Protein 4QEY (pdb70)

Structure (mmCIF, N/CA/C/O backbone):
data_4QEY
#
_entry.id   4QEY
#
_cell.length_a   90.590
_cell.length_b   101.340
_cell.length_c   91.420
_cell.angle_alpha   90.000
_cell.angle_beta   107.910
_cell.angle_gamma   90.000
#
_symmetry.space_group_name_H-M   'P 1 21 1'
#
loop_
_entity.id
_entity.type
_entity.pdbx_description
1 polymer 'Uncharacterized protein'
2 non-polymer DI(HYDROXYETHYL)ETHER
3 non-polymer 1,2-ETHANEDIOL
4 non-polymer 'TRIETHYLENE GLYCOL'
5 water water
#
loop_
_atom_site.group_PDB
_atom_site.id
_atom_site.type_symbol
_atom_site.label_atom_id
_atom_site.label_alt_id
_atom_site.label_comp_id
_atom_site.label_asym_id
_atom_site.label_entity_id
_atom_site.label_seq_id
_atom_site.pdbx_PDB_ins_code
_atom_site.Cartn_x
_atom_site.Cartn_y
_atom_site.Cartn_z
_atom_site.occupancy
_atom_site.B_iso_or_equiv
_atom_site.auth_seq_id
_atom_site.auth_comp_id
_atom_site.auth_asym_id
_atom_site.auth_atom_id
_atom_site.pdbx_PDB_model_num
ATOM 1 N N . ASN A 1 8 ? 20.457 45.676 90.247 1.00 105.44 31 ASN A N 1
ATOM 2 C CA . ASN A 1 8 ? 21.225 45.971 89.041 1.00 101.66 31 ASN A CA 1
ATOM 3 C C . ASN A 1 8 ? 20.326 45.983 87.821 1.00 100.39 31 ASN A C 1
ATOM 4 O O . ASN A 1 8 ? 19.413 45.159 87.694 1.00 99.72 31 ASN A O 1
ATOM 6 N N . THR A 1 9 ? 20.602 46.935 86.920 1.00 92.60 32 THR A N 1
ATOM 7 C CA . THR A 1 9 ? 19.903 47.181 85.651 1.00 86.88 32 THR A CA 1
ATOM 8 C C . THR A 1 9 ? 20.661 46.469 84.506 1.00 85.81 32 THR A C 1
ATOM 9 O O . THR A 1 9 ? 20.181 46.439 83.374 1.00 80.73 32 THR A O 1
ATOM 13 N N . THR A 1 10 ? 21.847 45.894 84.805 1.00 83.58 33 THR A N 1
ATOM 14 C CA . THR A 1 10 ? 22.681 45.207 83.814 1.00 81.00 33 THR A CA 1
ATOM 15 C C . THR A 1 10 ? 22.143 43.775 83.605 1.00 81.91 33 THR A C 1
ATOM 16 O O . THR A 1 10 ? 21.898 43.048 84.575 1.00 84.11 33 THR A O 1
ATOM 20 N N . GLY A 1 11 ? 21.967 43.415 82.331 1.00 72.79 34 GLY A N 1
ATOM 21 C CA . GLY A 1 11 ? 21.480 42.111 81.895 1.00 70.96 34 GLY A CA 1
ATOM 22 C C . GLY A 1 11 ? 21.157 42.071 80.415 1.00 69.04 34 GLY A C 1
ATOM 23 O O . GLY A 1 11 ? 21.601 42.936 79.650 1.00 65.68 34 GLY A O 1
ATOM 24 N N . VAL A 1 12 ? 20.369 41.063 79.998 1.00 63.88 35 VAL A N 1
ATOM 25 C CA . VAL A 1 12 ? 19.955 40.938 78.601 1.00 59.75 35 VAL A CA 1
ATOM 26 C C . VAL A 1 12 ? 18.740 41.843 78.398 1.00 60.82 35 VAL A C 1
ATOM 27 O O . VAL A 1 12 ? 17.627 41.513 78.827 1.00 61.25 35 VAL A O 1
ATOM 31 N N . HIS A 1 13 ? 18.978 43.008 77.789 1.00 54.80 36 HIS A N 1
ATOM 32 C CA . HIS A 1 13 ? 17.947 43.983 77.435 1.00 51.95 36 HIS A CA 1
ATOM 33 C C . HIS A 1 13 ? 17.334 43.552 76.116 1.00 52.53 36 HIS A C 1
ATOM 34 O O . HIS A 1 13 ? 18.073 43.294 75.165 1.00 51.45 36 HIS A O 1
ATOM 41 N N . LYS A 1 14 ? 15.996 43.391 76.089 1.00 46.68 37 LYS A N 1
ATOM 42 C CA . LYS A 1 14 ? 15.250 42.895 74.936 1.00 44.12 37 LYS A CA 1
ATOM 43 C C . LYS A 1 14 ? 13.954 43.662 74.761 1.00 47.11 37 LYS A C 1
ATOM 44 O O . LYS A 1 14 ? 13.292 43.980 75.740 1.00 48.34 37 LYS A O 1
ATOM 50 N N . ILE A 1 15 ? 13.599 43.973 73.511 1.00 41.86 38 ILE A N 1
ATOM 51 C CA . ILE A 1 15 ? 12.349 44.639 73.172 1.00 39.37 38 ILE A CA 1
ATOM 52 C C . ILE A 1 15 ? 11.697 43.827 72.047 1.00 45.17 38 ILE A C 1
ATOM 53 O O . ILE A 1 15 ? 12.329 43.547 71.025 1.00 45.60 38 ILE A O 1
ATOM 58 N N . VAL A 1 16 ? 10.439 43.418 72.270 1.00 41.68 39 VAL A N 1
ATOM 59 C CA . VAL A 1 16 ? 9.639 42.682 71.301 1.00 40.03 39 VAL A CA 1
ATOM 60 C C . VAL A 1 16 ? 8.516 43.607 70.815 1.00 43.57 39 VAL A C 1
ATOM 61 O O . VAL A 1 16 ? 7.799 44.214 71.624 1.00 43.67 39 VAL A O 1
ATOM 65 N N . VAL A 1 17 ? 8.399 43.738 69.486 1.00 39.11 40 VAL A N 1
ATOM 66 C CA . VAL A 1 17 ? 7.359 44.509 68.816 1.00 37.02 40 VAL A CA 1
ATOM 67 C C . VAL A 1 17 ? 6.449 43.497 68.118 1.00 40.94 40 VAL A C 1
ATOM 68 O O . VAL A 1 17 ? 6.931 42.598 67.423 1.00 38.44 40 VAL A O 1
ATOM 72 N N . GLU A 1 18 ? 5.138 43.601 68.372 1.00 39.75 41 GLU A N 1
ATOM 73 C CA . GLU A 1 18 ? 4.119 42.748 67.766 1.00 39.13 41 GLU A CA 1
ATOM 74 C C . GLU A 1 18 ? 3.051 43.602 67.103 1.00 42.66 41 GLU A C 1
ATOM 75 O O . GLU A 1 18 ? 2.677 44.650 67.639 1.00 41.61 41 GLU A O 1
ATOM 81 N N . GLN A 1 19 ? 2.557 43.153 65.938 1.00 38.53 42 GLN A N 1
ATOM 82 C CA . GLN A 1 19 ? 1.492 43.835 65.220 1.00 36.94 42 GLN A CA 1
ATOM 83 C C . GLN A 1 19 ? 0.404 42.849 64.824 1.00 43.43 42 GLN A C 1
ATOM 84 O O . GLN A 1 19 ? 0.689 41.689 64.527 1.00 46.54 42 GLN A O 1
ATOM 90 N N . SER A 1 20 ? -0.843 43.313 64.809 1.00 38.75 43 SER A N 1
ATOM 91 C CA . SER A 1 20 ? -2.004 42.523 64.390 1.00 38.80 43 SER A CA 1
ATOM 92 C C . SER A 1 20 ? -3.059 43.474 63.808 1.00 39.10 43 SER A C 1
ATOM 93 O O . SER A 1 20 ? -2.947 44.684 63.963 1.00 36.31 43 SER A O 1
ATOM 96 N N . GLY A 1 21 ? -4.038 42.916 63.115 1.00 36.55 44 GLY A N 1
ATOM 97 C CA . GLY A 1 21 ? -5.103 43.677 62.488 1.00 35.83 44 GLY A CA 1
ATOM 98 C C . GLY A 1 21 ? -4.913 43.773 60.999 1.00 39.65 44 GLY A C 1
ATOM 99 O O . GLY A 1 21 ? -4.449 42.820 60.360 1.00 38.48 44 GLY A O 1
ATOM 100 N N . ASN A 1 22 ? -5.247 44.947 60.448 1.00 37.58 45 ASN A N 1
ATOM 101 C CA . ASN A 1 22 ? -5.153 45.236 59.022 1.00 37.85 45 ASN A CA 1
ATOM 102 C C . ASN A 1 22 ? -3.741 45.644 58.688 1.00 41.31 45 ASN A C 1
ATOM 103 O O . ASN A 1 22 ? -3.523 46.764 58.241 1.00 41.02 45 ASN A O 1
ATOM 108 N N . THR A 1 23 ? -2.782 44.725 58.886 1.00 38.92 46 THR A N 1
ATOM 109 C CA . THR A 1 23 ? -1.339 44.972 58.744 1.00 38.36 46 THR A CA 1
ATOM 110 C C . THR A 1 23 ? -0.966 45.391 57.297 1.00 45.11 46 THR A C 1
ATOM 111 O O . THR A 1 23 ? 0.023 46.094 57.108 1.00 45.87 46 THR A O 1
ATOM 115 N N . ASP A 1 24 ? -1.768 45.024 56.308 1.00 43.45 47 ASP A N 1
ATOM 116 C CA . ASP A 1 24 ? -1.497 45.372 54.911 1.00 44.32 47 ASP A CA 1
ATOM 117 C C . ASP A 1 24 ? -1.816 46.852 54.599 1.00 48.64 47 ASP A C 1
ATOM 118 O O . ASP A 1 24 ? -1.328 47.384 53.591 1.00 49.69 47 ASP A O 1
ATOM 123 N N . ASP A 1 25 ? -2.611 47.512 55.468 1.00 42.92 48 ASP A N 1
ATOM 124 C CA . ASP A 1 25 ? -3.050 48.895 55.269 1.00 42.01 48 ASP A CA 1
ATOM 125 C C . ASP A 1 25 ? -2.197 49.924 56.047 1.00 41.52 48 ASP A C 1
ATOM 126 O O . ASP A 1 25 ? -2.540 51.100 56.094 1.00 41.46 48 ASP A O 1
ATOM 131 N N . PHE A 1 26 ? -1.069 49.495 56.587 1.00 36.03 49 PHE A N 1
ATOM 132 C CA . PHE A 1 26 ? -0.138 50.331 57.330 1.00 33.18 49 PHE A CA 1
ATOM 133 C C . PHE A 1 26 ? 1.279 49.996 56.938 1.00 38.41 49 PHE A C 1
ATOM 134 O O . PHE A 1 26 ? 1.513 48.952 56.330 1.00 38.85 49 PHE A O 1
ATOM 142 N N . ASP A 1 27 ? 2.213 50.899 57.269 1.00 35.48 50 ASP A N 1
ATOM 143 C CA . ASP A 1 27 ? 3.668 50.752 57.216 1.00 34.83 50 ASP A CA 1
ATOM 144 C C . ASP A 1 27 ? 4.195 50.901 58.639 1.00 37.04 50 ASP A C 1
ATOM 145 O O . ASP A 1 27 ? 3.953 51.927 59.252 1.00 39.85 50 ASP A O 1
ATOM 150 N N . LEU A 1 28 ? 4.821 49.863 59.190 1.00 31.65 51 LEU A N 1
ATOM 151 C CA . LEU A 1 28 ? 5.443 49.865 60.513 1.00 30.89 51 LEU A CA 1
ATOM 152 C C . LEU A 1 28 ? 6.947 49.923 60.320 1.00 37.48 51 LEU A C 1
ATOM 153 O O . LEU A 1 28 ? 7.524 49.034 59.669 1.00 36.09 51 LEU A O 1
ATOM 158 N N . ASN A 1 29 ? 7.569 50.999 60.836 1.00 34.99 52 ASN A N 1
ATOM 159 C CA . ASN A 1 29 ? 9.009 51.232 60.764 1.00 35.42 52 ASN A CA 1
ATOM 160 C C . ASN A 1 29 ? 9.527 51.283 62.167 1.00 40.08 52 ASN A C 1
ATOM 161 O O . ASN A 1 29 ? 8.989 52.036 62.981 1.00 40.25 52 ASN A O 1
ATOM 166 N N . ILE A 1 30 ? 10.493 50.420 62.501 1.00 36.53 53 ILE A N 1
ATOM 167 C CA . ILE A 1 30 ? 11.004 50.374 63.868 1.00 35.86 53 ILE A CA 1
ATOM 168 C C . ILE A 1 30 ? 12.547 50.430 63.835 1.00 40.50 53 ILE A C 1
ATOM 169 O O . ILE A 1 30 ? 13.189 49.974 62.892 1.00 39.95 53 ILE A O 1
ATOM 174 N N . ALA A 1 31 ? 13.111 51.099 64.844 1.00 37.04 54 ALA A N 1
ATOM 175 C CA . ALA A 1 31 ? 14.540 51.256 65.031 1.00 36.75 54 ALA A CA 1
ATOM 176 C C . ALA A 1 31 ? 14.902 50.912 66.461 1.00 40.09 54 ALA A C 1
ATOM 177 O O . ALA A 1 31 ? 14.232 51.357 67.389 1.00 39.68 54 ALA A O 1
ATOM 179 N N . PHE A 1 32 ? 15.929 50.078 66.630 1.00 37.60 55 PHE A N 1
ATOM 180 C CA . PHE A 1 32 ? 16.450 49.640 67.926 1.00 37.89 55 PHE A CA 1
ATOM 181 C C . PHE A 1 32 ? 17.881 50.090 68.104 1.00 45.82 55 PHE A C 1
ATOM 182 O O . PHE A 1 32 ? 18.696 50.038 67.164 1.00 46.32 55 PHE A O 1
ATOM 190 N N . GLY A 1 33 ? 18.164 50.538 69.314 1.00 44.04 56 GLY A N 1
ATOM 191 C CA . GLY A 1 33 ? 19.477 50.991 69.742 1.00 46.22 56 GLY A CA 1
ATOM 192 C C . GLY A 1 33 ? 19.703 50.545 71.165 1.00 53.26 56 GLY A C 1
ATOM 193 O O . GLY A 1 33 ? 18.752 50.498 71.950 1.00 52.50 56 GLY A O 1
ATOM 194 N N . ALA A 1 34 ? 20.947 50.188 71.502 1.00 52.73 57 ALA A N 1
ATOM 195 C CA . ALA A 1 34 ? 21.254 49.733 72.841 1.00 55.00 57 ALA A CA 1
ATOM 196 C C . ALA A 1 34 ? 22.662 50.141 73.283 1.00 60.86 57 ALA A C 1
ATOM 197 O O . ALA A 1 34 ? 23.513 50.536 72.470 1.00 60.60 57 ALA A O 1
ATOM 199 N N . ALA A 1 35 ? 22.887 50.033 74.596 1.00 58.61 58 ALA A N 1
ATOM 200 C CA . ALA A 1 35 ? 24.153 50.335 75.248 1.00 61.17 58 ALA A CA 1
ATOM 201 C C . ALA A 1 35 ? 24.566 49.211 76.186 1.00 68.08 58 ALA A C 1
ATOM 202 O O . ALA A 1 35 ? 23.710 48.608 76.840 1.00 66.18 58 ALA A O 1
ATOM 204 N N . ASN A 1 36 ? 25.881 48.922 76.238 1.00 69.10 59 ASN A N 1
ATOM 205 C CA . ASN A 1 36 ? 26.476 47.945 77.155 1.00 72.23 59 ASN A CA 1
ATOM 206 C C . ASN A 1 36 ? 27.286 48.690 78.189 1.00 81.04 59 ASN A C 1
ATOM 207 O O . ASN A 1 36 ? 27.504 49.899 78.053 1.00 80.93 59 ASN A O 1
ATOM 212 N N . THR A 1 37 ? 27.738 47.976 79.221 1.00 81.70 60 THR A N 1
ATOM 213 C CA . THR A 1 37 ? 28.585 48.553 80.262 1.00 85.54 60 THR A CA 1
ATOM 214 C C . THR A 1 37 ? 29.977 48.898 79.651 1.00 90.54 60 THR A C 1
ATOM 215 O O . THR A 1 37 ? 30.659 49.794 80.149 1.00 92.72 60 THR A O 1
ATOM 219 N N . GLY A 1 38 ? 30.341 48.217 78.559 1.00 84.57 61 GLY A N 1
ATOM 220 C CA . GLY A 1 38 ? 31.593 48.431 77.840 1.00 85.08 61 GLY A CA 1
ATOM 221 C C . GLY A 1 38 ? 31.570 49.533 76.792 1.00 87.38 61 GLY A C 1
ATOM 222 O O . GLY A 1 38 ? 32.618 50.113 76.491 1.00 89.10 61 GLY A O 1
ATOM 223 N N . GLY A 1 39 ? 30.388 49.808 76.229 1.00 80.22 62 GLY A N 1
ATOM 224 C CA . GLY A 1 39 ? 30.178 50.822 75.199 1.00 77.71 62 GLY A CA 1
ATOM 225 C C . GLY A 1 39 ? 28.958 50.549 74.338 1.00 77.58 62 GLY A C 1
ATOM 226 O O . GLY A 1 39 ? 27.856 50.363 74.866 1.00 77.31 62 GLY A O 1
ATOM 227 N N . VAL A 1 40 ? 29.146 50.521 72.997 1.00 69.85 63 VAL A N 1
ATOM 228 C CA . VAL A 1 40 ? 28.079 50.250 72.031 1.00 65.38 63 VAL A CA 1
ATOM 229 C C . VAL A 1 40 ? 27.807 48.744 72.048 1.00 64.99 63 VAL A C 1
ATOM 230 O O . VAL A 1 40 ? 28.743 47.946 71.972 1.00 65.67 63 VAL A O 1
ATOM 234 N N . ALA A 1 41 ? 26.533 48.360 72.169 1.00 56.60 64 ALA A N 1
ATOM 235 C CA . ALA A 1 41 ? 26.126 46.970 72.273 1.00 54.23 64 ALA A CA 1
ATOM 236 C C . ALA A 1 41 ? 25.878 46.304 70.922 1.00 55.71 64 ALA A C 1
ATOM 237 O O . ALA A 1 41 ? 25.261 46.882 70.024 1.00 52.77 64 ALA A O 1
ATOM 239 N N . LYS A 1 42 ? 26.311 45.045 70.814 1.00 52.29 65 LYS A N 1
ATOM 240 C CA . LYS A 1 42 ? 25.983 44.195 69.679 1.00 49.98 65 LYS A CA 1
ATOM 241 C C . LYS A 1 42 ? 24.507 43.845 69.742 1.00 51.54 65 LYS A C 1
ATOM 242 O O . LYS A 1 42 ? 23.981 43.695 70.845 1.00 52.02 65 LYS A O 1
ATOM 248 N N . LEU A 1 43 ? 23.821 43.722 68.605 1.00 45.64 66 LEU A N 1
ATOM 249 C CA . LEU A 1 43 ? 22.391 43.396 68.676 1.00 43.49 66 LEU A CA 1
ATOM 250 C C . LEU A 1 43 ? 22.135 42.020 68.080 1.00 45.29 66 LEU A C 1
ATOM 251 O O . LEU A 1 43 ? 22.768 41.630 67.103 1.00 44.38 66 LEU A O 1
ATOM 256 N N . TYR A 1 44 ? 21.205 41.291 68.679 1.00 42.19 67 TYR A N 1
ATOM 257 C CA . TYR A 1 44 ? 20.904 39.937 68.263 1.00 43.58 67 TYR A CA 1
ATOM 258 C C . TYR A 1 44 ? 19.429 39.701 68.133 1.00 50.34 67 TYR A C 1
ATOM 259 O O . TYR A 1 44 ? 18.638 40.294 68.862 1.00 48.99 67 TYR A O 1
ATOM 268 N N . ASN A 1 45 ? 19.050 38.788 67.236 1.00 51.46 68 ASN A N 1
ATOM 269 C CA . ASN A 1 45 ? 17.650 38.375 67.082 1.00 52.13 68 ASN A CA 1
ATOM 270 C C . ASN A 1 45 ? 17.366 37.247 68.095 1.00 61.91 68 ASN A C 1
ATOM 271 O O . ASN A 1 45 ? 18.261 36.893 68.866 1.00 62.83 68 ASN A O 1
ATOM 276 N N . GLU A 1 46 ? 16.145 36.675 68.082 1.00 61.19 69 GLU A N 1
ATOM 277 C CA . GLU A 1 46 ? 15.704 35.588 68.974 1.00 63.56 69 GLU A CA 1
ATOM 278 C C . GLU A 1 46 ? 16.621 34.341 68.875 1.00 69.55 69 GLU A C 1
ATOM 279 O O . GLU A 1 46 ? 16.845 33.696 69.898 1.00 72.75 69 GLU A O 1
ATOM 285 N N . ASN A 1 47 ? 17.183 34.041 67.677 1.00 64.65 70 ASN A N 1
ATOM 286 C CA . ASN A 1 47 ? 18.065 32.893 67.406 1.00 66.36 70 ASN A CA 1
ATOM 287 C C . ASN A 1 47 ? 19.546 33.191 67.741 1.00 69.13 70 ASN A C 1
ATOM 288 O O . ASN A 1 47 ? 20.428 32.380 67.426 1.00 69.67 70 ASN A O 1
ATOM 293 N N . GLY A 1 48 ? 19.800 34.349 68.359 1.00 64.13 71 GLY A N 1
ATOM 294 C CA . GLY A 1 48 ? 21.134 34.797 68.759 1.00 63.50 71 GLY A CA 1
ATOM 295 C C . GLY A 1 48 ? 22.057 35.215 67.629 1.00 63.56 71 GLY A C 1
ATOM 296 O O . GLY A 1 48 ? 23.276 35.265 67.814 1.00 64.89 71 GLY A O 1
ATOM 297 N N . GLU A 1 49 ? 21.492 35.512 66.454 1.00 56.26 72 GLU A N 1
ATOM 298 C CA . GLU A 1 49 ? 22.254 35.937 65.276 1.00 55.26 72 GLU A CA 1
ATOM 299 C C . GLU A 1 49 ? 22.526 37.431 65.372 1.00 53.96 72 GLU A C 1
ATOM 300 O O . GLU A 1 49 ? 21.606 38.192 65.675 1.00 52.02 72 GLU A O 1
ATOM 306 N N . TYR A 1 50 ? 23.790 37.843 65.154 1.00 48.09 73 TYR A N 1
ATOM 307 C CA . TYR A 1 50 ? 24.239 39.236 65.211 1.00 44.82 73 TYR A CA 1
ATOM 308 C C . TYR A 1 50 ? 23.596 40.035 64.079 1.00 47.54 73 TYR A C 1
ATOM 309 O O . TYR A 1 50 ? 23.666 39.628 62.922 1.00 48.55 73 TYR A O 1
ATOM 318 N N . LEU A 1 51 ? 22.961 41.167 64.436 1.00 42.16 74 LEU A N 1
ATOM 319 C CA . LEU A 1 51 ? 22.235 42.069 63.532 1.00 40.77 74 LEU A CA 1
ATOM 320 C C . LEU A 1 51 ? 23.015 43.336 63.170 1.00 46.07 74 LEU A C 1
ATOM 321 O O . LEU A 1 51 ? 22.650 44.031 62.212 1.00 47.69 74 LEU A O 1
ATOM 326 N N . GLY A 1 52 ? 24.027 43.646 63.968 1.00 41.32 75 GLY A N 1
ATOM 327 C CA . GLY A 1 52 ? 24.818 44.864 63.884 1.00 40.66 75 GLY A CA 1
ATOM 328 C C . GLY A 1 52 ? 24.653 45.635 65.182 1.00 44.92 75 GLY A C 1
ATOM 329 O O . GLY A 1 52 ? 24.097 45.109 66.144 1.00 42.77 75 GLY A O 1
ATOM 330 N N . ASP A 1 53 ? 25.106 46.889 65.221 1.00 44.74 76 ASP A N 1
ATOM 331 C CA . ASP A 1 53 ? 25.053 47.727 66.421 1.00 45.22 76 ASP A CA 1
ATOM 332 C C . ASP A 1 53 ? 23.839 48.671 66.414 1.00 50.85 76 ASP A C 1
ATOM 333 O O . ASP A 1 53 ? 23.609 49.410 67.371 1.00 52.21 76 ASP A O 1
ATOM 338 N N . SER A 1 54 ? 23.078 48.646 65.337 1.00 46.94 77 SER A N 1
ATOM 339 C CA . SER A 1 54 ? 21.815 49.360 65.160 1.00 45.56 77 SER A CA 1
ATOM 340 C C . SER A 1 54 ? 20.898 48.454 64.371 1.00 49.17 77 SER A C 1
ATOM 341 O O . SER A 1 54 ? 21.366 47.847 63.407 1.00 49.87 77 SER A O 1
ATOM 344 N N . TYR A 1 55 ? 19.630 48.322 64.763 1.00 44.43 78 TYR A N 1
ATOM 345 C CA . TYR A 1 55 ? 18.729 47.452 64.017 1.00 42.91 78 TYR A CA 1
ATOM 346 C C . TYR A 1 55 ? 17.518 48.267 63.566 1.00 46.99 78 TYR A C 1
ATOM 347 O O . TYR A 1 55 ? 16.714 48.724 64.370 1.00 45.54 78 TYR A O 1
ATOM 356 N N . LEU A 1 56 ? 17.464 48.517 62.270 1.00 47.08 79 LEU A N 1
ATOM 357 C CA . LEU A 1 56 ? 16.425 49.307 61.607 1.00 47.61 79 LEU A CA 1
ATOM 358 C C . LEU A 1 56 ? 15.636 48.425 60.636 1.00 55.66 79 LEU A C 1
ATOM 359 O O . LEU A 1 56 ? 16.225 47.822 59.737 1.00 59.42 79 LEU A O 1
ATOM 364 N N . VAL A 1 57 ? 14.321 48.286 60.859 1.00 50.09 80 VAL A N 1
ATOM 365 C CA . VAL A 1 57 ? 13.435 47.502 59.997 1.00 49.00 80 VAL A CA 1
ATOM 366 C C . VAL A 1 57 ? 12.366 48.435 59.399 1.00 51.52 80 VAL A C 1
ATOM 367 O O . VAL A 1 57 ? 11.511 48.946 60.127 1.00 51.49 80 VAL A O 1
ATOM 371 N N . ASN A 1 58 ? 12.422 48.665 58.090 1.00 47.41 81 ASN A N 1
ATOM 372 C CA . ASN A 1 58 ? 11.408 49.462 57.392 1.00 46.51 81 ASN A CA 1
ATOM 373 C C . ASN A 1 58 ? 10.333 48.547 56.869 1.00 49.36 81 ASN A C 1
ATOM 374 O O . ASN A 1 58 ? 10.655 47.458 56.383 1.00 50.58 81 ASN A O 1
ATOM 379 N N . LYS A 1 59 ? 9.055 48.967 56.981 1.00 44.03 82 LYS A N 1
ATOM 380 C CA . LYS A 1 59 ? 7.862 48.238 56.508 1.00 42.27 82 LYS A CA 1
ATOM 381 C C . LYS A 1 59 ? 7.920 46.762 56.981 1.00 45.51 82 LYS A C 1
ATOM 382 O O . LYS A 1 59 ? 8.011 45.839 56.166 1.00 45.58 82 LYS A O 1
ATOM 388 N N . VAL A 1 60 ? 7.885 46.571 58.317 1.00 42.09 83 VAL A N 1
ATOM 389 C CA . VAL A 1 60 ? 7.892 45.273 59.010 1.00 42.51 83 VAL A CA 1
ATOM 390 C C . VAL A 1 60 ? 6.745 44.402 58.467 1.00 48.26 83 VAL A C 1
ATOM 391 O O . VAL A 1 60 ? 5.593 44.814 58.531 1.00 47.51 83 VAL A O 1
ATOM 395 N N . THR A 1 61 ? 7.076 43.231 57.891 1.00 46.65 84 THR A N 1
ATOM 396 C CA . THR A 1 61 ? 6.103 42.291 57.317 1.00 48.42 84 THR A CA 1
ATOM 397 C C . THR A 1 61 ? 5.800 41.163 58.335 1.00 53.34 84 THR A C 1
ATOM 398 O O . THR A 1 61 ? 4.722 40.572 58.290 1.00 55.03 84 THR A O 1
ATOM 402 N N . GLU A 1 62 ? 6.740 40.888 59.247 1.00 48.45 85 GLU A N 1
ATOM 403 C CA . GLU A 1 62 ? 6.591 39.899 60.311 1.00 48.86 85 GLU A CA 1
ATOM 404 C C . GLU A 1 62 ? 5.620 40.413 61.387 1.00 51.22 85 GLU A C 1
ATOM 405 O O . GLU A 1 62 ? 5.536 41.626 61.613 1.00 49.59 85 GLU A O 1
ATOM 411 N N . ASN A 1 63 ? 4.879 39.502 62.041 1.00 48.12 86 ASN A N 1
ATOM 412 C CA . ASN A 1 63 ? 3.919 39.865 63.093 1.00 46.84 86 ASN A CA 1
ATOM 413 C C . ASN A 1 63 ? 4.628 40.096 64.424 1.00 47.94 86 ASN A C 1
ATOM 414 O O . ASN A 1 63 ? 4.039 40.672 65.343 1.00 46.14 86 ASN A O 1
ATOM 419 N N . LYS A 1 64 ? 5.890 39.658 64.517 1.00 44.82 87 LYS A N 1
ATOM 420 C CA . LYS A 1 64 ? 6.715 39.778 65.711 1.00 44.65 87 LYS A CA 1
ATOM 421 C C . LYS A 1 64 ? 8.168 40.061 65.303 1.00 49.29 87 LYS A C 1
ATOM 422 O O . LYS A 1 64 ? 8.714 39.392 64.427 1.00 50.54 87 LYS A O 1
ATOM 428 N N . ILE A 1 65 ? 8.767 41.085 65.912 1.00 45.16 88 ILE A N 1
ATOM 429 C CA . ILE A 1 65 ? 10.173 41.468 65.733 1.00 43.81 88 ILE A CA 1
ATOM 430 C C . ILE A 1 65 ? 10.773 41.560 67.110 1.00 46.21 88 ILE A C 1
ATOM 431 O O . ILE A 1 65 ? 10.199 42.186 67.996 1.00 45.75 88 ILE A O 1
ATOM 436 N N . SER A 1 66 ? 11.924 40.936 67.282 1.00 43.86 89 SER A N 1
ATOM 437 C CA . SER A 1 66 ? 12.656 40.924 68.535 1.00 44.41 89 SER A CA 1
ATOM 438 C C . SER A 1 66 ? 14.080 41.412 68.329 1.00 47.66 89 SER A C 1
ATOM 439 O O . SER A 1 66 ? 14.697 41.150 67.289 1.00 45.48 89 SER A O 1
ATOM 442 N N . CYS A 1 67 ? 14.594 42.121 69.333 1.00 46.29 90 CYS A N 1
ATOM 443 C CA . CYS A 1 67 ? 15.964 42.608 69.359 1.00 47.01 90 CYS A CA 1
ATOM 444 C C . CYS A 1 67 ? 16.480 42.544 70.804 1.00 49.21 90 CYS A C 1
ATOM 445 O O . CYS A 1 67 ? 15.757 42.917 71.722 1.00 48.18 90 CYS A O 1
ATOM 448 N N . GLN A 1 68 ? 17.700 42.019 71.009 1.00 46.18 91 GLN A N 1
ATOM 449 C CA . GLN A 1 68 ? 18.299 41.895 72.345 1.00 46.97 91 GLN A CA 1
ATOM 450 C C . GLN A 1 68 ? 19.811 42.147 72.332 1.00 50.97 91 GLN A C 1
ATOM 451 O O . GLN A 1 68 ? 20.450 42.040 71.288 1.00 50.42 91 GLN A O 1
ATOM 457 N N . THR A 1 69 ? 20.367 42.445 73.518 1.00 49.25 92 THR A N 1
ATOM 458 C CA . THR A 1 69 ? 21.795 42.622 73.770 1.00 50.80 92 THR A CA 1
ATOM 459 C C . THR A 1 69 ? 22.384 41.344 74.374 1.00 60.56 92 THR A C 1
ATOM 460 O O . THR A 1 69 ? 21.679 40.350 74.556 1.00 61.71 92 THR A O 1
ATOM 464 N N . GLY A 1 70 ? 23.652 41.421 74.759 1.00 60.10 93 GLY A N 1
ATOM 465 C CA . GLY A 1 70 ? 24.345 40.371 75.484 1.00 62.97 93 GLY A CA 1
ATOM 466 C C . GLY A 1 70 ? 24.049 40.554 76.954 1.00 69.54 93 GLY A C 1
ATOM 467 O O . GLY A 1 70 ? 23.251 41.431 77.314 1.00 69.21 93 GLY A O 1
ATOM 468 N N . LYS A 1 71 ? 24.697 39.749 77.817 1.00 68.60 94 LYS A N 1
ATOM 469 C CA . LYS A 1 71 ? 24.497 39.759 79.272 1.00 70.33 94 LYS A CA 1
ATOM 470 C C . LYS A 1 71 ? 24.942 41.088 79.928 1.00 74.97 94 LYS A C 1
ATOM 471 O O . LYS A 1 71 ? 24.527 41.353 81.056 1.00 76.90 94 LYS A O 1
ATOM 473 N N . GLU A 1 72 ? 25.776 41.905 79.247 1.00 70.01 95 GLU A N 1
ATOM 474 C CA . GLU A 1 72 ? 26.312 43.142 79.820 1.00 71.18 95 GLU A CA 1
ATOM 475 C C . GLU A 1 72 ? 25.574 44.398 79.311 1.00 74.06 95 GLU A C 1
ATOM 476 O O . GLU A 1 72 ? 26.082 45.513 79.472 1.00 75.11 95 GLU A O 1
ATOM 482 N N . GLY A 1 73 ? 24.361 44.207 78.790 1.00 68.24 96 GLY A N 1
ATOM 483 C CA . GLY A 1 73 ? 23.495 45.284 78.325 1.00 65.14 96 GLY A CA 1
ATOM 484 C C . GLY A 1 73 ? 23.053 46.171 79.469 1.00 69.57 96 GLY A C 1
ATOM 485 O O . GLY A 1 73 ? 22.761 45.669 80.555 1.00 70.17 96 GLY A O 1
ATOM 486 N N . SER A 1 74 ? 23.027 47.494 79.246 1.00 66.43 97 SER A N 1
ATOM 487 C CA . SER A 1 74 ? 22.646 48.469 80.271 1.00 68.37 97 SER A CA 1
ATOM 488 C C . SER A 1 74 ? 21.359 49.224 79.892 1.00 71.68 97 SER A C 1
ATOM 489 O O . SER A 1 74 ? 20.697 49.780 80.774 1.00 71.49 97 SER A O 1
ATOM 508 N N . THR A 1 77 ? 16.485 50.955 73.508 1.00 42.79 100 THR A N 1
ATOM 509 C CA . THR A 1 77 ? 15.412 51.849 73.080 1.00 41.79 100 THR A CA 1
ATOM 510 C C . THR A 1 77 ? 14.838 51.362 71.757 1.00 44.30 100 THR A C 1
ATOM 511 O O . THR A 1 77 ? 15.568 50.908 70.876 1.00 42.72 100 THR A O 1
ATOM 515 N N . CYS A 1 78 ? 13.522 51.459 71.633 1.00 41.57 101 CYS A N 1
ATOM 516 C CA . CYS A 1 78 ? 12.804 51.138 70.415 1.00 40.26 101 CYS A CA 1
ATOM 517 C C . CYS A 1 78 ? 11.968 52.331 70.026 1.00 43.41 101 CYS A C 1
ATOM 518 O O . CYS A 1 78 ? 11.123 52.782 70.799 1.00 43.99 101 CYS A O 1
ATOM 521 N N . ALA A 1 79 ? 12.234 52.858 68.844 1.00 38.89 102 ALA A N 1
ATOM 522 C CA . ALA A 1 79 ? 11.486 53.975 68.260 1.00 38.05 102 ALA A CA 1
ATOM 523 C C . ALA A 1 79 ? 10.785 53.498 67.034 1.00 40.56 102 ALA A C 1
ATOM 524 O O . ALA A 1 79 ? 11.399 52.820 66.210 1.00 41.31 102 ALA A O 1
ATOM 526 N N . GLY A 1 80 ? 9.505 53.801 66.927 1.00 35.10 103 GLY A N 1
ATOM 527 C CA . GLY A 1 80 ? 8.724 53.368 65.780 1.00 33.23 103 GLY A CA 1
ATOM 528 C C . GLY A 1 80 ? 7.809 54.417 65.177 1.00 35.32 103 GLY A C 1
ATOM 529 O O . GLY A 1 80 ? 7.488 55.433 65.803 1.00 33.48 103 GLY A O 1
ATOM 530 N N . SER A 1 81 ? 7.385 54.162 63.939 1.00 32.16 104 SER A N 1
ATOM 531 C CA . SER A 1 81 ? 6.422 54.985 63.236 1.00 31.92 104 SER A CA 1
ATOM 532 C C . SER A 1 81 ? 5.422 54.076 62.550 1.00 33.66 104 SER A C 1
ATOM 533 O O . SER A 1 81 ? 5.750 52.978 62.103 1.00 32.34 104 SER A O 1
ATOM 536 N N . VAL A 1 82 ? 4.177 54.520 62.551 1.00 32.30 105 VAL A N 1
ATOM 537 C CA . VAL A 1 82 ? 3.023 53.872 61.921 1.00 32.54 105 VAL A CA 1
ATOM 538 C C . VAL A 1 82 ? 2.430 54.880 60.925 1.00 37.40 105 VAL A C 1
ATOM 539 O O . VAL A 1 82 ? 2.085 55.994 61.317 1.00 36.18 105 VAL A O 1
ATOM 543 N N . ILE A 1 83 ? 2.411 54.520 59.639 1.00 35.48 106 ILE A N 1
ATOM 544 C CA . ILE A 1 83 ? 1.865 55.335 58.549 1.00 36.10 106 ILE A CA 1
ATOM 545 C C . ILE A 1 83 ? 0.862 54.467 57.817 1.00 40.26 106 ILE A C 1
ATOM 546 O O . ILE A 1 83 ? 1.181 53.319 57.528 1.00 39.77 106 ILE A O 1
ATOM 551 N N A SER A 1 84 ? -0.354 54.980 57.611 0.67 38.02 107 SER A N 1
ATOM 552 N N B SER A 1 84 ? -0.314 55.004 57.458 0.33 38.94 107 SER A N 1
ATOM 553 C CA A SER A 1 84 ? -1.455 54.333 56.903 0.67 39.03 107 SER A CA 1
ATOM 554 C CA B SER A 1 84 ? -1.331 54.231 56.749 0.33 40.26 107 SER A CA 1
ATOM 555 C C A SER A 1 84 ? -1.309 54.524 55.410 0.67 45.04 107 SER A C 1
ATOM 556 C C B SER A 1 84 ? -1.363 54.546 55.240 0.33 47.10 107 SER A C 1
ATOM 557 O O A SER A 1 84 ? -1.003 55.641 54.951 0.67 43.29 107 SER A O 1
ATOM 558 O O B SER A 1 84 ? -1.196 53.611 54.449 0.33 48.69 107 SER A O 1
ATOM 563 N N A THR A 1 85 ? -1.583 53.437 54.649 0.67 44.23 108 THR A N 1
ATOM 564 N N B THR A 1 85 ? -1.626 55.835 54.844 0.33 43.63 108 THR A N 1
ATOM 565 C CA A THR A 1 85 ? -1.460 53.391 53.184 0.67 45.37 108 THR A CA 1
ATOM 566 C CA B THR A 1 85 ? -1.779 56.368 53.467 0.33 45.04 108 THR A CA 1
ATOM 567 C C A THR A 1 85 ? -2.850 53.133 52.514 0.67 53.41 108 THR A C 1
ATOM 568 C C B THR A 1 85 ? -3.125 55.863 52.852 0.33 51.34 108 THR A C 1
ATOM 569 O O A THR A 1 85 ? -2.908 52.670 51.373 0.67 54.86 108 THR A O 1
ATOM 570 O O B THR A 1 85 ? -3.692 56.576 52.025 0.33 52.75 108 THR A O 1
ATOM 577 N N A SER A 1 86 ? -3.950 53.500 53.205 0.67 50.93 109 SER A N 1
ATOM 578 N N B SER A 1 86 ? -3.638 54.674 53.285 0.33 48.54 109 SER A N 1
ATOM 579 C CA A SER A 1 86 ? -5.321 53.303 52.743 0.67 52.14 109 SER A CA 1
ATOM 580 C CA B SER A 1 86 ? -4.900 54.011 52.878 0.33 50.05 109 SER A CA 1
ATOM 581 C C A SER A 1 86 ? -6.185 54.558 52.897 0.67 56.49 109 SER A C 1
ATOM 582 C C B SER A 1 86 ? -6.056 55.008 52.819 0.33 55.72 109 SER A C 1
ATOM 583 O O A SER A 1 86 ? -6.132 55.227 53.930 0.67 56.02 109 SER A O 1
ATOM 584 O O B SER A 1 86 ? -6.101 55.919 53.654 0.33 55.05 109 SER A O 1
ATOM 589 N N . GLU A 1 87 ? -6.987 54.856 51.848 1.00 54.14 110 GLU A N 1
ATOM 590 C CA . GLU A 1 87 ? -8.033 55.888 51.742 1.00 54.21 110 GLU A CA 1
ATOM 591 C C . GLU A 1 87 ? -9.353 55.436 52.413 1.00 58.78 110 GLU A C 1
ATOM 592 O O . GLU A 1 87 ? -10.324 56.193 52.414 1.00 61.23 110 GLU A O 1
ATOM 598 N N . GLN A 1 88 ? -9.380 54.226 52.988 1.00 53.70 111 GLN A N 1
ATOM 599 C CA . GLN A 1 88 ? -10.565 53.672 53.627 1.00 54.28 111 GLN A CA 1
ATOM 600 C C . GLN A 1 88 ? -10.463 53.861 55.136 1.00 57.84 111 GLN A C 1
ATOM 601 O O . GLN A 1 88 ? -9.428 53.545 55.746 1.00 56.15 111 GLN A O 1
ATOM 607 N N . ALA A 1 89 ? -11.531 54.441 55.732 1.00 54.36 112 ALA A N 1
ATOM 608 C CA . ALA A 1 89 ? -11.631 54.685 57.172 1.00 52.03 112 ALA A CA 1
ATOM 609 C C . ALA A 1 89 ? -12.012 53.403 57.917 1.00 54.38 112 ALA A C 1
ATOM 610 O O . ALA A 1 89 ? -12.717 52.549 57.364 1.00 55.37 112 ALA A O 1
ATOM 612 N N . GLY A 1 90 ? -11.526 53.275 59.149 1.00 48.68 113 GLY A N 1
ATOM 613 C CA . GLY A 1 90 ? -11.832 52.134 60.002 1.00 48.91 113 GLY A CA 1
ATOM 614 C C . GLY A 1 90 ? -10.867 50.966 59.968 1.00 51.91 113 GLY A C 1
ATOM 615 O O . GLY A 1 90 ? -11.147 49.943 60.597 1.00 53.29 113 GLY A O 1
ATOM 616 N N . LYS A 1 91 ? -9.742 51.085 59.228 1.00 45.55 114 LYS A N 1
ATOM 617 C CA . LYS A 1 91 ? -8.700 50.059 59.194 1.00 43.61 114 LYS A CA 1
ATOM 618 C C . LYS A 1 91 ? -7.919 50.158 60.501 1.00 46.44 114 LYS A C 1
ATOM 619 O O . LYS A 1 91 ? -7.537 51.255 60.897 1.00 47.38 114 LYS A O 1
ATOM 625 N N . LYS A 1 92 ? -7.753 49.041 61.211 1.00 42.59 115 LYS A N 1
ATOM 626 C CA . LYS A 1 92 ? -7.120 49.042 62.522 1.00 40.79 115 LYS A CA 1
ATOM 627 C C . LYS A 1 92 ? -5.809 48.280 62.555 1.00 40.73 115 LYS A C 1
ATOM 628 O O . LYS A 1 92 ? -5.668 47.218 61.942 1.00 39.07 115 LYS A O 1
ATOM 634 N N . LEU A 1 93 ? -4.860 48.825 63.330 1.00 36.28 116 LEU A N 1
ATOM 635 C CA . LEU A 1 93 ? -3.580 48.203 63.615 1.00 34.69 116 LEU A CA 1
ATOM 636 C C . LEU A 1 93 ? -3.377 48.203 65.101 1.00 41.14 116 LEU A C 1
ATOM 637 O O . LEU A 1 93 ? -3.507 49.241 65.742 1.00 39.80 116 LEU A O 1
ATOM 642 N N . LYS A 1 94 ? -3.063 47.033 65.646 1.00 40.57 117 LYS A N 1
ATOM 643 C CA . LYS A 1 94 ? -2.753 46.836 67.056 1.00 40.93 117 LYS A CA 1
ATOM 644 C C . LYS A 1 94 ? -1.266 46.628 67.182 1.00 44.16 117 LYS A C 1
ATOM 645 O O . LYS A 1 94 ? -0.702 45.786 66.475 1.00 43.69 117 LYS A O 1
ATOM 651 N N . ILE A 1 95 ? -0.620 47.415 68.046 1.00 41.25 118 ILE A N 1
ATOM 652 C CA . ILE A 1 95 ? 0.821 47.347 68.304 1.00 40.56 118 ILE A CA 1
ATOM 653 C C . ILE A 1 95 ? 1.073 47.094 69.771 1.00 43.21 118 ILE A C 1
ATOM 654 O O . ILE A 1 95 ? 0.476 47.761 70.615 1.00 43.07 118 ILE A O 1
ATOM 659 N N . SER A 1 96 ? 1.962 46.142 70.076 1.00 40.02 119 SER A N 1
ATOM 660 C CA . SER A 1 96 ? 2.417 45.930 71.443 1.00 41.39 119 SER A CA 1
ATOM 661 C C . SER A 1 96 ? 3.941 46.004 71.438 1.00 44.14 119 SER A C 1
ATOM 662 O O . SER A 1 96 ? 4.587 45.417 70.562 1.00 43.05 119 SER A O 1
ATOM 665 N N . VAL A 1 97 ? 4.501 46.807 72.348 1.00 39.47 120 VAL A N 1
ATOM 666 C CA . VAL A 1 97 ? 5.948 46.963 72.508 1.00 38.86 120 VAL A CA 1
ATOM 667 C C . VAL A 1 97 ? 6.266 46.529 73.938 1.00 46.15 120 VAL A C 1
ATOM 668 O O . VAL A 1 97 ? 5.838 47.201 74.878 1.00 47.27 120 VAL A O 1
ATOM 672 N N . ILE A 1 98 ? 6.938 45.377 74.108 1.00 42.93 121 ILE A N 1
ATOM 673 C CA . ILE A 1 98 ? 7.238 44.861 75.449 1.00 44.53 121 ILE A CA 1
ATOM 674 C C . ILE A 1 98 ? 8.762 44.820 75.646 1.00 48.97 121 ILE A C 1
ATOM 675 O O . ILE A 1 98 ? 9.492 44.222 74.848 1.00 47.20 121 ILE A O 1
ATOM 680 N N . ALA A 1 99 ? 9.215 45.466 76.731 1.00 46.86 122 ALA A N 1
ATOM 681 C CA . ALA A 1 99 ? 10.615 45.569 77.116 1.00 47.15 122 ALA A CA 1
ATOM 682 C C . ALA A 1 99 ? 10.928 44.620 78.269 1.00 54.58 122 ALA A C 1
ATOM 683 O O . ALA A 1 99 ? 10.153 44.510 79.230 1.00 56.27 122 ALA A O 1
ATOM 685 N N . TYR A 1 100 ? 12.065 43.922 78.159 1.00 51.08 123 TYR A N 1
ATOM 686 C CA . TYR A 1 100 ? 12.532 42.945 79.135 1.00 53.25 123 TYR A CA 1
ATOM 687 C C . TYR A 1 100 ? 13.985 43.184 79.543 1.00 60.28 123 TYR A C 1
ATOM 688 O O . TYR A 1 100 ? 14.771 43.727 78.766 1.00 57.98 123 TYR A O 1
ATOM 697 N N . ILE A 1 101 ? 14.341 42.749 80.760 1.00 60.84 124 ILE A N 1
ATOM 698 C CA . ILE A 1 101 ? 15.699 42.692 81.298 1.00 62.41 124 ILE A CA 1
ATOM 699 C C . ILE A 1 101 ? 15.790 41.308 81.911 1.00 70.36 124 ILE A C 1
ATOM 700 O O . ILE A 1 101 ? 15.093 41.029 82.898 1.00 71.22 124 ILE A O 1
ATOM 705 N N . ASP A 1 102 ? 16.567 40.415 81.266 1.00 68.37 125 ASP A N 1
ATOM 706 C CA . ASP A 1 102 ? 16.759 39.009 81.658 1.00 71.28 125 ASP A CA 1
ATOM 707 C C . ASP A 1 102 ? 15.389 38.285 81.720 1.00 78.55 125 ASP A C 1
ATOM 708 O O . ASP A 1 102 ? 15.064 37.624 82.708 1.00 80.46 125 ASP A O 1
ATOM 713 N N . ASN A 1 103 ? 14.584 38.453 80.643 1.00 75.83 126 ASN A N 1
ATOM 714 C CA . ASN A 1 103 ? 13.258 37.846 80.410 1.00 76.73 126 ASN A CA 1
ATOM 715 C C . ASN A 1 103 ? 12.215 38.239 81.519 1.00 81.09 126 ASN A C 1
ATOM 716 O O . ASN A 1 103 ? 11.177 37.581 81.664 1.00 81.87 126 ASN A O 1
ATOM 721 N N . LYS A 1 104 ? 12.467 39.356 82.226 1.00 74.85 127 LYS A N 1
ATOM 722 C CA . LYS A 1 104 ? 11.555 39.955 83.192 1.00 73.89 127 LYS A CA 1
ATOM 723 C C . LYS A 1 104 ? 11.036 41.251 82.578 1.00 72.13 127 LYS A C 1
ATOM 724 O O . LYS A 1 104 ? 11.838 42.135 82.258 1.00 68.92 127 LYS A O 1
ATOM 726 N N . GLU A 1 105 ? 9.713 41.335 82.340 1.00 66.18 128 GLU A N 1
ATOM 727 C CA . GLU A 1 105 ? 9.072 42.506 81.752 1.00 62.30 128 GLU A CA 1
ATOM 728 C C . GLU A 1 105 ? 9.262 43.734 82.654 1.00 67.07 128 GLU A C 1
ATOM 729 O O . GLU A 1 105 ? 8.907 43.711 83.832 1.00 70.17 128 GLU A O 1
ATOM 735 N N . VAL A 1 106 ? 9.825 44.802 82.079 1.00 61.41 129 VAL A N 1
ATOM 736 C CA . VAL A 1 106 ? 10.132 46.041 82.795 1.00 60.98 129 VAL A CA 1
ATOM 737 C C . VAL A 1 106 ? 9.298 47.201 82.226 1.00 61.46 129 VAL A C 1
ATOM 738 O O . VAL A 1 106 ? 9.092 48.196 82.920 1.00 63.53 129 VAL A O 1
ATOM 742 N N . ASN A 1 107 ? 8.817 47.078 80.985 1.00 52.50 130 ASN A N 1
ATOM 743 C CA . ASN A 1 107 ? 8.016 48.122 80.365 1.00 49.84 130 ASN A CA 1
ATOM 744 C C . ASN A 1 107 ? 7.119 47.541 79.267 1.00 48.75 130 ASN A C 1
ATOM 745 O O . ASN A 1 107 ? 7.406 46.465 78.727 1.00 46.22 130 ASN A O 1
ATOM 750 N N . ARG A 1 108 ? 6.014 48.247 78.969 1.00 43.67 131 ARG A N 1
ATOM 751 C CA . ARG A 1 108 ? 5.020 47.816 77.988 1.00 42.36 131 ARG A CA 1
ATOM 752 C C . ARG A 1 108 ? 4.241 48.993 77.443 1.00 47.22 131 ARG A C 1
ATOM 753 O O . ARG A 1 108 ? 3.821 49.869 78.196 1.00 47.53 131 ARG A O 1
ATOM 761 N N . LEU A 1 109 ? 4.022 48.986 76.130 1.00 44.45 132 LEU A N 1
ATOM 762 C CA . LEU A 1 109 ? 3.184 49.959 75.442 1.00 43.68 132 LEU A CA 1
ATOM 763 C C . LEU A 1 109 ? 2.220 49.216 74.533 1.00 46.62 132 LEU A C 1
ATOM 764 O O . LEU A 1 109 ? 2.639 48.400 73.717 1.00 43.92 132 LEU A O 1
ATOM 769 N N . GLU A 1 110 ? 0.933 49.480 74.715 1.00 46.74 133 GLU A N 1
ATOM 770 C CA . GLU A 1 110 ? -0.158 48.930 73.918 1.00 47.44 133 GLU A CA 1
ATOM 771 C C . GLU A 1 110 ? -0.834 50.066 73.168 1.00 50.96 133 GLU A C 1
ATOM 772 O O . GLU A 1 110 ? -1.325 51.010 73.795 1.00 51.91 133 GLU A O 1
ATOM 778 N N . LYS A 1 111 ? -0.816 50.009 71.836 1.00 46.21 134 LYS A N 1
ATOM 779 C CA . LYS A 1 111 ? -1.432 51.034 70.993 1.00 45.84 134 LYS A CA 1
ATOM 780 C C . LYS A 1 111 ? -2.344 50.418 69.942 1.00 50.16 134 LYS A C 1
ATOM 781 O O . LYS A 1 111 ? -2.079 49.319 69.453 1.00 50.20 134 LYS A O 1
ATOM 787 N N . GLU A 1 112 ? -3.416 51.142 69.599 1.00 47.11 135 GLU A N 1
ATOM 788 C CA . GLU A 1 112 ? -4.358 50.762 68.549 1.00 47.06 135 GLU A CA 1
ATOM 789 C C . GLU A 1 112 ? -4.578 51.978 67.651 1.00 49.98 135 GLU A C 1
ATOM 790 O O . GLU A 1 112 ? -4.930 53.047 68.147 1.00 49.76 135 GLU A O 1
ATOM 796 N N . TYR A 1 113 ? -4.309 51.824 66.345 1.00 45.32 136 TYR A N 1
ATOM 797 C CA . TYR A 1 113 ? -4.415 52.878 65.341 1.00 44.65 136 TYR A CA 1
ATOM 798 C C . TYR A 1 113 ? -5.591 52.604 64.428 1.00 50.86 136 TYR A C 1
ATOM 799 O O . TYR A 1 113 ? -5.759 51.480 63.980 1.00 51.50 136 TYR A O 1
ATOM 808 N N . ILE A 1 114 ? -6.421 53.617 64.171 1.00 49.40 137 ILE A N 1
ATOM 809 C CA . ILE A 1 114 ? -7.603 53.506 63.304 1.00 50.35 137 ILE A CA 1
ATOM 810 C C . ILE A 1 114 ? -7.561 54.629 62.259 1.00 52.73 137 ILE A C 1
ATOM 811 O O . ILE A 1 114 ? -7.414 55.807 62.615 1.00 52.30 137 ILE A O 1
ATOM 816 N N . THR A 1 115 ? -7.691 54.258 60.972 1.00 48.05 138 THR A N 1
ATOM 817 C CA . THR A 1 115 ? -7.675 55.206 59.852 1.00 47.46 138 THR A CA 1
ATOM 818 C C . THR A 1 115 ? -8.990 56.020 59.812 1.00 53.83 138 THR A C 1
ATOM 819 O O . THR A 1 115 ? -10.049 55.519 60.215 1.00 54.40 138 THR A O 1
ATOM 823 N N . LYS A 1 116 ? -8.901 57.271 59.313 1.00 50.33 139 LYS A N 1
ATOM 824 C CA . LYS A 1 116 ? -10.019 58.215 59.217 1.00 51.21 139 LYS A CA 1
ATOM 825 C C . LYS A 1 116 ? -10.328 58.607 57.751 1.00 56.89 139 LYS A C 1
ATOM 826 O O . LYS A 1 116 ? -11.288 59.348 57.494 1.00 59.74 139 LYS A O 1
ATOM 829 N N . GLY A 1 117 ? -9.526 58.108 56.818 1.00 51.46 140 GLY A N 1
ATOM 830 C CA . GLY A 1 117 ? -9.646 58.407 55.393 1.00 52.13 140 GLY A CA 1
ATOM 831 C C . GLY A 1 117 ? -8.422 59.136 54.868 1.00 55.35 140 GLY A C 1
ATOM 832 O O . GLY A 1 117 ? -8.038 58.998 53.702 1.00 54.68 140 GLY A O 1
ATOM 833 N N . SER A 1 118 ? -7.801 59.924 55.750 1.00 52.10 141 SER A N 1
ATOM 834 C CA . SER A 1 118 ? -6.596 60.700 55.482 1.00 51.91 141 SER A CA 1
ATOM 835 C C . SER A 1 118 ? -5.363 59.923 55.951 1.00 53.21 141 SER A C 1
ATOM 836 O O . SER A 1 118 ? -5.502 58.884 56.610 1.00 52.48 141 SER A O 1
ATOM 839 N N . THR A 1 119 ? -4.159 60.418 55.613 1.00 48.37 142 THR A N 1
ATOM 840 C CA . THR A 1 119 ? -2.912 59.763 55.983 1.00 45.89 142 THR A CA 1
ATOM 841 C C . THR A 1 119 ? -2.707 59.899 57.500 1.00 50.13 142 THR A C 1
ATOM 842 O O . THR A 1 119 ? -2.768 60.997 58.051 1.00 50.95 142 THR A O 1
ATOM 846 N N . LEU A 1 120 ? -2.509 58.743 58.157 1.00 46.43 143 LEU A N 1
ATOM 847 C CA . LEU A 1 120 ? -2.254 58.575 59.589 1.00 44.22 143 LEU A CA 1
ATOM 848 C C . LEU A 1 120 ? -0.751 58.493 59.784 1.00 45.27 143 LEU A C 1
ATOM 849 O O . LEU A 1 120 ? -0.092 57.681 59.141 1.00 44.04 143 LEU A O 1
ATOM 854 N N . VAL A 1 121 ? -0.207 59.402 60.601 1.00 41.16 144 VAL A N 1
ATOM 855 C CA . VAL A 1 121 ? 1.216 59.442 60.908 1.00 39.97 144 VAL A CA 1
ATOM 856 C C . VAL A 1 121 ? 1.315 59.454 62.414 1.00 44.07 144 VAL A C 1
ATOM 857 O O . VAL A 1 121 ? 1.018 60.466 63.053 1.00 45.87 144 VAL A O 1
ATOM 861 N N . GLU A 1 122 ? 1.691 58.305 62.975 1.00 38.78 145 GLU A N 1
ATOM 862 C CA . GLU A 1 122 ? 1.813 58.091 64.417 1.00 38.50 145 GLU A CA 1
ATOM 863 C C . GLU A 1 122 ? 3.221 57.618 64.787 1.00 40.69 145 GLU A C 1
ATOM 864 O O . GLU A 1 122 ? 3.914 57.037 63.957 1.00 40.25 145 GLU A O 1
ATOM 870 N N . ASN A 1 123 ? 3.658 57.916 66.019 1.00 37.00 146 ASN A N 1
ATOM 871 C CA . ASN A 1 123 ? 4.998 57.574 66.508 1.00 35.67 146 ASN A CA 1
ATOM 872 C C . ASN A 1 123 ? 4.951 57.011 67.903 1.00 39.06 146 ASN A C 1
ATOM 873 O O . ASN A 1 123 ? 4.010 57.295 68.661 1.00 39.64 146 ASN A O 1
ATOM 878 N N . PHE A 1 124 ? 5.975 56.216 68.254 1.00 34.56 147 PHE A N 1
ATOM 879 C CA . PHE A 1 124 ? 6.117 55.672 69.601 1.00 34.49 147 PHE A CA 1
ATOM 880 C C . PHE A 1 124 ? 7.583 55.496 69.920 1.00 38.46 147 PHE A C 1
ATOM 881 O O . PHE A 1 124 ? 8.413 55.393 69.013 1.00 37.59 147 PHE A O 1
ATOM 889 N N . SER A 1 125 ? 7.894 55.468 71.220 1.00 36.70 148 SER A N 1
ATOM 890 C CA . SER A 1 125 ? 9.244 55.281 71.757 1.00 36.47 148 SER A CA 1
ATOM 891 C C . SER A 1 125 ? 9.134 54.593 73.094 1.00 40.58 148 SER A C 1
ATOM 892 O O . SER A 1 125 ? 8.429 55.085 73.989 1.00 40.46 148 SER A O 1
ATOM 895 N N . VAL A 1 126 ? 9.765 53.414 73.214 1.00 37.75 149 VAL A N 1
ATOM 896 C CA . VAL A 1 126 ? 9.750 52.599 74.443 1.00 39.48 149 VAL A CA 1
ATOM 897 C C . VAL A 1 126 ? 11.176 52.159 74.765 1.00 44.11 149 VAL A C 1
ATOM 898 O O . VAL A 1 126 ? 11.917 51.747 73.874 1.00 44.61 149 VAL A O 1
ATOM 902 N N . SER A 1 127 ? 11.549 52.234 76.033 1.00 42.04 150 SER A N 1
ATOM 903 C CA . SER A 1 127 ? 12.874 51.853 76.494 1.00 42.47 150 SER A CA 1
ATOM 904 C C . SER A 1 127 ? 12.766 50.872 77.667 1.00 48.08 150 SER A C 1
ATOM 905 O O . SER A 1 127 ? 11.712 50.803 78.314 1.00 46.85 150 SER A O 1
ATOM 908 N N . THR A 1 128 ? 13.851 50.104 77.932 1.00 47.10 151 THR A N 1
ATOM 909 C CA . THR A 1 128 ? 13.916 49.155 79.054 1.00 49.00 151 THR A CA 1
ATOM 910 C C . THR A 1 128 ? 14.208 49.881 80.367 1.00 56.71 151 THR A C 1
ATOM 911 O O . THR A 1 128 ? 13.933 49.327 81.422 1.00 59.12 151 THR A O 1
ATOM 915 N N . THR A 1 129 ? 14.765 51.115 80.305 1.00 54.30 152 THR A N 1
ATOM 916 C CA . THR A 1 129 ? 15.183 51.900 81.479 1.00 56.99 152 THR A CA 1
ATOM 917 C C . THR A 1 129 ? 14.347 53.199 81.694 1.00 62.02 152 THR A C 1
ATOM 918 O O . THR A 1 129 ? 14.802 54.106 82.408 1.00 64.01 152 THR A O 1
ATOM 922 N N . SER A 1 130 ? 13.131 53.274 81.116 1.00 57.54 153 SER A N 1
ATOM 923 C CA . SER A 1 130 ? 12.222 54.415 81.297 1.00 57.95 153 SER A CA 1
ATOM 924 C C . SER A 1 130 ? 11.785 54.490 82.755 1.00 64.79 153 SER A C 1
ATOM 925 O O . SER A 1 130 ? 11.363 53.473 83.306 1.00 65.58 153 SER A O 1
ATOM 928 N N . VAL A 1 131 ? 11.911 55.663 83.386 1.00 62.73 154 VAL A N 1
ATOM 929 C CA . VAL A 1 131 ? 11.574 55.860 84.794 1.00 66.09 154 VAL A CA 1
ATOM 930 C C . VAL A 1 131 ? 10.073 56.182 84.907 1.00 70.47 154 VAL A C 1
ATOM 931 O O . VAL A 1 131 ? 9.555 57.006 84.149 1.00 68.09 154 VAL A O 1
ATOM 935 N N . GLU A 1 132 ? 9.387 55.511 85.858 1.00 69.86 155 GLU A N 1
ATOM 936 C CA . GLU A 1 132 ? 7.945 55.639 86.121 1.00 74.36 155 GLU A CA 1
ATOM 937 C C . GLU A 1 132 ? 7.569 57.046 86.627 1.00 73.92 155 GLU A C 1
ATOM 938 O O . GLU A 1 132 ? 8.264 57.602 87.519 1.00 67.39 155 GLU A O 1
ATOM 941 N N . THR B 1 9 ? 43.348 47.621 73.605 1.00 83.59 32 THR B N 1
ATOM 942 C CA . THR B 1 9 ? 42.421 47.873 72.495 1.00 78.56 32 THR B CA 1
ATOM 943 C C . THR B 1 9 ? 43.044 48.878 71.495 1.00 80.60 32 THR B C 1
ATOM 944 O O . THR B 1 9 ? 42.481 49.095 70.418 1.00 77.81 32 THR B O 1
ATOM 946 N N . THR B 1 10 ? 44.213 49.473 71.846 1.00 77.90 33 THR B N 1
ATOM 947 C CA . THR B 1 10 ? 44.914 50.452 71.005 1.00 75.21 33 THR B CA 1
ATOM 948 C C . THR B 1 10 ? 45.721 49.703 69.927 1.00 77.62 33 THR B C 1
ATOM 949 O O . THR B 1 10 ? 46.453 48.756 70.231 1.00 80.55 33 THR B O 1
ATOM 953 N N . GLY B 1 11 ? 45.561 50.146 68.681 1.00 69.59 34 GLY B N 1
ATOM 954 C CA . GLY B 1 11 ? 46.237 49.578 67.520 1.00 68.22 34 GLY B CA 1
ATOM 955 C C . GLY B 1 11 ? 45.676 50.103 66.218 1.00 67.16 34 GLY B C 1
ATOM 956 O O . GLY B 1 11 ? 44.981 51.120 66.207 1.00 64.29 34 GLY B O 1
ATOM 957 N N . VAL B 1 12 ? 45.976 49.413 65.103 1.00 62.67 35 VAL B N 1
ATOM 958 C CA . VAL B 1 12 ? 45.458 49.798 63.787 1.00 58.80 35 VAL B CA 1
ATOM 959 C C . VAL B 1 12 ? 44.053 49.214 63.662 1.00 60.31 35 VAL B C 1
ATOM 960 O O . VAL B 1 12 ? 43.889 47.999 63.456 1.00 60.47 35 VAL B O 1
ATOM 964 N N . HIS B 1 13 ? 43.045 50.082 63.835 1.00 53.49 36 HIS B N 1
ATOM 965 C CA . HIS B 1 13 ? 41.629 49.746 63.686 1.00 50.37 36 HIS B CA 1
ATOM 966 C C . HIS B 1 13 ? 41.290 49.823 62.218 1.00 52.77 36 HIS B C 1
ATOM 967 O O . HIS B 1 13 ? 41.613 50.820 61.572 1.00 52.28 36 HIS B O 1
ATOM 974 N N . LYS B 1 14 ? 40.721 48.738 61.669 1.00 48.63 37 LYS B N 1
ATOM 975 C CA . LYS B 1 14 ? 40.411 48.613 60.244 1.00 47.07 37 LYS B CA 1
ATOM 976 C C . LYS B 1 14 ? 39.075 47.920 60.038 1.00 50.93 37 LYS B C 1
ATOM 977 O O . LYS B 1 14 ? 38.759 46.968 60.746 1.00 52.31 37 LYS B O 1
ATOM 983 N N . ILE B 1 15 ? 38.290 48.399 59.075 1.00 45.83 38 ILE B N 1
ATOM 984 C CA . ILE B 1 15 ? 37.022 47.786 58.706 1.00 44.28 38 ILE B CA 1
ATOM 985 C C . ILE B 1 15 ? 37.041 47.608 57.185 1.00 49.15 38 ILE B C 1
ATOM 986 O O . ILE B 1 15 ? 37.329 48.547 56.437 1.00 49.34 38 ILE B O 1
ATOM 991 N N . VAL B 1 16 ? 36.773 46.381 56.745 1.00 46.37 39 VAL B N 1
ATOM 992 C CA . VAL B 1 16 ? 36.693 46.020 55.339 1.00 45.92 39 VAL B CA 1
ATOM 993 C C . VAL B 1 16 ? 35.225 45.668 55.020 1.00 48.96 39 VAL B C 1
ATOM 994 O O . VAL B 1 16 ? 34.592 44.881 55.732 1.00 49.71 39 VAL B O 1
ATOM 998 N N . VAL B 1 17 ? 34.688 46.289 53.968 1.00 43.06 40 VAL B N 1
ATOM 999 C CA . VAL B 1 17 ? 33.349 46.036 53.459 1.00 41.13 40 VAL B CA 1
ATOM 1000 C C . VAL B 1 17 ? 33.511 45.344 52.106 1.00 47.09 40 VAL B C 1
ATOM 1001 O O . VAL B 1 17 ? 34.256 45.827 51.248 1.00 47.79 40 VAL B O 1
ATOM 1005 N N . GLU B 1 18 ? 32.875 44.186 51.949 1.00 44.34 41 GLU B N 1
ATOM 1006 C CA . GLU B 1 18 ? 32.879 43.427 50.703 1.00 46.59 41 GLU B CA 1
ATOM 1007 C C . GLU B 1 18 ? 31.465 43.218 50.202 1.00 51.06 41 GLU B C 1
ATOM 1008 O O . GLU B 1 18 ? 30.560 42.980 50.996 1.00 49.36 41 GLU B O 1
ATOM 1014 N N . GLN B 1 19 ? 31.271 43.326 48.882 1.00 50.25 42 GLN B N 1
ATOM 1015 C CA . GLN B 1 19 ? 29.976 43.104 48.231 1.00 49.90 42 GLN B CA 1
ATOM 1016 C C . GLN B 1 19 ? 30.152 42.125 47.075 1.00 57.76 42 GLN B C 1
ATOM 1017 O O . GLN B 1 19 ? 31.153 42.194 46.355 1.00 60.28 42 GLN B O 1
ATOM 1023 N N . SER B 1 20 ? 29.196 41.201 46.915 1.00 55.17 43 SER B N 1
ATOM 1024 C CA . SER B 1 20 ? 29.211 40.236 45.814 1.00 58.59 43 SER B CA 1
ATOM 1025 C C . SER B 1 20 ? 27.778 39.949 45.403 1.00 62.45 43 SER B C 1
ATOM 1026 O O . SER B 1 20 ? 26.853 40.297 46.142 1.00 58.52 43 SER B O 1
ATOM 1029 N N . GLY B 1 21 ? 27.621 39.362 44.214 1.00 62.67 44 GLY B N 1
ATOM 1030 C CA . GLY B 1 21 ? 26.331 39.030 43.627 1.00 63.73 44 GLY B CA 1
ATOM 1031 C C . GLY B 1 21 ? 25.932 40.021 42.556 1.00 69.15 44 GLY B C 1
ATOM 1032 O O . GLY B 1 21 ? 26.771 40.447 41.752 1.00 69.53 44 GLY B O 1
ATOM 1033 N N . ASN B 1 22 ? 24.640 40.417 42.566 1.00 65.82 45 ASN B N 1
ATOM 1034 C CA . ASN B 1 22 ? 24.061 41.368 41.618 1.00 66.48 45 ASN B CA 1
ATOM 1035 C C . ASN B 1 22 ? 24.320 42.779 42.112 1.00 67.41 45 ASN B C 1
ATOM 1036 O O . ASN B 1 22 ? 23.380 43.515 42.400 1.00 65.85 45 ASN B O 1
ATOM 1041 N N . THR B 1 23 ? 25.607 43.159 42.189 1.00 63.94 46 THR B N 1
ATOM 1042 C CA . THR B 1 23 ? 26.089 44.452 42.701 1.00 61.03 46 THR B CA 1
ATOM 1043 C C . THR B 1 23 ? 25.575 45.646 41.871 1.00 67.37 46 THR B C 1
ATOM 1044 O O . THR B 1 23 ? 25.501 46.766 42.391 1.00 66.03 46 THR B O 1
ATOM 1048 N N . ASP B 1 24 ? 25.210 45.408 40.613 1.00 68.01 47 ASP B N 1
ATOM 1049 C CA . ASP B 1 24 ? 24.674 46.429 39.715 1.00 69.92 47 ASP B CA 1
ATOM 1050 C C . ASP B 1 24 ? 23.231 46.811 40.070 1.00 71.75 47 ASP B C 1
ATOM 1051 O O . ASP B 1 24 ? 22.791 47.900 39.697 1.00 72.57 47 ASP B O 1
ATOM 1056 N N . ASP B 1 25 ? 22.495 45.919 40.770 1.00 65.37 48 ASP B N 1
ATOM 1057 C CA . ASP B 1 25 ? 21.072 46.104 41.079 1.00 63.46 48 ASP B CA 1
ATOM 1058 C C . ASP B 1 25 ? 20.844 46.703 42.478 1.00 60.67 48 ASP B C 1
ATOM 1059 O O . ASP B 1 25 ? 19.700 46.806 42.938 1.00 59.24 48 ASP B O 1
ATOM 1064 N N . PHE B 1 26 ? 21.918 47.157 43.116 1.00 54.08 49 PHE B N 1
ATOM 1065 C CA . PHE B 1 26 ? 21.864 47.775 44.439 1.00 49.42 49 PHE B CA 1
ATOM 1066 C C . PHE B 1 26 ? 22.748 48.989 44.514 1.00 51.46 49 PHE B C 1
ATOM 1067 O O . PHE B 1 26 ? 23.702 49.110 43.746 1.00 53.55 49 PHE B O 1
ATOM 1075 N N . ASP B 1 27 ? 22.432 49.886 45.448 1.00 45.16 50 ASP B N 1
ATOM 1076 C CA . ASP B 1 27 ? 23.234 51.044 45.829 1.00 43.77 50 ASP B CA 1
ATOM 1077 C C . ASP B 1 27 ? 23.743 50.820 47.240 1.00 45.35 50 ASP B C 1
ATOM 1078 O O . ASP B 1 27 ? 22.936 50.669 48.155 1.00 43.77 50 ASP B O 1
ATOM 1083 N N . LEU B 1 28 ? 25.063 50.693 47.398 1.00 42.89 51 LEU B N 1
ATOM 1084 C CA . LEU B 1 28 ? 25.729 50.511 48.685 1.00 41.26 51 LEU B CA 1
ATOM 1085 C C . LEU B 1 28 ? 26.390 51.823 49.071 1.00 47.21 51 LEU B C 1
ATOM 1086 O O . LEU B 1 28 ? 27.238 52.336 48.332 1.00 49.45 51 LEU B O 1
ATOM 1091 N N . ASN B 1 29 ? 25.959 52.389 50.195 1.00 42.46 52 ASN B N 1
ATOM 1092 C CA . ASN B 1 29 ? 26.479 53.652 50.731 1.00 42.23 52 ASN B CA 1
ATOM 1093 C C . ASN B 1 29 ? 27.091 53.356 52.074 1.00 44.29 52 ASN B C 1
ATOM 1094 O O . ASN B 1 29 ? 26.431 52.740 52.909 1.00 43.78 52 ASN B O 1
ATOM 1099 N N . ILE B 1 30 ? 28.371 53.668 52.254 1.00 41.07 53 ILE B N 1
ATOM 1100 C CA . ILE B 1 30 ? 29.044 53.338 53.516 1.00 40.80 53 ILE B CA 1
ATOM 1101 C C . ILE B 1 30 ? 29.776 54.582 54.039 1.00 45.73 53 ILE B C 1
ATOM 1102 O O . ILE B 1 30 ? 30.238 55.425 53.265 1.00 46.44 53 ILE B O 1
ATOM 1107 N N . ALA B 1 31 ? 29.807 54.710 55.369 1.00 40.76 54 ALA B N 1
ATOM 1108 C CA . ALA B 1 31 ? 30.452 55.808 56.070 1.00 40.84 54 ALA B CA 1
ATOM 1109 C C . ALA B 1 31 ? 31.314 55.265 57.185 1.00 43.53 54 ALA B C 1
ATOM 1110 O O . ALA B 1 31 ? 30.870 54.402 57.929 1.00 41.94 54 ALA B O 1
ATOM 1112 N N . PHE B 1 32 ? 32.558 55.749 57.278 1.00 41.44 55 PHE B N 1
ATOM 1113 C CA . PHE B 1 32 ? 33.542 55.353 58.287 1.00 41.17 55 PHE B CA 1
ATOM 1114 C C . PHE B 1 32 ? 33.954 56.538 59.136 1.00 48.25 55 PHE B C 1
ATOM 1115 O O . PHE B 1 32 ? 34.087 57.658 58.638 1.00 48.99 55 PHE B O 1
ATOM 1123 N N . GLY B 1 33 ? 34.171 56.261 60.410 1.00 45.35 56 GLY B N 1
ATOM 1124 C CA . GLY B 1 33 ? 34.599 57.221 61.414 1.00 45.74 56 GLY B CA 1
ATOM 1125 C C . GLY B 1 33 ? 35.405 56.506 62.472 1.00 49.55 56 GLY B C 1
ATOM 1126 O O . GLY B 1 33 ? 35.119 55.349 62.796 1.00 48.49 56 GLY B O 1
ATOM 1127 N N . ALA B 1 34 ? 36.429 57.175 63.005 1.00 48.00 57 ALA B N 1
ATOM 1128 C CA . ALA B 1 34 ? 37.292 56.551 63.989 1.00 49.41 57 ALA B CA 1
ATOM 1129 C C . ALA B 1 34 ? 37.789 57.529 65.033 1.00 55.89 57 ALA B C 1
ATOM 1130 O O . ALA B 1 34 ? 37.661 58.741 64.876 1.00 56.73 57 ALA B O 1
ATOM 1132 N N . ALA B 1 35 ? 38.389 56.976 66.095 1.00 54.89 58 ALA B N 1
ATOM 1133 C CA . ALA B 1 35 ? 38.993 57.701 67.202 1.00 57.83 58 ALA B CA 1
ATOM 1134 C C . ALA B 1 35 ? 40.400 57.175 67.513 1.00 65.13 58 ALA B C 1
ATOM 1135 O O . ALA B 1 35 ? 40.635 55.966 67.494 1.00 63.57 58 ALA B O 1
ATOM 1137 N N . ASN B 1 36 ? 41.336 58.088 67.754 1.00 65.95 59 ASN B N 1
ATOM 1138 C CA . ASN B 1 36 ? 42.696 57.797 68.207 1.00 68.93 59 ASN B CA 1
ATOM 1139 C C . ASN B 1 36 ? 42.736 58.043 69.709 1.00 78.01 59 ASN B C 1
ATOM 1140 O O . ASN B 1 36 ? 41.738 58.504 70.277 1.00 78.37 59 ASN B O 1
ATOM 1145 N N . THR B 1 37 ? 43.866 57.757 70.360 1.00 77.76 60 THR B N 1
ATOM 1146 C CA . THR B 1 37 ? 43.987 58.004 71.797 1.00 81.49 60 THR B CA 1
ATOM 1147 C C . THR B 1 37 ? 44.056 59.534 72.027 1.00 87.79 60 THR B C 1
ATOM 1148 O O . THR B 1 37 ? 43.594 60.002 73.070 1.00 90.37 60 THR B O 1
ATOM 1152 N N . GLY B 1 38 ? 44.534 60.278 71.018 1.00 83.07 61 GLY B N 1
ATOM 1153 C CA . GLY B 1 38 ? 44.650 61.733 71.043 1.00 84.80 61 GLY B CA 1
ATOM 1154 C C . GLY B 1 38 ? 43.397 62.527 70.692 1.00 87.80 61 GLY B C 1
ATOM 1155 O O . GLY B 1 38 ? 43.244 63.666 71.152 1.00 90.23 61 GLY B O 1
ATOM 1156 N N . GLY B 1 39 ? 42.515 61.953 69.864 1.00 79.94 62 GLY B N 1
ATOM 1157 C CA . GLY B 1 39 ? 41.284 62.616 69.434 1.00 77.75 62 GLY B CA 1
ATOM 1158 C C . GLY B 1 39 ? 40.712 62.050 68.151 1.00 75.98 62 GLY B C 1
ATOM 1159 O O . GLY B 1 39 ? 40.591 60.833 68.044 1.00 72.90 62 GLY B O 1
ATOM 1160 N N . VAL B 1 40 ? 40.355 62.926 67.171 1.00 71.06 63 VAL B N 1
ATOM 1161 C CA . VAL B 1 40 ? 39.801 62.540 65.858 1.00 66.96 63 VAL B CA 1
ATOM 1162 C C . VAL B 1 40 ? 40.900 61.877 65.044 1.00 68.28 63 VAL B C 1
ATOM 1163 O O . VAL B 1 40 ? 41.978 62.445 64.880 1.00 70.83 63 VAL B O 1
ATOM 1167 N N . ALA B 1 41 ? 40.623 60.676 64.535 1.00 60.70 64 ALA B N 1
ATOM 1168 C CA . ALA B 1 41 ? 41.594 59.883 63.793 1.00 58.73 64 ALA B CA 1
ATOM 1169 C C . ALA B 1 41 ? 41.630 60.206 62.302 1.00 60.03 64 ALA B C 1
ATOM 1170 O O . ALA B 1 41 ? 40.591 60.326 61.649 1.00 58.12 64 ALA B O 1
ATOM 1172 N N . LYS B 1 42 ? 42.850 60.306 61.762 1.00 57.02 65 LYS B N 1
ATOM 1173 C CA . LYS B 1 42 ? 43.075 60.387 60.331 1.00 56.01 65 LYS B CA 1
ATOM 1174 C C . LYS B 1 42 ? 42.739 59.025 59.747 1.00 58.33 65 LYS B C 1
ATOM 1175 O O . LYS B 1 42 ? 43.095 57.993 60.353 1.00 59.76 65 LYS B O 1
ATOM 1181 N N . LEU B 1 43 ? 42.043 58.996 58.613 1.00 51.87 66 LEU B N 1
ATOM 1182 C CA . LEU B 1 43 ? 41.680 57.721 57.997 1.00 49.37 66 LEU B CA 1
ATOM 1183 C C . LEU B 1 43 ? 42.547 57.462 56.755 1.00 53.69 66 LEU B C 1
ATOM 1184 O O . LEU B 1 43 ? 42.899 58.391 56.030 1.00 53.84 66 LEU B O 1
ATOM 1189 N N . TYR B 1 44 ? 42.898 56.188 56.533 1.00 50.42 67 TYR B N 1
ATOM 1190 C CA . TYR B 1 44 ? 43.763 55.751 55.442 1.00 51.47 67 TYR B CA 1
ATOM 1191 C C . TYR B 1 44 ? 43.199 54.553 54.712 1.00 57.93 67 TYR B C 1
ATOM 1192 O O . TYR B 1 44 ? 42.486 53.744 55.311 1.00 56.58 67 TYR B O 1
ATOM 1201 N N . ASN B 1 45 ? 43.555 54.409 53.427 1.00 57.64 68 ASN B N 1
ATOM 1202 C CA . ASN B 1 45 ? 43.155 53.255 52.628 1.00 57.81 68 ASN B CA 1
ATOM 1203 C C . ASN B 1 45 ? 44.190 52.136 52.857 1.00 66.73 68 ASN B C 1
ATOM 1204 O O . ASN B 1 45 ? 45.058 52.270 53.736 1.00 66.81 68 ASN B O 1
ATOM 1209 N N A GLU B 1 46 ? 44.100 51.035 52.082 0.50 65.80 69 GLU B N 1
ATOM 1210 N N B GLU B 1 46 ? 44.090 51.060 52.047 0.50 65.49 69 GLU B N 1
ATOM 1211 C CA A GLU B 1 46 ? 44.994 49.873 52.171 0.50 68.27 69 GLU B CA 1
ATOM 1212 C CA B GLU B 1 46 ? 44.937 49.865 52.016 0.50 67.85 69 GLU B CA 1
ATOM 1213 C C A GLU B 1 46 ? 46.455 50.243 51.790 0.50 75.95 69 GLU B C 1
ATOM 1214 C C B GLU B 1 46 ? 46.414 50.224 51.758 0.50 75.67 69 GLU B C 1
ATOM 1215 O O A GLU B 1 46 ? 47.381 49.619 52.316 0.50 77.86 69 GLU B O 1
ATOM 1216 O O B GLU B 1 46 ? 47.307 49.575 52.310 0.50 77.48 69 GLU B O 1
ATOM 1227 N N . ASN B 1 47 ? 46.657 51.271 50.929 1.00 73.31 70 ASN B N 1
ATOM 1228 C CA . ASN B 1 47 ? 47.990 51.749 50.492 1.00 76.19 70 ASN B CA 1
ATOM 1229 C C . ASN B 1 47 ? 48.569 52.865 51.405 1.00 77.76 70 ASN B C 1
ATOM 1230 O O . ASN B 1 47 ? 49.589 53.470 51.063 1.00 80.12 70 ASN B O 1
ATOM 1235 N N . GLY B 1 48 ? 47.915 53.123 52.537 1.00 70.31 71 GLY B N 1
ATOM 1236 C CA . GLY B 1 48 ? 48.327 54.134 53.515 1.00 69.00 71 GLY B CA 1
ATOM 1237 C C . GLY B 1 48 ? 48.123 55.583 53.108 1.00 70.25 71 GLY B C 1
ATOM 1238 O O . GLY B 1 48 ? 48.722 56.489 53.700 1.00 70.29 71 GLY B O 1
ATOM 1239 N N . GLU B 1 49 ? 47.272 55.812 52.095 1.00 64.24 72 GLU B N 1
ATOM 1240 C CA . GLU B 1 49 ? 46.935 57.135 51.576 1.00 63.05 72 GLU B CA 1
ATOM 1241 C C . GLU B 1 49 ? 45.834 57.742 52.438 1.00 61.22 72 GLU B C 1
ATOM 1242 O O . GLU B 1 49 ? 44.838 57.068 52.729 1.00 57.26 72 GLU B O 1
ATOM 1248 N N . TYR B 1 50 ? 46.024 59.011 52.849 1.00 56.40 73 TYR B N 1
ATOM 1249 C CA . TYR B 1 50 ? 45.094 59.762 53.692 1.00 52.67 73 TYR B CA 1
ATOM 1250 C C . TYR B 1 50 ? 43.798 60.036 52.925 1.00 57.07 73 TYR B C 1
ATOM 1251 O O . TYR B 1 50 ? 43.832 60.542 51.802 1.00 60.15 73 TYR B O 1
ATOM 1260 N N . LEU B 1 51 ? 42.659 59.686 53.542 1.00 50.94 74 LEU B N 1
ATOM 1261 C CA . LEU B 1 51 ? 41.311 59.827 52.979 1.00 50.15 74 LEU B CA 1
ATOM 1262 C C . LEU B 1 51 ? 40.526 61.021 53.542 1.00 54.87 74 LEU B C 1
ATOM 1263 O O . LEU B 1 51 ? 39.502 61.412 52.975 1.00 55.69 74 LEU B O 1
ATOM 1268 N N . GLY B 1 52 ? 40.987 61.550 54.669 1.00 50.91 75 GLY B N 1
ATOM 1269 C CA . GLY B 1 52 ? 40.319 62.611 55.417 1.00 50.24 75 GLY B CA 1
ATOM 1270 C C . GLY B 1 52 ? 39.989 62.096 56.807 1.00 52.75 75 GLY B C 1
ATOM 1271 O O . GLY B 1 52 ? 40.439 61.009 57.172 1.00 52.04 75 GLY B O 1
ATOM 1272 N N . ASP B 1 53 ? 39.180 62.837 57.585 1.00 50.66 76 ASP B N 1
ATOM 1273 C CA . ASP B 1 53 ? 38.816 62.468 58.965 1.00 49.68 76 ASP B CA 1
ATOM 1274 C C . ASP B 1 53 ? 37.478 61.732 59.034 1.00 54.57 76 ASP B C 1
ATOM 1275 O O . ASP B 1 53 ? 37.087 61.234 60.096 1.00 55.00 76 ASP B O 1
ATOM 1280 N N . SER B 1 54 ? 36.793 61.663 57.896 1.00 50.91 77 SER B N 1
ATOM 1281 C CA . SER B 1 54 ? 35.556 60.934 57.683 1.00 48.96 77 SER B CA 1
ATOM 1282 C C . SER B 1 54 ? 35.624 60.351 56.295 1.00 54.67 77 SER B C 1
ATOM 1283 O O . SER B 1 54 ? 36.069 61.047 55.378 1.00 56.89 77 SER B O 1
ATOM 1286 N N . TYR B 1 55 ? 35.254 59.086 56.123 1.00 49.84 78 TYR B N 1
ATOM 1287 C CA . TYR B 1 55 ? 35.323 58.486 54.796 1.00 49.24 78 TYR B CA 1
ATOM 1288 C C . TYR B 1 55 ? 33.932 58.009 54.418 1.00 54.18 78 TYR B C 1
ATOM 1289 O O . TYR B 1 55 ? 33.401 57.068 55.006 1.00 52.35 78 TYR B O 1
ATOM 1298 N N . LEU B 1 56 ? 33.312 58.740 53.490 1.00 52.60 79 LEU B N 1
ATOM 1299 C CA . LEU B 1 56 ? 31.963 58.501 52.998 1.00 52.17 79 LEU B CA 1
ATOM 1300 C C . LEU B 1 56 ? 32.007 58.129 51.526 1.00 60.57 79 LEU B C 1
ATOM 1301 O O . LEU B 1 56 ? 32.506 58.915 50.717 1.00 64.33 79 LEU B O 1
ATOM 1306 N N . VAL B 1 57 ? 31.536 56.912 51.187 1.00 55.66 80 VAL B N 1
ATOM 1307 C CA . VAL B 1 57 ? 31.493 56.409 49.812 1.00 56.22 80 VAL B CA 1
ATOM 1308 C C . VAL B 1 57 ? 30.029 56.167 49.421 1.00 57.19 80 VAL B C 1
ATOM 1309 O O . VAL B 1 57 ? 29.373 55.300 49.984 1.00 56.73 80 VAL B O 1
ATOM 1313 N N . ASN B 1 58 ? 29.524 56.937 48.477 1.00 53.76 81 ASN B N 1
ATOM 1314 C CA . ASN B 1 58 ? 28.177 56.790 47.921 1.00 53.32 81 ASN B CA 1
ATOM 1315 C C . ASN B 1 58 ? 28.250 55.846 46.709 1.00 56.24 81 ASN B C 1
ATOM 1316 O O . ASN B 1 58 ? 29.181 55.980 45.901 1.00 58.41 81 ASN B O 1
ATOM 1321 N N . LYS B 1 59 ? 27.299 54.897 46.586 1.00 48.81 82 LYS B N 1
ATOM 1322 C CA . LYS B 1 59 ? 27.165 53.947 45.471 1.00 49.18 82 LYS B CA 1
ATOM 1323 C C . LYS B 1 59 ? 28.525 53.256 45.163 1.00 53.00 82 LYS B C 1
ATOM 1324 O O . LYS B 1 59 ? 29.134 53.485 44.113 1.00 54.91 82 LYS B O 1
ATOM 1330 N N . VAL B 1 60 ? 28.966 52.382 46.090 1.00 46.67 83 VAL B N 1
ATOM 1331 C CA . VAL B 1 60 ? 30.224 51.633 46.027 1.00 46.47 83 VAL B CA 1
ATOM 1332 C C . VAL B 1 60 ? 30.208 50.721 44.811 1.00 53.86 83 VAL B C 1
ATOM 1333 O O . VAL B 1 60 ? 29.317 49.875 44.686 1.00 54.00 83 VAL B O 1
ATOM 1337 N N . THR B 1 61 ? 31.182 50.920 43.901 1.00 53.20 84 THR B N 1
ATOM 1338 C CA . THR B 1 61 ? 31.300 50.153 42.658 1.00 56.09 84 THR B CA 1
ATOM 1339 C C . THR B 1 61 ? 32.351 49.031 42.832 1.00 58.91 84 THR B C 1
ATOM 1340 O O . THR B 1 61 ? 32.249 47.997 42.168 1.00 59.99 84 THR B O 1
ATOM 1344 N N . GLU B 1 62 ? 33.322 49.227 43.746 1.00 53.71 85 GLU B N 1
ATOM 1345 C CA . GLU B 1 62 ? 34.369 48.254 44.065 1.00 54.63 85 GLU B CA 1
ATOM 1346 C C . GLU B 1 62 ? 33.788 47.102 44.875 1.00 57.34 85 GLU B C 1
ATOM 1347 O O . GLU B 1 62 ? 32.828 47.303 45.624 1.00 54.53 85 GLU B O 1
ATOM 1353 N N . ASN B 1 63 ? 34.356 45.894 44.721 1.00 56.72 86 ASN B N 1
ATOM 1354 C CA . ASN B 1 63 ? 33.896 44.702 45.437 1.00 56.89 86 ASN B CA 1
ATOM 1355 C C . ASN B 1 63 ? 34.411 44.684 46.884 1.00 60.46 86 ASN B C 1
ATOM 1356 O O . ASN B 1 63 ? 33.884 43.942 47.712 1.00 58.48 86 ASN B O 1
ATOM 1361 N N . LYS B 1 64 ? 35.428 45.511 47.178 1.00 58.28 87 LYS B N 1
ATOM 1362 C CA . LYS B 1 64 ? 36.057 45.620 48.485 1.00 57.15 87 LYS B CA 1
ATOM 1363 C C . LYS B 1 64 ? 36.442 47.086 48.748 1.00 61.23 87 LYS B C 1
ATOM 1364 O O . LYS B 1 64 ? 37.024 47.746 47.883 1.00 62.66 87 LYS B O 1
ATOM 1370 N N . ILE B 1 65 ? 36.053 47.596 49.920 1.00 55.85 88 ILE B N 1
ATOM 1371 C CA . ILE B 1 65 ? 36.377 48.934 50.421 1.00 54.47 88 ILE B CA 1
ATOM 1372 C C . ILE B 1 65 ? 36.985 48.761 51.795 1.00 57.92 88 ILE B C 1
ATOM 1373 O O . ILE B 1 65 ? 36.422 48.056 52.637 1.00 56.65 88 ILE B O 1
ATOM 1378 N N . SER B 1 66 ? 38.139 49.394 52.011 1.00 55.24 89 SER B N 1
ATOM 1379 C CA . SER B 1 66 ? 38.871 49.321 53.270 1.00 54.68 89 SER B CA 1
ATOM 1380 C C . SER B 1 66 ? 39.140 50.703 53.845 1.00 57.12 89 SER B C 1
ATOM 1381 O O . SER B 1 66 ? 39.404 51.649 53.101 1.00 57.86 89 SER B O 1
ATOM 1384 N N . CYS B 1 67 ? 39.097 50.806 55.178 1.00 51.57 90 CYS B N 1
ATOM 1385 C CA . CYS B 1 67 ? 39.405 52.039 55.903 1.00 50.80 90 CYS B CA 1
ATOM 1386 C C . CYS B 1 67 ? 40.123 51.677 57.208 1.00 53.97 90 CYS B C 1
ATOM 1387 O O . CYS B 1 67 ? 39.721 50.729 57.873 1.00 51.66 90 CYS B O 1
ATOM 1390 N N . GLN B 1 68 ? 41.226 52.378 57.531 1.00 53.65 91 GLN B N 1
ATOM 1391 C CA . GLN B 1 68 ? 42.020 52.100 58.732 1.00 55.23 91 GLN B CA 1
ATOM 1392 C C . GLN B 1 68 ? 42.586 53.387 59.375 1.00 60.67 91 GLN B C 1
ATOM 1393 O O . GLN B 1 68 ? 42.691 54.426 58.722 1.00 59.19 91 GLN B O 1
ATOM 1399 N N . THR B 1 69 ? 42.989 53.272 60.651 1.00 60.54 92 THR B N 1
ATOM 1400 C CA . THR B 1 69 ? 43.638 54.327 61.436 1.00 62.80 92 THR B CA 1
ATOM 1401 C C . THR B 1 69 ? 45.132 54.091 61.491 1.00 70.31 92 THR B C 1
ATOM 1402 O O . THR B 1 69 ? 45.625 53.135 60.890 1.00 70.68 92 THR B O 1
ATOM 1406 N N . GLY B 1 70 ? 45.823 54.926 62.269 1.00 69.59 93 GLY B N 1
ATOM 1407 C CA . GLY B 1 70 ? 47.237 54.774 62.577 1.00 72.31 93 GLY B CA 1
ATOM 1408 C C . GLY B 1 70 ? 47.381 53.784 63.720 1.00 77.11 93 GLY B C 1
ATOM 1409 O O . GLY B 1 70 ? 46.380 53.226 64.178 1.00 76.73 93 GLY B O 1
ATOM 1410 N N . LYS B 1 71 ? 48.610 53.578 64.212 1.00 75.04 94 LYS B N 1
ATOM 1411 C CA . LYS B 1 71 ? 48.928 52.656 65.313 1.00 76.10 94 LYS B CA 1
ATOM 1412 C C . LYS B 1 71 ? 48.277 53.037 66.663 1.00 80.14 94 LYS B C 1
ATOM 1413 O O . LYS B 1 71 ? 48.198 52.180 67.547 1.00 81.85 94 LYS B O 1
ATOM 1419 N N A GLU B 1 72 ? 47.841 54.300 66.829 0.50 75.45 95 GLU B N 1
ATOM 1420 N N B GLU B 1 72 ? 47.847 54.305 66.825 0.50 75.49 95 GLU B N 1
ATOM 1421 C CA A GLU B 1 72 ? 47.278 54.795 68.086 0.50 75.73 95 GLU B CA 1
AT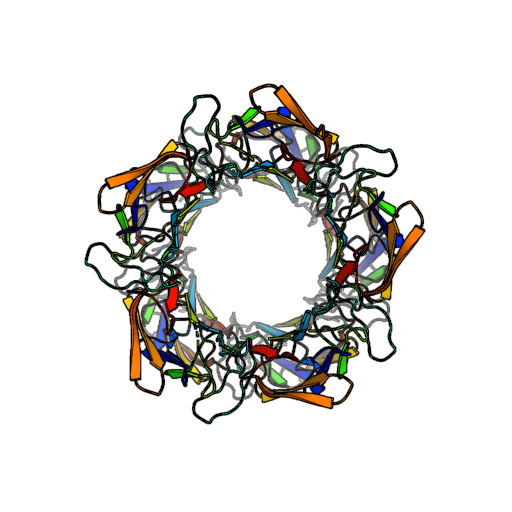OM 1422 C CA B GLU B 1 72 ? 47.278 54.820 68.073 0.50 75.76 95 GLU B CA 1
ATOM 1423 C C A GLU B 1 72 ? 45.728 54.851 68.051 0.50 75.67 95 GLU B C 1
ATOM 1424 C C B GLU B 1 72 ? 45.727 54.855 68.048 0.50 75.68 95 GLU B C 1
ATOM 1425 O O A GLU B 1 72 ? 45.121 55.475 68.930 0.50 75.80 95 GLU B O 1
ATOM 1426 O O B GLU B 1 72 ? 45.118 55.473 68.930 0.50 75.82 95 GLU B O 1
ATOM 1437 N N . GLY B 1 73 ? 45.118 54.145 67.092 1.00 68.83 96 GLY B N 1
ATOM 1438 C CA . GLY B 1 73 ? 43.664 54.042 66.951 1.00 65.13 96 GLY B CA 1
ATOM 1439 C C . GLY B 1 73 ? 43.036 53.341 68.139 1.00 69.47 96 GLY B C 1
ATOM 1440 O O . GLY B 1 73 ? 43.607 52.375 68.649 1.00 71.41 96 GLY B O 1
ATOM 1441 N N . SER B 1 74 ? 41.889 53.846 68.619 1.00 65.37 97 SER B N 1
ATOM 1442 C CA . SER B 1 74 ? 41.198 53.280 69.781 1.00 67.27 97 SER B CA 1
ATOM 1443 C C . SER B 1 74 ? 39.815 52.694 69.404 1.00 70.93 97 SER B C 1
ATOM 1444 O O . SER B 1 74 ? 39.280 51.867 70.150 1.00 72.40 97 SER B O 1
ATOM 1463 N N . THR B 1 77 ? 34.072 52.862 63.477 1.00 42.43 100 THR B N 1
ATOM 1464 C CA . THR B 1 77 ? 32.671 52.535 63.189 1.00 41.38 100 THR B CA 1
ATOM 1465 C C . THR B 1 77 ? 32.412 52.632 61.684 1.00 45.14 100 THR B C 1
ATOM 1466 O O . THR B 1 77 ? 32.903 53.547 61.008 1.00 42.87 100 THR B O 1
ATOM 1470 N N . CYS B 1 78 ? 31.634 51.674 61.175 1.00 42.98 101 CYS B N 1
ATOM 1471 C CA . CYS B 1 78 ? 31.198 51.634 59.792 1.00 42.56 101 CYS B CA 1
ATOM 1472 C C . CYS B 1 78 ? 29.691 51.542 59.758 1.00 48.25 101 CYS B C 1
ATOM 1473 O O . CYS B 1 78 ? 29.117 50.589 60.286 1.00 50.56 101 CYS B O 1
ATOM 1476 N N . ALA B 1 79 ? 29.054 52.537 59.158 1.00 44.12 102 ALA B N 1
ATOM 1477 C CA . ALA B 1 79 ? 27.600 52.591 58.957 1.00 42.68 102 ALA B CA 1
ATOM 1478 C C . ALA B 1 79 ? 27.308 52.489 57.495 1.00 44.02 102 ALA B C 1
ATOM 1479 O O . ALA B 1 79 ? 27.962 53.160 56.705 1.00 43.69 102 ALA B O 1
ATOM 1481 N N . GLY B 1 80 ? 26.368 51.635 57.129 1.00 39.41 103 GLY B N 1
ATOM 1482 C CA . GLY B 1 80 ? 26.006 51.460 55.732 1.00 37.93 103 GLY B CA 1
ATOM 1483 C C . GLY B 1 80 ? 24.525 51.390 55.438 1.00 38.95 103 GLY B C 1
ATOM 1484 O O . GLY B 1 80 ? 23.709 51.114 56.325 1.00 36.95 103 GLY B O 1
ATOM 1485 N N . SER B 1 81 ? 24.177 51.646 54.173 1.00 36.05 104 SER B N 1
ATOM 1486 C CA . SER B 1 81 ? 22.811 51.509 53.676 1.00 36.94 104 SER B CA 1
ATOM 1487 C C . SER B 1 81 ? 22.842 50.788 52.339 1.00 41.14 104 SER B C 1
ATOM 1488 O O . SER B 1 81 ? 23.786 50.931 51.563 1.00 41.61 104 SER B O 1
ATOM 1491 N N . VAL B 1 82 ? 21.836 49.956 52.122 1.00 38.30 105 VAL B N 1
ATOM 1492 C CA . VAL B 1 82 ? 21.632 49.145 50.924 1.00 39.09 105 VAL B CA 1
ATOM 1493 C C . VAL B 1 82 ? 20.242 49.480 50.399 1.00 45.21 105 VAL B C 1
ATOM 1494 O O . VAL B 1 82 ? 19.263 49.320 51.126 1.00 44.26 105 VAL B O 1
ATOM 1498 N N . ILE B 1 83 ? 20.161 49.994 49.170 1.00 44.20 106 ILE B N 1
ATOM 1499 C CA . ILE B 1 83 ? 18.905 50.334 48.495 1.00 45.23 106 ILE B CA 1
ATOM 1500 C C . ILE B 1 83 ? 18.926 49.605 47.157 1.00 51.30 106 ILE B C 1
ATOM 1501 O O . ILE B 1 83 ? 19.947 49.650 46.470 1.00 51.75 106 ILE B O 1
ATOM 1506 N N A SER B 1 84 ? 17.859 48.863 46.845 0.67 49.43 107 SER B N 1
ATOM 1507 N N B SER B 1 84 ? 17.799 48.998 46.744 0.33 49.38 107 SER B N 1
ATOM 1508 C CA A SER B 1 84 ? 17.749 48.145 45.577 0.67 51.82 107 SER B CA 1
ATOM 1509 C CA B SER B 1 84 ? 17.738 48.273 45.474 0.33 51.68 107 SER B CA 1
ATOM 1510 C C A SER B 1 84 ? 17.277 49.103 44.492 0.67 56.61 107 SER B C 1
ATOM 1511 C C B SER B 1 84 ? 17.165 49.142 44.323 0.33 56.87 107 SER B C 1
ATOM 1512 O O A SER B 1 84 ? 16.441 49.968 44.765 0.67 54.48 107 SER B O 1
ATOM 1513 O O B SER B 1 84 ? 17.869 49.334 43.329 0.33 59.03 107 SER B O 1
ATOM 1518 N N A THR B 1 85 ? 17.819 48.942 43.266 0.67 55.76 108 THR B N 1
ATOM 1519 N N B THR B 1 85 ? 15.883 49.603 44.427 0.33 51.91 108 THR B N 1
ATOM 1520 C CA A THR B 1 85 ? 17.528 49.786 42.101 0.67 57.38 108 THR B CA 1
ATOM 1521 C CA B THR B 1 85 ? 15.116 50.388 43.425 0.33 53.26 108 THR B CA 1
ATOM 1522 C C A THR B 1 85 ? 16.922 48.925 40.961 0.67 64.29 108 THR B C 1
ATOM 1523 C C B THR B 1 85 ? 14.808 49.474 42.194 0.33 59.48 108 THR B C 1
ATOM 1524 O O A THR B 1 85 ? 16.999 49.302 39.786 0.67 66.75 108 THR B O 1
ATOM 1525 O O B THR B 1 85 ? 13.864 49.768 41.458 0.33 60.99 108 THR B O 1
ATOM 1532 N N A SER B 1 86 ? 16.269 47.803 41.330 0.67 60.02 109 SER B N 1
ATOM 1533 N N B SER B 1 86 ? 15.557 48.355 42.012 0.33 56.64 109 SER B N 1
ATOM 1534 C CA A SER B 1 86 ? 15.662 46.856 40.399 0.67 62.59 109 SER B CA 1
ATOM 1535 C CA B SER B 1 86 ? 15.353 47.355 40.949 0.33 59.82 109 SER B CA 1
ATOM 1536 C C A SER B 1 86 ? 14.268 46.417 40.857 0.67 66.25 109 SER B C 1
ATOM 1537 C C B SER B 1 86 ? 13.944 46.790 41.051 0.33 65.25 109 SER B C 1
ATOM 1538 O O A SER B 1 86 ? 14.082 46.029 42.011 0.67 63.85 109 SER B O 1
ATOM 1539 O O B SER B 1 86 ? 13.425 46.676 42.166 0.33 63.03 109 SER B O 1
ATOM 1544 N N . GLU B 1 87 ? 13.307 46.469 39.915 1.00 65.34 110 GLU B N 1
ATOM 1545 C CA . GLU B 1 87 ? 11.908 46.037 39.993 1.00 66.07 110 GLU B CA 1
ATOM 1546 C C . GLU B 1 87 ? 11.770 44.524 39.755 1.00 71.50 110 GLU B C 1
ATOM 1547 O O . GLU B 1 87 ? 10.650 44.005 39.760 1.00 72.82 110 GLU B O 1
ATOM 1553 N N . GLN B 1 88 ? 12.903 43.817 39.592 1.00 68.30 111 GLN B N 1
ATOM 1554 C CA . GLN B 1 88 ? 12.929 42.371 39.407 1.00 70.46 111 GLN B CA 1
ATOM 1555 C C . GLN B 1 88 ? 13.273 41.700 40.748 1.00 70.78 111 GLN B C 1
ATOM 1556 O O . GLN B 1 88 ? 14.224 42.105 41.430 1.00 67.26 111 GLN B O 1
ATOM 1562 N N . ALA B 1 89 ? 12.467 40.695 41.126 1.00 68.43 112 ALA B N 1
ATOM 1563 C CA . ALA B 1 89 ? 12.626 39.929 42.361 1.00 66.65 112 ALA B CA 1
ATOM 1564 C C . ALA B 1 89 ? 13.705 38.862 42.213 1.00 73.37 112 ALA B C 1
ATOM 1565 O O . ALA B 1 89 ? 13.869 38.302 41.124 1.00 77.15 112 ALA B O 1
ATOM 1567 N N . GLY B 1 90 ? 14.414 38.587 43.306 1.00 67.48 113 GLY B N 1
ATOM 1568 C CA . GLY B 1 90 ? 15.457 37.570 43.334 1.00 69.00 113 GLY B CA 1
ATOM 1569 C C . GLY B 1 90 ? 16.880 38.036 43.089 1.00 72.28 113 GLY B C 1
ATOM 1570 O O . GLY B 1 90 ? 17.790 37.199 43.084 1.00 75.13 113 GLY B O 1
ATOM 1571 N N . LYS B 1 91 ? 17.095 39.356 42.844 1.00 64.65 114 LYS B N 1
ATOM 1572 C CA . LYS B 1 91 ? 18.441 39.915 42.665 1.00 62.38 114 LYS B CA 1
ATOM 1573 C C . LYS B 1 91 ? 19.118 39.931 44.044 1.00 62.81 114 LYS B C 1
ATOM 1574 O O . LYS B 1 91 ? 18.577 40.509 44.985 1.00 60.44 114 LYS B O 1
ATOM 1576 N N . LYS B 1 92 ? 20.232 39.206 44.195 1.00 59.57 115 LYS B N 1
ATOM 1577 C CA . LYS B 1 92 ? 20.903 39.064 45.488 1.00 56.43 115 LYS B CA 1
ATOM 1578 C C . LYS B 1 92 ? 22.140 39.963 45.638 1.00 57.57 115 LYS B C 1
ATOM 1579 O O . LYS B 1 92 ? 22.885 40.176 44.675 1.00 59.30 115 LYS B O 1
ATOM 1585 N N . LEU B 1 93 ? 22.370 40.444 46.874 1.00 49.57 116 LEU B N 1
ATOM 1586 C CA . LEU B 1 93 ? 23.560 41.182 47.291 1.00 47.45 116 LEU B CA 1
ATOM 1587 C C . LEU B 1 93 ? 24.075 40.582 48.578 1.00 52.02 116 LEU B C 1
ATOM 1588 O O . LEU B 1 93 ? 23.337 40.497 49.558 1.00 49.89 116 LEU B O 1
ATOM 1593 N N . LYS B 1 94 ? 25.322 40.139 48.567 1.00 52.02 117 LYS B N 1
ATOM 1594 C CA . LYS B 1 94 ? 25.971 39.558 49.736 1.00 52.10 117 LYS B CA 1
ATOM 1595 C C . LYS B 1 94 ? 26.930 40.609 50.289 1.00 54.56 117 LYS B C 1
ATOM 1596 O O . LYS B 1 94 ? 27.765 41.136 49.546 1.00 54.91 117 LYS B O 1
ATOM 1602 N N . ILE B 1 95 ? 26.761 40.964 51.578 1.00 49.18 118 ILE B N 1
ATOM 1603 C CA . ILE B 1 95 ? 27.610 41.940 52.267 1.00 46.46 118 ILE B CA 1
ATOM 1604 C C . ILE B 1 95 ? 28.356 41.264 53.412 1.00 50.94 118 ILE B C 1
ATOM 1605 O O . ILE B 1 95 ? 27.739 40.603 54.248 1.00 50.93 118 ILE B O 1
ATOM 1610 N N . SER B 1 96 ? 29.685 41.476 53.454 1.00 48.20 119 SER B N 1
ATOM 1611 C CA . SER B 1 96 ? 30.589 41.079 54.526 1.00 48.78 119 SER B CA 1
ATOM 1612 C C . SER B 1 96 ? 31.255 42.348 55.134 1.00 51.01 119 SER B C 1
ATOM 1613 O O . SER B 1 96 ? 31.897 43.128 54.412 1.00 50.55 119 SER B O 1
ATOM 1616 N N . VAL B 1 97 ? 31.025 42.608 56.434 1.00 44.90 120 VAL B N 1
ATOM 1617 C CA . VAL B 1 97 ? 31.663 43.740 57.128 1.00 41.67 120 VAL B CA 1
ATOM 1618 C C . VAL B 1 97 ? 32.575 43.124 58.168 1.00 48.19 120 VAL B C 1
ATOM 1619 O O . VAL B 1 97 ? 32.081 42.498 59.103 1.00 49.63 120 VAL B O 1
ATOM 1623 N N . ILE B 1 98 ? 33.895 43.204 57.971 1.00 44.70 121 ILE B N 1
ATOM 1624 C CA . ILE B 1 98 ? 34.845 42.591 58.901 1.00 44.96 121 ILE B CA 1
ATOM 1625 C C . ILE B 1 98 ? 35.676 43.690 59.539 1.00 47.81 121 ILE B C 1
ATOM 1626 O O . ILE B 1 98 ? 36.216 44.544 58.836 1.00 45.92 121 ILE B O 1
ATOM 1631 N N . ALA B 1 99 ? 35.751 43.661 60.875 1.00 45.99 122 ALA B N 1
ATOM 1632 C CA . ALA B 1 99 ? 36.487 44.603 61.697 1.00 46.41 122 ALA B CA 1
ATOM 1633 C C . ALA B 1 99 ? 37.749 43.954 62.256 1.00 53.37 122 ALA B C 1
ATOM 1634 O O . ALA B 1 99 ? 37.721 42.804 62.707 1.00 54.57 122 ALA B O 1
ATOM 1636 N N . TYR B 1 100 ? 38.865 44.694 62.207 1.00 50.65 123 TYR B N 1
ATOM 1637 C CA . TYR B 1 100 ? 40.181 44.248 62.662 1.00 52.09 123 TYR B CA 1
ATOM 1638 C C . TYR B 1 100 ? 40.846 45.248 63.594 1.00 57.45 123 TYR B C 1
ATOM 1639 O O . TYR B 1 100 ? 40.582 46.445 63.509 1.00 55.58 123 TYR B O 1
ATOM 1648 N N . ILE B 1 101 ? 41.736 44.754 64.456 1.00 57.80 124 ILE B N 1
ATOM 1649 C CA . ILE B 1 101 ? 42.630 45.526 65.321 1.00 59.15 124 ILE B CA 1
ATOM 1650 C C . ILE B 1 101 ? 43.978 44.858 65.138 1.00 68.45 124 ILE B C 1
ATOM 1651 O O . ILE B 1 101 ? 44.140 43.698 65.545 1.00 70.65 124 ILE B O 1
ATOM 1656 N N . ASP B 1 102 ? 44.909 45.545 64.436 1.00 66.55 125 ASP B N 1
ATOM 1657 C CA . ASP B 1 102 ? 46.259 45.062 64.094 1.00 69.46 125 ASP B CA 1
ATOM 1658 C C . ASP B 1 102 ? 46.143 43.740 63.298 1.00 76.39 125 ASP B C 1
ATOM 1659 O O . ASP B 1 102 ? 46.813 42.753 63.609 1.00 80.25 125 ASP B O 1
ATOM 1664 N N . ASN B 1 103 ? 45.257 43.751 62.276 1.00 71.04 126 ASN B N 1
ATOM 1665 C CA . ASN B 1 103 ? 44.908 42.682 61.325 1.00 71.71 126 ASN B CA 1
ATOM 1666 C C . ASN B 1 103 ? 44.398 41.382 62.028 1.00 78.02 126 ASN B C 1
ATOM 1667 O O . ASN B 1 103 ? 44.355 40.321 61.396 1.00 80.37 126 ASN B O 1
ATOM 1672 N N . LYS B 1 104 ? 43.947 41.489 63.290 1.00 73.35 127 LYS B N 1
ATOM 1673 C CA . LYS B 1 104 ? 43.280 40.433 64.066 1.00 74.06 127 LYS B CA 1
ATOM 1674 C C . LYS B 1 104 ? 41.776 40.736 64.030 1.00 69.76 127 LYS B C 1
ATOM 1675 O O . LYS B 1 104 ? 41.367 41.804 64.498 1.00 64.83 127 LYS B O 1
ATOM 1681 N N . GLU B 1 105 ? 40.970 39.835 63.444 1.00 64.33 128 GLU B N 1
ATOM 1682 C CA . GLU B 1 105 ? 39.524 40.003 63.341 1.00 60.52 128 GLU B CA 1
ATOM 1683 C C . GLU B 1 105 ? 38.884 40.047 64.737 1.00 62.58 128 GLU B C 1
ATOM 1684 O O . GLU B 1 105 ? 39.050 39.119 65.533 1.00 63.30 128 GLU B O 1
ATOM 1690 N N . VAL B 1 106 ? 38.134 41.136 65.005 1.00 56.21 129 VAL B N 1
ATOM 1691 C CA . VAL B 1 106 ? 37.500 41.374 66.303 1.00 55.96 129 VAL B CA 1
ATOM 1692 C C . VAL B 1 106 ? 35.971 41.377 66.164 1.00 56.69 129 VAL B C 1
ATOM 1693 O O . VAL B 1 106 ? 35.269 41.159 67.156 1.00 58.24 129 VAL B O 1
ATOM 1697 N N . ASN B 1 107 ? 35.458 41.612 64.947 1.00 48.58 130 ASN B N 1
ATOM 1698 C CA . ASN B 1 107 ? 34.025 41.631 64.700 1.00 45.63 130 ASN B CA 1
ATOM 1699 C C . ASN B 1 107 ? 33.730 41.306 63.232 1.00 45.92 130 ASN B C 1
ATOM 1700 O O . ASN B 1 107 ? 34.586 41.478 62.362 1.00 42.94 130 ASN B O 1
ATOM 1705 N N . ARG B 1 108 ? 32.509 40.826 62.969 1.00 43.35 131 ARG B N 1
ATOM 1706 C CA . ARG B 1 108 ? 32.058 40.435 61.639 1.00 42.97 131 ARG B CA 1
ATOM 1707 C C . ARG B 1 108 ? 30.539 40.493 61.533 1.00 47.84 131 ARG B C 1
ATOM 1708 O O . ARG B 1 108 ? 29.830 40.037 62.434 1.00 49.82 131 ARG B O 1
ATOM 1716 N N . LEU B 1 109 ? 30.051 41.012 60.406 1.00 42.38 132 LEU B N 1
ATOM 1717 C CA . LEU B 1 109 ? 28.643 41.018 60.049 1.00 40.63 132 LEU B CA 1
ATOM 1718 C C . LEU B 1 109 ? 28.494 40.462 58.636 1.00 47.05 132 LEU B C 1
ATOM 1719 O O . LEU B 1 109 ? 29.140 40.946 57.698 1.00 45.96 132 LEU B O 1
ATOM 1724 N N . GLU B 1 110 ? 27.662 39.422 58.510 1.00 47.24 133 GLU B N 1
ATOM 1725 C CA . GLU B 1 110 ? 27.325 38.776 57.249 1.00 49.14 133 GLU B CA 1
ATOM 1726 C C . GLU B 1 110 ? 25.853 39.018 56.946 1.00 53.53 133 GLU B C 1
ATOM 1727 O O . GLU B 1 110 ? 24.989 38.648 57.740 1.00 54.53 133 GLU B O 1
ATOM 1733 N N . LYS B 1 111 ? 25.575 39.681 55.826 1.00 49.74 134 LYS B N 1
ATOM 1734 C CA . LYS B 1 111 ? 24.217 39.990 55.384 1.00 49.07 134 LYS B CA 1
ATOM 1735 C C . LYS B 1 111 ? 24.023 39.568 53.931 1.00 54.59 134 LYS B C 1
ATOM 1736 O O . LYS B 1 111 ? 24.951 39.640 53.127 1.00 53.94 134 LYS B O 1
ATOM 1742 N N . GLU B 1 112 ? 22.821 39.102 53.607 1.00 53.60 135 GLU B N 1
ATOM 1743 C CA . GLU B 1 112 ? 22.425 38.703 52.258 1.00 55.19 135 GLU B CA 1
ATOM 1744 C C . GLU B 1 112 ? 21.090 39.360 51.974 1.00 57.13 135 GLU B C 1
ATOM 1745 O O . GLU B 1 112 ? 20.128 39.094 52.687 1.00 58.72 135 GLU B O 1
ATOM 1751 N N . TYR B 1 113 ? 21.047 40.275 51.005 1.00 50.95 136 TYR B N 1
ATOM 1752 C CA . TYR B 1 113 ? 19.828 41.007 50.636 1.00 49.22 136 TYR B CA 1
ATOM 1753 C C . TYR B 1 113 ? 19.256 40.458 49.345 1.00 55.81 136 TYR B C 1
ATOM 1754 O O . TYR B 1 113 ? 19.997 40.271 48.380 1.00 55.91 136 TYR B O 1
ATOM 1763 N N . ILE B 1 114 ? 17.949 40.164 49.337 1.00 55.10 137 ILE B N 1
ATOM 1764 C CA . ILE B 1 114 ? 17.245 39.620 48.167 1.00 58.31 137 ILE B CA 1
ATOM 1765 C C . ILE B 1 114 ? 16.042 40.534 47.864 1.00 61.68 137 ILE B C 1
ATOM 1766 O O . ILE B 1 114 ? 15.247 40.835 48.760 1.00 60.25 137 ILE B O 1
ATOM 1771 N N . THR B 1 115 ? 15.942 40.994 46.609 1.00 58.52 138 THR B N 1
ATOM 1772 C CA . THR B 1 115 ? 14.867 41.868 46.148 1.00 58.65 138 THR B CA 1
ATOM 1773 C C . THR B 1 115 ? 13.561 41.073 46.047 1.00 66.01 138 THR B C 1
ATOM 1774 O O . THR B 1 115 ? 13.587 39.871 45.747 1.00 69.29 138 THR B O 1
ATOM 1778 N N . LYS B 1 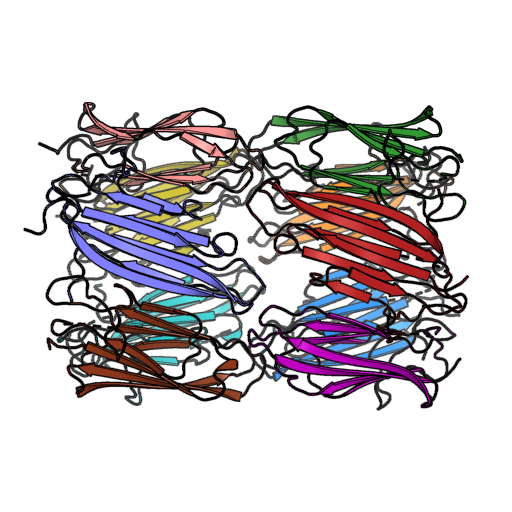116 ? 12.425 41.748 46.297 1.00 60.34 139 LYS B N 1
ATOM 1779 C CA . LYS B 1 116 ? 11.102 41.137 46.301 1.00 61.41 139 LYS B CA 1
ATOM 1780 C C . LYS B 1 116 ? 10.189 41.754 45.225 1.00 67.39 139 LYS B C 1
ATOM 1781 O O . LYS B 1 116 ? 9.050 41.298 45.063 1.00 69.92 139 LYS B O 1
ATOM 1783 N N . GLY B 1 117 ? 10.702 42.748 44.492 1.00 62.32 140 GLY B N 1
ATOM 1784 C CA . GLY B 1 117 ? 9.968 43.468 43.454 1.00 63.30 140 GLY B CA 1
ATOM 1785 C C . GLY B 1 117 ? 9.768 44.923 43.824 1.00 63.87 140 GLY B C 1
ATOM 1786 O O . GLY B 1 117 ? 9.678 45.791 42.953 1.00 63.12 140 GLY B O 1
ATOM 1787 N N . SER B 1 118 ? 9.701 45.188 45.140 1.00 58.81 141 SER B N 1
ATOM 1788 C CA . SER B 1 118 ? 9.541 46.517 45.726 1.00 56.80 141 SER B CA 1
ATOM 1789 C C . SER B 1 118 ? 10.902 47.075 46.128 1.00 56.75 141 SER B C 1
ATOM 1790 O O . SER B 1 118 ? 11.893 46.342 46.102 1.00 56.74 141 SER B O 1
ATOM 1793 N N . THR B 1 119 ? 10.961 48.368 46.490 1.00 50.42 142 THR B N 1
ATOM 1794 C CA . THR B 1 119 ? 12.205 49.009 46.906 1.00 47.11 142 THR B CA 1
ATOM 1795 C C . THR B 1 119 ? 12.649 48.444 48.262 1.00 51.68 142 THR B C 1
ATOM 1796 O O . THR B 1 119 ? 11.886 48.457 49.229 1.00 52.74 142 THR B O 1
ATOM 1800 N N . LEU B 1 120 ? 13.888 47.943 48.307 1.00 47.69 143 LEU B N 1
ATOM 1801 C CA . LEU B 1 120 ? 14.562 47.395 49.477 1.00 45.79 143 LEU B CA 1
ATOM 1802 C C . LEU B 1 120 ? 15.407 48.501 50.087 1.00 48.15 143 LEU B C 1
ATOM 1803 O O . LEU B 1 120 ? 16.206 49.118 49.387 1.00 48.52 143 LEU B O 1
ATOM 1808 N N . VAL B 1 121 ? 15.163 48.807 51.361 1.00 42.80 144 VAL B N 1
ATOM 1809 C CA . VAL B 1 121 ? 15.886 49.822 52.116 1.00 40.79 144 VAL B CA 1
ATOM 1810 C C . VAL B 1 121 ? 16.350 49.142 53.388 1.00 45.66 144 VAL B C 1
ATOM 1811 O O . VAL B 1 121 ? 15.539 48.861 54.272 1.00 47.24 144 VAL B O 1
ATOM 1815 N N . GLU B 1 122 ? 17.650 48.844 53.449 1.00 39.33 145 GLU B N 1
ATOM 1816 C CA . GLU B 1 122 ? 18.282 48.150 54.551 1.00 38.38 145 GLU B CA 1
ATOM 1817 C C . GLU B 1 122 ? 19.462 48.954 55.098 1.00 40.79 145 GLU B C 1
ATOM 1818 O O . GLU B 1 122 ? 20.047 49.751 54.369 1.00 40.29 145 GLU B O 1
ATOM 1824 N N . ASN B 1 123 ? 19.792 48.757 56.384 1.00 37.54 146 ASN B N 1
ATOM 1825 C CA . ASN B 1 123 ? 20.878 49.464 57.073 1.00 37.66 146 ASN B CA 1
ATOM 1826 C C . ASN B 1 123 ? 21.704 48.535 57.935 1.00 43.51 146 ASN B C 1
ATOM 1827 O O . ASN B 1 123 ? 21.212 47.495 58.381 1.00 44.73 146 ASN B O 1
ATOM 1832 N N . PHE B 1 124 ? 22.960 48.920 58.190 1.00 39.50 147 PHE B N 1
ATOM 1833 C CA . PHE B 1 124 ? 23.847 48.185 59.075 1.00 39.37 147 PHE B CA 1
ATOM 1834 C C . PHE B 1 124 ? 24.821 49.148 59.744 1.00 43.50 147 PHE B C 1
ATOM 1835 O O . PHE B 1 124 ? 25.078 50.237 59.235 1.00 42.18 147 PHE B O 1
ATOM 1843 N N . SER B 1 125 ? 25.369 48.721 60.887 1.00 41.44 148 SER B N 1
ATOM 1844 C CA . SER B 1 125 ? 26.363 49.454 61.664 1.00 40.27 148 SER B CA 1
ATOM 1845 C C . SER B 1 125 ? 27.241 48.433 62.381 1.00 45.49 148 SER B C 1
ATOM 1846 O O . SER B 1 125 ? 26.722 47.560 63.082 1.00 46.63 148 SER B O 1
ATOM 1849 N N . VAL B 1 126 ? 28.561 48.483 62.123 1.00 41.31 149 VAL B N 1
ATOM 1850 C CA . VAL B 1 126 ? 29.562 47.573 62.706 1.00 42.18 149 VAL B CA 1
ATOM 1851 C C . VAL B 1 126 ? 30.732 48.402 63.236 1.00 45.06 149 VAL B C 1
ATOM 1852 O O . VAL B 1 126 ? 31.179 49.327 62.576 1.00 42.72 149 VAL B O 1
ATOM 1856 N N . SER B 1 127 ? 31.245 48.036 64.399 1.00 44.90 150 SER B N 1
ATOM 1857 C CA . SER B 1 127 ? 32.365 48.714 65.030 1.00 46.14 150 SER B CA 1
ATOM 1858 C C . SER B 1 127 ? 33.438 47.698 65.456 1.00 52.01 150 SER B C 1
ATOM 1859 O O . SER B 1 127 ? 33.147 46.500 65.558 1.00 53.58 150 SER B O 1
ATOM 1862 N N . THR B 1 128 ? 34.686 48.171 65.679 1.00 48.22 151 THR B N 1
ATOM 1863 C CA . THR B 1 128 ? 35.805 47.320 66.128 1.00 49.02 151 THR B CA 1
ATOM 1864 C C . THR B 1 128 ? 35.735 47.069 67.640 1.00 53.33 151 THR B C 1
ATOM 1865 O O . THR B 1 128 ? 36.330 46.114 68.111 1.00 56.16 151 THR B O 1
ATOM 1869 N N . THR B 1 129 ? 35.012 47.914 68.389 1.00 49.21 152 THR B N 1
ATOM 1870 C CA . THR B 1 129 ? 34.889 47.861 69.850 1.00 52.07 152 THR B CA 1
ATOM 1871 C C . THR B 1 129 ? 33.441 47.518 70.344 1.00 58.19 152 THR B C 1
ATOM 1872 O O . THR B 1 129 ? 33.103 47.806 71.497 1.00 61.38 152 THR B O 1
ATOM 1876 N N . SER B 1 130 ? 32.603 46.901 69.487 1.00 53.63 153 SER B N 1
ATOM 1877 C CA . SER B 1 130 ? 31.243 46.474 69.854 1.00 53.71 153 SER B CA 1
ATOM 1878 C C . SER B 1 130 ? 31.318 45.405 70.925 1.00 62.25 153 SER B C 1
ATOM 1879 O O . SER B 1 130 ? 32.106 44.457 70.782 1.00 62.53 153 SER B O 1
ATOM 1882 N N . VAL B 1 131 ? 30.548 45.576 72.013 1.00 61.46 154 VAL B N 1
ATOM 1883 C CA . VAL B 1 131 ? 30.569 44.645 73.138 1.00 65.60 154 VAL B CA 1
ATOM 1884 C C . VAL B 1 131 ? 29.543 43.537 72.861 1.00 70.71 154 VAL B C 1
ATOM 1885 O O . VAL B 1 131 ? 28.412 43.822 72.470 1.00 69.10 154 VAL B O 1
ATOM 1889 N N . GLU B 1 132 ? 29.967 42.274 73.038 1.00 70.66 155 GLU B N 1
ATOM 1890 C CA . GLU B 1 132 ? 29.189 41.055 72.800 1.00 76.96 155 GLU B CA 1
ATOM 1891 C C . GLU B 1 132 ? 27.988 40.966 73.743 1.00 67.67 155 GLU B C 1
ATOM 1892 O O . GLU B 1 132 ? 28.132 41.197 74.972 1.00 71.62 155 GLU B O 1
ATOM 1899 N N . THR C 1 9 ? 48.818 73.778 70.796 1.00 78.36 32 THR C N 1
ATOM 1900 C CA . THR C 1 9 ? 47.823 73.592 69.732 1.00 73.98 32 THR C CA 1
ATOM 1901 C C . THR C 1 9 ? 46.966 74.875 69.600 1.00 73.97 32 THR C C 1
ATOM 1902 O O . THR C 1 9 ? 46.258 75.025 68.610 1.00 69.99 32 THR C O 1
ATOM 1906 N N . THR C 1 10 ? 47.052 75.806 70.577 1.00 71.97 33 THR C N 1
ATOM 1907 C CA . THR C 1 10 ? 46.303 77.069 70.551 1.00 69.15 33 THR C CA 1
ATOM 1908 C C . THR C 1 10 ? 47.042 78.068 69.633 1.00 71.10 33 THR C C 1
ATOM 1909 O O . THR C 1 10 ? 48.256 78.267 69.763 1.00 73.81 33 THR C O 1
ATOM 1913 N N . GLY C 1 11 ? 46.286 78.674 68.723 1.00 62.83 34 GLY C N 1
ATOM 1914 C CA . GLY C 1 11 ? 46.782 79.644 67.756 1.00 60.59 34 GLY C CA 1
ATOM 1915 C C . GLY C 1 11 ? 45.750 79.987 66.705 1.00 60.35 34 GLY C C 1
ATOM 1916 O O . GLY C 1 11 ? 44.554 79.723 66.888 1.00 59.09 34 GLY C O 1
ATOM 1917 N N . VAL C 1 12 ? 46.205 80.575 65.586 1.00 54.54 35 VAL C N 1
ATOM 1918 C CA . VAL C 1 12 ? 45.311 80.908 64.475 1.00 50.33 35 VAL C CA 1
ATOM 1919 C C . VAL C 1 12 ? 45.138 79.640 63.622 1.00 52.95 35 VAL C C 1
ATOM 1920 O O . VAL C 1 12 ? 46.045 79.243 62.868 1.00 53.68 35 VAL C O 1
ATOM 1924 N N . HIS C 1 13 ? 43.987 78.987 63.794 1.00 47.54 36 HIS C N 1
ATOM 1925 C CA . HIS C 1 13 ? 43.585 77.806 63.027 1.00 45.86 36 HIS C CA 1
ATOM 1926 C C . HIS C 1 13 ? 42.978 78.284 61.721 1.00 44.87 36 HIS C C 1
ATOM 1927 O O . HIS C 1 13 ? 42.102 79.145 61.743 1.00 42.66 36 HIS C O 1
ATOM 1934 N N . LYS C 1 14 ? 43.500 77.784 60.589 1.00 40.60 37 LYS C N 1
ATOM 1935 C CA . LYS C 1 14 ? 43.111 78.202 59.241 1.00 38.78 37 LYS C CA 1
ATOM 1936 C C . LYS C 1 14 ? 43.051 77.019 58.301 1.00 42.82 37 LYS C C 1
ATOM 1937 O O . LYS C 1 14 ? 43.908 76.146 58.366 1.00 44.68 37 LYS C O 1
ATOM 1943 N N . ILE C 1 15 ? 42.032 76.985 57.438 1.00 37.84 38 ILE C N 1
ATOM 1944 C CA . ILE C 1 15 ? 41.887 75.959 56.416 1.00 37.36 38 ILE C CA 1
ATOM 1945 C C . ILE C 1 15 ? 41.651 76.684 55.084 1.00 46.11 38 ILE C C 1
ATOM 1946 O O . ILE C 1 15 ? 40.768 77.536 54.982 1.00 45.94 38 ILE C O 1
ATOM 1951 N N . VAL C 1 16 ? 42.480 76.357 54.080 1.00 45.14 39 VAL C N 1
ATOM 1952 C CA . VAL C 1 16 ? 42.378 76.885 52.723 1.00 44.47 39 VAL C CA 1
ATOM 1953 C C . VAL C 1 16 ? 41.929 75.748 51.785 1.00 48.72 39 VAL C C 1
ATOM 1954 O O . VAL C 1 16 ? 42.511 74.658 51.789 1.00 50.09 39 VAL C O 1
ATOM 1958 N N . VAL C 1 17 ? 40.869 76.010 51.016 1.00 43.08 40 VAL C N 1
ATOM 1959 C CA . VAL C 1 17 ? 40.306 75.099 50.024 1.00 42.01 40 VAL C CA 1
ATOM 1960 C C . VAL C 1 17 ? 40.573 75.717 48.660 1.00 48.56 40 VAL C C 1
ATOM 1961 O O . VAL C 1 17 ? 40.267 76.892 48.437 1.00 47.88 40 VAL C O 1
ATOM 1965 N N . GLU C 1 18 ? 41.209 74.948 47.776 1.00 48.69 41 GLU C N 1
ATOM 1966 C CA . GLU C 1 18 ? 41.508 75.382 46.409 1.00 50.67 41 GLU C CA 1
ATOM 1967 C C . GLU C 1 18 ? 40.923 74.418 45.401 1.00 54.24 41 GLU C C 1
ATOM 1968 O O . GLU C 1 18 ? 40.974 73.203 45.611 1.00 53.94 41 GLU C O 1
ATOM 1974 N N . GLN C 1 19 ? 40.382 74.955 44.303 1.00 50.37 42 GLN C N 1
ATOM 1975 C CA . GLN C 1 19 ? 39.834 74.136 43.226 1.00 49.93 42 GLN C CA 1
ATOM 1976 C C . GLN C 1 19 ? 40.381 74.593 41.870 1.00 57.00 42 GLN C C 1
ATOM 1977 O O . GLN C 1 19 ? 40.613 75.784 41.658 1.00 57.37 42 GLN C O 1
ATOM 1983 N N . SER C 1 20 ? 40.568 73.638 40.956 1.00 55.09 43 SER C N 1
ATOM 1984 C CA . SER C 1 20 ? 41.024 73.901 39.594 1.00 57.83 43 SER C CA 1
ATOM 1985 C C . SER C 1 20 ? 40.454 72.826 38.667 1.00 61.33 43 SER C C 1
ATOM 1986 O O . SER C 1 20 ? 39.945 71.807 39.140 1.00 58.64 43 SER C O 1
ATOM 1989 N N . GLY C 1 21 ? 40.504 73.097 37.369 1.00 60.36 44 GLY C N 1
ATOM 1990 C CA . GLY C 1 21 ? 39.982 72.217 36.334 1.00 61.87 44 GLY C CA 1
ATOM 1991 C C . GLY C 1 21 ? 38.679 72.728 35.767 1.00 65.96 44 GLY C C 1
ATOM 1992 O O . GLY C 1 21 ? 38.499 73.935 35.590 1.00 65.24 44 GLY C O 1
ATOM 1993 N N . ASN C 1 22 ? 37.749 71.805 35.509 1.00 63.43 45 ASN C N 1
ATOM 1994 C CA . ASN C 1 22 ? 36.419 72.094 34.977 1.00 62.83 45 ASN C CA 1
ATOM 1995 C C . ASN C 1 22 ? 35.492 72.489 36.122 1.00 62.13 45 ASN C C 1
ATOM 1996 O O . ASN C 1 22 ? 34.489 71.829 36.366 1.00 60.45 45 ASN C O 1
ATOM 2001 N N . THR C 1 23 ? 35.828 73.586 36.812 1.00 57.21 46 THR C N 1
ATOM 2002 C CA . THR C 1 23 ? 35.117 74.120 37.978 1.00 53.58 46 THR C CA 1
ATOM 2003 C C . THR C 1 23 ? 33.647 74.483 37.669 1.00 58.15 46 THR C C 1
ATOM 2004 O O . THR C 1 23 ? 32.826 74.507 38.585 1.00 55.12 46 THR C O 1
ATOM 2008 N N . ASP C 1 24 ? 33.320 74.740 36.398 1.00 59.42 47 ASP C N 1
ATOM 2009 C CA . ASP C 1 24 ? 31.965 75.076 35.946 1.00 60.64 47 ASP C CA 1
ATOM 2010 C C . ASP C 1 24 ? 31.008 73.864 35.983 1.00 62.63 47 ASP C C 1
ATOM 2011 O O . ASP C 1 24 ? 29.815 74.027 36.275 1.00 61.58 47 ASP C O 1
ATOM 2016 N N . ASP C 1 25 ? 31.532 72.667 35.648 1.00 57.49 48 ASP C N 1
ATOM 2017 C CA . ASP C 1 25 ? 30.795 71.409 35.534 1.00 56.31 48 ASP C CA 1
ATOM 2018 C C . ASP C 1 25 ? 30.702 70.650 36.890 1.00 55.69 48 ASP C C 1
ATOM 2019 O O . ASP C 1 25 ? 30.425 69.455 36.907 1.00 55.82 48 ASP C O 1
ATOM 2024 N N . PHE C 1 26 ? 30.908 71.351 38.010 1.00 48.93 49 PHE C N 1
ATOM 2025 C CA . PHE C 1 26 ? 30.849 70.817 39.373 1.00 44.68 49 PHE C CA 1
ATOM 2026 C C . PHE C 1 26 ? 30.264 71.807 40.326 1.00 48.42 49 PHE C C 1
ATOM 2027 O O . PHE C 1 26 ? 30.346 73.020 40.097 1.00 48.51 49 PHE C O 1
ATOM 2035 N N . ASP C 1 27 ? 29.719 71.288 41.427 1.00 44.52 50 ASP C N 1
ATOM 2036 C CA . ASP C 1 27 ? 29.249 72.078 42.552 1.00 43.04 50 ASP C CA 1
ATOM 2037 C C . ASP C 1 27 ? 30.085 71.705 43.761 1.00 44.54 50 ASP C C 1
ATOM 2038 O O . ASP C 1 27 ? 30.091 70.547 44.161 1.00 43.13 50 ASP C O 1
ATOM 2043 N N . LEU C 1 28 ? 30.852 72.675 44.290 1.00 41.63 51 LEU C N 1
ATOM 2044 C CA . LEU C 1 28 ? 31.672 72.523 45.489 1.00 40.24 51 LEU C CA 1
ATOM 2045 C C . LEU C 1 28 ? 30.982 73.237 46.635 1.00 44.61 51 LEU C C 1
ATOM 2046 O O . LEU C 1 28 ? 30.744 74.445 46.557 1.00 45.43 51 LEU C O 1
ATOM 2051 N N . ASN C 1 29 ? 30.607 72.476 47.662 1.00 40.32 52 ASN C N 1
ATOM 2052 C CA . ASN C 1 29 ? 29.931 72.981 48.853 1.00 39.76 52 ASN C CA 1
ATOM 2053 C C . ASN C 1 29 ? 30.839 72.720 50.032 1.00 44.20 52 ASN C C 1
ATOM 2054 O O . ASN C 1 29 ? 31.290 71.589 50.217 1.00 44.87 52 ASN C O 1
ATOM 2059 N N . ILE C 1 30 ? 31.207 73.765 50.763 1.00 40.68 53 ILE C N 1
ATOM 2060 C CA . ILE C 1 30 ? 32.124 73.588 51.883 1.00 40.70 53 ILE C CA 1
ATOM 2061 C C . ILE C 1 30 ? 31.522 74.263 53.119 1.00 43.73 53 ILE C C 1
ATOM 2062 O O . ILE C 1 30 ? 30.780 75.246 53.026 1.00 44.21 53 ILE C O 1
ATOM 2067 N N . ALA C 1 31 ? 31.784 73.656 54.263 1.00 39.67 54 ALA C N 1
ATOM 2068 C CA . ALA C 1 31 ? 31.335 74.135 55.559 1.00 39.19 54 ALA C CA 1
ATOM 2069 C C . ALA C 1 31 ? 32.504 74.130 56.529 1.00 41.99 54 ALA C C 1
ATOM 2070 O O . ALA C 1 31 ? 33.240 73.147 56.603 1.00 41.84 54 ALA C O 1
ATOM 2072 N N . PHE C 1 32 ? 32.690 75.241 57.239 1.00 38.84 55 PHE C N 1
ATOM 2073 C CA . PHE C 1 32 ? 33.740 75.417 58.238 1.00 38.56 55 PHE C CA 1
ATOM 2074 C C . PHE C 1 32 ? 33.142 75.651 59.611 1.00 45.57 55 PHE C C 1
ATOM 2075 O O . PHE C 1 32 ? 32.137 76.360 59.765 1.00 46.85 55 PHE C O 1
ATOM 2083 N N . GLY C 1 33 ? 33.791 75.063 60.597 1.00 43.67 56 GLY C N 1
ATOM 2084 C CA . GLY C 1 33 ? 33.429 75.167 62.005 1.00 45.40 56 GLY C CA 1
ATOM 2085 C C . GLY C 1 33 ? 34.681 75.164 62.845 1.00 49.92 56 GLY C C 1
ATOM 2086 O O . GLY C 1 33 ? 35.652 74.491 62.493 1.00 49.28 56 GLY C O 1
ATOM 2087 N N . ALA C 1 34 ? 34.694 75.951 63.930 1.00 48.29 57 ALA C N 1
ATOM 2088 C CA . ALA C 1 34 ? 35.872 76.034 64.774 1.00 49.86 57 ALA C CA 1
ATOM 2089 C C . ALA C 1 34 ? 35.528 76.191 66.263 1.00 57.72 57 ALA C C 1
ATOM 2090 O O . ALA C 1 34 ? 34.402 76.558 66.644 1.00 57.70 57 ALA C O 1
ATOM 2092 N N . ALA C 1 35 ? 36.539 75.873 67.094 1.00 57.23 58 ALA C N 1
ATOM 2093 C CA . ALA C 1 35 ? 36.500 75.953 68.546 1.00 60.64 58 ALA C CA 1
ATOM 2094 C C . ALA C 1 35 ? 37.596 76.857 69.050 1.00 67.47 58 ALA C C 1
ATOM 2095 O O . ALA C 1 35 ? 38.705 76.886 68.510 1.00 65.29 58 ALA C O 1
ATOM 2097 N N . ASN C 1 36 ? 37.268 77.600 70.097 1.00 69.02 59 ASN C N 1
ATOM 2098 C CA . ASN C 1 36 ? 38.152 78.541 70.763 1.00 71.48 59 ASN C CA 1
ATOM 2099 C C . ASN C 1 36 ? 38.353 78.082 72.188 1.00 81.20 59 ASN C C 1
ATOM 2100 O O . ASN C 1 36 ? 37.561 77.260 72.675 1.00 82.51 59 ASN C O 1
ATOM 2105 N N . THR C 1 37 ? 39.398 78.594 72.869 1.00 80.95 60 THR C N 1
ATOM 2106 C CA . THR C 1 37 ? 39.652 78.214 74.266 1.00 85.33 60 THR C CA 1
ATOM 2107 C C . THR C 1 37 ? 38.507 78.757 75.172 1.00 91.30 60 THR C C 1
ATOM 2108 O O . THR C 1 37 ? 38.185 78.131 76.186 1.00 94.25 60 THR C O 1
ATOM 2112 N N . GLY C 1 38 ? 37.876 79.859 74.745 1.00 85.90 61 GLY C N 1
ATOM 2113 C CA . GLY C 1 38 ? 36.762 80.501 75.439 1.00 87.52 61 GLY C CA 1
ATOM 2114 C C . GLY C 1 38 ? 35.377 79.945 75.143 1.00 89.96 61 GLY C C 1
ATOM 2115 O O . GLY C 1 38 ? 34.479 80.055 75.982 1.00 92.83 61 GLY C O 1
ATOM 2116 N N . GLY C 1 39 ? 35.196 79.371 73.953 1.00 81.86 62 GLY C N 1
ATOM 2117 C CA . GLY C 1 39 ? 33.921 78.808 73.517 1.00 80.24 62 GLY C CA 1
ATOM 2118 C C . GLY C 1 39 ? 33.804 78.698 72.013 1.00 77.75 62 GLY C C 1
ATOM 2119 O O . GLY C 1 39 ? 34.705 78.152 71.365 1.00 75.68 62 GLY C O 1
ATOM 2120 N N . VAL C 1 40 ? 32.683 79.206 71.438 1.00 71.59 63 VAL C N 1
ATOM 2121 C CA . VAL C 1 40 ? 32.458 79.172 69.976 1.00 66.95 63 VAL C CA 1
ATOM 2122 C C . VAL C 1 40 ? 33.334 80.252 69.346 1.00 62.99 63 VAL C C 1
ATOM 2123 O O . VAL C 1 40 ? 33.286 81.407 69.774 1.00 62.99 63 VAL C O 1
ATOM 2127 N N . ALA C 1 41 ? 34.143 79.868 68.370 1.00 53.64 64 ALA C N 1
ATOM 2128 C CA . ALA C 1 41 ? 35.080 80.760 67.717 1.00 51.00 64 ALA C CA 1
ATOM 2129 C C . ALA C 1 41 ? 34.435 81.585 66.604 1.00 51.59 64 ALA C C 1
ATOM 2130 O O . ALA C 1 41 ? 33.645 81.073 65.809 1.00 49.61 64 ALA C O 1
ATOM 2132 N N . LYS C 1 42 ? 34.820 82.868 66.541 1.00 47.50 65 LYS C N 1
ATOM 2133 C CA . LYS C 1 42 ? 34.454 83.772 65.459 1.00 45.35 65 LYS C CA 1
ATOM 2134 C C . LYS C 1 42 ? 35.244 83.372 64.208 1.00 46.45 65 LYS C C 1
ATOM 2135 O O . LYS C 1 42 ? 36.415 83.015 64.332 1.00 46.26 65 LYS C O 1
ATOM 2141 N N . LEU C 1 43 ? 34.623 83.400 63.025 1.00 40.24 66 LEU C N 1
ATOM 2142 C CA . LEU C 1 43 ? 35.326 82.981 61.811 1.00 37.74 66 LEU C CA 1
ATOM 2143 C C . LEU C 1 43 ? 35.623 84.199 60.927 1.00 41.14 66 LEU C C 1
ATOM 2144 O O . LEU C 1 43 ? 34.766 85.075 60.775 1.00 41.21 66 LEU C O 1
ATOM 2149 N N . TYR C 1 44 ? 36.855 84.250 60.362 1.00 36.18 67 TYR C N 1
ATOM 2150 C CA . TYR C 1 44 ? 37.327 85.366 59.547 1.00 36.11 67 TYR C CA 1
ATOM 2151 C C . TYR C 1 44 ? 37.893 84.926 58.217 1.00 42.01 67 TYR C C 1
ATOM 2152 O O . TYR C 1 44 ? 38.382 83.806 58.109 1.00 39.88 67 TYR C O 1
ATOM 2161 N N . ASN C 1 45 ? 37.919 85.845 57.225 1.00 42.69 68 ASN C N 1
ATOM 2162 C CA . ASN C 1 45 ? 38.563 85.613 55.927 1.00 42.77 68 ASN C CA 1
ATOM 2163 C C . ASN C 1 45 ? 40.017 86.037 56.036 1.00 51.72 68 ASN C C 1
ATOM 2164 O O . ASN C 1 45 ? 40.462 86.369 57.139 1.00 53.77 68 ASN C O 1
ATOM 2169 N N . GLU C 1 46 ? 40.758 86.078 54.919 1.00 51.08 69 GLU C N 1
ATOM 2170 C CA . GLU C 1 46 ? 42.166 86.465 54.989 1.00 53.15 69 GLU C CA 1
ATOM 2171 C C . GLU C 1 46 ? 42.340 87.956 55.350 1.00 58.24 69 GLU C C 1
ATOM 2172 O O . GLU C 1 46 ? 43.370 88.283 55.961 1.00 59.59 69 GLU C O 1
ATOM 2178 N N . ASN C 1 47 ? 41.336 88.836 55.083 1.00 54.70 70 ASN C N 1
ATOM 2179 C CA . ASN C 1 47 ? 41.468 90.259 55.439 1.00 56.97 70 ASN C CA 1
ATOM 2180 C C . ASN C 1 47 ? 40.792 90.567 56.804 1.00 59.36 70 ASN C C 1
ATOM 2181 O O . ASN C 1 47 ? 40.414 91.712 57.054 1.00 61.81 70 ASN C O 1
ATOM 2186 N N . GLY C 1 48 ? 40.714 89.568 57.690 1.00 52.26 71 GLY C N 1
ATOM 2187 C CA . GLY C 1 48 ? 40.170 89.713 59.043 1.00 50.65 71 GLY C CA 1
ATOM 2188 C C . GLY C 1 48 ? 38.729 90.178 59.148 1.00 51.79 71 GLY C C 1
ATOM 2189 O O . GLY C 1 48 ? 38.337 90.763 60.161 1.00 51.99 71 GLY C O 1
ATOM 2190 N N . GLU C 1 49 ? 37.936 89.934 58.096 1.00 46.23 72 GLU C N 1
ATOM 2191 C CA . GLU C 1 49 ? 36.513 90.266 58.077 1.00 46.05 72 GLU C CA 1
ATOM 2192 C C . GLU C 1 49 ? 35.727 89.105 58.670 1.00 47.32 72 GLU C C 1
ATOM 2193 O O . GLU C 1 49 ? 35.923 87.954 58.266 1.00 44.16 72 GLU C O 1
ATOM 2199 N N . TYR C 1 50 ? 34.878 89.413 59.665 1.00 43.78 73 TYR C N 1
ATOM 2200 C CA . TYR C 1 50 ? 34.049 88.456 60.390 1.00 41.72 73 TYR C CA 1
ATOM 2201 C C . TYR C 1 50 ? 33.001 87.844 59.457 1.00 44.44 73 TYR C C 1
ATOM 2202 O O . TYR C 1 50 ? 32.265 88.555 58.765 1.00 44.74 73 TYR C O 1
ATOM 2211 N N . LEU C 1 51 ? 32.953 86.506 59.446 1.00 40.05 74 LEU C N 1
ATOM 2212 C CA . LEU C 1 51 ? 32.069 85.705 58.595 1.00 39.06 74 LEU C CA 1
ATOM 2213 C C . LEU C 1 51 ? 30.849 85.131 59.325 1.00 43.88 74 LEU C C 1
ATOM 2214 O O . LEU C 1 51 ? 29.891 84.693 58.679 1.00 44.02 74 LEU C O 1
ATOM 2219 N N . GLY C 1 52 ? 30.914 85.125 60.648 1.00 41.36 75 GLY C N 1
ATOM 2220 C CA . GLY C 1 52 ? 29.915 84.527 61.524 1.00 41.60 75 GLY C CA 1
ATOM 2221 C C . GLY C 1 52 ? 30.574 83.408 62.309 1.00 43.87 75 GLY C C 1
ATOM 2222 O O . GLY C 1 52 ? 31.802 83.266 62.261 1.00 41.55 75 GLY C O 1
ATOM 2223 N N . ASP C 1 53 ? 29.783 82.593 63.016 1.00 42.75 76 ASP C N 1
ATOM 2224 C CA . ASP C 1 53 ? 30.309 81.503 63.857 1.00 43.73 76 ASP C CA 1
ATOM 2225 C C . ASP C 1 53 ? 30.323 80.152 63.125 1.00 49.31 76 ASP C C 1
ATOM 2226 O O . ASP C 1 53 ? 30.874 79.177 63.633 1.00 51.62 76 ASP C O 1
ATOM 2231 N N . SER C 1 54 ? 29.743 80.114 61.940 1.00 45.25 77 SER C N 1
ATOM 2232 C CA . SER C 1 54 ? 29.741 78.992 61.010 1.00 44.90 77 SER C CA 1
ATOM 2233 C C . SER C 1 54 ? 29.906 79.567 59.619 1.00 49.67 77 SER C C 1
ATOM 2234 O O . SER C 1 54 ? 29.268 80.583 59.322 1.00 50.48 77 SER C O 1
ATOM 2237 N N . TYR C 1 55 ? 30.770 78.988 58.790 1.00 45.58 78 TYR C N 1
ATOM 2238 C CA . TYR C 1 55 ? 30.953 79.528 57.451 1.00 44.74 78 TYR C CA 1
ATOM 2239 C C . TYR C 1 55 ? 30.622 78.445 56.444 1.00 50.41 78 TYR C C 1
ATOM 2240 O O . TYR C 1 55 ? 31.329 77.454 56.331 1.00 50.15 78 TYR C O 1
ATOM 2249 N N . LEU C 1 56 ? 29.480 78.613 55.784 1.00 49.85 79 LEU C N 1
ATOM 2250 C CA . LEU C 1 56 ? 28.930 77.692 54.794 1.00 50.33 79 LEU C CA 1
ATOM 2251 C C . LEU C 1 56 ? 28.885 78.367 53.427 1.00 57.86 79 LEU C C 1
ATOM 2252 O O . LEU C 1 56 ? 28.250 79.412 53.279 1.00 60.45 79 LEU C O 1
ATOM 2257 N N . VAL C 1 57 ? 29.612 77.806 52.448 1.00 53.03 80 VAL C N 1
ATOM 2258 C CA . VAL C 1 57 ? 29.656 78.332 51.082 1.00 52.32 80 VAL C CA 1
ATOM 2259 C C . VAL C 1 57 ? 29.094 77.272 50.140 1.00 54.47 80 VAL C C 1
ATOM 2260 O O . VAL C 1 57 ? 29.713 76.214 49.963 1.00 53.94 80 VAL C O 1
ATOM 2264 N N . ASN C 1 58 ? 27.920 77.532 49.556 1.00 50.02 81 ASN C N 1
ATOM 2265 C CA . ASN C 1 58 ? 27.337 76.623 48.568 1.00 48.83 81 ASN C CA 1
ATOM 2266 C C . ASN C 1 58 ? 27.781 77.066 47.193 1.00 50.76 81 ASN C C 1
ATOM 2267 O O . ASN C 1 58 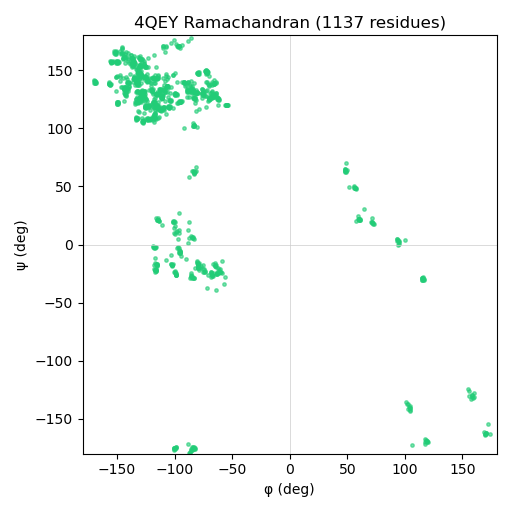? 27.836 78.272 46.934 1.00 51.03 81 ASN C O 1
ATOM 2272 N N . LYS C 1 59 ? 28.116 76.097 46.318 1.00 45.66 82 LYS C N 1
ATOM 2273 C CA . LYS C 1 59 ? 28.536 76.306 44.928 1.00 45.53 82 LYS C CA 1
ATOM 2274 C C . LYS C 1 59 ? 29.636 77.380 44.858 1.00 51.98 82 LYS C C 1
ATOM 2275 O O . LYS C 1 59 ? 29.435 78.452 44.268 1.00 54.55 82 LYS C O 1
ATOM 2281 N N . VAL C 1 60 ? 30.789 77.087 45.495 1.00 46.48 83 VAL C N 1
ATOM 2282 C CA . VAL C 1 60 ? 31.993 77.927 45.530 1.00 46.13 83 VAL C CA 1
ATOM 2283 C C . VAL C 1 60 ? 32.416 78.265 44.095 1.00 52.79 83 VAL C C 1
ATOM 2284 O O . VAL C 1 60 ? 32.656 77.354 43.303 1.00 51.84 83 VAL C O 1
ATOM 2288 N N . THR C 1 61 ? 32.461 79.568 43.757 1.00 53.12 84 THR C N 1
ATOM 2289 C CA . THR C 1 61 ? 32.836 80.037 42.417 1.00 56.10 84 THR C CA 1
ATOM 2290 C C . THR C 1 61 ? 34.302 80.491 42.421 1.00 60.21 84 THR C C 1
ATOM 2291 O O . THR C 1 61 ? 34.944 80.447 41.373 1.00 62.65 84 THR C O 1
ATOM 2295 N N . GLU C 1 62 ? 34.830 80.887 43.594 1.00 54.52 85 GLU C N 1
ATOM 2296 C CA . GLU C 1 62 ? 36.217 81.312 43.786 1.00 54.35 85 GLU C CA 1
ATOM 2297 C C . GLU C 1 62 ? 37.152 80.094 43.707 1.00 57.41 85 GLU C C 1
ATOM 2298 O O . GLU C 1 62 ? 36.751 78.988 44.057 1.00 56.05 85 GLU C O 1
ATOM 2300 N N . ASN C 1 63 ? 38.378 80.291 43.227 1.00 55.62 86 ASN C N 1
ATOM 2301 C CA . ASN C 1 63 ? 39.369 79.219 43.092 1.00 55.44 86 ASN C CA 1
ATOM 2302 C C . ASN C 1 63 ? 40.051 78.926 44.424 1.00 55.85 86 ASN C C 1
ATOM 2303 O O . ASN C 1 63 ? 40.677 77.873 44.566 1.00 56.24 86 ASN C O 1
ATOM 2308 N N . LYS C 1 64 ? 39.919 79.847 45.388 1.00 49.16 87 LYS C N 1
ATOM 2309 C CA . LYS C 1 64 ? 40.505 79.732 46.710 1.00 48.40 87 LYS C CA 1
ATOM 2310 C C . LYS C 1 64 ? 39.533 80.306 47.749 1.00 53.49 87 LYS C C 1
ATOM 2311 O O . LYS C 1 64 ? 38.996 81.401 47.572 1.00 54.70 87 LYS C O 1
ATOM 2317 N N . ILE C 1 65 ? 39.257 79.520 48.793 1.00 49.04 88 ILE C N 1
ATOM 2318 C CA . ILE C 1 65 ? 38.412 79.899 49.918 1.00 47.88 88 ILE C CA 1
ATOM 2319 C C . ILE C 1 65 ? 39.233 79.659 51.165 1.00 51.85 88 ILE C C 1
ATOM 2320 O O . ILE C 1 65 ? 39.830 78.601 51.320 1.00 51.61 88 ILE C O 1
ATOM 2325 N N . SER C 1 66 ? 39.263 80.647 52.040 1.00 48.71 89 SER C N 1
ATOM 2326 C CA . SER C 1 66 ? 39.987 80.609 53.294 1.00 48.16 89 SER C CA 1
ATOM 2327 C C . SER C 1 66 ? 39.067 80.939 54.456 1.00 50.83 89 SER C C 1
ATOM 2328 O O . SER C 1 66 ? 38.182 81.791 54.340 1.00 52.12 89 SER C O 1
ATOM 2331 N N . CYS C 1 67 ? 39.298 80.274 55.580 1.00 44.56 90 CYS C N 1
ATOM 2332 C CA . CYS C 1 67 ? 38.583 80.504 56.828 1.00 42.67 90 CYS C CA 1
ATOM 2333 C C . CYS C 1 67 ? 39.563 80.339 57.989 1.00 47.12 90 CYS C C 1
ATOM 2334 O O . CYS C 1 67 ? 40.375 79.416 57.965 1.00 47.57 90 CYS C O 1
ATOM 2337 N N . GLN C 1 68 ? 39.549 81.275 58.958 1.00 43.34 91 GLN C N 1
ATOM 2338 C CA . GLN C 1 68 ? 40.469 81.253 60.099 1.00 43.48 91 GLN C CA 1
ATOM 2339 C C . GLN C 1 68 ? 39.808 81.775 61.379 1.00 48.36 91 GLN C C 1
ATOM 2340 O O . GLN C 1 68 ? 38.808 82.495 61.321 1.00 48.17 91 GLN C O 1
ATOM 2346 N N . THR C 1 69 ? 40.400 81.422 62.531 1.00 45.73 92 THR C N 1
ATOM 2347 C CA . THR C 1 69 ? 40.004 81.878 63.866 1.00 46.47 92 THR C CA 1
ATOM 2348 C C . THR C 1 69 ? 40.912 83.012 64.321 1.00 52.57 92 THR C C 1
ATOM 2349 O O . THR C 1 69 ? 41.802 83.424 63.578 1.00 51.21 92 THR C O 1
ATOM 2353 N N . GLY C 1 70 ? 40.722 83.455 65.562 1.00 51.86 93 GLY C N 1
ATOM 2354 C CA . GLY C 1 70 ? 41.583 84.423 66.222 1.00 53.54 93 GLY C CA 1
ATOM 2355 C C . GLY C 1 70 ? 42.760 83.679 66.814 1.00 60.45 93 GLY C C 1
ATOM 2356 O O . GLY C 1 70 ? 42.889 82.471 66.598 1.00 60.65 93 GLY C O 1
ATOM 2357 N N . LYS C 1 71 ? 43.631 84.384 67.562 1.00 59.76 94 LYS C N 1
ATOM 2358 C CA . LYS C 1 71 ? 44.825 83.825 68.220 1.00 61.30 94 LYS C CA 1
ATOM 2359 C C . LYS C 1 71 ? 44.505 82.724 69.241 1.00 66.43 94 LYS C C 1
ATOM 2360 O O . LYS C 1 71 ? 45.407 81.966 69.594 1.00 68.17 94 LYS C O 1
ATOM 2366 N N . GLU C 1 72 ? 43.251 82.674 69.767 1.00 62.48 95 GLU C N 1
ATOM 2367 C CA . GLU C 1 72 ? 42.863 81.727 70.817 1.00 63.95 95 GLU C CA 1
ATOM 2368 C C . GLU C 1 72 ? 42.093 80.502 70.265 1.00 66.62 95 GLU C C 1
ATOM 2369 O O . GLU C 1 72 ? 41.454 79.774 71.040 1.00 67.05 95 GLU C O 1
ATOM 2375 N N . GLY C 1 73 ? 42.238 80.243 68.965 1.00 61.36 96 GLY C N 1
ATOM 2376 C CA . GLY C 1 73 ? 41.638 79.095 68.304 1.00 59.86 96 GLY C CA 1
ATOM 2377 C C . GLY C 1 73 ? 42.257 77.803 68.785 1.00 68.02 96 GLY C C 1
ATOM 2378 O O . GLY C 1 73 ? 43.470 77.748 69.003 1.00 69.21 96 GLY C O 1
ATOM 2379 N N . SER C 1 74 ? 41.427 76.764 68.988 1.00 66.41 97 SER C N 1
ATOM 2380 C CA . SER C 1 74 ? 41.883 75.463 69.485 1.00 68.63 97 SER C CA 1
ATOM 2381 C C . SER C 1 74 ? 41.672 74.340 68.442 1.00 71.77 97 SER C C 1
ATOM 2382 O O . SER C 1 74 ? 42.327 73.294 68.525 1.00 73.80 97 SER C O 1
ATOM 2401 N N . THR C 1 77 ? 37.489 72.618 61.552 1.00 43.05 100 THR C N 1
ATOM 2402 C CA . THR C 1 77 ? 37.082 71.508 60.692 1.00 43.31 100 THR C CA 1
ATOM 2403 C C . THR C 1 77 ? 36.494 72.062 59.395 1.00 45.29 100 THR C C 1
ATOM 2404 O O . THR C 1 77 ? 35.780 73.064 59.403 1.00 41.89 100 THR C O 1
ATOM 2408 N N . CYS C 1 78 ? 36.822 71.402 58.292 1.00 43.55 101 CYS C N 1
ATOM 2409 C CA . CYS C 1 78 ? 36.285 71.719 56.993 1.00 44.04 101 CYS C CA 1
ATOM 2410 C C . CYS C 1 78 ? 35.669 70.466 56.402 1.00 47.75 101 CYS C C 1
ATOM 2411 O O . CYS C 1 78 ? 36.358 69.456 56.219 1.00 47.95 101 CYS C O 1
ATOM 2414 N N . ALA C 1 79 ? 34.362 70.523 56.155 1.00 42.27 102 ALA C N 1
ATOM 2415 C CA . ALA C 1 79 ? 33.616 69.452 55.520 1.00 41.88 102 ALA C CA 1
ATOM 2416 C C . ALA C 1 79 ? 33.161 69.926 54.172 1.00 44.06 102 ALA C C 1
ATOM 2417 O O . ALA C 1 79 ? 32.675 71.055 54.051 1.00 43.78 102 ALA C O 1
ATOM 2419 N N . GLY C 1 80 ? 33.336 69.095 53.164 1.00 39.23 103 GLY C N 1
ATOM 2420 C CA . GLY C 1 80 ? 32.927 69.469 51.822 1.00 38.00 103 GLY C CA 1
ATOM 2421 C C . GLY C 1 80 ? 32.244 68.385 51.037 1.00 42.51 103 GLY C C 1
ATOM 2422 O O . GLY C 1 80 ? 32.351 67.200 51.363 1.00 43.19 103 GLY C O 1
ATOM 2423 N N . SER C 1 81 ? 31.511 68.802 50.006 1.00 39.42 104 SER C N 1
ATOM 2424 C CA . SER C 1 81 ? 30.865 67.896 49.071 1.00 40.01 104 SER C CA 1
ATOM 2425 C C . SER C 1 81 ? 31.124 68.396 47.649 1.00 44.20 104 SER C C 1
ATOM 2426 O O . SER C 1 81 ? 31.226 69.598 47.401 1.00 44.40 104 SER C O 1
ATOM 2429 N N . VAL C 1 82 ? 31.325 67.448 46.747 1.00 41.50 105 VAL C N 1
ATOM 2430 C CA . VAL C 1 82 ? 31.573 67.653 45.325 1.00 41.73 105 VAL C CA 1
ATOM 2431 C C . VAL C 1 82 ? 30.485 66.891 44.582 1.00 47.18 105 VAL C C 1
ATOM 2432 O O . VAL C 1 82 ? 30.342 65.679 44.784 1.00 47.83 105 VAL C O 1
ATOM 2436 N N . ILE C 1 83 ? 29.665 67.614 43.804 1.00 43.71 106 ILE C N 1
ATOM 2437 C CA . ILE C 1 83 ? 28.537 67.062 43.046 1.00 44.42 106 ILE C CA 1
ATOM 2438 C C . ILE C 1 83 ? 28.697 67.549 41.610 1.00 51.53 106 ILE C C 1
ATOM 2439 O O . ILE C 1 83 ? 28.933 68.738 41.393 1.00 52.43 106 ILE C O 1
ATOM 2444 N N A SER C 1 84 ? 28.678 66.617 40.658 0.67 51.31 107 SER C N 1
ATOM 2445 N N B SER C 1 84 ? 28.556 66.650 40.622 0.33 49.56 107 SER C N 1
ATOM 2446 C CA A SER C 1 84 ? 28.858 66.927 39.244 0.67 54.11 107 SER C CA 1
ATOM 2447 C CA B SER C 1 84 ? 28.754 67.000 39.214 0.33 51.33 107 SER C CA 1
ATOM 2448 C C A SER C 1 84 ? 27.532 67.244 38.606 0.67 61.51 107 SER C C 1
ATOM 2449 C C B SER C 1 84 ? 27.441 67.345 38.486 0.33 56.43 107 SER C C 1
ATOM 2450 O O A SER C 1 84 ? 26.540 66.525 38.811 0.67 61.13 107 SER C O 1
ATOM 2451 O O B SER C 1 84 ? 27.368 68.434 37.907 0.33 57.42 107 SER C O 1
ATOM 2456 N N A THR C 1 85 ? 27.539 68.316 37.801 0.67 60.26 108 THR C N 1
ATOM 2457 N N B THR C 1 85 ? 26.446 66.399 38.444 0.33 52.26 108 THR C N 1
ATOM 2458 C CA A THR C 1 85 ? 26.384 68.862 37.092 0.67 61.61 108 THR C CA 1
ATOM 2459 C CA B THR C 1 85 ? 25.134 66.492 37.756 0.33 53.04 108 THR C CA 1
ATOM 2460 C C A THR C 1 85 ? 26.611 68.690 35.561 0.67 69.54 108 THR C C 1
ATOM 2461 C C B THR C 1 85 ? 25.352 66.478 36.210 0.33 59.02 108 THR C C 1
ATOM 2462 O O A THR C 1 85 ? 26.262 69.576 34.768 0.67 71.13 108 THR C O 1
ATOM 2463 O O B THR C 1 85 ? 24.436 66.118 35.476 0.33 59.73 108 THR C O 1
ATOM 2470 N N A SER C 1 86 ? 27.177 67.522 35.158 0.67 66.27 109 SER C N 1
ATOM 2471 N N B SER C 1 86 ? 26.575 66.825 35.743 0.33 57.23 109 SER C N 1
ATOM 2472 C CA A SER C 1 86 ? 27.497 67.237 33.763 0.67 68.76 109 SER C CA 1
ATOM 2473 C CA B SER C 1 86 ? 27.025 66.868 34.343 0.33 60.57 109 SER C CA 1
ATOM 2474 C C A SER C 1 86 ? 27.274 65.767 33.392 0.67 71.47 109 SER C C 1
ATOM 2475 C C B SER C 1 86 ? 26.782 65.529 33.646 0.33 67.80 109 SER C C 1
ATOM 2476 O O A SER C 1 86 ? 27.835 64.874 34.021 0.67 70.97 109 SER C O 1
ATOM 2477 O O B SER C 1 86 ? 26.864 64.486 34.302 0.33 67.09 109 SER C O 1
ATOM 2482 N N . GLU C 1 87 ? 26.477 65.543 32.333 1.00 67.71 110 GLU C N 1
ATOM 2483 C CA . GLU C 1 87 ? 26.195 64.265 31.667 1.00 68.75 110 GLU C CA 1
ATOM 2484 C C . GLU C 1 87 ? 27.365 63.849 30.751 1.00 73.01 110 GLU C C 1
ATOM 2485 O O . GLU C 1 87 ? 27.303 62.789 30.129 1.00 74.66 110 GLU C O 1
ATOM 2491 N N . GLN C 1 88 ? 28.432 64.668 30.690 1.00 68.93 111 GLN C N 1
ATOM 2492 C CA . GLN C 1 88 ? 29.618 64.391 29.889 1.00 71.02 111 GLN C CA 1
ATOM 2493 C C . GLN C 1 88 ? 30.709 63.785 30.771 1.00 70.84 111 GLN C C 1
ATOM 2494 O O . GLN C 1 88 ? 31.011 64.322 31.839 1.00 67.39 111 GLN C O 1
ATOM 2500 N N . ALA C 1 89 ? 31.275 62.644 30.327 1.00 68.01 112 ALA C N 1
ATOM 2501 C CA . ALA C 1 89 ? 32.346 61.935 31.031 1.00 66.29 112 ALA C CA 1
ATOM 2502 C C . ALA C 1 89 ? 33.704 62.589 30.773 1.00 70.45 112 ALA C C 1
ATOM 2503 O O . ALA C 1 89 ? 33.922 63.142 29.698 1.00 72.37 112 ALA C O 1
ATOM 2505 N N . GLY C 1 90 ? 34.591 62.535 31.762 1.00 65.77 113 GLY C N 1
ATOM 2506 C CA . GLY C 1 90 ? 35.938 63.085 31.644 1.00 67.50 113 GLY C CA 1
ATOM 2507 C C . GLY C 1 90 ? 36.173 64.491 32.162 1.00 70.96 113 GLY C C 1
ATOM 2508 O O . GLY C 1 90 ? 37.299 64.989 32.056 1.00 72.70 113 GLY C O 1
ATOM 2509 N N . LYS C 1 91 ? 35.129 65.159 32.715 1.00 63.73 114 LYS C N 1
ATOM 2510 C CA . LYS C 1 91 ? 35.327 66.486 33.291 1.00 61.28 114 LYS C CA 1
ATOM 2511 C C . LYS C 1 91 ? 36.010 66.289 34.658 1.00 63.10 114 LYS C C 1
ATOM 2512 O O . LYS C 1 91 ? 35.679 65.348 35.382 1.00 60.41 114 LYS C O 1
ATOM 2515 N N . LYS C 1 92 ? 37.060 67.078 34.931 1.00 60.87 115 LYS C N 1
ATOM 2516 C CA . LYS C 1 92 ? 37.874 66.917 36.139 1.00 58.56 115 LYS C CA 1
ATOM 2517 C C . LYS C 1 92 ? 37.820 68.126 37.077 1.00 59.33 115 LYS C C 1
ATOM 2518 O O . LYS C 1 92 ? 37.776 69.279 36.635 1.00 60.54 115 LYS C O 1
ATOM 2524 N N . LEU C 1 93 ? 37.892 67.840 38.377 1.00 51.54 116 LEU C N 1
ATOM 2525 C CA . LEU C 1 93 ? 37.979 68.817 39.455 1.00 48.71 116 LEU C CA 1
ATOM 2526 C C . LEU C 1 93 ? 39.116 68.423 40.383 1.00 55.52 116 LEU C C 1
ATOM 2527 O O . LEU C 1 93 ? 39.134 67.300 40.891 1.00 54.82 116 LEU C O 1
ATOM 2532 N N . LYS C 1 94 ? 40.082 69.328 40.569 1.00 54.71 117 LYS C N 1
ATOM 2533 C CA . LYS C 1 94 ? 41.236 69.128 41.459 1.00 54.78 117 LYS C CA 1
ATOM 2534 C C . LYS C 1 94 ? 40.988 69.945 42.707 1.00 54.92 117 LYS C C 1
ATOM 2535 O O . LYS C 1 94 ? 40.723 71.145 42.612 1.00 52.76 117 LYS C O 1
ATOM 2541 N N . ILE C 1 95 ? 41.020 69.283 43.870 1.00 50.83 118 ILE C N 1
ATOM 2542 C CA . ILE C 1 95 ? 40.767 69.896 45.174 1.00 48.52 118 ILE C CA 1
ATOM 2543 C C . ILE C 1 95 ? 42.006 69.739 46.068 1.00 54.13 118 ILE C C 1
ATOM 2544 O O . ILE C 1 95 ? 42.554 68.637 46.191 1.00 54.61 118 ILE C O 1
ATOM 2549 N N . SER C 1 96 ? 42.412 70.864 46.696 1.00 50.46 119 SER C N 1
ATOM 2550 C CA . SER C 1 96 ? 43.482 70.995 47.687 1.00 51.27 119 SER C CA 1
ATOM 2551 C C . SER C 1 96 ? 42.888 71.513 48.993 1.00 50.91 119 SER C C 1
ATOM 2552 O O . SER C 1 96 ? 42.287 72.585 48.964 1.00 49.28 119 SER C O 1
ATOM 2555 N N . VAL C 1 97 ? 42.980 70.760 50.106 1.00 45.99 120 VAL C N 1
ATOM 2556 C CA . VAL C 1 97 ? 42.478 71.227 51.416 1.00 44.03 120 VAL C CA 1
ATOM 2557 C C . VAL C 1 97 ? 43.681 71.268 52.339 1.00 49.83 120 VAL C C 1
ATOM 2558 O O . VAL C 1 97 ? 44.207 70.204 52.673 1.00 52.51 120 VAL C O 1
ATOM 2562 N N . ILE C 1 98 ? 44.178 72.470 52.674 1.00 44.83 121 ILE C N 1
ATOM 2563 C CA . ILE C 1 98 ? 45.372 72.595 53.516 1.00 46.34 121 ILE C CA 1
ATOM 2564 C C . ILE C 1 98 ? 44.977 73.272 54.828 1.00 50.15 121 ILE C C 1
ATOM 2565 O O . ILE C 1 98 ? 44.314 74.310 54.814 1.00 48.39 121 ILE C O 1
ATOM 2570 N N . ALA C 1 99 ? 45.384 72.658 55.957 1.00 49.01 122 ALA C N 1
ATOM 2571 C CA . ALA C 1 99 ? 45.127 73.120 57.320 1.00 49.05 122 ALA C CA 1
ATOM 2572 C C . ALA C 1 99 ? 46.393 73.687 57.945 1.00 55.17 122 ALA C C 1
ATOM 2573 O O . ALA C 1 99 ? 47.472 73.104 57.807 1.00 59.13 122 ALA C O 1
ATOM 2575 N N . TYR C 1 100 ? 46.260 74.840 58.619 1.00 49.54 123 TYR C N 1
ATOM 2576 C CA . TYR C 1 100 ? 47.364 75.558 59.266 1.00 50.76 123 TYR C CA 1
ATOM 2577 C C . TYR C 1 100 ? 47.056 75.926 60.712 1.00 55.81 123 TYR C C 1
ATOM 2578 O O . TYR C 1 100 ? 45.901 76.119 61.074 1.00 53.53 123 TYR C O 1
ATOM 2587 N N . ILE C 1 101 ? 48.106 76.053 61.528 1.00 56.62 124 ILE C N 1
ATOM 2588 C CA . ILE C 1 101 ? 48.072 76.579 62.896 1.00 57.29 124 ILE C CA 1
ATOM 2589 C C . ILE C 1 101 ? 49.215 77.580 62.929 1.00 65.25 124 ILE C C 1
ATOM 2590 O O . ILE C 1 101 ? 50.373 77.170 62.796 1.00 68.14 124 ILE C O 1
ATOM 2595 N N . ASP C 1 102 ? 48.880 78.889 62.986 1.00 61.79 125 ASP C N 1
ATOM 2596 C CA . ASP C 1 102 ? 49.824 80.015 62.971 1.00 64.52 125 ASP C CA 1
ATOM 2597 C C . ASP C 1 102 ? 50.728 79.941 61.707 1.00 72.64 125 ASP C C 1
ATOM 2598 O O . ASP C 1 102 ? 51.956 80.026 61.803 1.00 75.84 125 ASP C O 1
ATOM 2603 N N . ASN C 1 103 ? 50.089 79.753 60.527 1.00 68.73 126 ASN C N 1
ATOM 2604 C CA . ASN C 1 103 ? 50.675 79.701 59.172 1.00 69.71 126 ASN C CA 1
ATOM 2605 C C . ASN C 1 103 ? 51.705 78.542 59.010 1.00 75.35 126 ASN C C 1
ATOM 2606 O O . ASN C 1 103 ? 52.507 78.551 58.067 1.00 76.75 126 ASN C O 1
ATOM 2611 N N . LYS C 1 104 ? 51.609 77.519 59.879 1.00 71.37 127 LYS C N 1
ATOM 2612 C CA . LYS C 1 104 ? 52.407 76.295 59.817 1.00 73.00 127 LYS C CA 1
ATOM 2613 C C . LYS C 1 104 ? 51.467 75.165 59.427 1.00 71.85 127 LYS C C 1
ATOM 2614 O O . LYS C 1 104 ? 50.497 74.919 60.146 1.00 70.70 127 LYS C O 1
ATOM 2616 N N . GLU C 1 105 ? 51.699 74.535 58.255 1.00 65.86 128 GLU C N 1
ATOM 2617 C CA . GLU C 1 105 ? 50.857 73.451 57.742 1.00 62.80 128 GLU C CA 1
ATOM 2618 C C . GLU C 1 105 ? 50.883 72.254 58.694 1.00 66.48 128 GLU C C 1
ATOM 2619 O O . GLU C 1 105 ? 51.960 71.743 59.030 1.00 68.89 128 GLU C O 1
ATOM 2625 N N . VAL C 1 106 ? 49.685 71.820 59.120 1.00 59.24 129 VAL C N 1
ATOM 2626 C CA . VAL C 1 106 ? 49.521 70.720 60.072 1.00 59.44 129 VAL C CA 1
ATOM 2627 C C . VAL C 1 106 ? 48.772 69.547 59.407 1.00 61.53 129 VAL C C 1
ATOM 2628 O O . VAL C 1 106 ? 48.885 68.420 59.876 1.00 65.81 129 VAL C O 1
ATOM 2632 N N . ASN C 1 107 ? 48.023 69.804 58.333 1.00 52.24 130 ASN C N 1
ATOM 2633 C CA . ASN C 1 107 ? 47.283 68.760 57.630 1.00 50.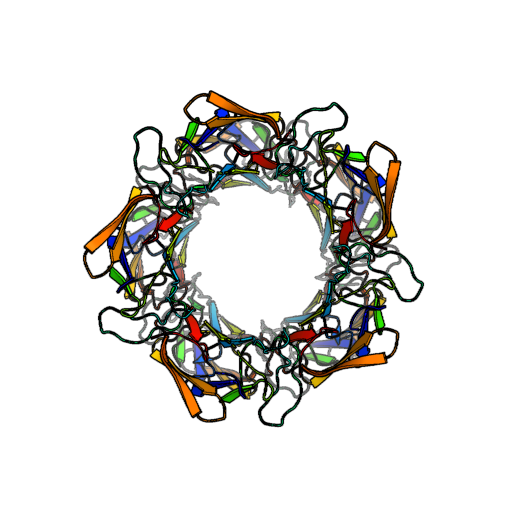34 130 ASN C CA 1
ATOM 2634 C C . ASN C 1 107 ? 47.037 69.152 56.165 1.00 51.21 130 ASN C C 1
ATOM 2635 O O . ASN C 1 107 ? 47.063 70.340 55.827 1.00 48.41 130 ASN C O 1
ATOM 2640 N N . ARG C 1 108 ? 46.806 68.143 55.299 1.00 48.64 131 ARG C N 1
ATOM 2641 C CA . ARG C 1 108 ? 46.603 68.330 53.863 1.00 48.46 131 ARG C CA 1
ATOM 2642 C C . ARG C 1 108 ? 45.843 67.163 53.252 1.00 53.16 131 ARG C C 1
ATOM 2643 O O . ARG C 1 108 ? 46.108 66.009 53.571 1.00 54.45 131 ARG C O 1
ATOM 2651 N N . LEU C 1 109 ? 44.917 67.478 52.343 1.00 48.57 132 LEU C N 1
ATOM 2652 C CA . LEU C 1 109 ? 44.182 66.505 51.551 1.00 48.00 132 LEU C CA 1
ATOM 2653 C C . LEU C 1 109 ? 44.181 66.945 50.089 1.00 51.61 132 LEU C C 1
ATOM 2654 O O . LEU C 1 109 ? 43.800 68.073 49.775 1.00 48.23 132 LEU C O 1
ATOM 2659 N N . GLU C 1 110 ? 44.629 66.054 49.212 1.00 53.08 133 GLU C N 1
ATOM 2660 C CA . GLU C 1 110 ? 44.672 66.259 47.765 1.00 54.97 133 GLU C CA 1
ATOM 2661 C C . GLU C 1 110 ? 43.719 65.272 47.088 1.00 62.29 133 GLU C C 1
ATOM 2662 O O . GLU C 1 110 ? 43.877 64.063 47.251 1.00 64.84 133 GLU C O 1
ATOM 2668 N N . LYS C 1 111 ? 42.713 65.779 46.364 1.00 57.91 134 LYS C N 1
ATOM 2669 C CA . LYS C 1 111 ? 41.734 64.942 45.661 1.00 57.31 134 LYS C CA 1
ATOM 2670 C C . LYS C 1 111 ? 41.533 65.397 44.208 1.00 61.40 134 LYS C C 1
ATOM 2671 O O . LYS C 1 111 ? 41.645 66.585 43.901 1.00 59.49 134 LYS C O 1
ATOM 2677 N N . GLU C 1 112 ? 41.227 64.441 43.322 1.00 60.92 135 GLU C N 1
ATOM 2678 C CA . GLU C 1 112 ? 40.914 64.687 41.907 1.00 61.99 135 GLU C CA 1
ATOM 2679 C C . GLU C 1 112 ? 39.664 63.889 41.551 1.00 62.10 135 GLU C C 1
ATOM 2680 O O . GLU C 1 112 ? 39.633 62.681 41.758 1.00 62.20 135 GLU C O 1
ATOM 2686 N N . TYR C 1 113 ? 38.623 64.578 41.073 1.00 56.03 136 TYR C N 1
ATOM 2687 C CA . TYR C 1 113 ? 37.323 63.991 40.739 1.00 54.42 136 TYR C CA 1
ATOM 2688 C C . TYR C 1 113 ? 37.119 63.999 39.239 1.00 59.55 136 TYR C C 1
ATOM 2689 O O . TYR C 1 113 ? 37.399 65.006 38.599 1.00 59.62 136 TYR C O 1
ATOM 2698 N N . ILE C 1 114 ? 36.674 62.868 38.666 1.00 57.81 137 ILE C N 1
ATOM 2699 C CA . ILE C 1 114 ? 36.461 62.734 37.209 1.00 59.96 137 ILE C CA 1
ATOM 2700 C C . ILE C 1 114 ? 35.048 62.171 36.970 1.00 62.42 137 ILE C C 1
ATOM 2701 O O . ILE C 1 114 ? 34.690 61.142 37.553 1.00 61.18 137 ILE C O 1
ATOM 2706 N N . THR C 1 115 ? 34.249 62.854 36.124 1.00 58.29 138 THR C N 1
ATOM 2707 C CA . THR C 1 115 ? 32.881 62.443 35.790 1.00 57.31 138 THR C CA 1
ATOM 2708 C C . THR C 1 115 ? 32.899 61.189 34.888 1.00 65.84 138 THR C C 1
ATOM 2709 O O . THR C 1 115 ? 33.827 61.002 34.082 1.00 67.96 138 THR C O 1
ATOM 2713 N N . LYS C 1 116 ? 31.863 60.335 35.031 1.00 62.35 139 LYS C N 1
ATOM 2714 C CA . LYS C 1 116 ? 31.734 59.072 34.297 1.00 64.56 139 LYS C CA 1
ATOM 2715 C C . LYS C 1 116 ? 30.473 59.047 33.414 1.00 70.81 139 LYS C C 1
ATOM 2716 O O . LYS C 1 116 ? 30.244 58.065 32.704 1.00 74.15 139 LYS C O 1
ATOM 2718 N N . GLY C 1 117 ? 29.683 60.117 33.452 1.00 65.83 140 GLY C N 1
ATOM 2719 C CA . GLY C 1 117 ? 28.437 60.230 32.693 1.00 66.54 140 GLY C CA 1
ATOM 2720 C C . GLY C 1 117 ? 27.236 60.321 33.615 1.00 67.31 140 GLY C C 1
ATOM 2721 O O . GLY C 1 117 ? 26.230 60.960 33.286 1.00 67.29 140 GLY C O 1
ATOM 2722 N N . SER C 1 118 ? 27.355 59.687 34.796 1.00 60.82 141 SER C N 1
ATOM 2723 C CA . SER C 1 118 ? 26.350 59.680 35.860 1.00 57.79 141 SER C CA 1
ATOM 2724 C C . SER C 1 118 ? 26.683 60.755 36.903 1.00 58.36 141 SER C C 1
ATOM 2725 O O . SER C 1 118 ? 27.764 61.345 36.867 1.00 56.88 141 SER C O 1
ATOM 2728 N N . THR C 1 119 ? 25.760 61.004 37.832 1.00 53.82 142 THR C N 1
ATOM 2729 C CA . THR C 1 119 ? 25.928 61.979 38.895 1.00 50.59 142 THR C CA 1
ATOM 2730 C C . THR C 1 119 ? 27.032 61.501 39.854 1.00 55.08 142 THR C C 1
ATOM 2731 O O . THR C 1 119 ? 26.984 60.376 40.363 1.00 56.47 142 THR C O 1
ATOM 2735 N N . LEU C 1 120 ? 28.024 62.375 40.084 1.00 50.49 143 LEU C N 1
ATOM 2736 C CA . LEU C 1 120 ? 29.151 62.160 40.994 1.00 48.58 143 LEU C CA 1
ATOM 2737 C C . LEU C 1 120 ? 28.826 62.842 42.307 1.00 49.01 143 LEU C C 1
ATOM 2738 O O . LEU C 1 120 ? 28.492 64.025 42.317 1.00 47.76 143 LEU C O 1
ATOM 2743 N N . VAL C 1 121 ? 28.822 62.071 43.400 1.00 45.26 144 VAL C N 1
ATOM 2744 C CA . VAL C 1 121 ? 28.564 62.586 44.737 1.00 43.59 144 VAL C CA 1
ATOM 2745 C C . VAL C 1 121 ? 29.719 62.123 45.599 1.00 49.12 144 VAL C C 1
ATOM 2746 O O . VAL C 1 121 ? 29.821 60.930 45.903 1.00 51.70 144 VAL C O 1
ATOM 2750 N N . GLU C 1 122 ? 30.616 63.060 45.930 1.00 42.55 145 GLU C N 1
ATOM 2751 C CA . GLU C 1 122 ? 31.815 62.813 46.719 1.00 42.61 145 GLU C CA 1
ATOM 2752 C C . GLU C 1 122 ? 31.873 63.734 47.932 1.00 46.94 145 GLU C C 1
ATOM 2753 O O . GLU C 1 122 ? 31.304 64.825 47.911 1.00 46.24 145 GLU C O 1
ATOM 2759 N N . ASN C 1 123 ? 32.545 63.287 49.000 1.00 43.88 146 ASN C N 1
ATOM 2760 C CA . ASN C 1 123 ? 32.658 64.039 50.252 1.00 41.79 146 ASN C CA 1
ATOM 2761 C C . ASN C 1 123 ? 34.072 64.028 50.788 1.00 44.83 146 ASN C C 1
ATOM 2762 O O . ASN C 1 123 ? 34.861 63.142 50.448 1.00 45.95 146 ASN C O 1
ATOM 2767 N N . PHE C 1 124 ? 34.397 65.027 51.630 1.00 39.09 147 PHE C N 1
ATOM 2768 C CA . PHE C 1 124 ? 35.679 65.106 52.311 1.00 38.54 147 PHE C CA 1
ATOM 2769 C C . PHE C 1 124 ? 35.504 65.828 53.633 1.00 41.07 147 PHE C C 1
ATOM 2770 O O . PHE C 1 124 ? 34.572 66.608 53.799 1.00 39.35 147 PHE C O 1
ATOM 2778 N N . SER C 1 125 ? 36.411 65.563 54.567 1.00 39.74 148 SER C N 1
ATOM 2779 C CA . SER C 1 125 ? 36.453 66.189 55.894 1.00 39.93 148 SER C CA 1
ATOM 2780 C C . SER C 1 125 ? 37.899 66.259 56.353 1.00 45.93 148 SER C C 1
ATOM 2781 O O . SER C 1 125 ? 38.586 65.239 56.387 1.00 47.08 148 SER C O 1
ATOM 2784 N N . VAL C 1 126 ? 38.382 67.479 56.626 1.00 42.67 149 VAL C N 1
ATOM 2785 C CA . VAL C 1 126 ? 39.768 67.767 57.025 1.00 43.64 149 VAL C CA 1
ATOM 2786 C C . VAL C 1 126 ? 39.747 68.709 58.239 1.00 47.33 149 VAL C C 1
ATOM 2787 O O . VAL C 1 126 ? 38.987 69.685 58.260 1.00 45.69 149 VAL C O 1
ATOM 2791 N N . SER C 1 127 ? 40.625 68.441 59.214 1.00 44.78 150 SER C N 1
ATOM 2792 C CA . SER C 1 127 ? 40.705 69.239 60.427 1.00 44.68 150 SER C CA 1
ATOM 2793 C C . SER C 1 127 ? 42.163 69.670 60.709 1.00 49.41 150 SER C C 1
ATOM 2794 O O . SER C 1 127 ? 43.110 69.111 60.151 1.00 49.77 150 SER C O 1
ATOM 2797 N N . THR C 1 128 ? 42.335 70.681 61.564 1.00 46.51 151 THR C N 1
ATOM 2798 C CA . THR C 1 128 ? 43.666 71.135 61.969 1.00 47.98 151 THR C CA 1
ATOM 2799 C C . THR C 1 128 ? 44.224 70.255 63.092 1.00 56.59 151 THR C C 1
ATOM 2800 O O . THR C 1 128 ? 45.439 70.254 63.298 1.00 59.38 151 THR C O 1
ATOM 2804 N N . THR C 1 129 ? 43.348 69.518 63.824 1.00 53.79 152 THR C N 1
ATOM 2805 C CA . THR C 1 129 ? 43.726 68.720 65.000 1.00 56.92 152 THR C CA 1
ATOM 2806 C C . THR C 1 129 ? 43.550 67.181 64.809 1.00 63.11 152 THR C C 1
ATOM 2807 O O . THR C 1 129 ? 43.458 66.444 65.810 1.00 65.09 152 THR C O 1
ATOM 2811 N N . SER C 1 130 ? 43.547 66.698 63.550 1.00 58.18 153 SER C N 1
ATOM 2812 C CA . SER C 1 130 ? 43.448 65.258 63.292 1.00 59.29 153 SER C CA 1
ATOM 2813 C C . SER C 1 130 ? 44.705 64.569 63.769 1.00 68.89 153 SER C C 1
ATOM 2814 O O . SER C 1 130 ? 45.795 65.062 63.490 1.00 69.37 153 SER C O 1
ATOM 2817 N N . VAL C 1 131 ? 44.565 63.477 64.525 1.00 70.04 154 VAL C N 1
ATOM 2818 C CA . VAL C 1 131 ? 45.682 62.713 65.084 1.00 75.43 154 VAL C CA 1
ATOM 2819 C C . VAL C 1 131 ? 46.079 61.650 64.055 1.00 81.72 154 VAL C C 1
ATOM 2820 O O . VAL C 1 131 ? 45.192 61.084 63.417 1.00 80.84 154 VAL C O 1
ATOM 2824 N N . GLU C 1 132 ? 47.397 61.413 63.861 1.00 81.35 155 GLU C N 1
ATOM 2825 C CA . GLU C 1 132 ? 47.935 60.441 62.889 1.00 87.28 155 GLU C CA 1
ATOM 2826 C C . GLU C 1 132 ? 47.542 58.990 63.247 1.00 95.35 155 GLU C C 1
ATOM 2827 O O . GLU C 1 132 ? 47.686 58.586 64.427 1.00 100.24 155 GLU C O 1
ATOM 2830 N N . THR D 1 10 ? 26.494 87.800 82.098 1.00 76.74 33 THR D N 1
ATOM 2831 C CA . THR D 1 10 ? 25.110 87.620 82.541 1.00 74.19 33 THR D CA 1
ATOM 2832 C C . THR D 1 10 ? 24.379 88.965 82.498 1.00 74.53 33 THR D C 1
ATOM 2833 O O . THR D 1 10 ? 24.766 89.928 83.165 1.00 76.56 33 THR D O 1
ATOM 2837 N N . GLY D 1 11 ? 23.310 88.979 81.715 1.00 65.85 34 GLY D N 1
ATOM 2838 C CA . GLY D 1 11 ? 22.446 90.131 81.522 1.00 63.74 34 GLY D CA 1
ATOM 2839 C C . GLY D 1 11 ? 21.416 89.864 80.455 1.00 61.50 34 GLY D C 1
ATOM 2840 O O . GLY D 1 11 ? 21.173 88.713 80.093 1.00 58.32 34 GLY D O 1
ATOM 2841 N N . VAL D 1 12 ? 20.811 90.935 79.939 1.00 57.16 35 VAL D N 1
ATOM 2842 C CA . VAL D 1 12 ? 19.830 90.832 78.872 1.00 53.29 35 VAL D CA 1
ATOM 2843 C C . VAL D 1 12 ? 20.588 90.688 77.571 1.00 54.41 35 VAL D C 1
ATOM 2844 O O . VAL D 1 12 ? 21.148 91.673 77.054 1.00 53.93 35 VAL D O 1
ATOM 2848 N N . HIS D 1 13 ? 20.650 89.421 77.090 1.00 49.42 36 HIS D N 1
ATOM 2849 C CA . HIS D 1 13 ? 21.221 89.005 75.801 1.00 46.22 36 HIS D CA 1
ATOM 2850 C C . HIS D 1 13 ? 20.174 89.260 74.753 1.00 46.92 36 HIS D C 1
ATOM 2851 O O . HIS D 1 13 ? 19.028 88.868 74.940 1.00 44.78 36 HIS D O 1
ATOM 2858 N N . LYS D 1 14 ? 20.529 90.030 73.722 1.00 45.48 37 LYS D N 1
ATOM 2859 C CA . LYS D 1 14 ? 19.610 90.454 72.658 1.00 44.45 37 LYS D CA 1
ATOM 2860 C C . LYS D 1 14 ? 20.295 90.407 71.296 1.00 49.36 37 LYS D C 1
ATOM 2861 O O . LYS D 1 14 ? 21.460 90.786 71.178 1.00 51.79 37 LYS D O 1
ATOM 2867 N N . ILE D 1 15 ? 19.577 89.940 70.277 1.00 42.85 38 ILE D N 1
ATOM 2868 C CA . ILE D 1 15 ? 20.070 89.930 68.908 1.00 41.61 38 ILE D CA 1
ATOM 2869 C C . ILE D 1 15 ? 18.986 90.575 68.036 1.00 47.05 38 ILE D C 1
ATOM 2870 O O . ILE D 1 15 ? 17.817 90.172 68.082 1.00 47.30 38 ILE D O 1
ATOM 2875 N N . VAL D 1 16 ? 19.383 91.598 67.271 1.00 44.08 39 VAL D N 1
ATOM 2876 C CA . VAL D 1 16 ? 18.515 92.303 66.332 1.00 43.54 39 VAL D CA 1
ATOM 2877 C C . VAL D 1 16 ? 18.968 91.955 64.897 1.00 46.71 39 VAL D C 1
ATOM 2878 O O . VAL D 1 16 ? 20.154 92.022 64.570 1.00 46.94 39 VAL D O 1
ATOM 2882 N N . VAL D 1 17 ? 18.016 91.542 64.068 1.00 43.51 40 VAL D N 1
ATOM 2883 C CA . VAL D 1 17 ? 18.232 91.221 62.656 1.00 42.76 40 VAL D CA 1
ATOM 2884 C C . VAL D 1 17 ? 17.501 92.302 61.858 1.00 50.93 40 VAL D C 1
ATOM 2885 O O . VAL D 1 17 ? 16.337 92.589 62.135 1.00 51.15 40 VAL D O 1
ATOM 2889 N N . GLU D 1 18 ? 18.209 92.952 60.932 1.00 50.24 41 GLU D N 1
ATOM 2890 C CA . GLU D 1 18 ? 17.645 93.968 60.046 1.00 52.33 41 GLU D CA 1
ATOM 2891 C C . GLU D 1 18 ? 17.892 93.608 58.589 1.00 54.08 41 GLU D C 1
ATOM 2892 O O . GLU D 1 18 ? 18.967 93.115 58.253 1.00 52.34 41 GLU D O 1
ATOM 2898 N N . GLN D 1 19 ? 16.900 93.863 57.727 1.00 51.44 42 GLN D N 1
ATOM 2899 C CA . GLN D 1 19 ? 17.005 93.595 56.290 1.00 50.64 42 GLN D CA 1
ATOM 2900 C C . GLN D 1 19 ? 16.545 94.798 55.491 1.00 57.78 42 GLN D C 1
ATOM 2901 O O . GLN D 1 19 ? 15.640 95.522 55.915 1.00 60.35 42 GLN D O 1
ATOM 2907 N N . SER D 1 20 ? 17.178 95.019 54.340 1.00 55.31 43 SER D N 1
ATOM 2908 C CA . SER D 1 20 ? 16.828 96.105 53.427 1.00 59.11 43 SER D CA 1
ATOM 2909 C C . SER D 1 20 ? 17.183 95.686 52.003 1.00 63.40 43 SER D C 1
ATOM 2910 O O . SER D 1 20 ? 17.889 94.688 51.810 1.00 60.51 43 SER D O 1
ATOM 2913 N N . GLY D 1 21 ? 16.645 96.420 51.032 1.00 63.37 44 GLY D N 1
ATOM 2914 C CA . GLY D 1 21 ? 16.848 96.170 49.610 1.00 64.63 44 GLY D CA 1
ATOM 2915 C C . GLY D 1 21 ? 15.635 95.533 48.974 1.00 69.77 44 GLY D C 1
ATOM 2916 O O . GLY D 1 21 ? 14.499 95.871 49.321 1.00 71.01 44 GLY D O 1
ATOM 2917 N N . ASN D 1 22 ? 15.867 94.609 48.029 1.00 66.03 45 ASN D N 1
ATOM 2918 C CA . ASN D 1 22 ? 14.800 93.879 47.345 1.00 66.17 45 ASN D CA 1
ATOM 2919 C C . ASN D 1 22 ? 14.339 92.717 48.232 1.00 66.44 45 ASN D C 1
ATOM 2920 O O . ASN D 1 22 ? 14.556 91.552 47.882 1.00 64.84 45 ASN D O 1
ATOM 2925 N N . THR D 1 23 ? 13.725 93.045 49.396 1.00 61.72 46 THR D N 1
ATOM 2926 C CA . THR D 1 23 ? 13.258 92.098 50.431 1.00 58.82 46 THR D CA 1
ATOM 2927 C C . THR D 1 23 ? 12.141 91.160 49.914 1.00 66.22 46 THR D C 1
ATOM 2928 O O . THR D 1 23 ? 11.961 90.072 50.466 1.00 64.33 46 THR D O 1
ATOM 2932 N N . ASP D 1 24 ? 11.409 91.570 48.868 1.00 67.04 47 ASP D N 1
ATOM 2933 C CA . ASP D 1 24 ? 10.345 90.771 48.259 1.00 68.42 47 ASP D CA 1
ATOM 2934 C C . ASP D 1 24 ? 10.909 89.617 47.422 1.00 70.07 47 ASP D C 1
ATOM 2935 O O . ASP D 1 24 ? 10.204 88.633 47.173 1.00 70.30 47 ASP D O 1
ATOM 2940 N N . ASP D 1 25 ? 12.168 89.759 46.958 1.00 63.95 48 ASP D N 1
ATOM 2941 C CA . ASP D 1 25 ? 12.830 88.800 46.073 1.00 62.00 48 ASP D CA 1
ATOM 2942 C C . ASP D 1 25 ? 13.722 87.786 46.863 1.00 58.20 48 ASP D C 1
ATOM 2943 O O . ASP D 1 25 ? 14.469 87.033 46.247 1.00 56.50 48 ASP D O 1
ATOM 2948 N N . PHE D 1 26 ? 13.587 87.726 48.197 1.00 51.21 49 PHE D N 1
ATOM 2949 C CA . PHE D 1 26 ? 14.316 86.798 49.057 1.00 47.65 49 PHE D CA 1
ATOM 2950 C C . PHE D 1 26 ? 13.446 86.254 50.140 1.00 50.56 49 PHE D C 1
ATOM 2951 O O . PHE D 1 26 ? 12.452 86.876 50.482 1.00 53.10 49 PHE D O 1
ATOM 2959 N N . ASP D 1 27 ? 13.829 85.096 50.694 1.00 45.46 50 ASP D N 1
ATOM 2960 C CA . ASP D 1 27 ? 13.244 84.473 51.879 1.00 44.48 50 ASP D CA 1
ATOM 2961 C C . ASP D 1 27 ? 14.273 84.482 52.980 1.00 45.71 50 ASP D C 1
ATOM 2962 O O . ASP D 1 27 ? 15.351 83.925 52.800 1.00 46.34 50 ASP D O 1
ATOM 2967 N N . LEU D 1 28 ? 13.989 85.179 54.076 1.00 40.91 51 LEU D N 1
ATOM 2968 C CA . LEU D 1 28 ? 14.852 85.248 55.252 1.00 38.56 51 LEU D CA 1
ATOM 2969 C C . LEU D 1 28 ? 14.227 84.402 56.346 1.00 43.42 51 LEU D C 1
ATOM 2970 O O . LEU D 1 28 ? 13.087 84.649 56.747 1.00 44.75 51 LEU D O 1
ATOM 2975 N N . ASN D 1 29 ? 14.954 83.372 56.786 1.00 38.60 52 ASN D N 1
ATOM 2976 C CA . ASN D 1 29 ? 14.529 82.449 57.841 1.00 37.84 52 ASN D CA 1
ATOM 2977 C C . ASN D 1 29 ? 15.512 82.576 58.972 1.00 40.79 52 ASN D C 1
ATOM 2978 O O . ASN D 1 29 ? 16.724 82.502 58.745 1.00 38.56 52 ASN D O 1
ATOM 2983 N N . ILE D 1 30 ? 15.024 82.912 60.162 1.00 39.61 53 ILE D N 1
ATOM 2984 C CA . ILE D 1 30 ? 15.938 83.126 61.290 1.00 39.70 53 ILE D CA 1
ATOM 2985 C C . ILE D 1 30 ? 15.424 82.314 62.480 1.00 44.17 53 ILE D C 1
ATOM 2986 O O . ILE D 1 30 ? 14.220 82.108 62.651 1.00 44.00 53 ILE D O 1
ATOM 2991 N N . ALA D 1 31 ? 16.373 81.775 63.238 1.00 40.89 54 ALA D N 1
ATOM 2992 C CA . ALA D 1 31 ? 16.099 80.989 64.428 1.00 40.68 54 ALA D CA 1
ATOM 2993 C C . ALA D 1 31 ? 16.946 81.518 65.581 1.00 43.53 54 ALA D C 1
ATOM 2994 O O . ALA D 1 31 ? 18.136 81.744 65.410 1.00 43.73 54 ALA D O 1
ATOM 2996 N N . PHE D 1 32 ? 16.312 81.762 66.726 1.00 39.60 55 PHE D N 1
ATOM 2997 C CA . PHE D 1 32 ? 16.952 82.236 67.949 1.00 39.78 55 PHE D CA 1
ATOM 2998 C C . PHE D 1 32 ? 16.832 81.208 69.055 1.00 47.55 55 PHE D C 1
ATOM 2999 O O . PHE D 1 32 ? 15.804 80.519 69.192 1.00 46.98 55 PHE D O 1
ATOM 3007 N N . GLY D 1 33 ? 17.899 81.117 69.831 1.00 46.50 56 GLY D N 1
ATOM 3008 C CA . GLY D 1 33 ? 18.021 80.221 70.968 1.00 47.97 56 GLY D CA 1
ATOM 3009 C C . GLY D 1 33 ? 18.878 80.886 72.014 1.00 51.46 56 GLY D C 1
ATOM 3010 O O . GLY D 1 33 ? 19.812 81.612 71.667 1.00 50.24 56 GLY D O 1
ATOM 3011 N N . ALA D 1 34 ? 18.561 80.666 73.293 1.00 50.13 57 ALA D N 1
ATOM 3012 C CA . ALA D 1 34 ? 19.316 81.284 74.374 1.00 51.41 57 ALA D CA 1
ATOM 3013 C C . ALA D 1 34 ? 19.383 80.401 75.589 1.00 58.57 57 ALA D C 1
ATOM 3014 O O . ALA D 1 34 ? 18.625 79.433 75.719 1.00 58.86 57 ALA D O 1
ATOM 3016 N N . ALA D 1 35 ? 20.293 80.771 76.501 1.00 57.63 58 ALA D N 1
ATOM 3017 C CA . ALA D 1 35 ? 20.533 80.104 77.772 1.00 60.59 58 ALA D CA 1
ATOM 3018 C C . ALA D 1 35 ? 20.577 81.112 78.918 1.00 66.84 58 ALA D C 1
ATOM 3019 O O . ALA D 1 35 ? 21.112 82.214 78.755 1.00 64.58 58 ALA D O 1
ATOM 3021 N N . ASN D 1 36 ? 19.986 80.734 80.070 1.00 67.82 59 ASN D N 1
ATOM 3022 C CA . ASN D 1 36 ? 20.013 81.496 81.328 1.00 70.44 59 ASN D CA 1
ATOM 3023 C C . ASN D 1 36 ? 20.918 80.768 82.312 1.00 78.65 59 ASN D C 1
ATOM 3024 O O . ASN D 1 36 ? 21.254 79.601 82.090 1.00 79.30 59 ASN D O 1
ATOM 3029 N N . THR D 1 37 ? 21.307 81.444 83.396 1.00 78.36 60 THR D N 1
ATOM 3030 C CA . THR D 1 37 ? 22.156 80.871 84.439 1.00 82.83 60 THR D CA 1
ATOM 3031 C C . THR D 1 37 ? 21.422 79.681 85.107 1.00 89.14 60 THR D C 1
ATOM 3032 O O . THR D 1 37 ? 22.081 78.758 85.581 1.00 92.97 60 THR D O 1
ATOM 3036 N N . GLY D 1 38 ? 20.086 79.688 85.066 1.00 83.49 61 GLY D N 1
ATOM 3037 C CA . GLY D 1 38 ? 19.241 78.626 85.609 1.00 85.34 61 GLY D CA 1
ATOM 3038 C C . GLY D 1 38 ? 18.964 77.452 84.677 1.00 88.16 61 GLY D C 1
ATOM 3039 O O . GLY D 1 38 ? 18.709 76.337 85.148 1.00 90.91 61 GLY D O 1
ATOM 3040 N N . GLY D 1 39 ? 18.987 77.704 83.363 1.00 80.09 62 GLY D N 1
ATOM 3041 C CA . GLY D 1 39 ? 18.736 76.690 82.344 1.00 78.15 62 GLY D CA 1
ATOM 3042 C C . GLY D 1 39 ? 18.305 77.262 81.010 1.00 76.04 62 GLY D C 1
ATOM 3043 O O . GLY D 1 39 ? 18.974 78.156 80.484 1.00 74.25 62 GLY D O 1
ATOM 3044 N N . VAL D 1 40 ? 17.184 76.741 80.444 1.00 69.02 63 VAL D N 1
ATOM 3045 C CA . VAL D 1 40 ? 16.629 77.192 79.154 1.00 63.76 63 VAL D CA 1
ATOM 3046 C C . VAL D 1 40 ? 15.983 78.557 79.365 1.00 61.30 63 VAL D C 1
ATOM 3047 O O . VAL D 1 40 ? 15.178 78.724 80.276 1.00 63.04 63 VAL D O 1
ATOM 3051 N N . ALA D 1 41 ? 16.353 79.526 78.533 1.00 51.79 64 ALA D N 1
ATOM 3052 C CA . ALA D 1 41 ? 15.917 80.911 78.656 1.00 48.75 64 ALA D CA 1
ATOM 3053 C C . ALA D 1 41 ? 14.604 81.189 77.961 1.00 49.88 64 ALA D C 1
ATOM 3054 O O . ALA D 1 41 ? 14.409 80.790 76.815 1.00 47.59 64 ALA D O 1
ATOM 3056 N N . LYS D 1 42 ? 13.728 81.951 78.637 1.00 47.43 65 LYS D N 1
ATOM 3057 C CA . LYS D 1 42 ? 12.496 82.464 78.047 1.00 45.44 65 LYS D CA 1
ATOM 3058 C C . LYS D 1 42 ? 12.866 83.550 77.061 1.00 46.50 65 LYS D C 1
ATOM 3059 O O . LYS D 1 42 ? 13.800 84.297 77.328 1.00 46.81 65 LYS D O 1
ATOM 3065 N N . LEU D 1 43 ? 12.206 83.622 75.909 1.00 42.16 66 LEU D N 1
ATOM 3066 C CA . LEU D 1 43 ? 12.557 84.639 74.905 1.00 39.72 66 LEU D CA 1
ATOM 3067 C C . LEU D 1 43 ? 11.452 85.669 74.805 1.00 44.30 66 LEU D C 1
ATOM 3068 O O . LEU D 1 43 ? 10.278 85.324 74.918 1.00 46.65 66 LEU D O 1
ATOM 3073 N N . TYR D 1 44 ? 11.833 86.928 74.609 1.00 39.83 67 TYR D N 1
ATOM 3074 C CA . TYR D 1 44 ? 10.927 88.075 74.557 1.00 41.26 67 TYR D CA 1
ATOM 3075 C C . TYR D 1 44 ? 11.202 88.981 73.386 1.00 47.48 67 TYR D C 1
ATOM 3076 O O . TYR D 1 44 ? 12.361 89.145 73.015 1.00 45.52 67 TYR D O 1
ATOM 3085 N N . ASN D 1 45 ? 10.158 89.662 72.878 1.00 48.51 68 ASN D N 1
ATOM 3086 C CA . ASN D 1 45 ? 10.296 90.675 71.822 1.00 49.46 68 ASN D CA 1
ATOM 3087 C C . ASN D 1 45 ? 10.640 92.024 72.482 1.00 59.35 68 ASN D C 1
ATOM 3088 O O . ASN D 1 45 ? 10.786 92.051 73.710 1.00 61.05 68 ASN D O 1
ATOM 3093 N N . GLU D 1 46 ? 10.752 93.137 71.692 1.00 58.97 69 GLU D N 1
ATOM 3094 C CA A GLU D 1 46 ? 11.096 94.454 72.249 0.50 61.03 69 GLU D CA 1
ATOM 3095 C CA B GLU D 1 46 ? 11.060 94.491 72.189 0.50 61.35 69 GLU D CA 1
ATOM 3096 C C . GLU D 1 46 ? 10.039 94.951 73.234 1.00 68.47 69 GLU D C 1
ATOM 3097 O O . GLU D 1 46 ? 10.384 95.692 74.168 1.00 70.09 69 GLU D O 1
ATOM 3108 N N . ASN D 1 47 ? 8.764 94.530 73.053 1.00 65.77 70 ASN D N 1
ATOM 3109 C CA . ASN D 1 47 ? 7.640 94.911 73.915 1.00 67.84 70 ASN D CA 1
ATOM 3110 C C . ASN D 1 47 ? 7.562 94.030 75.192 1.00 69.07 70 ASN D C 1
ATOM 3111 O O . ASN D 1 47 ? 6.613 94.166 75.971 1.00 70.20 70 ASN D O 1
ATOM 3116 N N . GLY D 1 48 ? 8.547 93.148 75.383 1.00 62.01 71 GLY D N 1
ATOM 3117 C CA . GLY D 1 48 ? 8.639 92.266 76.543 1.00 61.14 71 GLY D CA 1
ATOM 3118 C C . GLY D 1 48 ? 7.652 91.119 76.570 1.00 63.54 71 GLY D C 1
ATOM 3119 O O . GLY D 1 48 ? 7.440 90.519 77.625 1.00 64.70 71 GLY D O 1
ATOM 3120 N N . GLU D 1 49 ? 7.050 90.800 75.414 1.00 57.86 72 GLU D N 1
ATOM 3121 C CA . GLU D 1 49 ? 6.091 89.711 75.253 1.00 56.98 72 GLU D CA 1
ATOM 3122 C C . GLU D 1 49 ? 6.831 88.391 75.101 1.00 55.79 72 GLU D C 1
ATOM 3123 O O . GLU D 1 49 ? 7.790 88.317 74.331 1.00 51.19 72 GLU D O 1
ATOM 3129 N N . TYR D 1 50 ? 6.400 87.360 75.846 1.00 52.68 73 TYR D N 1
ATOM 3130 C CA . TYR D 1 50 ? 6.992 86.014 75.809 1.00 49.48 73 TYR D CA 1
ATOM 3131 C C . TYR D 1 50 ? 6.708 85.353 74.453 1.00 50.96 73 TYR D C 1
ATOM 3132 O O . TYR D 1 50 ? 5.557 85.303 74.002 1.00 53.08 73 TYR D O 1
ATOM 3141 N N . LEU D 1 51 ? 7.766 84.869 73.805 1.00 43.91 74 LEU D N 1
ATOM 3142 C CA . LEU D 1 51 ? 7.725 84.252 72.475 1.00 42.38 74 LEU D CA 1
ATOM 3143 C C . LEU D 1 51 ? 7.802 82.725 72.507 1.00 45.31 74 LEU D C 1
ATOM 3144 O O . LEU D 1 51 ? 7.541 82.073 71.492 1.00 45.73 74 LEU D O 1
ATOM 3149 N N . GLY D 1 52 ? 8.246 82.195 73.637 1.00 41.81 75 GLY D N 1
ATOM 3150 C CA . GLY D 1 52 ? 8.515 80.785 73.855 1.00 42.20 75 GLY D CA 1
ATOM 3151 C C . GLY D 1 52 ? 9.988 80.616 74.178 1.00 44.77 75 GLY D C 1
ATOM 3152 O O . GLY D 1 52 ? 10.694 81.610 74.398 1.00 40.83 75 GLY D O 1
ATOM 3153 N N . ASP D 1 53 ? 10.471 79.365 74.190 1.00 44.44 76 ASP D N 1
ATOM 3154 C CA . ASP D 1 53 ? 11.862 79.055 74.536 1.00 45.29 76 ASP D CA 1
ATOM 3155 C C . ASP D 1 53 ? 12.758 78.929 73.295 1.00 48.82 76 ASP D C 1
ATOM 3156 O O . ASP D 1 53 ? 13.974 78.781 73.419 1.00 48.13 76 ASP D O 1
ATOM 3161 N N . SER D 1 54 ? 12.149 79.002 72.120 1.00 46.37 77 SER D N 1
ATOM 3162 C CA . SER D 1 54 ? 12.803 79.003 70.814 1.00 45.87 77 SER D CA 1
ATOM 3163 C C . SER D 1 54 ? 12.027 79.943 69.936 1.00 51.20 77 SER D C 1
ATOM 3164 O O . SER D 1 54 ? 10.795 79.907 69.980 1.00 53.15 77 SER D O 1
ATOM 3167 N N . TYR D 1 55 ? 12.701 80.799 69.171 1.00 46.16 78 TYR D N 1
ATOM 3168 C CA . TYR D 1 55 ? 11.975 81.737 68.324 1.00 45.38 78 TYR D CA 1
ATOM 3169 C C . TYR D 1 55 ? 12.425 81.538 66.885 1.00 50.16 78 TYR D C 1
ATOM 3170 O O . TYR D 1 55 ? 13.561 81.823 66.520 1.00 48.06 78 TYR D O 1
ATOM 3179 N N . LEU D 1 56 ? 11.536 80.950 66.098 1.00 49.97 79 LEU D N 1
ATOM 3180 C CA . LEU D 1 56 ? 11.749 80.596 64.705 1.00 50.36 79 LEU D CA 1
ATOM 3181 C C . LEU D 1 56 ? 10.813 81.396 63.828 1.00 60.63 79 LEU D C 1
ATOM 3182 O O . LEU D 1 56 ? 9.597 81.315 63.990 1.00 64.61 79 LEU D O 1
ATOM 3187 N N . VAL D 1 57 ? 11.390 82.216 62.936 1.00 57.17 80 VAL D N 1
ATOM 3188 C CA . VAL D 1 57 ? 10.664 83.076 62.006 1.00 57.40 80 VAL D CA 1
ATOM 3189 C C . VAL D 1 57 ? 10.957 82.643 60.560 1.00 59.33 80 VAL D C 1
ATOM 3190 O O . VAL D 1 57 ? 12.056 82.880 60.055 1.00 58.50 80 VAL D O 1
ATOM 3194 N N . ASN D 1 58 ? 9.977 82.032 59.889 1.00 55.26 81 ASN D N 1
ATOM 3195 C CA . ASN D 1 58 ? 10.127 81.696 58.477 1.00 53.77 81 ASN D CA 1
ATOM 3196 C C . ASN D 1 58 ? 9.629 82.846 57.638 1.00 53.88 81 ASN D C 1
ATOM 3197 O O . ASN D 1 58 ? 8.600 83.431 57.969 1.00 55.69 81 ASN D O 1
ATOM 3202 N N . LYS D 1 59 ? 10.360 83.183 56.570 1.00 47.46 82 LYS D N 1
ATOM 3203 C CA . LYS D 1 59 ? 10.035 84.229 55.588 1.00 47.67 82 LYS D CA 1
ATOM 3204 C C . LYS D 1 59 ? 9.670 85.549 56.315 1.00 54.03 82 LYS D C 1
ATOM 3205 O O . LYS D 1 59 ? 8.526 86.020 56.250 1.00 56.11 82 LYS D O 1
ATOM 3211 N N . VAL D 1 60 ? 10.664 86.117 57.028 1.00 49.23 83 VAL D N 1
ATOM 3212 C CA . VAL D 1 60 ? 10.584 87.386 57.769 1.00 49.59 83 VAL D CA 1
ATOM 3213 C C . VAL D 1 60 ? 10.132 88.498 56.822 1.00 56.26 83 VAL D C 1
ATOM 3214 O O . VAL D 1 60 ? 10.794 88.740 55.810 1.00 56.54 83 VAL D O 1
ATOM 3218 N N . THR D 1 61 ? 8.992 89.148 57.130 1.00 54.75 84 THR D N 1
ATOM 3219 C CA . THR D 1 61 ? 8.425 90.225 56.306 1.00 56.48 84 THR D CA 1
ATOM 3220 C C . THR D 1 61 ? 8.798 91.591 56.907 1.00 60.17 84 THR D C 1
ATOM 3221 O O . THR D 1 61 ? 8.879 92.573 56.167 1.00 63.76 84 THR D O 1
ATOM 3225 N N . GLU D 1 62 ? 9.035 91.646 58.230 1.00 53.32 85 GLU D N 1
ATOM 3226 C CA . GLU D 1 62 ? 9.433 92.853 58.954 1.00 53.54 85 GLU D CA 1
ATOM 3227 C C . GLU D 1 62 ? 10.881 93.221 58.610 1.00 56.27 85 GLU D C 1
ATOM 3228 O O . GLU D 1 62 ? 11.688 92.337 58.308 1.00 53.86 85 GLU D O 1
ATOM 3230 N N . ASN D 1 63 ? 11.200 94.521 58.618 1.00 55.47 86 ASN D N 1
ATOM 3231 C CA . ASN D 1 63 ? 12.546 95.012 58.305 1.00 55.97 86 ASN D CA 1
ATOM 3232 C C . ASN D 1 63 ? 13.482 94.861 59.505 1.00 60.71 86 ASN D C 1
ATOM 3233 O O . ASN D 1 63 ? 14.698 94.930 59.340 1.00 60.61 86 ASN D O 1
ATOM 3238 N N . LYS D 1 64 ? 12.914 94.653 60.701 1.00 57.56 87 LYS D N 1
ATOM 3239 C CA . LYS D 1 64 ? 13.646 94.502 61.946 1.00 56.73 87 LYS D CA 1
ATOM 3240 C C . LYS D 1 64 ? 12.961 93.444 62.816 1.00 60.74 87 LYS D C 1
ATOM 3241 O O . LYS D 1 64 ? 11.744 93.490 63.006 1.00 62.74 87 LYS D O 1
ATOM 3247 N N . ILE D 1 65 ? 13.738 92.460 63.278 1.00 55.31 88 ILE D N 1
ATOM 3248 C CA . ILE D 1 65 ? 13.303 91.386 64.177 1.00 54.01 88 ILE D CA 1
ATOM 3249 C C . ILE D 1 65 ? 14.241 91.400 65.357 1.00 56.99 88 ILE D C 1
ATOM 3250 O O . ILE D 1 65 ? 15.459 91.444 65.183 1.00 55.88 88 ILE D O 1
ATOM 3255 N N . SER D 1 66 ? 13.675 91.353 66.551 1.00 53.83 89 SER D N 1
ATOM 3256 C CA . SER D 1 66 ? 14.449 91.363 67.769 1.00 53.44 89 SER D CA 1
ATOM 3257 C C . SER D 1 66 ? 14.029 90.223 68.680 1.00 56.29 89 SER D C 1
ATOM 3258 O O . SER D 1 66 ? 12.855 89.835 68.707 1.00 56.76 89 SER D O 1
ATOM 3261 N N . CYS D 1 67 ? 15.000 89.675 69.411 1.00 51.45 90 CYS D N 1
ATOM 3262 C CA . CYS D 1 67 ? 14.794 88.608 70.384 1.00 50.68 90 CYS D CA 1
ATOM 3263 C C . CYS D 1 67 ? 15.743 88.836 71.575 1.00 52.76 90 CYS D C 1
ATOM 3264 O O . CYS D 1 67 ? 16.907 89.174 71.370 1.00 51.88 90 CYS D O 1
ATOM 3267 N N . GLN D 1 68 ? 15.226 88.731 72.809 1.00 49.59 91 GLN D N 1
ATOM 3268 C CA . GLN D 1 68 ? 16.013 88.964 74.021 1.00 50.47 91 GLN D CA 1
ATOM 3269 C C . GLN D 1 68 ? 15.616 88.021 75.162 1.00 54.50 91 GLN D C 1
ATOM 3270 O O . GLN D 1 68 ? 14.510 87.479 75.166 1.00 54.51 91 GLN D O 1
ATOM 3276 N N . THR D 1 69 ? 16.512 87.889 76.155 1.00 51.28 92 THR D N 1
ATOM 3277 C CA . THR D 1 69 ? 16.312 87.113 77.379 1.00 52.23 92 THR D CA 1
ATOM 3278 C C . THR D 1 69 ? 15.943 88.042 78.526 1.00 58.82 92 THR D C 1
ATOM 3279 O O . THR D 1 69 ? 15.809 89.253 78.332 1.00 59.50 92 THR D O 1
ATOM 3283 N N . GLY D 1 70 ? 15.843 87.466 79.719 1.00 57.14 93 GLY D N 1
ATOM 3284 C CA . GLY D 1 70 ? 15.654 88.176 80.974 1.00 59.04 93 GLY D CA 1
ATOM 3285 C C . GLY D 1 70 ? 17.017 88.609 81.474 1.00 64.54 93 GLY D C 1
ATOM 3286 O O . GLY D 1 70 ? 18.017 88.391 80.785 1.00 63.75 93 GLY D O 1
ATOM 3287 N N . LYS D 1 71 ? 17.079 89.226 82.667 1.00 63.67 94 LYS D N 1
ATOM 3288 C CA . LYS D 1 71 ? 18.311 89.743 83.280 1.00 65.31 94 LYS D CA 1
ATOM 3289 C C . LYS D 1 71 ? 19.336 88.619 83.632 1.00 72.64 94 LYS D C 1
ATOM 3290 O O . LYS D 1 71 ? 20.507 88.932 83.845 1.00 73.98 94 LYS D O 1
ATOM 3296 N N . GLU D 1 72 ? 18.914 87.342 83.671 1.00 70.23 95 GLU D N 1
ATOM 3297 C CA . GLU D 1 72 ? 19.788 86.217 84.017 1.00 72.12 95 GLU D CA 1
ATOM 3298 C C . GLU D 1 72 ? 20.310 85.450 82.782 1.00 74.42 95 GLU D C 1
ATOM 3299 O O . GLU D 1 72 ? 20.838 84.337 82.932 1.00 75.65 95 GLU D O 1
ATOM 3305 N N . GLY D 1 73 ? 20.197 86.055 81.594 1.00 67.43 96 GLY D N 1
ATOM 3306 C CA . GLY D 1 73 ? 20.666 85.464 80.344 1.00 64.56 96 GLY D CA 1
ATOM 3307 C C . GLY D 1 73 ? 22.172 85.320 80.323 1.00 70.06 96 GLY D C 1
ATOM 3308 O O . GLY D 1 73 ? 22.875 86.211 80.796 1.00 71.45 96 GLY D O 1
ATOM 3309 N N . SER D 1 74 ? 22.675 84.186 79.814 1.00 66.77 97 SER D N 1
ATOM 3310 C CA . SER D 1 74 ? 24.112 83.897 79.764 1.00 68.70 97 SER D CA 1
ATOM 3311 C C . SER D 1 74 ? 24.637 83.789 78.313 1.00 71.80 97 SER D C 1
ATOM 3312 O O . SER D 1 74 ? 25.849 83.917 78.093 1.00 72.67 97 SER D O 1
ATOM 3331 N N . THR D 1 77 ? 22.061 82.825 70.552 1.00 45.96 100 THR D N 1
ATOM 3332 C CA . THR D 1 77 ? 22.524 82.489 69.204 1.00 45.39 100 THR D CA 1
ATOM 3333 C C . THR D 1 77 ? 21.424 82.773 68.200 1.00 47.60 100 THR D C 1
ATOM 3334 O O . THR D 1 77 ? 20.251 82.499 68.458 1.00 46.09 100 THR D O 1
ATOM 3338 N N . CYS D 1 78 ? 21.818 83.329 67.057 1.00 44.40 101 CYS D N 1
ATOM 3339 C CA . CYS D 1 78 ? 20.924 83.583 65.941 1.00 43.12 101 CYS D CA 1
ATOM 3340 C C . CYS D 1 78 ? 21.483 82.913 64.706 1.00 45.23 101 CYS D C 1
ATOM 3341 O O . CYS D 1 78 ? 22.593 83.237 64.275 1.00 46.86 101 CYS D O 1
ATOM 3344 N N . ALA D 1 79 ? 20.733 81.964 64.159 1.00 38.41 102 ALA D N 1
ATOM 3345 C CA . ALA D 1 79 ? 21.074 81.270 62.922 1.00 37.09 102 ALA D CA 1
ATOM 3346 C C . ALA D 1 79 ? 20.096 81.657 61.868 1.00 41.10 102 ALA D C 1
ATOM 3347 O O . ALA D 1 79 ? 18.889 81.667 62.133 1.00 41.98 102 ALA D O 1
ATOM 3349 N N . GLY D 1 80 ? 20.595 81.992 60.687 1.00 36.82 103 GLY D N 1
ATOM 3350 C CA . GLY D 1 80 ? 19.726 82.397 59.593 1.00 35.76 103 GLY D CA 1
ATOM 3351 C C . GLY D 1 80 ? 20.049 81.807 58.248 1.00 39.84 103 GLY D C 1
ATOM 3352 O O . GLY D 1 80 ? 21.160 81.331 58.019 1.00 41.49 103 GLY D O 1
ATOM 3353 N N . SER D 1 81 ? 19.063 81.825 57.357 1.00 36.12 104 SER D N 1
ATOM 3354 C CA . SER D 1 81 ? 19.227 81.388 55.978 1.00 36.91 104 SER D CA 1
ATOM 3355 C C . SER D 1 81 ? 18.557 82.399 55.072 1.00 41.12 104 SER D C 1
ATOM 3356 O O . SER D 1 81 ? 17.543 82.996 55.420 1.00 40.08 104 SER D O 1
ATOM 3359 N N . VAL D 1 82 ? 19.178 82.628 53.931 1.00 40.66 105 VAL D N 1
ATOM 3360 C CA . VAL D 1 82 ? 18.740 83.539 52.879 1.00 41.12 105 VAL D CA 1
ATOM 3361 C C . VAL D 1 82 ? 18.635 82.713 51.602 1.00 46.17 105 VAL D C 1
ATOM 3362 O O . VAL D 1 82 ? 19.613 82.087 51.208 1.00 46.42 105 VAL D O 1
ATOM 3366 N N . ILE D 1 83 ? 17.434 82.640 51.024 1.00 44.31 106 ILE D N 1
ATOM 3367 C CA . ILE D 1 83 ? 17.149 81.921 49.783 1.00 46.08 106 ILE D CA 1
ATOM 3368 C C . ILE D 1 83 ? 16.492 82.921 48.827 1.00 53.20 106 ILE D C 1
ATOM 3369 O O . ILE D 1 83 ? 15.619 83.676 49.253 1.00 53.21 106 ILE D O 1
ATOM 3374 N N A SER D 1 84 ? 17.001 83.001 47.595 0.67 52.61 107 SER D N 1
ATOM 3375 N N B SER D 1 84 ? 16.837 82.888 47.529 0.33 51.59 107 SER D N 1
ATOM 3376 C CA A SER D 1 84 ? 16.464 83.879 46.558 0.67 55.40 107 SER D CA 1
ATOM 3377 C CA B SER D 1 84 ? 16.237 83.811 46.562 0.33 53.73 107 SER D CA 1
ATOM 3378 C C A SER D 1 84 ? 15.324 83.189 45.844 0.67 62.19 107 SER D C 1
ATOM 3379 C C B SER D 1 84 ? 15.123 83.145 45.714 0.33 59.52 107 SER D C 1
ATOM 3380 O O A SER D 1 84 ? 15.424 82.001 45.498 0.67 61.23 107 SER D O 1
ATOM 3381 O O B SER D 1 84 ? 13.979 83.606 45.782 0.33 61.31 107 SER D O 1
ATOM 3386 N N A THR D 1 85 ? 14.249 83.946 45.609 0.67 61.48 108 THR D N 1
ATOM 3387 N N B THR D 1 85 ? 15.465 82.110 44.884 0.33 55.24 108 THR D N 1
ATOM 3388 C CA A THR D 1 85 ? 13.018 83.482 44.974 0.67 62.79 108 THR D CA 1
ATOM 3389 C CA B THR D 1 85 ? 14.598 81.385 43.923 0.33 56.38 108 THR D CA 1
ATOM 3390 C C A THR D 1 85 ? 12.853 84.159 43.587 0.67 70.97 108 THR D C 1
ATOM 3391 C C B THR D 1 85 ? 14.259 82.342 42.730 0.33 62.73 108 THR D C 1
ATOM 3392 O O A THR D 1 85 ? 11.740 84.202 43.055 0.67 74.01 108 THR D O 1
ATOM 3393 O O B THR D 1 85 ? 13.868 81.854 41.672 0.33 64.53 108 THR D O 1
ATOM 3400 N N A SER D 1 86 ? 13.970 84.624 42.976 0.67 67.01 109 SER D N 1
ATOM 3401 N N B SER D 1 86 ? 14.474 83.674 42.880 0.33 59.95 109 SER D N 1
ATOM 3402 C CA A SER D 1 86 ? 13.925 85.319 41.689 0.67 69.30 109 SER D CA 1
ATOM 3403 C CA B SER D 1 86 ? 14.235 84.712 41.861 0.33 63.15 109 SER D CA 1
ATOM 3404 C C A SER D 1 86 ? 14.975 84.815 40.697 0.67 71.99 109 SER D C 1
ATOM 3405 C C B SER D 1 86 ? 15.083 84.453 40.618 0.33 69.34 109 SER D C 1
ATOM 3406 O O A SER D 1 86 ? 16.103 84.485 41.077 0.67 70.57 109 SER D O 1
ATOM 3407 O O B SER D 1 86 ? 16.204 83.953 40.752 0.33 68.02 109 SER D O 1
ATOM 3412 N N . GLU D 1 87 ? 14.558 84.779 39.414 1.00 68.87 110 GLU D N 1
ATOM 3413 C CA . GLU D 1 87 ? 15.297 84.468 38.190 1.00 69.59 110 GLU D CA 1
ATOM 3414 C C . GLU D 1 87 ? 16.044 85.683 37.656 1.00 75.62 110 GLU D C 1
ATOM 3415 O O . GLU D 1 87 ? 16.911 85.537 36.787 1.00 76.33 110 GLU D O 1
ATOM 3421 N N . GLN D 1 88 ? 15.721 86.877 38.171 1.00 72.62 111 GLN D N 1
ATOM 3422 C CA . GLN D 1 88 ? 16.393 88.097 37.763 1.00 74.17 111 GLN D CA 1
ATOM 3423 C C . GLN D 1 88 ? 17.660 88.279 38.570 1.00 74.14 111 GLN D C 1
ATOM 3424 O O . GLN D 1 88 ? 17.653 88.172 39.796 1.00 70.05 111 GLN D O 1
ATOM 3430 N N . ALA D 1 89 ? 18.756 88.543 37.854 1.00 73.12 112 ALA D N 1
ATOM 3431 C CA . ALA D 1 89 ? 20.092 88.756 38.403 1.00 71.72 112 ALA D CA 1
ATOM 3432 C C . ALA D 1 89 ? 20.285 90.210 38.821 1.00 77.29 112 ALA D C 1
ATOM 3433 O O . ALA D 1 89 ? 19.828 91.125 38.134 1.00 80.95 112 ALA D O 1
ATOM 3435 N N . GLY D 1 90 ? 20.959 90.406 39.944 1.00 71.51 113 GLY D N 1
ATOM 3436 C CA . GLY D 1 90 ? 21.239 91.740 40.455 1.00 72.72 113 GLY D CA 1
ATOM 3437 C C . GLY D 1 90 ? 20.338 92.236 41.563 1.00 74.52 113 GLY D C 1
ATOM 3438 O O . GLY D 1 90 ? 20.471 93.395 41.964 1.00 76.57 113 GLY D O 1
ATOM 3439 N N . LYS D 1 91 ? 19.402 91.388 42.056 1.00 66.78 114 LYS D N 1
ATOM 3440 C CA . LYS D 1 91 ? 18.537 91.743 43.183 1.00 64.22 114 LYS D CA 1
ATOM 3441 C C . LYS D 1 91 ? 19.382 91.635 44.452 1.00 64.35 114 LYS D C 1
ATOM 3442 O O . LYS D 1 91 ? 20.119 90.657 44.604 1.00 62.21 114 LYS D O 1
ATOM 3446 N N . LYS D 1 92 ? 19.362 92.672 45.309 1.00 60.23 115 LYS D N 1
ATOM 3447 C CA . LYS D 1 92 ? 20.217 92.680 46.495 1.00 56.96 115 LYS D CA 1
ATOM 3448 C C . LYS D 1 92 ? 19.439 92.724 47.801 1.00 56.78 115 LYS D C 1
ATOM 3449 O O . LYS D 1 92 ? 18.408 93.390 47.925 1.00 56.23 115 LYS D O 1
ATOM 3451 N N . LEU D 1 93 ? 19.980 91.999 48.793 1.00 51.19 116 LEU D N 1
ATOM 3452 C CA . LEU D 1 93 ? 19.501 91.968 50.169 1.00 48.40 116 LEU D CA 1
ATOM 3453 C C . LEU D 1 93 ? 20.647 92.327 51.088 1.00 53.81 116 LEU D C 1
ATOM 3454 O O . LEU D 1 93 ? 21.708 91.703 51.028 1.00 53.17 116 LEU D O 1
ATOM 3459 N N . LYS D 1 94 ? 20.432 93.344 51.929 1.00 52.24 117 LYS D N 1
ATOM 3460 C CA . LYS D 1 94 ? 21.376 93.790 52.948 1.00 51.33 117 LYS D CA 1
ATOM 3461 C C . LYS D 1 94 ? 20.888 93.277 54.297 1.00 51.38 117 LYS D C 1
ATOM 3462 O O . LYS D 1 94 ? 19.746 93.529 54.669 1.00 50.66 117 LYS D O 1
ATOM 3464 N N . ILE D 1 95 ? 21.737 92.527 55.002 1.00 46.18 118 ILE D N 1
ATOM 3465 C CA . ILE D 1 95 ? 21.441 91.954 56.315 1.00 44.46 118 ILE D CA 1
ATOM 3466 C C . ILE D 1 95 ? 22.420 92.497 57.362 1.00 50.03 118 ILE D C 1
ATOM 3467 O O . ILE D 1 95 ? 23.633 92.489 57.141 1.00 50.92 118 ILE D O 1
ATOM 3472 N N . SER D 1 96 ? 21.899 92.918 58.514 1.00 47.71 119 SER D N 1
ATOM 3473 C CA . SER D 1 96 ? 22.738 93.282 59.652 1.00 49.59 119 SER D CA 1
ATOM 3474 C C . SER D 1 96 ? 22.240 92.501 60.868 1.00 51.89 119 SER D C 1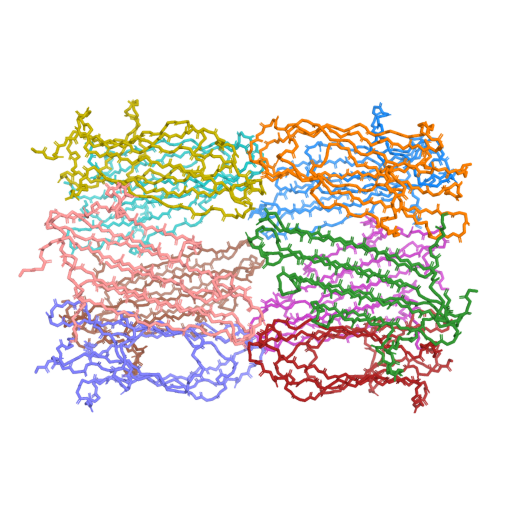
ATOM 3475 O O . SER D 1 96 ? 21.043 92.457 61.133 1.00 50.99 119 SER D O 1
ATOM 3478 N N . VAL D 1 97 ? 23.150 91.806 61.535 1.00 48.53 120 VAL D N 1
ATOM 3479 C CA . VAL D 1 97 ? 22.854 91.014 62.736 1.00 46.18 120 VAL D CA 1
ATOM 3480 C C . VAL D 1 97 ? 23.673 91.626 63.851 1.00 50.67 120 VAL D C 1
ATOM 3481 O O . VAL D 1 97 ? 24.900 91.560 63.794 1.00 52.22 120 VAL D O 1
ATOM 3485 N N . ILE D 1 98 ? 23.020 92.307 64.803 1.00 47.02 121 ILE D N 1
ATOM 3486 C CA . ILE D 1 98 ? 23.746 92.968 65.891 1.00 48.45 121 ILE D CA 1
ATOM 3487 C C . ILE D 1 98 ? 23.358 92.288 67.202 1.00 51.05 121 ILE D C 1
ATOM 3488 O O . ILE D 1 98 ? 22.176 92.109 67.471 1.00 49.73 121 ILE D O 1
ATOM 3493 N N . ALA D 1 99 ? 24.375 91.894 67.993 1.00 48.92 122 ALA D N 1
ATOM 3494 C CA . ALA D 1 99 ? 24.250 91.230 69.285 1.00 49.18 122 ALA D CA 1
ATOM 3495 C C . ALA D 1 99 ? 24.586 92.200 70.419 1.00 56.60 122 ALA D C 1
ATOM 3496 O O . ALA D 1 99 ? 25.560 92.952 70.336 1.00 59.06 122 ALA D O 1
ATOM 3498 N N . TYR D 1 100 ? 23.769 92.177 71.477 1.00 53.21 123 TYR D N 1
ATOM 3499 C CA . TYR D 1 100 ? 23.897 93.049 72.648 1.00 54.67 123 TYR D CA 1
ATOM 3500 C C . TYR D 1 100 ? 23.840 92.273 73.951 1.00 59.34 123 TYR D C 1
ATOM 3501 O O . TYR D 1 100 ? 23.227 91.204 74.023 1.00 57.57 123 TYR D O 1
ATOM 3510 N N . ILE D 1 101 ? 24.453 92.838 74.995 1.00 58.32 124 ILE D N 1
ATOM 3511 C CA . ILE D 1 101 ? 24.385 92.377 76.384 1.00 58.43 124 ILE D CA 1
ATOM 3512 C C . ILE D 1 101 ? 24.122 93.649 77.167 1.00 65.95 124 ILE D C 1
ATOM 3513 O O . ILE D 1 101 ? 24.994 94.530 77.214 1.00 68.74 124 ILE D O 1
ATOM 3518 N N . ASP D 1 102 ? 22.875 93.796 77.668 1.00 62.32 125 ASP D N 1
ATOM 3519 C CA . ASP D 1 102 ? 22.376 94.967 78.415 1.00 64.58 125 ASP D CA 1
ATOM 3520 C C . ASP D 1 102 ? 22.563 96.264 77.576 1.00 70.53 125 ASP D C 1
ATOM 3521 O O . ASP D 1 102 ? 23.110 97.255 78.052 1.00 72.80 125 ASP D O 1
ATOM 3526 N N . ASN D 1 103 ? 22.099 96.218 76.310 1.00 66.68 126 ASN D N 1
ATOM 3527 C CA . ASN D 1 103 ? 22.088 97.295 75.306 1.00 67.44 126 ASN D CA 1
ATOM 3528 C C . ASN D 1 103 ? 23.528 97.809 74.955 1.00 71.53 126 ASN D C 1
ATOM 3529 O O . ASN D 1 103 ? 23.688 98.900 74.385 1.00 72.02 126 ASN D O 1
ATOM 3534 N N . LYS D 1 104 ? 24.544 96.973 75.214 1.00 66.95 127 LYS D N 1
ATOM 3535 C CA . LYS D 1 104 ? 25.929 97.230 74.832 1.00 67.87 127 LYS D CA 1
ATOM 3536 C C . LYS D 1 104 ? 26.283 96.231 73.729 1.00 67.18 127 LYS D C 1
ATOM 3537 O O . LYS D 1 104 ? 26.200 95.021 73.954 1.00 64.88 127 LYS D O 1
ATOM 3539 N N . GLU D 1 105 ? 26.604 96.733 72.521 1.00 62.07 128 GLU D N 1
ATOM 3540 C CA . GLU D 1 105 ? 26.938 95.899 71.367 1.00 58.88 128 GLU D CA 1
ATOM 3541 C C . GLU D 1 105 ? 28.203 95.080 71.642 1.00 63.05 128 GLU D C 1
ATOM 3542 O O . GLU D 1 105 ? 29.251 95.635 71.985 1.00 65.32 128 GLU D O 1
ATOM 3548 N N . VAL D 1 106 ? 28.086 93.754 71.479 1.00 56.98 129 VAL D N 1
ATOM 3549 C CA . VAL D 1 106 ? 29.172 92.810 71.752 1.00 56.82 129 VAL D CA 1
ATOM 3550 C C . VAL D 1 106 ? 29.586 92.093 70.455 1.00 57.59 129 VAL D C 1
ATOM 3551 O O . VAL D 1 106 ? 30.703 91.594 70.365 1.00 58.86 129 VAL D O 1
ATOM 3555 N N . ASN D 1 107 ? 28.698 92.041 69.458 1.00 50.77 130 ASN D N 1
ATOM 3556 C CA . ASN D 1 107 ? 28.999 91.387 68.188 1.00 48.75 130 ASN D CA 1
ATOM 3557 C C . ASN D 1 107 ? 28.139 91.973 67.060 1.00 49.58 130 ASN D C 1
ATOM 3558 O O . ASN D 1 107 ? 27.086 92.555 67.319 1.00 48.96 130 ASN D O 1
ATOM 3563 N N . ARG D 1 108 ? 28.606 91.831 65.812 1.00 45.09 131 ARG D N 1
ATOM 3564 C CA . ARG D 1 108 ? 27.958 92.373 64.619 1.00 43.24 131 ARG D CA 1
ATOM 3565 C C . ARG D 1 108 ? 28.374 91.614 63.382 1.00 46.97 131 ARG D C 1
ATOM 3566 O O . ARG D 1 108 ? 29.549 91.312 63.208 1.00 48.62 131 ARG D O 1
ATOM 3574 N N . LEU D 1 109 ? 27.411 91.345 62.509 1.00 42.76 132 LEU D N 1
ATOM 3575 C CA . LEU D 1 109 ? 27.634 90.739 61.211 1.00 42.41 132 LEU D CA 1
ATOM 3576 C C . LEU D 1 109 ? 26.874 91.545 60.161 1.00 47.06 132 LEU D C 1
ATOM 3577 O O . LEU D 1 109 ? 25.679 91.789 60.307 1.00 44.01 132 LEU D O 1
ATOM 3582 N N . GLU D 1 110 ? 27.587 91.969 59.126 1.00 47.82 133 GLU D N 1
ATOM 3583 C CA . GLU D 1 110 ? 27.055 92.700 57.989 1.00 49.89 133 GLU D CA 1
ATOM 3584 C C . GLU D 1 110 ? 27.237 91.846 56.737 1.00 55.15 133 GLU D C 1
ATOM 3585 O O . GLU D 1 110 ? 28.370 91.476 56.412 1.00 56.30 133 GLU D O 1
ATOM 3591 N N . LYS D 1 111 ? 26.145 91.476 56.064 1.00 50.75 134 LYS D N 1
ATOM 3592 C CA . LYS D 1 111 ? 26.241 90.681 54.832 1.00 50.27 134 LYS D CA 1
ATOM 3593 C C . LYS D 1 111 ? 25.402 91.290 53.731 1.00 55.83 134 LYS D C 1
ATOM 3594 O O . LYS D 1 111 ? 24.373 91.898 54.010 1.00 55.90 134 LYS D O 1
ATOM 3600 N N . GLU D 1 112 ? 25.832 91.120 52.482 1.00 54.55 135 GLU D N 1
ATOM 3601 C CA . GLU D 1 112 ? 25.095 91.564 51.288 1.00 55.84 135 GLU D CA 1
ATOM 3602 C C . GLU D 1 112 ? 24.931 90.368 50.342 1.00 58.16 135 GLU D C 1
ATOM 3603 O O . GLU D 1 112 ? 25.889 89.615 50.141 1.00 58.33 135 GLU D O 1
ATOM 3605 N N . TYR D 1 113 ? 23.712 90.143 49.832 1.00 52.67 136 TYR D N 1
ATOM 3606 C CA . TYR D 1 113 ? 23.429 89.005 48.943 1.00 50.88 136 TYR D CA 1
ATOM 3607 C C . TYR D 1 113 ? 22.943 89.513 47.622 1.00 56.07 136 TYR D C 1
ATOM 3608 O O . TYR D 1 113 ? 22.090 90.397 47.610 1.00 56.80 136 TYR D O 1
ATOM 3617 N N . ILE D 1 114 ? 23.517 89.009 46.510 1.00 54.17 137 ILE D N 1
ATOM 3618 C CA . ILE D 1 114 ? 23.139 89.449 45.160 1.00 57.43 137 ILE D CA 1
ATOM 3619 C C . ILE D 1 114 ? 22.789 88.216 44.325 1.00 60.78 137 ILE D C 1
ATOM 3620 O O . ILE D 1 114 ? 23.581 87.275 44.265 1.00 61.27 137 ILE D O 1
ATOM 3625 N N . THR D 1 115 ? 21.610 88.229 43.680 1.00 56.34 138 THR D N 1
ATOM 3626 C CA . THR D 1 115 ? 21.148 87.130 42.828 1.00 55.73 138 THR D CA 1
ATOM 3627 C C . THR D 1 115 ? 21.951 87.103 41.517 1.00 63.23 138 THR D C 1
ATOM 3628 O O . THR D 1 115 ? 22.361 88.157 41.018 1.00 64.54 138 THR D O 1
ATOM 3632 N N . LYS D 1 116 ? 22.187 85.897 40.972 1.00 60.26 139 LYS D N 1
ATOM 3633 C CA . LYS D 1 116 ? 22.944 85.691 39.735 1.00 61.96 139 LYS D CA 1
ATOM 3634 C C . LYS D 1 116 ? 22.043 85.079 38.626 1.00 68.03 139 LYS D C 1
ATOM 3635 O O . LYS D 1 116 ? 22.498 84.902 37.485 1.00 71.35 139 LYS D O 1
ATOM 3637 N N . GLY D 1 117 ? 20.781 84.810 38.975 1.00 61.99 140 GLY D N 1
ATOM 3638 C CA . GLY D 1 117 ? 19.781 84.221 38.094 1.00 63.19 140 GLY D CA 1
ATOM 3639 C C . GLY D 1 117 ? 19.357 82.845 38.565 1.00 65.56 140 GLY D C 1
ATOM 3640 O O . GLY D 1 117 ? 18.224 82.408 38.330 1.00 65.21 140 GLY D O 1
ATOM 3641 N N . SER D 1 118 ? 20.285 82.149 39.217 1.00 61.37 141 SER D N 1
ATOM 3642 C CA . SER D 1 118 ? 20.075 80.819 39.791 1.00 59.97 141 SER D CA 1
ATOM 3643 C C . SER D 1 118 ? 19.660 80.956 41.254 1.00 60.44 141 SER D C 1
ATOM 3644 O O . SER D 1 118 ? 19.718 82.067 41.801 1.00 59.41 141 SER D O 1
ATOM 3647 N N . THR D 1 119 ? 19.254 79.837 41.889 1.00 55.27 142 THR D N 1
ATOM 3648 C CA . THR D 1 119 ? 18.825 79.840 43.286 1.00 52.78 142 THR D CA 1
ATOM 3649 C C . THR D 1 119 ? 20.043 80.073 44.201 1.00 55.69 142 THR D C 1
ATOM 3650 O O . THR D 1 119 ? 21.037 79.351 44.123 1.00 56.44 142 THR D O 1
ATOM 3654 N N . LEU D 1 120 ? 19.942 81.118 45.036 1.00 51.07 143 LEU D N 1
ATOM 3655 C CA . LEU D 1 120 ? 20.919 81.540 46.039 1.00 49.71 143 LEU D CA 1
ATOM 3656 C C . LEU D 1 120 ? 20.519 80.920 47.384 1.00 53.15 143 LEU D C 1
ATOM 3657 O O . LEU D 1 120 ? 19.382 81.077 47.823 1.00 52.48 143 LEU D O 1
ATOM 3662 N N . VAL D 1 121 ? 21.428 80.154 47.986 1.00 48.38 144 VAL D N 1
ATOM 3663 C CA . VAL D 1 121 ? 21.221 79.529 49.287 1.00 45.83 144 VAL D CA 1
ATOM 3664 C C . VAL D 1 121 ? 22.422 79.916 50.142 1.00 50.40 144 VAL D C 1
ATOM 3665 O O . VAL D 1 121 ? 23.537 79.441 49.904 1.00 53.01 144 VAL D O 1
ATOM 3669 N N . GLU D 1 122 ? 22.198 80.828 51.081 1.00 43.98 145 GLU D N 1
ATOM 3670 C CA . GLU D 1 122 ? 23.215 81.383 51.965 1.00 43.10 145 GLU D CA 1
ATOM 3671 C C . GLU D 1 122 ? 22.821 81.207 53.427 1.00 47.15 145 GLU D C 1
ATOM 3672 O O . GLU D 1 122 ? 21.634 81.110 53.733 1.00 47.26 145 GLU D O 1
ATOM 3678 N N . ASN D 1 123 ? 23.817 81.141 54.324 1.00 43.02 146 ASN D N 1
ATOM 3679 C CA . ASN D 1 123 ? 23.598 80.930 55.754 1.00 41.87 146 ASN D CA 1
ATOM 3680 C C . ASN D 1 123 ? 24.456 81.844 56.598 1.00 44.54 146 ASN D C 1
ATOM 3681 O O . ASN D 1 123 ? 25.502 82.300 56.135 1.00 46.52 146 ASN D O 1
ATOM 3686 N N . PHE D 1 124 ? 24.024 82.095 57.845 1.00 37.56 147 PHE D N 1
ATOM 3687 C CA . PHE D 1 124 ? 24.791 82.872 58.816 1.00 36.99 147 PHE D CA 1
ATOM 3688 C C . PHE D 1 124 ? 24.472 82.399 60.224 1.00 38.55 147 PHE D C 1
ATOM 3689 O O . PHE D 1 124 ? 23.430 81.812 60.453 1.00 38.20 147 PHE D O 1
ATOM 3697 N N . SER D 1 125 ? 25.381 82.666 61.164 1.00 35.46 148 SER D N 1
ATOM 3698 C CA . SER D 1 125 ? 25.265 82.333 62.575 1.00 34.76 148 SER D CA 1
ATOM 3699 C C . SER D 1 125 ? 26.029 83.363 63.378 1.00 40.91 148 SER D C 1
ATOM 3700 O O . SER D 1 125 ? 27.209 83.599 63.110 1.00 42.69 148 SER D O 1
ATOM 3703 N N . VAL D 1 126 ? 25.340 84.035 64.315 1.00 37.21 149 VAL D N 1
ATOM 3704 C CA . VAL D 1 126 ? 25.905 85.085 65.175 1.00 38.53 149 VAL D CA 1
ATOM 3705 C C . VAL D 1 126 ? 25.458 84.833 66.606 1.00 42.87 149 VAL D C 1
ATOM 3706 O O . VAL D 1 126 ? 24.288 84.518 66.846 1.00 41.47 149 VAL D O 1
ATOM 3710 N N . SER D 1 127 ? 26.384 84.984 67.555 1.00 41.39 150 SER D N 1
ATOM 3711 C CA . SER D 1 127 ? 26.109 84.774 68.969 1.00 41.47 150 SER D CA 1
ATOM 3712 C C . SER D 1 127 ? 26.597 85.977 69.787 1.00 48.49 150 SER D C 1
ATOM 3713 O O . SER D 1 127 ? 27.430 86.753 69.305 1.00 49.49 150 SER D O 1
ATOM 3716 N N . THR D 1 128 ? 26.056 86.153 71.012 1.00 47.05 151 THR D N 1
ATOM 3717 C CA . THR D 1 128 ? 26.449 87.238 71.925 1.00 49.46 151 THR D CA 1
ATOM 3718 C C . THR D 1 128 ? 27.754 86.906 72.642 1.00 58.17 151 THR D C 1
ATOM 3719 O O . THR D 1 128 ? 28.399 87.821 73.157 1.00 62.15 151 THR D O 1
ATOM 3723 N N . THR D 1 129 ? 28.137 85.605 72.689 1.00 54.24 152 THR D N 1
ATOM 3724 C CA . THR D 1 129 ? 29.320 85.108 73.402 1.00 56.85 152 THR D CA 1
ATOM 3725 C C . THR D 1 129 ? 30.410 84.516 72.451 1.00 59.92 152 THR D C 1
ATOM 3726 O O . THR D 1 129 ? 31.268 83.751 72.918 1.00 62.79 152 THR D O 1
ATOM 3730 N N . SER D 1 130 ? 30.397 84.884 71.154 1.00 51.84 153 SER D N 1
ATOM 3731 C CA . SER D 1 130 ? 31.419 84.438 70.189 1.00 52.17 153 SER D CA 1
ATOM 3732 C C . SER D 1 130 ? 32.778 85.011 70.577 1.00 58.03 153 SER D C 1
ATOM 3733 O O . SER D 1 130 ? 32.873 86.222 70.788 1.00 57.09 153 SER D O 1
ATOM 3736 N N . VAL D 1 131 ? 33.807 84.156 70.698 1.00 57.47 154 VAL D N 1
ATOM 3737 C CA . VAL D 1 131 ? 35.141 84.569 71.137 1.00 61.90 154 VAL D CA 1
ATOM 3738 C C . VAL D 1 131 ? 35.936 85.034 69.908 1.00 69.29 154 VAL D C 1
ATOM 3739 O O . VAL D 1 131 ? 35.929 84.358 68.872 1.00 68.91 154 VAL D O 1
ATOM 3743 N N . GLU D 1 132 ? 36.605 86.208 70.036 1.00 67.71 155 GLU D N 1
ATOM 3744 C CA . GLU D 1 132 ? 37.396 86.859 68.989 1.00 70.36 155 GLU D CA 1
ATOM 3745 C C . GLU D 1 132 ? 38.625 86.019 68.605 1.00 70.00 155 GLU D C 1
ATOM 3746 O O . GLU D 1 132 ? 39.362 85.536 69.502 1.00 64.59 155 GLU D O 1
ATOM 3749 N N . THR E 1 9 ? 11.714 71.559 92.541 1.00 80.37 32 THR E N 1
ATOM 3750 C CA . THR E 1 9 ? 11.223 71.541 91.165 1.00 75.31 32 THR E CA 1
ATOM 3751 C C . THR E 1 9 ? 10.753 70.117 90.782 1.00 76.56 32 THR E C 1
ATOM 3752 O O . THR E 1 9 ? 10.183 69.935 89.708 1.00 72.38 32 THR E O 1
ATOM 3754 N N . THR E 1 10 ? 10.963 69.115 91.677 1.00 75.03 33 THR E N 1
ATOM 3755 C CA . THR E 1 10 ? 10.559 67.719 91.433 1.00 72.51 33 THR E CA 1
ATOM 3756 C C . THR E 1 10 ? 9.063 67.569 91.773 1.00 74.54 33 THR E C 1
ATOM 3757 O O . THR E 1 10 ? 8.616 68.001 92.838 1.00 77.67 33 THR E O 1
ATOM 3761 N N . GLY E 1 11 ? 8.323 66.965 90.849 1.00 66.20 34 GLY E N 1
ATOM 3762 C CA . GLY E 1 11 ? 6.892 66.719 90.968 1.00 65.08 34 GLY E CA 1
ATOM 3763 C C . GLY E 1 11 ? 6.277 66.245 89.666 1.00 65.54 34 GLY E C 1
ATOM 3764 O O . GLY E 1 11 ? 6.988 65.801 88.753 1.00 62.46 34 GLY E O 1
ATOM 3765 N N . VAL E 1 12 ? 4.938 66.335 89.569 1.00 61.20 35 VAL E N 1
ATOM 3766 C CA . VAL E 1 12 ? 4.232 65.939 88.347 1.00 57.02 35 VAL E CA 1
ATOM 3767 C C . VAL E 1 12 ? 4.289 67.125 87.383 1.00 56.05 35 VAL E C 1
ATOM 3768 O O . VAL E 1 12 ? 3.574 68.124 87.567 1.00 55.55 35 VAL E O 1
ATOM 3772 N N . HIS E 1 13 ? 5.182 67.022 86.394 1.00 48.87 36 HIS E N 1
ATOM 3773 C CA . HIS E 1 13 ? 5.351 68.006 85.328 1.00 46.34 36 HIS E CA 1
ATOM 3774 C C . HIS E 1 13 ? 4.310 67.703 84.244 1.00 48.02 36 HIS E C 1
ATOM 3775 O O . HIS E 1 13 ? 4.167 66.559 83.827 1.00 47.52 36 HIS E O 1
ATOM 3782 N N . LYS E 1 14 ? 3.518 68.707 83.870 1.00 43.74 37 LYS E N 1
ATOM 3783 C CA . LYS E 1 14 ? 2.406 68.562 82.928 1.00 42.61 37 LYS E CA 1
ATOM 3784 C C . LYS E 1 14 ? 2.310 69.767 82.021 1.00 45.24 37 LYS E C 1
ATOM 3785 O O . LYS E 1 14 ? 2.501 70.891 82.479 1.00 46.84 37 LYS E O 1
ATOM 3791 N N . ILE E 1 15 ? 2.026 69.536 80.738 1.00 39.33 38 ILE E N 1
ATOM 3792 C CA . ILE E 1 15 ? 1.824 70.596 79.760 1.00 37.97 38 ILE E CA 1
ATOM 3793 C C . ILE E 1 15 ? 0.502 70.307 79.036 1.00 42.99 38 ILE E C 1
ATOM 3794 O O . ILE E 1 15 ? 0.290 69.199 78.534 1.00 42.83 38 ILE E O 1
ATOM 3799 N N . VAL E 1 16 ? -0.402 71.307 79.039 1.00 39.01 39 VAL E N 1
ATOM 3800 C CA . VAL E 1 16 ? -1.679 71.248 78.350 1.00 38.33 39 VAL E CA 1
ATOM 3801 C C . VAL E 1 16 ? -1.632 72.222 77.140 1.00 42.84 39 VAL E C 1
ATOM 3802 O O . VAL E 1 16 ? -1.251 73.393 77.273 1.00 41.98 39 VAL E O 1
ATOM 3806 N N . VAL E 1 17 ? -1.981 71.698 75.954 1.00 37.99 40 VAL E N 1
ATOM 3807 C CA . VAL E 1 17 ? -2.075 72.452 74.715 1.00 35.20 40 VAL E CA 1
ATOM 3808 C C . VAL E 1 17 ? -3.545 72.518 74.355 1.00 41.59 40 VAL E C 1
ATOM 3809 O O . VAL E 1 17 ? -4.221 71.496 74.342 1.00 42.00 40 VAL E O 1
ATOM 3813 N N . GLU E 1 18 ? -4.055 73.732 74.133 1.00 40.47 41 GLU E N 1
ATOM 3814 C CA . GLU E 1 18 ? -5.439 73.981 73.743 1.00 39.89 41 GLU E CA 1
ATOM 3815 C C . GLU E 1 18 ? -5.487 74.776 72.457 1.00 41.35 41 GLU E C 1
ATOM 3816 O O . GLU E 1 18 ? -4.680 75.683 72.275 1.00 39.38 41 GLU E O 1
ATOM 3822 N N . GLN E 1 19 ? -6.455 74.464 71.587 1.00 38.28 42 GLN E N 1
ATOM 3823 C CA . GLN E 1 19 ? -6.657 75.193 70.337 1.00 36.91 42 GLN E CA 1
ATOM 3824 C C . GLN E 1 19 ? -8.125 75.556 70.167 1.00 42.95 42 GLN E C 1
ATOM 3825 O O . GLN E 1 19 ? -9.009 74.820 70.616 1.00 45.84 42 GLN E O 1
ATOM 3831 N N . SER E 1 20 ? -8.376 76.703 69.529 1.00 38.34 43 SER E N 1
ATOM 3832 C CA . SER E 1 20 ? -9.723 77.183 69.223 1.00 39.56 43 SER E CA 1
ATOM 3833 C C . SER E 1 20 ? -9.664 78.069 67.985 1.00 43.02 43 SER E C 1
ATOM 3834 O O . SER E 1 20 ? -8.574 78.460 67.562 1.00 39.66 43 SER E O 1
ATOM 3837 N N . GLY E 1 21 ? -10.836 78.348 67.414 1.00 42.16 44 GLY E N 1
ATOM 3838 C CA . GLY E 1 21 ? -10.998 79.153 66.210 1.00 41.73 44 GLY E CA 1
ATOM 3839 C C . GLY E 1 21 ? -11.239 78.291 64.992 1.00 46.13 44 GLY E C 1
ATOM 3840 O O . GLY E 1 21 ? -11.986 77.310 65.054 1.00 47.62 44 GLY E O 1
ATOM 3841 N N . ASN E 1 22 ? -10.577 78.641 63.884 1.00 41.73 45 ASN E N 1
ATOM 3842 C CA . ASN E 1 22 ? -10.668 77.949 62.601 1.00 40.95 45 ASN E CA 1
ATOM 3843 C C . ASN E 1 22 ? -9.711 76.783 62.604 1.00 43.63 45 ASN E C 1
ATOM 3844 O O . ASN E 1 22 ? -8.769 76.751 61.815 1.00 43.39 45 ASN E O 1
ATOM 3849 N N . THR E 1 23 ? -9.948 75.818 63.508 1.00 39.78 46 THR E N 1
ATOM 3850 C CA . THR E 1 23 ? -9.091 74.642 63.725 1.00 37.07 46 THR E CA 1
ATOM 3851 C C . THR E 1 23 ? -9.021 73.742 62.486 1.00 39.22 46 THR E C 1
ATOM 3852 O O . THR E 1 23 ? -8.037 73.024 62.321 1.00 39.17 46 THR E O 1
ATOM 3856 N N . ASP E 1 24 ? -10.041 73.802 61.625 1.00 36.55 47 ASP E N 1
ATOM 3857 C CA A ASP E 1 24 ? -10.120 72.995 60.412 0.50 36.73 47 ASP E CA 1
ATOM 3858 C CA B ASP E 1 24 ? -10.138 73.009 60.406 0.50 37.44 47 ASP E CA 1
ATOM 3859 C C . ASP E 1 24 ? -9.197 73.560 59.303 1.00 40.92 47 ASP E C 1
ATOM 3860 O O . ASP E 1 24 ? -8.886 72.839 58.353 1.00 41.14 47 ASP E O 1
ATOM 3869 N N . ASP E 1 25 ? -8.730 74.826 59.431 1.00 37.03 48 ASP E N 1
ATOM 3870 C CA . ASP E 1 25 ? -7.879 75.469 58.423 1.00 36.77 48 ASP E CA 1
ATOM 3871 C C . ASP E 1 25 ? -6.392 75.459 58.794 1.00 38.65 48 ASP E C 1
ATOM 3872 O O . ASP E 1 25 ? -5.581 76.086 58.110 1.00 39.43 48 ASP E O 1
ATOM 3877 N N . PHE E 1 26 ? -6.031 74.725 59.838 1.00 34.39 49 PHE E N 1
ATOM 3878 C CA . PHE E 1 26 ? -4.653 74.589 60.294 1.00 31.63 49 PHE E CA 1
ATOM 3879 C C . PHE E 1 26 ? -4.321 73.176 60.637 1.00 36.69 49 PHE E C 1
ATOM 3880 O O . PHE E 1 26 ? -5.217 72.398 60.953 1.00 36.93 49 PHE E O 1
ATOM 3888 N N . ASP E 1 27 ? -3.007 72.860 60.618 1.00 34.82 50 ASP E N 1
ATOM 3889 C CA . ASP E 1 27 ? -2.408 71.619 61.107 1.00 34.59 50 ASP E CA 1
ATOM 3890 C C . ASP E 1 27 ? -1.564 71.939 62.330 1.00 38.58 50 ASP E C 1
ATOM 3891 O O . ASP E 1 27 ? -0.625 72.728 62.236 1.00 39.60 50 ASP E O 1
ATOM 3896 N N . LEU E 1 28 ? -1.956 71.403 63.493 1.00 34.36 51 LEU E N 1
ATOM 3897 C CA . LEU E 1 28 ? -1.229 71.553 64.752 1.00 32.33 51 LEU E CA 1
ATOM 3898 C C . LEU E 1 28 ? -0.486 70.242 65.037 1.00 34.80 51 LEU E C 1
ATOM 3899 O O . LEU E 1 28 ? -1.105 69.186 65.124 1.00 32.34 51 LEU E O 1
ATOM 3904 N N . ASN E 1 29 ? 0.848 70.314 65.106 1.00 32.73 52 ASN E N 1
ATOM 3905 C CA . ASN E 1 29 ? 1.726 69.172 65.375 1.00 32.15 52 ASN E CA 1
ATOM 3906 C C . ASN E 1 29 ? 2.457 69.456 66.661 1.00 35.41 52 ASN E C 1
ATOM 3907 O O . ASN E 1 29 ? 3.052 70.516 66.791 1.00 37.05 52 ASN E O 1
ATOM 3912 N N . ILE E 1 30 ? 2.317 68.595 67.656 1.00 30.92 53 ILE E N 1
ATOM 3913 C CA . ILE E 1 30 ? 2.953 68.855 68.945 1.00 31.13 53 ILE E CA 1
ATOM 3914 C C . ILE E 1 30 ? 3.754 67.614 69.370 1.00 37.18 53 ILE E C 1
ATOM 3915 O O . ILE E 1 30 ? 3.395 66.474 69.053 1.00 37.43 53 ILE E O 1
ATOM 3920 N N . ALA E 1 31 ? 4.890 67.866 70.026 1.00 33.44 54 ALA E N 1
ATOM 3921 C CA . ALA E 1 31 ? 5.802 66.846 70.526 1.00 32.65 54 ALA E CA 1
ATOM 3922 C C . ALA E 1 31 ? 6.155 67.150 71.978 1.00 35.95 54 ALA E C 1
ATOM 3923 O O . ALA E 1 31 ? 6.441 68.296 72.320 1.00 36.63 54 ALA E O 1
ATOM 3925 N N . PHE E 1 32 ? 6.076 66.146 72.830 1.00 32.55 55 PHE E N 1
ATOM 3926 C CA . PHE E 1 32 ? 6.378 66.247 74.257 1.00 33.75 55 PHE E CA 1
ATOM 3927 C C . PHE E 1 32 ? 7.504 65.326 74.635 1.00 41.47 55 PHE E C 1
ATOM 3928 O O . PHE E 1 32 ? 7.590 64.189 74.144 1.00 42.30 55 PHE E O 1
ATOM 3936 N N . GLY E 1 33 ? 8.328 65.813 75.551 1.00 38.46 56 GLY E N 1
ATOM 3937 C CA . GLY E 1 33 ? 9.475 65.100 76.079 1.00 39.16 56 GLY E CA 1
ATOM 3938 C C . GLY E 1 33 ? 9.722 65.544 77.493 1.00 45.11 56 GLY E C 1
ATOM 3939 O O . GLY E 1 33 ? 9.492 66.711 77.825 1.00 45.50 56 GLY E O 1
ATOM 3940 N N . ALA E 1 34 ? 10.171 64.612 78.343 1.00 43.54 57 ALA E N 1
ATOM 3941 C CA . ALA E 1 34 ? 10.388 64.927 79.742 1.00 44.70 57 ALA E CA 1
ATOM 3942 C C . ALA E 1 34 ? 11.560 64.172 80.320 1.00 53.65 57 ALA E C 1
ATOM 3943 O O . ALA E 1 34 ? 12.104 63.249 79.699 1.00 54.30 57 ALA E O 1
ATOM 3945 N N . ALA E 1 35 ? 11.935 64.578 81.539 1.00 53.01 58 ALA E N 1
ATOM 3946 C CA . ALA E 1 35 ? 13.011 64.002 82.328 1.00 55.46 58 ALA E CA 1
ATOM 3947 C C . ALA E 1 35 ? 12.571 63.760 83.756 1.00 61.10 58 ALA E C 1
ATOM 3948 O O . ALA E 1 35 ? 11.834 64.569 84.336 1.00 59.51 58 ALA E O 1
ATOM 3950 N N . ASN E 1 36 ? 13.007 62.623 84.310 1.00 61.01 59 ASN E N 1
ATOM 3951 C CA . ASN E 1 36 ? 12.791 62.264 85.710 1.00 63.60 59 ASN E CA 1
ATOM 3952 C C . ASN E 1 36 ? 14.109 62.386 86.426 1.00 72.65 59 ASN E C 1
ATOM 3953 O O . ASN E 1 36 ? 15.154 62.577 85.786 1.00 72.32 59 ASN E O 1
ATOM 3958 N N . THR E 1 37 ? 14.069 62.280 87.758 1.00 73.92 60 THR E N 1
ATOM 3959 C CA . THR E 1 37 ? 15.277 62.343 88.578 1.00 77.47 60 THR E CA 1
ATOM 3960 C C . THR E 1 37 ? 16.138 61.088 88.281 1.00 83.11 60 THR E C 1
ATOM 3961 O O . THR E 1 37 ? 17.365 61.172 88.362 1.00 85.76 60 THR E O 1
ATOM 3965 N N . GLY E 1 38 ? 15.494 59.994 87.855 1.00 77.53 61 GLY E N 1
ATOM 3966 C CA . GLY E 1 38 ? 16.152 58.738 87.502 1.00 78.61 61 GLY E CA 1
ATOM 3967 C C . GLY E 1 38 ? 16.692 58.631 86.082 1.00 81.49 61 GLY E C 1
ATOM 3968 O O . GLY E 1 38 ? 17.646 57.879 85.842 1.00 83.23 61 GLY E O 1
ATOM 3969 N N . GLY E 1 39 ? 16.066 59.347 85.138 1.00 74.58 62 GLY E N 1
ATOM 3970 C CA . GLY E 1 39 ? 16.465 59.338 83.732 1.00 72.83 62 GLY E CA 1
ATOM 3971 C C . GLY E 1 39 ? 15.370 59.799 82.797 1.00 73.61 62 GLY E C 1
ATOM 3972 O O . GLY E 1 39 ? 14.768 60.849 83.036 1.00 71.60 62 GLY E O 1
ATOM 3973 N N . VAL E 1 40 ? 15.106 59.015 81.715 1.00 69.15 63 VAL E N 1
ATOM 3974 C CA . VAL E 1 40 ? 14.054 59.310 80.718 1.00 65.11 63 VAL E CA 1
ATOM 3975 C C . VAL E 1 40 ? 12.704 59.031 81.366 1.00 65.62 63 VAL E C 1
ATOM 3976 O O . VAL E 1 40 ? 12.486 57.939 81.900 1.00 66.97 63 VAL E O 1
ATOM 3980 N N . ALA E 1 41 ? 11.802 60.016 81.300 1.00 57.51 64 ALA E N 1
ATOM 3981 C CA . ALA E 1 41 ? 10.496 59.942 81.940 1.00 54.67 64 ALA E CA 1
ATOM 3982 C C . ALA E 1 41 ? 9.453 59.237 81.090 1.00 54.86 64 ALA E C 1
ATOM 3983 O O . ALA E 1 41 ? 9.320 59.507 79.889 1.00 53.96 64 ALA E O 1
ATOM 3985 N N . LYS E 1 42 ? 8.689 58.342 81.741 1.00 50.10 65 LYS E N 1
ATOM 3986 C CA . LYS E 1 42 ? 7.523 57.711 81.139 1.00 47.92 65 LYS E CA 1
ATOM 3987 C C . LYS E 1 42 ? 6.443 58.795 81.041 1.00 49.86 65 LYS E C 1
ATOM 3988 O O . LYS E 1 42 ? 6.272 59.573 81.993 1.00 50.21 65 LYS E O 1
ATOM 3994 N N . LEU E 1 43 ? 5.789 58.924 79.876 1.00 43.69 66 LEU E N 1
ATOM 3995 C CA . LEU E 1 43 ? 4.771 59.965 79.686 1.00 41.16 66 LEU E CA 1
ATOM 3996 C C . LEU E 1 43 ? 3.362 59.365 79.805 1.00 44.62 66 LEU E C 1
ATOM 3997 O O . LEU E 1 43 ? 3.150 58.202 79.450 1.00 44.89 66 LEU E O 1
ATOM 4002 N N . TYR E 1 44 ? 2.423 60.152 80.346 1.00 41.22 67 TYR E N 1
ATOM 4003 C CA . TYR E 1 44 ? 1.048 59.723 80.609 1.00 42.94 67 TYR E CA 1
ATOM 4004 C C . TYR E 1 44 ? 0.015 60.773 80.204 1.00 49.37 67 TYR E C 1
ATOM 4005 O O . TYR E 1 44 ? 0.308 61.964 80.250 1.00 47.95 67 TYR E O 1
ATOM 4014 N N . ASN E 1 45 ? -1.219 60.338 79.877 1.00 49.96 68 ASN E N 1
ATOM 4015 C CA . ASN E 1 45 ? -2.348 61.240 79.608 1.00 50.53 68 ASN E CA 1
ATOM 4016 C C . ASN E 1 45 ? -3.028 61.577 80.965 1.00 58.54 68 ASN E C 1
ATOM 4017 O O . ASN E 1 45 ? -2.550 61.102 81.997 1.00 59.33 68 ASN E O 1
ATOM 4022 N N . GLU E 1 46 ? -4.121 62.367 80.985 1.00 57.21 69 GLU E N 1
ATOM 4023 C CA . GLU E 1 46 ? -4.794 62.752 82.240 1.00 59.84 69 GLU E CA 1
ATOM 4024 C C . GLU E 1 46 ? -5.391 61.515 82.961 1.00 67.52 69 GLU E C 1
ATOM 4025 O O . GLU E 1 46 ? -5.500 61.527 84.198 1.00 69.77 69 GLU E O 1
ATOM 4031 N N . ASN E 1 47 ? -5.703 60.431 82.206 1.00 63.68 70 ASN E N 1
ATOM 4032 C CA . ASN E 1 47 ? -6.251 59.181 82.755 1.00 65.51 70 ASN E CA 1
ATOM 4033 C C . ASN E 1 47 ? -5.139 58.237 83.264 1.00 67.19 70 ASN E C 1
ATOM 4034 O O . ASN E 1 47 ? -5.426 57.101 83.654 1.00 68.92 70 ASN E O 1
ATOM 4039 N N . GLY E 1 48 ? -3.897 58.719 83.261 1.00 60.56 71 GLY E N 1
ATOM 4040 C CA . GLY E 1 48 ? -2.730 57.984 83.735 1.00 60.37 71 GLY E CA 1
ATOM 4041 C C . GLY E 1 48 ? -2.278 56.838 82.851 1.00 62.97 71 GLY E C 1
ATOM 4042 O O . GLY E 1 48 ? -1.549 55.954 83.314 1.00 64.19 71 GLY E O 1
ATOM 4043 N N . GLU E 1 49 ? -2.703 56.845 81.579 1.00 56.39 72 GLU E N 1
ATOM 4044 C CA . GLU E 1 49 ? -2.352 55.823 80.592 1.00 55.61 72 GLU E CA 1
ATOM 4045 C C . GLU E 1 49 ? -0.993 56.146 80.004 1.00 53.44 72 GLU E C 1
ATOM 4046 O O . GLU E 1 49 ? -0.763 57.290 79.616 1.00 50.60 72 GLU E O 1
ATOM 4052 N N . TYR E 1 50 ? -0.089 55.151 79.958 1.00 48.58 73 TYR E N 1
ATOM 4053 C CA . TYR E 1 50 ? 1.268 55.286 79.425 1.00 46.06 73 TYR E CA 1
ATOM 4054 C C . TYR E 1 50 ? 1.210 55.522 77.905 1.00 49.53 73 TYR E C 1
ATOM 4055 O O . TYR E 1 50 ? 0.553 54.775 77.184 1.00 50.21 73 TYR E O 1
ATOM 4064 N N . LEU E 1 51 ? 1.884 56.589 77.445 1.00 44.17 74 LEU E N 1
ATOM 4065 C CA . LEU E 1 51 ? 1.922 57.025 76.049 1.00 42.34 74 LEU E CA 1
ATOM 4066 C C . LEU E 1 51 ? 3.213 56.641 75.317 1.00 47.84 74 LEU E C 1
ATOM 4067 O O . LEU E 1 51 ? 3.261 56.715 74.087 1.00 50.38 74 LEU E O 1
ATOM 4072 N N . GLY E 1 52 ? 4.245 56.305 76.075 1.00 43.16 75 GLY E N 1
ATOM 4073 C CA . GLY E 1 52 ? 5.596 56.024 75.605 1.00 42.61 75 GLY E CA 1
ATOM 4074 C C . GLY E 1 52 ? 6.552 57.028 76.232 1.00 44.75 75 GLY E C 1
ATOM 4075 O O . GLY E 1 52 ? 6.152 57.782 77.124 1.00 41.73 75 GLY E O 1
ATOM 4076 N N . ASP E 1 53 ? 7.815 57.069 75.771 1.00 43.31 76 ASP E N 1
ATOM 4077 C CA . ASP E 1 53 ? 8.844 57.967 76.323 1.00 43.42 76 ASP E CA 1
ATOM 4078 C C . ASP E 1 53 ? 8.968 59.270 75.528 1.00 47.16 76 ASP E C 1
ATOM 4079 O O . ASP E 1 53 ? 9.691 60.182 75.943 1.00 47.86 76 ASP E O 1
ATOM 4084 N N . SER E 1 54 ? 8.239 59.357 74.420 1.00 43.10 77 SER E N 1
ATOM 4085 C CA . SER E 1 54 ? 8.085 60.542 73.584 1.00 42.16 77 SER E CA 1
ATOM 4086 C C . SER E 1 54 ? 6.656 60.564 73.101 1.00 46.11 77 SER E C 1
ATOM 4087 O O . SER E 1 54 ? 6.145 59.515 72.710 1.00 47.78 77 SER E O 1
ATOM 4090 N N . TYR E 1 55 ? 5.983 61.714 73.186 1.00 40.38 78 TYR E N 1
ATOM 4091 C CA . TYR E 1 55 ? 4.586 61.787 72.764 1.00 37.66 78 TYR E CA 1
ATOM 4092 C C . TYR E 1 55 ? 4.467 62.799 71.644 1.00 39.02 78 TYR E C 1
ATOM 4093 O O . TYR E 1 55 ? 4.656 63.990 71.850 1.00 36.67 78 TYR E O 1
ATOM 4102 N N . LEU E 1 56 ? 4.224 62.288 70.440 1.00 37.37 79 LEU E N 1
ATOM 4103 C CA . LEU E 1 56 ? 4.126 63.048 69.200 1.00 36.93 79 LEU E CA 1
ATOM 4104 C C . LEU E 1 56 ? 2.727 62.909 68.619 1.00 46.16 79 LEU E C 1
ATOM 4105 O O . LEU E 1 56 ? 2.282 61.792 68.355 1.00 49.66 79 LEU E O 1
ATOM 4110 N N . VAL E 1 57 ? 2.002 64.044 68.487 1.00 40.88 80 VAL E N 1
ATOM 4111 C CA . VAL E 1 57 ? 0.658 64.088 67.917 1.00 39.57 80 VAL E CA 1
ATOM 4112 C C . VAL E 1 57 ? 0.691 64.946 66.657 1.00 42.12 80 VAL E C 1
ATOM 4113 O O . VAL E 1 57 ? 0.907 66.152 66.747 1.00 41.76 80 VAL E O 1
ATOM 4117 N N . ASN E 1 58 ? 0.503 64.334 65.490 1.00 39.24 81 ASN E N 1
ATOM 4118 C CA . ASN E 1 58 ? 0.421 65.057 64.216 1.00 38.68 81 ASN E CA 1
ATOM 4119 C C . ASN E 1 58 ? -1.018 65.389 63.924 1.00 40.81 81 ASN E C 1
ATOM 4120 O O . ASN E 1 58 ? -1.888 64.551 64.164 1.00 40.84 81 ASN E O 1
ATOM 4125 N N . LYS E 1 59 ? -1.276 66.612 63.420 1.00 36.77 82 LYS E N 1
ATOM 4126 C CA . LYS E 1 59 ? -2.610 67.124 63.044 1.00 36.17 82 LYS E CA 1
ATOM 4127 C C . LYS E 1 59 ? -3.629 66.859 64.171 1.00 41.87 82 LYS E C 1
ATOM 4128 O O . LYS E 1 59 ? -4.577 66.084 63.991 1.00 44.08 82 LYS E O 1
ATOM 4134 N N . VAL E 1 60 ? -3.387 67.478 65.342 1.00 36.60 83 VAL E N 1
ATOM 4135 C CA . VAL E 1 60 ? -4.216 67.418 66.552 1.00 36.35 83 VAL E CA 1
ATOM 4136 C C . VAL E 1 60 ? -5.654 67.818 66.193 1.00 44.40 83 VAL E C 1
ATOM 4137 O O . VAL E 1 60 ? -5.858 68.919 65.680 1.00 45.55 83 VAL E O 1
ATOM 4141 N N . THR E 1 61 ? -6.626 66.911 66.406 1.00 42.43 84 THR E N 1
ATOM 4142 C CA . THR E 1 61 ? -8.043 67.153 66.086 1.00 43.89 84 THR E CA 1
ATOM 4143 C C . THR E 1 61 ? -8.809 67.567 67.362 1.00 48.58 84 THR E C 1
ATOM 4144 O O . THR E 1 61 ? -9.822 68.274 67.269 1.00 50.57 84 THR E O 1
ATOM 4148 N N . GLU E 1 62 ? -8.294 67.135 68.534 1.00 43.57 85 GLU E N 1
ATOM 4149 C CA A GLU E 1 62 ? -8.823 67.421 69.865 0.50 43.77 85 GLU E CA 1
ATOM 4150 C CA B GLU E 1 62 ? -8.853 67.438 69.858 0.50 43.97 85 GLU E CA 1
ATOM 4151 C C . GLU E 1 62 ? -8.590 68.905 70.207 1.00 46.34 85 GLU E C 1
ATOM 4152 O O . GLU E 1 62 ? -7.598 69.480 69.761 1.00 45.29 85 GLU E O 1
ATOM 4163 N N . ASN E 1 63 ? -9.485 69.526 70.978 1.00 44.96 86 ASN E N 1
ATOM 4164 C CA . ASN E 1 63 ? -9.334 70.938 71.369 1.00 45.14 86 ASN E CA 1
ATOM 4165 C C . ASN E 1 63 ? -8.355 71.089 72.528 1.00 47.02 86 ASN E C 1
ATOM 4166 O O . ASN E 1 63 ? -7.862 72.188 72.765 1.00 45.82 86 ASN E O 1
ATOM 4171 N N . LYS E 1 64 ? -8.070 69.982 73.233 1.00 43.00 87 LYS E N 1
ATOM 4172 C CA . LYS E 1 64 ? -7.164 69.932 74.367 1.00 42.04 87 LYS E CA 1
ATOM 4173 C C . LYS E 1 64 ? -6.336 68.635 74.314 1.00 45.04 87 LYS E C 1
ATOM 4174 O O . LYS E 1 64 ? -6.877 67.554 74.070 1.00 44.90 87 LYS E O 1
ATOM 4180 N N . ILE E 1 65 ? -5.014 68.767 74.492 1.00 40.64 88 ILE E N 1
ATOM 4181 C CA . ILE E 1 65 ? -4.055 67.669 74.568 1.00 39.91 88 ILE E CA 1
ATOM 4182 C C . ILE E 1 65 ? -3.245 67.888 75.811 1.00 44.74 88 ILE E C 1
ATOM 4183 O O . ILE E 1 65 ? -2.756 68.996 76.048 1.00 45.55 88 ILE E O 1
ATOM 4188 N N . SER E 1 66 ? -3.096 66.834 76.595 1.00 41.72 89 SER E N 1
ATOM 4189 C CA . SER E 1 66 ? -2.351 66.858 77.840 1.00 42.64 89 SER E CA 1
ATOM 4190 C C . SER E 1 66 ? -1.289 65.759 77.877 1.00 45.69 89 SER E C 1
ATOM 4191 O O . SER E 1 66 ? -1.509 64.650 77.377 1.00 45.15 89 SER E O 1
ATOM 4194 N N . CYS E 1 67 ? -0.147 66.075 78.493 1.00 41.68 90 CYS E N 1
ATOM 4195 C CA . CYS E 1 67 ? 0.941 65.130 78.710 1.00 41.90 90 CYS E CA 1
ATOM 4196 C C . CYS E 1 67 ? 1.580 65.411 80.074 1.00 45.37 90 CYS E C 1
ATOM 4197 O O . CYS E 1 67 ? 1.741 66.570 80.430 1.00 45.06 90 CYS E O 1
ATOM 4200 N N . GLN E 1 68 ? 1.852 64.360 80.868 1.00 43.05 91 GLN E N 1
ATOM 4201 C CA . GLN E 1 68 ? 2.426 64.499 82.213 1.00 44.48 91 GLN E CA 1
ATOM 4202 C C . GLN E 1 68 ? 3.394 63.354 82.556 1.00 48.58 91 GLN E C 1
ATOM 4203 O O . GLN E 1 68 ? 3.335 62.279 81.962 1.00 47.11 91 GLN E O 1
ATOM 4209 N N . THR E 1 69 ? 4.249 63.595 83.554 1.00 48.09 92 THR E N 1
ATOM 4210 C CA . THR E 1 69 ? 5.192 62.629 84.123 1.00 50.42 92 THR E CA 1
ATOM 4211 C C . THR E 1 69 ? 4.630 62.024 85.407 1.00 58.00 92 THR E C 1
ATOM 4212 O O . THR E 1 69 ? 3.510 62.345 85.808 1.00 58.70 92 THR E O 1
ATOM 4216 N N . GLY E 1 70 ? 5.444 61.212 86.071 1.00 57.27 93 GLY E N 1
ATOM 4217 C CA . GLY E 1 70 ? 5.143 60.663 87.389 1.00 59.66 93 GLY E CA 1
ATOM 4218 C C . GLY E 1 70 ? 5.527 61.698 88.430 1.00 65.11 93 GLY E C 1
ATOM 4219 O O . GLY E 1 70 ? 5.929 62.812 88.071 1.00 64.06 93 GLY E O 1
ATOM 4220 N N . LYS E 1 71 ? 5.442 61.337 89.721 1.00 65.03 94 LYS E N 1
ATOM 4221 C CA . LYS E 1 71 ? 5.771 62.217 90.853 1.00 66.71 94 LYS E CA 1
ATOM 4222 C C . LYS E 1 71 ? 7.274 62.624 90.890 1.00 70.76 94 LYS E C 1
ATOM 4223 O O . LYS E 1 71 ? 7.601 63.605 91.564 1.00 71.72 94 LYS E O 1
ATOM 4225 N N . GLU E 1 72 ? 8.169 61.890 90.175 1.00 66.14 95 GLU E N 1
ATOM 4226 C CA . GLU E 1 72 ? 9.613 62.138 90.194 1.00 66.82 95 GLU E CA 1
ATOM 4227 C C . GLU E 1 72 ? 10.102 62.901 88.952 1.00 68.88 95 GLU E C 1
ATOM 4228 O O . GLU E 1 72 ? 11.312 62.939 88.697 1.00 69.15 95 GLU E O 1
ATOM 4234 N N . GLY E 1 73 ? 9.176 63.568 88.257 1.00 63.27 96 GLY E N 1
ATOM 4235 C CA . GLY E 1 73 ? 9.465 64.400 87.097 1.00 59.59 96 GLY E CA 1
ATOM 4236 C C . GLY E 1 73 ? 10.284 65.612 87.474 1.00 64.29 96 GLY E C 1
ATOM 4237 O O . GLY E 1 73 ? 10.041 66.220 88.516 1.00 66.07 96 GLY E O 1
ATOM 4238 N N . SER E 1 74 ? 11.286 65.952 86.647 1.00 60.07 97 SER E N 1
ATOM 4239 C CA . SER E 1 74 ? 12.173 67.086 86.905 1.00 60.80 97 SER E CA 1
ATOM 4240 C C . SER E 1 74 ? 12.016 68.183 85.829 1.00 62.72 97 SER E C 1
ATOM 4241 O O . SER E 1 74 ? 12.351 69.342 86.090 1.00 61.99 97 SER E O 1
ATOM 4260 N N . THR E 1 77 ? 9.161 69.453 78.214 1.00 40.07 100 THR E N 1
ATOM 4261 C CA . THR E 1 77 ? 9.216 70.377 77.089 1.00 38.53 100 THR E CA 1
ATOM 4262 C C . THR E 1 77 ? 8.127 70.004 76.073 1.00 40.49 100 THR E C 1
ATOM 4263 O O . THR E 1 77 ? 7.895 68.830 75.785 1.00 38.03 100 THR E O 1
ATOM 4267 N N . CYS E 1 78 ? 7.479 71.028 75.537 1.00 38.07 101 CYS E N 1
ATOM 4268 C CA . CYS E 1 78 ? 6.495 70.882 74.493 1.00 37.43 101 CYS E CA 1
ATOM 4269 C C . CYS E 1 78 ? 6.917 71.726 73.320 1.00 41.22 101 CYS E C 1
ATOM 4270 O O . CYS E 1 78 ? 7.072 72.944 73.460 1.00 43.49 101 CYS E O 1
ATOM 4273 N N . ALA E 1 79 ? 7.138 71.075 72.181 1.00 34.53 102 ALA E N 1
ATOM 4274 C CA . ALA E 1 79 ? 7.475 71.733 70.921 1.00 33.10 102 ALA E CA 1
ATOM 4275 C C . ALA E 1 79 ? 6.334 71.554 69.959 1.00 34.28 102 ALA E C 1
ATOM 4276 O O . ALA E 1 79 ? 5.802 70.457 69.845 1.00 32.68 102 ALA E O 1
ATOM 4278 N N . GLY E 1 80 ? 5.938 72.623 69.298 1.00 30.31 103 GLY E N 1
ATOM 4279 C CA . GLY E 1 80 ? 4.845 72.544 68.344 1.00 29.20 103 GLY E CA 1
ATOM 4280 C C . GLY E 1 80 ? 5.069 73.294 67.051 1.00 31.85 103 GLY E C 1
ATOM 4281 O O . GLY E 1 80 ? 5.932 74.167 66.965 1.00 32.86 103 GLY E O 1
ATOM 4282 N N . SER E 1 81 ? 4.310 72.922 66.029 1.00 27.58 104 SER E N 1
ATOM 4283 C CA . SER E 1 81 ? 4.304 73.602 64.743 1.00 27.80 104 SER E CA 1
ATOM 4284 C C . SER E 1 81 ? 2.865 73.795 64.315 1.00 31.24 104 SER E C 1
ATOM 4285 O O . SER E 1 81 ? 1.987 72.984 64.629 1.00 29.20 104 SER E O 1
ATOM 4288 N N . VAL E 1 82 ? 2.624 74.936 63.690 1.00 30.40 105 VAL E N 1
ATOM 4289 C CA . VAL E 1 82 ? 1.340 75.372 63.160 1.00 30.69 105 VAL E CA 1
ATOM 4290 C C . VAL E 1 82 ? 1.553 75.659 61.680 1.00 34.68 105 VAL E C 1
ATOM 4291 O O . VAL E 1 82 ? 2.411 76.471 61.327 1.00 34.11 105 VAL E O 1
ATOM 4295 N N . ILE E 1 83 ? 0.840 74.924 60.831 1.00 32.23 106 ILE E N 1
ATOM 4296 C CA . ILE E 1 83 ? 0.879 75.076 59.370 1.00 33.82 106 ILE E CA 1
ATOM 4297 C C . ILE E 1 83 ? -0.544 75.316 58.890 1.00 39.26 106 ILE E C 1
ATOM 4298 O O . ILE E 1 83 ? -1.434 74.567 59.292 1.00 39.59 106 ILE E O 1
ATOM 4303 N N A SER E 1 84 ? -0.762 76.369 58.101 0.67 37.50 107 SER E N 1
ATOM 4304 N N B SER E 1 84 ? -0.776 76.287 57.997 0.33 37.05 107 SER E N 1
ATOM 4305 C CA A SER E 1 84 ? -2.082 76.670 57.545 0.67 39.25 107 SER E CA 1
ATOM 4306 C CA B SER E 1 84 ? -2.137 76.504 57.504 0.33 38.22 107 SER E CA 1
ATOM 4307 C C A SER E 1 84 ? -2.293 75.891 56.264 0.67 44.56 107 SER E C 1
ATOM 4308 C C B SER E 1 84 ? -2.360 75.804 56.145 0.33 43.46 107 SER E C 1
ATOM 4309 O O A SER E 1 84 ? -1.391 75.807 55.416 0.67 43.63 107 SER E O 1
ATOM 4310 O O B SER E 1 84 ? -3.158 74.864 56.099 0.33 44.20 107 SER E O 1
ATOM 4315 N N A THR E 1 85 ? -3.513 75.359 56.120 0.67 42.01 108 THR E N 1
ATOM 4316 N N B THR E 1 85 ? -1.686 76.274 55.049 0.33 39.63 108 THR E N 1
ATOM 4317 C CA A THR E 1 85 ? -3.949 74.554 54.984 0.67 42.48 108 THR E CA 1
ATOM 4318 C CA B THR E 1 85 ? -1.804 75.822 53.642 0.33 40.58 108 THR E CA 1
ATOM 4319 C C A THR E 1 85 ? -5.037 75.336 54.176 0.67 49.36 108 THR E C 1
ATOM 4320 C C B THR E 1 85 ? -3.133 76.403 53.068 0.33 46.01 108 THR E C 1
ATOM 4321 O O A THR E 1 85 ? -5.702 74.738 53.328 0.67 51.60 108 THR E O 1
ATOM 4322 O O B THR E 1 85 ? -3.267 76.483 51.848 0.33 47.03 108 THR E O 1
ATOM 4329 N N A SER E 1 86 ? -5.170 76.676 54.398 0.67 45.34 109 SER E N 1
ATOM 4330 N N B SER E 1 86 ? -4.064 76.867 53.949 0.33 43.26 109 SER E N 1
ATOM 4331 C CA A SER E 1 86 ? -6.153 77.525 53.720 0.67 46.77 109 SER E CA 1
ATOM 4332 C CA B SER E 1 86 ? -5.355 77.498 53.618 0.33 44.83 109 SER E CA 1
ATOM 4333 C C A SER E 1 86 ? -5.525 78.715 52.972 0.67 51.93 109 SER E C 1
ATOM 4334 C C B SER E 1 86 ? -5.119 78.708 52.731 0.33 51.35 109 SER E C 1
ATOM 4335 O O A SER E 1 86 ? -4.719 79.444 53.539 0.67 51.55 109 SER E O 1
ATOM 4336 O O B SER E 1 86 ? -4.154 79.437 52.958 0.33 51.23 109 SER E O 1
ATOM 4341 N N . GLU E 1 87 ? -5.952 78.912 51.703 1.00 49.66 110 GLU E N 1
ATOM 4342 C CA . GLU E 1 87 ? -5.646 80.005 50.772 1.00 50.52 110 GLU E CA 1
ATOM 4343 C C . GLU E 1 87 ? -6.489 81.266 51.076 1.00 53.91 110 GLU E C 1
ATOM 4344 O O . GLU E 1 87 ? -6.384 82.270 50.358 1.00 54.98 110 GLU E O 1
ATOM 4350 N N . GLN E 1 88 ? -7.321 81.211 52.128 1.00 47.96 111 GLN E N 1
ATOM 4351 C CA . GLN E 1 88 ? -8.159 82.334 52.530 1.00 47.72 111 GLN E CA 1
ATOM 4352 C C . GLN E 1 88 ? -7.503 83.062 53.687 1.00 49.26 111 GLN E C 1
ATOM 4353 O O . GLN E 1 88 ? -7.062 82.427 54.644 1.00 47.31 111 GLN E O 1
ATOM 4359 N N . ALA E 1 89 ? -7.393 84.395 53.572 1.00 46.42 112 ALA E N 1
ATOM 4360 C CA . ALA E 1 89 ? -6.801 85.267 54.585 1.00 45.25 112 ALA E CA 1
ATOM 4361 C C . ALA E 1 89 ? -7.783 85.539 55.710 1.00 49.68 112 ALA E C 1
ATOM 4362 O O . ALA E 1 89 ? -8.995 85.605 55.474 1.00 51.29 112 ALA E O 1
ATOM 4364 N N . GLY E 1 90 ? -7.254 85.680 56.919 1.00 44.74 113 GLY E N 1
ATOM 4365 C CA . GLY E 1 90 ? -8.054 85.996 58.095 1.00 45.28 113 GLY E CA 1
ATOM 4366 C C . GLY E 1 90 ? -8.522 84.840 58.947 1.00 47.77 113 GLY E C 1
ATOM 4367 O O . GLY E 1 90 ? -9.268 85.068 59.911 1.00 48.36 113 GLY E O 1
ATOM 4368 N N . LYS E 1 91 ? -8.106 83.596 58.598 1.00 41.91 114 LYS E N 1
ATOM 4369 C CA . LYS E 1 91 ? -8.438 82.399 59.377 1.00 39.98 114 LYS E CA 1
ATOM 4370 C C . LYS E 1 91 ? -7.546 82.391 60.602 1.00 43.24 114 LYS E C 1
ATOM 4371 O O . LYS E 1 91 ? -6.353 82.667 60.480 1.00 41.12 114 LYS E O 1
ATOM 4377 N N . LYS E 1 92 ? -8.120 82.137 61.789 1.00 41.73 115 LYS E N 1
ATOM 4378 C CA . LYS E 1 92 ? -7.385 82.219 63.051 1.00 40.57 115 LYS E CA 1
ATOM 4379 C C . LYS E 1 92 ? -7.343 80.919 63.851 1.00 42.39 115 LYS E C 1
ATOM 4380 O O . LYS E 1 92 ? -8.343 80.216 64.015 1.00 40.99 115 LYS E O 1
ATOM 4386 N N . LEU E 1 93 ? -6.163 80.666 64.416 1.00 37.81 116 LEU E N 1
ATOM 4387 C CA . LEU E 1 93 ? -5.913 79.585 65.348 1.00 35.84 116 LEU E CA 1
ATOM 4388 C C . LEU E 1 93 ? -5.414 80.192 66.634 1.00 40.08 116 LEU E C 1
ATOM 4389 O O . LEU E 1 93 ? -4.364 80.836 66.618 1.00 39.69 116 LEU E O 1
ATOM 4394 N N . LYS E 1 94 ? -6.186 80.038 67.729 1.00 37.49 117 LYS E N 1
ATOM 4395 C CA . LYS E 1 94 ? -5.812 80.480 69.068 1.00 38.05 117 LYS E CA 1
ATOM 4396 C C . LYS E 1 94 ? -5.196 79.278 69.781 1.00 43.08 117 LYS E C 1
ATOM 4397 O O . LYS E 1 94 ? -5.811 78.213 69.845 1.00 42.54 117 LYS E O 1
ATOM 4403 N N . ILE E 1 95 ? -3.957 79.431 70.255 1.00 40.71 118 ILE E N 1
ATOM 4404 C CA . ILE E 1 95 ? -3.215 78.387 70.947 1.00 39.30 118 ILE E CA 1
ATOM 4405 C C . ILE E 1 95 ? -2.875 78.863 72.347 1.00 43.45 118 ILE E C 1
ATOM 4406 O O . ILE E 1 95 ? -2.391 79.978 72.520 1.00 45.91 118 ILE E O 1
ATOM 4411 N N . SER E 1 96 ? -3.116 78.024 73.336 1.00 37.90 119 SER E N 1
ATOM 4412 C CA . SER E 1 96 ? -2.646 78.284 74.685 1.00 39.07 119 SER E CA 1
ATOM 4413 C C . SER E 1 96 ? -1.853 77.035 75.130 1.00 41.76 119 SER E C 1
ATOM 4414 O O . SER E 1 96 ? -2.301 75.905 74.921 1.00 40.57 119 SER E O 1
ATOM 4417 N N . VAL E 1 97 ? -0.620 77.250 75.603 1.00 37.88 120 VAL E N 1
ATOM 4418 C CA . VAL E 1 97 ? 0.282 76.201 76.094 1.00 36.28 120 VAL E CA 1
ATOM 4419 C C . VAL E 1 97 ? 0.521 76.507 77.565 1.00 44.09 120 VAL E C 1
ATOM 4420 O O . VAL E 1 97 ? 1.142 77.526 77.875 1.00 46.81 120 VAL E O 1
ATOM 4424 N N . ILE E 1 98 ? -0.041 75.703 78.468 1.00 40.77 121 ILE E N 1
ATOM 4425 C CA . ILE E 1 98 ? 0.098 75.967 79.906 1.00 43.02 121 ILE E CA 1
ATOM 4426 C C . ILE E 1 98 ? 0.892 74.814 80.535 1.00 46.12 121 ILE E C 1
ATOM 4427 O O . ILE E 1 98 ? 0.568 73.645 80.324 1.00 44.12 121 ILE E O 1
ATOM 4432 N N . ALA E 1 99 ? 1.941 75.167 81.295 1.00 44.33 122 ALA E N 1
ATOM 4433 C CA . ALA E 1 99 ? 2.845 74.254 81.983 1.00 44.40 122 ALA E CA 1
ATOM 4434 C C . ALA E 1 99 ? 2.575 74.265 83.484 1.00 50.41 122 ALA E C 1
ATOM 4435 O O . ALA E 1 99 ? 2.379 75.333 84.076 1.00 51.81 122 ALA E O 1
ATOM 4437 N N . TYR E 1 100 ? 2.551 73.066 84.089 1.00 47.56 123 TYR E N 1
ATOM 4438 C CA . TYR E 1 100 ? 2.267 72.859 85.517 1.00 50.38 123 TYR E CA 1
ATOM 4439 C C . TYR E 1 100 ? 3.304 71.970 86.191 1.00 55.62 123 TYR E C 1
ATOM 4440 O O . TYR E 1 100 ? 3.925 71.131 85.539 1.00 55.01 123 TYR E O 1
ATOM 4449 N N . ILE E 1 101 ? 3.464 72.141 87.507 1.00 53.89 124 ILE E N 1
ATOM 4450 C CA . ILE E 1 101 ? 4.259 71.293 88.398 1.00 53.83 124 ILE E CA 1
ATOM 4451 C C . ILE E 1 101 ? 3.352 71.066 89.581 1.00 59.26 124 ILE E C 1
ATOM 4452 O O . ILE E 1 101 ? 3.042 72.022 90.291 1.00 60.91 124 ILE E O 1
ATOM 4457 N N . ASP E 1 102 ? 2.838 69.829 89.726 1.00 56.39 125 ASP E N 1
ATOM 4458 C CA . ASP E 1 102 ? 1.893 69.410 90.776 1.00 59.48 125 ASP E CA 1
ATOM 4459 C C . ASP E 1 102 ? 0.636 70.320 90.756 1.00 67.13 125 ASP E C 1
ATOM 4460 O O . ASP E 1 102 ? 0.229 70.864 91.786 1.00 69.95 125 ASP E O 1
ATOM 4465 N N . ASN E 1 103 ? 0.052 70.500 89.549 1.00 63.75 126 ASN E N 1
ATOM 4466 C CA . ASN E 1 103 ? -1.179 71.258 89.247 1.00 64.10 126 ASN E CA 1
ATOM 4467 C C . ASN E 1 103 ? -1.069 72.773 89.637 1.00 68.29 126 ASN E C 1
ATOM 4468 O O . ASN E 1 103 ? -2.088 73.466 89.749 1.00 68.39 126 ASN E O 1
ATOM 4473 N N . LYS E 1 104 ? 0.171 73.281 89.749 1.00 63.75 127 LYS E N 1
ATOM 4474 C CA . LYS E 1 104 ? 0.477 74.688 89.972 1.00 64.20 127 LYS E CA 1
ATOM 4475 C C . LYS E 1 104 ? 1.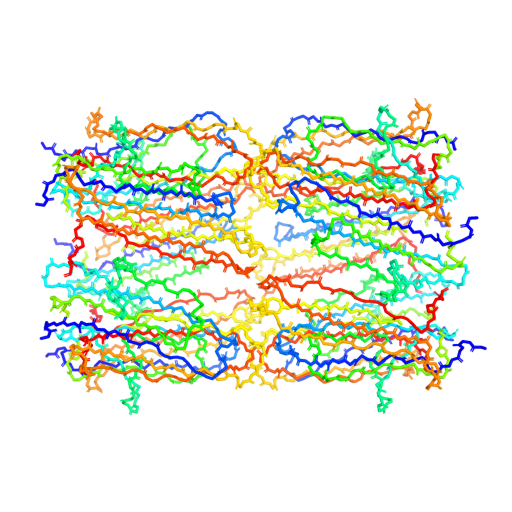106 75.217 88.678 1.00 64.66 127 LYS E C 1
ATOM 4476 O O . LYS E 1 104 ? 2.135 74.689 88.238 1.00 61.90 127 LYS E O 1
ATOM 4478 N N . GLU E 1 105 ? 0.455 76.206 88.033 1.00 59.83 128 GLU E N 1
ATOM 4479 C CA . GLU E 1 105 ? 0.929 76.800 86.783 1.00 55.51 128 GLU E CA 1
ATOM 4480 C C . GLU E 1 105 ? 2.279 77.478 86.994 1.00 59.57 128 GLU E C 1
ATOM 4481 O O . GLU E 1 105 ? 2.415 78.346 87.858 1.00 61.90 128 GLU E O 1
ATOM 4487 N N . VAL E 1 106 ? 3.268 77.086 86.179 1.00 53.71 129 VAL E N 1
ATOM 4488 C CA . VAL E 1 106 ? 4.638 77.602 86.269 1.00 53.11 129 VAL E CA 1
ATOM 4489 C C . VAL E 1 106 ? 5.000 78.365 84.990 1.00 56.09 129 VAL E C 1
ATOM 4490 O O . VAL E 1 106 ? 5.885 79.215 85.033 1.00 59.12 129 VAL E O 1
ATOM 4494 N N . ASN E 1 107 ? 4.317 78.083 83.866 1.00 48.60 130 ASN E N 1
ATOM 4495 C CA . ASN E 1 107 ? 4.588 78.770 82.610 1.00 45.89 130 ASN E CA 1
ATOM 4496 C C . ASN E 1 107 ? 3.346 78.765 81.712 1.00 46.73 130 ASN E C 1
ATOM 4497 O O . ASN E 1 107 ? 2.464 77.918 81.874 1.00 42.63 130 ASN E O 1
ATOM 4502 N N . ARG E 1 108 ? 3.280 79.732 80.774 1.00 45.34 131 ARG E N 1
ATOM 4503 C CA . ARG E 1 108 ? 2.153 79.907 79.859 1.00 44.58 131 ARG E CA 1
ATOM 4504 C C . ARG E 1 108 ? 2.569 80.629 78.596 1.00 49.01 131 ARG E C 1
ATOM 4505 O O . ARG E 1 108 ? 3.282 81.639 78.662 1.00 51.07 131 ARG E O 1
ATOM 4513 N N . LEU E 1 109 ? 2.074 80.146 77.456 1.00 43.35 132 LEU E N 1
ATOM 4514 C CA . LEU E 1 109 ? 2.257 80.796 76.170 1.00 42.17 132 LEU E CA 1
ATOM 4515 C C . LEU E 1 109 ? 0.909 80.914 75.493 1.00 47.01 132 LEU E C 1
ATOM 4516 O O . LEU E 1 109 ? 0.208 79.908 75.342 1.00 44.32 132 LEU E O 1
ATOM 4521 N N . GLU E 1 110 ? 0.541 82.155 75.124 1.00 46.50 133 GLU E N 1
ATOM 4522 C CA . GLU E 1 110 ? -0.687 82.477 74.408 1.00 47.18 133 GLU E CA 1
ATOM 4523 C C . GLU E 1 110 ? -0.334 82.992 73.024 1.00 50.69 133 GLU E C 1
ATOM 4524 O O . GLU E 1 110 ? 0.371 83.999 72.909 1.00 53.25 133 GLU E O 1
ATOM 4530 N N . LYS E 1 111 ? -0.766 82.281 71.978 1.00 43.27 134 LYS E N 1
ATOM 4531 C CA . LYS E 1 111 ? -0.489 82.659 70.590 1.00 41.23 134 LYS E CA 1
ATOM 4532 C C . LYS E 1 111 ? -1.760 82.665 69.772 1.00 44.96 134 LYS E C 1
ATOM 4533 O O . LYS E 1 111 ? -2.687 81.899 70.043 1.00 43.62 134 LYS E O 1
ATOM 4539 N N . GLU E 1 112 ? -1.802 83.540 68.778 1.00 44.03 135 GLU E N 1
ATOM 4540 C CA . GLU E 1 112 ? -2.905 83.641 67.829 1.00 45.65 135 GLU E CA 1
ATOM 4541 C C . GLU E 1 112 ? -2.297 83.749 66.448 1.00 49.73 135 GLU E C 1
ATOM 4542 O O . GLU E 1 112 ? -1.478 84.642 66.214 1.00 51.58 135 GLU E O 1
ATOM 4548 N N . TYR E 1 113 ? -2.634 82.803 65.560 1.00 43.52 136 TYR E N 1
ATOM 4549 C CA . TYR E 1 113 ? -2.116 82.732 64.198 1.00 41.88 136 TYR E CA 1
ATOM 4550 C C . TYR E 1 113 ? -3.180 83.144 63.219 1.00 46.91 136 TYR E C 1
ATOM 4551 O O . TYR E 1 113 ? -4.313 82.676 63.328 1.00 47.65 136 TYR E O 1
ATOM 4560 N N . ILE E 1 114 ? -2.838 84.049 62.285 1.00 43.94 137 ILE E N 1
ATOM 4561 C CA . ILE E 1 114 ? -3.793 84.562 61.301 1.00 44.68 137 ILE E CA 1
ATOM 4562 C C . ILE E 1 114 ? -3.195 84.370 59.905 1.00 46.41 137 ILE E C 1
ATOM 4563 O O . ILE E 1 114 ? -2.066 84.805 59.653 1.00 47.02 137 ILE E O 1
ATOM 4568 N N . THR E 1 115 ? -3.960 83.725 59.008 1.00 40.94 138 THR E N 1
ATOM 4569 C CA . THR E 1 115 ? -3.552 83.473 57.624 1.00 40.10 138 THR E CA 1
ATOM 4570 C C . THR E 1 115 ? -3.563 84.796 56.813 1.00 46.65 138 THR E C 1
ATOM 4571 O O . THR E 1 115 ? -4.371 85.697 57.089 1.00 47.62 138 THR E O 1
ATOM 4575 N N . LYS E 1 116 ? -2.665 84.891 55.813 1.00 42.40 139 LYS E N 1
ATOM 4576 C CA . LYS E 1 116 ? -2.494 86.068 54.957 1.00 43.99 139 LYS E CA 1
ATOM 4577 C C . LYS E 1 116 ? -2.801 85.763 53.475 1.00 50.04 139 LYS E C 1
ATOM 4578 O O . LYS E 1 116 ? -2.745 86.679 52.641 1.00 52.94 139 LYS E O 1
ATOM 4582 N N . GLY E 1 117 ? -3.104 84.501 53.166 1.00 44.08 140 GLY E N 1
ATOM 4583 C CA . GLY E 1 117 ? -3.359 84.020 51.810 1.00 44.90 140 GLY E CA 1
ATOM 4584 C C . GLY E 1 117 ? -2.305 83.019 51.364 1.00 49.45 140 GLY E C 1
ATOM 4585 O O . GLY E 1 117 ? -2.574 82.127 50.556 1.00 50.99 140 GLY E O 1
ATOM 4586 N N . SER E 1 118 ? -1.092 83.160 51.915 1.00 44.64 141 SER E N 1
ATOM 4587 C CA . SER E 1 118 ? 0.055 82.287 51.679 1.00 43.48 141 SER E CA 1
ATOM 4588 C C . SER E 1 118 ? 0.168 81.255 52.802 1.00 46.38 141 SER E C 1
ATOM 4589 O O . SER E 1 118 ? -0.546 81.348 53.802 1.00 46.40 141 SER E O 1
ATOM 4592 N N . THR E 1 119 ? 1.046 80.258 52.639 1.00 41.45 142 THR E N 1
ATOM 4593 C CA . THR E 1 119 ? 1.241 79.220 53.640 1.00 38.35 142 THR E CA 1
ATOM 4594 C C . THR E 1 119 ? 1.939 79.826 54.872 1.00 40.74 142 THR E C 1
ATOM 4595 O O . THR E 1 119 ? 2.985 80.459 54.758 1.00 40.83 142 THR E O 1
ATOM 4599 N N . LEU E 1 120 ? 1.320 79.626 56.036 1.00 36.50 143 LEU E N 1
ATOM 4600 C CA . LEU E 1 120 ? 1.790 80.015 57.356 1.00 35.40 143 LEU E CA 1
ATOM 4601 C C . LEU E 1 120 ? 2.529 78.829 57.988 1.00 39.47 143 LEU E C 1
ATOM 4602 O O . LEU E 1 120 ? 1.992 77.726 58.056 1.00 38.68 143 LEU E O 1
ATOM 4607 N N . VAL E 1 121 ? 3.781 79.050 58.369 1.00 37.29 144 VAL E N 1
ATOM 4608 C CA . VAL E 1 121 ? 4.629 78.068 59.019 1.00 37.13 144 VAL E CA 1
ATOM 4609 C C . VAL E 1 121 ? 5.164 78.722 60.267 1.00 40.54 144 VAL E C 1
ATOM 4610 O O . VAL E 1 121 ? 6.012 79.620 60.185 1.00 41.10 144 VAL E O 1
ATOM 4614 N N . GLU E 1 122 ? 4.630 78.301 61.415 1.00 35.38 145 GLU E N 1
ATOM 4615 C CA . GLU E 1 122 ? 4.968 78.854 62.718 1.00 35.82 145 GLU E CA 1
ATOM 4616 C C . GLU E 1 122 ? 5.390 77.760 63.670 1.00 37.46 145 GLU E C 1
ATOM 4617 O O . GLU E 1 122 ? 4.992 76.617 63.489 1.00 37.38 145 GLU E O 1
ATOM 4623 N N . ASN E 1 123 ? 6.196 78.110 64.686 1.00 33.80 146 ASN E N 1
ATOM 4624 C CA . ASN E 1 123 ? 6.718 77.173 65.684 1.00 33.13 146 ASN E CA 1
ATOM 4625 C C . ASN E 1 123 ? 6.643 77.743 67.081 1.00 37.65 146 ASN E C 1
ATOM 4626 O O . ASN E 1 123 ? 6.636 78.965 67.253 1.00 38.57 146 ASN E O 1
ATOM 4631 N N . PHE E 1 124 ? 6.602 76.858 68.086 1.00 32.16 147 PHE E N 1
ATOM 4632 C CA . PHE E 1 124 ? 6.623 77.256 69.481 1.00 32.77 147 PHE E CA 1
ATOM 4633 C C . PHE E 1 124 ? 7.295 76.177 70.295 1.00 37.62 147 PHE E C 1
ATOM 4634 O O . PHE E 1 124 ? 7.334 75.017 69.894 1.00 37.53 147 PHE E O 1
ATOM 4642 N N . SER E 1 125 ? 7.829 76.573 71.447 1.00 35.72 148 SER E N 1
ATOM 4643 C CA . SER E 1 125 ? 8.493 75.696 72.398 1.00 35.71 148 SER E CA 1
ATOM 4644 C C . SER E 1 125 ? 8.281 76.272 73.795 1.00 41.11 148 SER E C 1
ATOM 4645 O O . SER E 1 125 ? 8.595 77.450 74.030 1.00 40.89 148 SER E O 1
ATOM 4648 N N . VAL E 1 126 ? 7.660 75.471 74.689 1.00 36.47 149 VAL E N 1
ATOM 4649 C CA . VAL E 1 126 ? 7.355 75.843 76.073 1.00 37.47 149 VAL E CA 1
ATOM 4650 C C . VAL E 1 126 ? 7.815 74.712 76.995 1.00 43.85 149 VAL E C 1
ATOM 4651 O O . VAL E 1 126 ? 7.593 73.535 76.695 1.00 43.87 149 VAL E O 1
ATOM 4655 N N . SER E 1 127 ? 8.413 75.071 78.126 1.00 41.68 150 SER E N 1
ATOM 4656 C CA . SER E 1 127 ? 8.905 74.116 79.098 1.00 41.99 150 SER E CA 1
ATOM 4657 C C . SER E 1 127 ? 8.394 74.477 80.508 1.00 48.47 150 SER E C 1
ATOM 4658 O O . SER E 1 127 ? 7.990 75.623 80.738 1.00 49.93 150 SER E O 1
ATOM 4661 N N . THR E 1 128 ? 8.399 73.498 81.443 1.00 44.49 151 THR E N 1
ATOM 4662 C CA . THR E 1 128 ? 7.988 73.703 82.839 1.00 46.41 151 THR E CA 1
ATOM 4663 C C . THR E 1 128 ? 9.103 74.370 83.656 1.00 54.05 151 THR E C 1
ATOM 4664 O O . THR E 1 128 ? 8.819 74.918 84.718 1.00 57.37 151 THR E O 1
ATOM 4668 N N . THR E 1 129 ? 10.359 74.319 83.172 1.00 50.17 152 THR E N 1
ATOM 4669 C CA . THR E 1 129 ? 11.546 74.834 83.867 1.00 52.38 152 THR E CA 1
ATOM 4670 C C . THR E 1 129 ? 12.233 76.020 83.116 1.00 57.34 152 THR E C 1
ATOM 4671 O O . THR E 1 129 ? 13.425 76.288 83.335 1.00 58.76 152 THR E O 1
ATOM 4675 N N . SER E 1 130 ? 11.487 76.735 82.259 1.00 53.05 153 SER E N 1
ATOM 4676 C CA . SER E 1 130 ? 12.025 77.886 81.517 1.00 53.18 153 SER E CA 1
ATOM 4677 C C . SER E 1 130 ? 12.318 79.014 82.478 1.00 61.06 153 SER E C 1
ATOM 4678 O O . SER E 1 130 ? 11.472 79.330 83.312 1.00 61.68 153 SER E O 1
ATOM 4681 N N . VAL E 1 131 ? 13.524 79.591 82.398 1.00 60.37 154 VAL E N 1
ATOM 4682 C CA . VAL E 1 131 ? 13.954 80.666 83.292 1.00 63.82 154 VAL E CA 1
ATOM 4683 C C . VAL E 1 131 ? 13.545 82.014 82.668 1.00 67.36 154 VAL E C 1
ATOM 4684 O O . VAL E 1 131 ? 13.785 82.252 81.479 1.00 64.18 154 VAL E O 1
ATOM 4688 N N . GLU E 1 132 ? 12.916 82.886 83.487 1.00 66.78 155 GLU E N 1
ATOM 4689 C CA . GLU E 1 132 ? 12.415 84.203 83.080 1.00 68.85 155 GLU E CA 1
ATOM 4690 C C . GLU E 1 132 ? 13.564 85.165 82.747 1.00 74.75 155 GLU E C 1
ATOM 4691 O O . GLU E 1 132 ? 14.565 85.226 83.499 1.00 77.42 155 GLU E O 1
ATOM 4694 N N . THR F 1 9 ? -27.869 48.712 14.593 1.00 83.87 32 THR F N 1
ATOM 4695 C CA . THR F 1 9 ? -26.860 49.042 15.607 1.00 79.45 32 THR F CA 1
ATOM 4696 C C . THR F 1 9 ? -27.416 50.137 16.559 1.00 79.64 32 THR F C 1
ATOM 4697 O O . THR F 1 9 ? -26.836 50.365 17.623 1.00 75.97 32 THR F O 1
ATOM 4701 N N . THR F 1 10 ? -28.543 50.794 16.186 1.00 76.88 33 THR F N 1
ATOM 4702 C CA . THR F 1 10 ? -29.155 51.859 16.989 1.00 74.75 33 THR F CA 1
ATOM 4703 C C . THR F 1 10 ? -30.000 51.227 18.118 1.00 76.12 33 THR F C 1
ATOM 4704 O O . THR F 1 10 ? -30.808 50.328 17.875 1.00 78.51 33 THR F O 1
ATOM 4708 N N . GLY F 1 11 ? -29.784 51.714 19.338 1.00 67.48 34 GLY F N 1
ATOM 4709 C CA . GLY F 1 11 ? -30.477 51.255 20.535 1.00 65.67 34 GLY F CA 1
ATOM 4710 C C . GLY F 1 11 ? -29.840 51.799 21.793 1.00 63.40 34 GLY F C 1
ATOM 4711 O O . GLY F 1 11 ? -29.080 52.772 21.736 1.00 61.57 34 GLY F O 1
ATOM 4712 N N . VAL F 1 12 ? -30.134 51.162 22.943 1.00 56.58 35 VAL F N 1
ATOM 4713 C CA . VAL F 1 12 ? -29.556 51.573 24.223 1.00 52.19 35 VAL F CA 1
ATOM 4714 C C . VAL F 1 12 ? -28.181 50.921 24.346 1.00 52.60 35 VAL F C 1
ATOM 4715 O O . VAL F 1 12 ? -28.070 49.703 24.587 1.00 51.45 35 VAL F O 1
ATOM 4719 N N . HIS F 1 13 ? -27.136 51.750 24.134 1.00 46.73 36 HIS F N 1
ATOM 4720 C CA . HIS F 1 13 ? -25.736 51.330 24.262 1.00 43.44 36 HIS F CA 1
ATOM 4721 C C . HIS F 1 13 ? -25.353 51.439 25.713 1.00 46.33 36 HIS F C 1
ATOM 4722 O O . HIS F 1 13 ? -25.585 52.480 26.315 1.00 46.30 36 HIS F O 1
ATOM 4729 N N . LYS F 1 14 ? -24.839 50.349 26.290 1.00 42.73 37 LYS F N 1
ATOM 4730 C CA . LYS F 1 14 ? -24.485 50.254 27.705 1.00 41.90 37 LYS F CA 1
ATOM 4731 C C . LYS F 1 14 ? -23.179 49.501 27.876 1.00 46.26 37 LYS F C 1
ATOM 4732 O O . LYS F 1 14 ? -22.954 48.491 27.209 1.00 47.43 37 LYS F O 1
ATOM 4738 N N . ILE F 1 15 ? -22.305 50.012 28.751 1.00 41.72 38 ILE F N 1
ATOM 4739 C CA . ILE F 1 15 ? -21.052 49.346 29.087 1.00 40.21 38 ILE F CA 1
ATOM 4740 C C . ILE F 1 15 ? -21.008 49.192 30.625 1.00 45.18 38 ILE F C 1
ATOM 4741 O O . ILE F 1 15 ? -21.169 50.168 31.369 1.00 45.83 38 ILE F O 1
ATOM 4746 N N . VAL F 1 16 ? -20.844 47.943 31.077 1.00 40.80 39 VAL F N 1
ATOM 4747 C CA . VAL F 1 16 ? -20.710 47.595 32.490 1.00 40.51 39 VAL F CA 1
ATOM 4748 C C . VAL F 1 16 ? -19.245 47.241 32.754 1.00 45.65 39 VAL F C 1
ATOM 4749 O O . VAL F 1 16 ? -18.622 46.526 31.953 1.00 46.70 39 VAL F O 1
ATOM 4753 N N . VAL F 1 17 ? -18.695 47.772 33.857 1.00 40.43 40 VAL F N 1
ATOM 4754 C CA . VAL F 1 17 ? -17.354 47.472 34.339 1.00 38.95 40 VAL F CA 1
ATOM 4755 C C . VAL F 1 17 ? -17.509 46.839 35.707 1.00 45.12 40 VAL F C 1
ATOM 4756 O O . VAL F 1 17 ? -18.201 47.389 36.566 1.00 44.76 40 VAL F O 1
ATOM 4760 N N . GLU F 1 18 ? -16.931 45.646 35.886 1.00 43.64 41 GLU F N 1
ATOM 4761 C CA . GLU F 1 18 ? -16.987 44.899 37.140 1.00 45.56 41 GLU F CA 1
ATOM 4762 C C . GLU F 1 18 ? -15.591 44.574 37.618 1.00 49.83 41 GLU F C 1
ATOM 4763 O O . GLU F 1 18 ? -14.716 44.267 36.808 1.00 47.48 41 GLU F O 1
ATOM 4769 N N . GLN F 1 19 ? -15.368 44.675 38.934 1.00 48.72 42 GLN F N 1
ATOM 4770 C CA . GLN F 1 19 ? -14.075 44.376 39.544 1.00 48.95 42 GLN F CA 1
ATOM 4771 C C . GLN F 1 19 ? -14.258 43.475 40.750 1.00 56.27 42 GLN F C 1
ATOM 4772 O O . GLN F 1 19 ? -15.262 43.577 41.471 1.00 58.80 42 GLN F O 1
ATOM 4778 N N . SER F 1 20 ? -13.295 42.578 40.959 1.00 53.63 43 SER F N 1
ATOM 4779 C CA . SER F 1 20 ? -13.308 41.635 42.072 1.00 56.99 43 SER F CA 1
ATOM 4780 C C . SER F 1 20 ? -11.880 41.267 42.432 1.00 60.57 43 SER F C 1
ATOM 4781 O O . SER F 1 20 ? -10.963 41.561 41.665 1.00 57.08 43 SER F O 1
ATOM 4784 N N . GLY F 1 21 ? -11.711 40.663 43.612 1.00 60.65 44 GLY F N 1
ATOM 4785 C CA . GLY F 1 21 ? -10.419 40.249 44.139 1.00 62.07 44 GLY F CA 1
ATOM 4786 C C . GLY F 1 21 ? -9.913 41.234 45.166 1.00 67.82 44 GLY F C 1
ATOM 4787 O O . GLY F 1 21 ? -10.690 41.705 46.006 1.00 69.58 44 GLY F O 1
ATOM 4788 N N . ASN F 1 22 ? -8.615 41.591 45.066 1.00 63.44 45 ASN F N 1
ATOM 4789 C CA . ASN F 1 22 ? -7.947 42.535 45.965 1.00 63.81 45 ASN F CA 1
ATOM 4790 C C . ASN F 1 22 ? -8.131 43.964 45.457 1.00 65.20 45 ASN F C 1
ATOM 4791 O O . ASN F 1 22 ? -7.146 44.676 45.241 1.00 63.53 45 ASN F O 1
ATOM 4796 N N . THR F 1 23 ? -9.413 44.392 45.315 1.00 61.30 46 THR F N 1
ATOM 4797 C CA . THR F 1 23 ? -9.842 45.706 44.800 1.00 58.58 46 THR F CA 1
ATOM 4798 C C . THR F 1 23 ? -9.239 46.864 45.591 1.00 65.21 46 THR F C 1
ATOM 4799 O O . THR F 1 23 ? -9.076 47.972 45.057 1.00 63.67 46 THR F O 1
ATOM 4803 N N . ASP F 1 24 ? -8.943 46.597 46.865 1.00 65.31 47 ASP F N 1
ATOM 4804 C CA . ASP F 1 24 ? -8.376 47.518 47.835 1.00 67.84 47 ASP F CA 1
ATOM 4805 C C . ASP F 1 24 ? -6.966 47.967 47.415 1.00 70.24 47 ASP F C 1
ATOM 4806 O O . ASP F 1 24 ? -6.626 49.142 47.567 1.00 71.33 47 ASP F O 1
ATOM 4811 N N . ASP F 1 25 ? -6.168 47.032 46.853 1.00 63.83 48 ASP F N 1
ATOM 4812 C CA . ASP F 1 25 ? -4.760 47.196 46.470 1.00 61.73 48 ASP F CA 1
ATOM 4813 C C . ASP F 1 25 ? -4.571 47.839 45.066 1.00 58.44 48 ASP F C 1
ATOM 4814 O O . ASP F 1 25 ? -3.430 47.958 44.590 1.00 57.21 48 ASP F O 1
ATOM 4819 N N . PHE F 1 26 ? -5.662 48.294 44.434 1.00 50.69 49 PHE F N 1
ATOM 4820 C CA . PHE F 1 26 ? -5.616 48.895 43.101 1.00 46.20 49 PHE F CA 1
ATOM 4821 C C . PHE F 1 26 ? -6.449 50.140 42.995 1.00 48.91 49 PHE F C 1
ATOM 4822 O O . PHE F 1 26 ? -7.426 50.309 43.727 1.00 50.27 49 PHE F O 1
ATOM 4830 N N . ASP F 1 27 ? -6.084 50.987 42.026 1.00 42.94 50 ASP F N 1
ATOM 4831 C CA . ASP F 1 27 ? -6.848 52.152 41.620 1.00 41.53 50 ASP F CA 1
ATOM 4832 C C . ASP F 1 27 ? -7.409 51.891 40.233 1.00 42.58 50 ASP F C 1
ATOM 4833 O O . ASP F 1 27 ? -6.639 51.663 39.307 1.00 40.70 50 ASP F O 1
ATOM 4838 N N . LEU F 1 28 ? -8.741 51.827 40.111 1.00 38.98 51 LEU F N 1
ATOM 4839 C CA . LEU F 1 28 ? -9.446 51.641 38.850 1.00 37.16 51 LEU F CA 1
ATOM 4840 C C . LEU F 1 28 ? -10.058 52.973 38.445 1.00 42.77 51 LEU F C 1
ATOM 4841 O O . LEU F 1 28 ? -10.860 53.539 39.196 1.00 43.86 51 LEU F O 1
ATOM 4846 N N . ASN F 1 29 ? -9.628 53.491 37.293 1.00 38.56 52 ASN F N 1
ATOM 4847 C CA . ASN F 1 29 ? -10.106 54.753 36.727 1.00 38.65 52 ASN F CA 1
ATOM 4848 C C . ASN F 1 29 ? -10.761 54.439 35.398 1.00 41.24 52 ASN F C 1
ATOM 4849 O O . ASN F 1 29 ? -10.152 53.776 34.558 1.00 40.10 52 ASN F O 1
ATOM 4854 N N . ILE F 1 30 ? -12.030 54.804 35.240 1.00 38.35 53 ILE F N 1
ATOM 4855 C CA . ILE F 1 30 ? -12.724 54.494 33.995 1.00 38.67 53 ILE F CA 1
ATOM 4856 C C . ILE F 1 30 ? -13.386 55.767 33.447 1.00 43.02 53 ILE F C 1
ATOM 4857 O O . ILE F 1 30 ? -13.764 56.664 34.196 1.00 44.85 53 ILE F O 1
ATOM 4862 N N . ALA F 1 31 ? -13.442 55.854 32.122 1.00 37.48 54 ALA F N 1
ATOM 4863 C CA . ALA F 1 31 ? -14.028 56.970 31.394 1.00 37.30 54 ALA F CA 1
ATOM 4864 C C . ALA F 1 31 ? -14.937 56.440 30.298 1.00 39.87 54 ALA F C 1
ATOM 4865 O O . ALA F 1 31 ? -14.564 55.532 29.568 1.00 37.47 54 ALA F O 1
ATOM 4867 N N . PHE F 1 32 ? -16.147 56.979 30.222 1.00 37.92 55 PHE F N 1
ATOM 4868 C CA . PHE F 1 32 ? -17.157 56.604 29.236 1.00 37.47 55 PHE F CA 1
ATOM 4869 C C . PHE F 1 32 ? -17.504 57.776 28.358 1.00 45.06 55 PHE F C 1
ATOM 4870 O O . PHE F 1 32 ? -17.547 58.920 28.822 1.00 46.63 55 PHE F O 1
ATOM 4878 N N . GLY F 1 33 ? -17.745 57.479 27.094 1.00 41.73 56 GLY F N 1
ATOM 4879 C CA . GLY F 1 33 ? -18.143 58.430 26.065 1.00 42.30 56 GLY F CA 1
ATOM 4880 C C . GLY F 1 33 ? -19.055 57.728 25.083 1.00 46.51 56 GLY F C 1
ATOM 4881 O O . GLY F 1 33 ? -18.833 56.553 24.775 1.00 45.71 56 GLY F O 1
ATOM 4882 N N . ALA F 1 34 ? -20.100 58.411 24.605 1.00 44.87 57 ALA F N 1
ATOM 4883 C CA . ALA F 1 34 ? -21.038 57.790 23.676 1.00 45.95 57 ALA F CA 1
ATOM 4884 C C . ALA F 1 34 ? -21.547 58.754 22.594 1.00 53.00 57 ALA F C 1
ATOM 4885 O O . ALA F 1 34 ? -21.441 59.972 22.724 1.00 54.65 57 ALA F O 1
ATOM 4887 N N . ALA F 1 35 ? -22.140 58.181 21.536 1.00 51.20 58 ALA F N 1
ATOM 4888 C CA . ALA F 1 35 ? -22.726 58.922 20.422 1.00 53.33 58 ALA F CA 1
ATOM 4889 C C . ALA F 1 35 ? -24.130 58.419 20.102 1.00 59.03 58 ALA F C 1
ATOM 4890 O O . ALA F 1 35 ? -24.400 57.222 20.174 1.00 56.27 58 ALA F O 1
ATOM 4892 N N . ASN F 1 36 ? -25.026 59.356 19.777 1.00 61.08 59 ASN F N 1
ATOM 4893 C CA . ASN F 1 36 ? -26.392 59.115 19.316 1.00 64.01 59 ASN F CA 1
ATOM 4894 C C . ASN F 1 36 ? -26.418 59.340 17.822 1.00 72.53 59 ASN F C 1
ATOM 4895 O O . ASN F 1 36 ? -25.419 59.809 17.263 1.00 72.58 59 ASN F O 1
ATOM 4900 N N . THR F 1 37 ? -27.554 59.043 17.171 1.00 73.05 60 THR F N 1
ATOM 4901 C CA . THR F 1 37 ? -27.724 59.256 15.735 1.00 76.99 60 THR F CA 1
ATOM 4902 C C . THR F 1 37 ? -27.753 60.788 15.463 1.00 83.64 60 THR F C 1
ATOM 4903 O O . THR F 1 37 ? -27.382 61.214 14.371 1.00 86.54 60 THR F O 1
ATOM 4907 N N . GLY F 1 38 ? -28.119 61.577 16.483 1.00 78.70 61 GLY F N 1
ATOM 4908 C CA . GLY F 1 38 ? -28.156 63.036 16.430 1.00 80.57 61 GLY F CA 1
ATOM 4909 C C . GLY F 1 38 ? -26.834 63.753 16.700 1.00 82.25 61 GLY F C 1
ATOM 4910 O O . GLY F 1 38 ? -26.627 64.865 16.204 1.00 85.41 61 GLY F O 1
ATOM 4911 N N . GLY F 1 39 ? -25.953 63.138 17.496 1.00 73.11 62 GLY F N 1
ATOM 4912 C CA . GLY F 1 39 ? -24.648 63.696 17.858 1.00 70.74 62 GLY F CA 1
ATOM 4913 C C . GLY F 1 39 ? -24.079 63.109 19.139 1.00 68.21 62 GLY F C 1
ATOM 4914 O O . GLY F 1 39 ? -24.086 61.885 19.302 1.00 65.05 62 GLY F O 1
ATOM 4915 N N . VAL F 1 40 ? -23.574 63.974 20.063 1.00 62.06 63 VAL F N 1
ATOM 4916 C CA . VAL F 1 40 ? -23.022 63.550 21.368 1.00 57.16 63 VAL F CA 1
ATOM 4917 C C . VAL F 1 40 ? -24.174 63.050 22.239 1.00 60.04 63 VAL F C 1
ATOM 4918 O O . VAL F 1 40 ? -25.200 63.732 22.373 1.00 62.63 63 VAL F O 1
ATOM 4922 N N . ALA F 1 41 ? -24.003 61.862 22.820 1.00 52.26 64 ALA F N 1
ATOM 4923 C CA . ALA F 1 41 ? -25.046 61.260 23.623 1.00 51.39 64 ALA F CA 1
ATOM 4924 C C . ALA F 1 41 ? -24.974 61.670 25.083 1.00 53.15 64 ALA F C 1
ATOM 4925 O O . ALA F 1 41 ? -23.899 61.732 25.690 1.00 51.66 64 ALA F O 1
ATOM 4927 N N . LYS F 1 42 ? -26.157 61.912 25.643 1.00 50.19 65 LYS F N 1
ATOM 4928 C CA . LYS F 1 42 ? -26.370 62.144 27.058 1.00 49.33 65 LYS F CA 1
ATOM 4929 C C . LYS F 1 42 ? -26.186 60.796 27.726 1.00 53.01 65 LYS F C 1
ATOM 4930 O O . LYS F 1 42 ? -26.698 59.790 27.213 1.00 54.06 65 LYS F O 1
ATOM 4936 N N . LEU F 1 43 ? -25.402 60.745 28.804 1.00 48.23 66 LEU F N 1
ATOM 4937 C CA . LEU F 1 43 ? -25.135 59.492 29.515 1.00 46.66 66 LEU F CA 1
ATOM 4938 C C . LEU F 1 43 ? -26.031 59.381 30.759 1.00 50.68 66 LEU F C 1
ATOM 4939 O O . LEU F 1 43 ? -26.403 60.399 31.367 1.00 52.97 66 LEU F O 1
ATOM 4944 N N . TYR F 1 44 ? -26.410 58.140 31.096 1.00 45.04 67 TYR F N 1
ATOM 4945 C CA . TYR F 1 44 ? -27.309 57.828 32.210 1.00 46.41 67 TYR F CA 1
ATOM 4946 C C . TYR F 1 44 ? -26.845 56.609 33.005 1.00 51.84 67 TYR F C 1
ATOM 4947 O O . TYR F 1 44 ? -26.160 55.722 32.463 1.00 49.54 67 TYR F O 1
ATOM 4956 N N . ASN F 1 45 ? -27.253 56.553 34.291 1.00 51.18 68 ASN F N 1
ATOM 4957 C CA . ASN F 1 45 ? -26.995 55.397 35.153 1.00 51.12 68 ASN F CA 1
ATOM 4958 C C . ASN F 1 45 ? -28.170 54.422 34.961 1.00 58.40 68 ASN F C 1
ATOM 4959 O O . ASN F 1 45 ? -29.121 54.775 34.247 1.00 60.13 68 ASN F O 1
ATOM 4964 N N . GLU F 1 46 ? -28.117 53.215 35.579 1.00 56.04 69 GLU F N 1
ATOM 4965 C CA A GLU F 1 46 ? -29.173 52.195 35.435 0.50 57.73 69 GLU F CA 1
ATOM 4966 C CA B GLU F 1 46 ? -29.161 52.179 35.478 0.50 58.09 69 GLU F CA 1
ATOM 4967 C C . GLU F 1 46 ? -30.540 52.734 35.914 1.00 64.57 69 GLU F C 1
ATOM 4968 O O . GLU F 1 46 ? -31.567 52.278 35.410 1.00 64.67 69 GLU F O 1
ATOM 4979 N N . ASN F 1 47 ? -30.556 53.743 36.819 1.00 63.48 70 ASN F N 1
ATOM 4980 C CA . ASN F 1 47 ? -31.791 54.375 37.324 1.00 67.77 70 ASN F CA 1
ATOM 4981 C C . ASN F 1 47 ? -32.306 55.501 36.379 1.00 69.56 70 ASN F C 1
ATOM 4982 O O . ASN F 1 47 ? -33.263 56.206 36.725 1.00 71.28 70 ASN F O 1
ATOM 4987 N N . GLY F 1 48 ? -31.658 55.654 35.219 1.00 62.61 71 GLY F N 1
ATOM 4988 C CA . GLY F 1 48 ? -31.989 56.655 34.204 1.00 62.06 71 GLY F CA 1
ATOM 4989 C C . GLY F 1 48 ? -31.664 58.093 34.569 1.00 65.11 71 GLY F C 1
ATOM 4990 O O . GLY F 1 48 ? -32.214 59.018 33.967 1.00 67.33 71 GLY F O 1
ATOM 4991 N N . GLU F 1 49 ? -30.778 58.295 35.559 1.00 58.57 72 GLU F N 1
ATOM 4992 C CA . GLU F 1 49 ? -30.344 59.617 36.013 1.00 58.14 72 GLU F CA 1
ATOM 4993 C C . GLU F 1 49 ? -29.219 60.113 35.107 1.00 55.88 72 GLU F C 1
ATOM 4994 O O . GLU F 1 49 ? -28.294 59.357 34.824 1.00 53.05 72 GLU F O 1
ATOM 5000 N N . TYR F 1 50 ? -29.305 61.365 34.644 1.00 50.70 73 TYR F N 1
ATOM 5001 C CA . TYR F 1 50 ? -28.319 62.004 33.771 1.00 47.52 73 TYR F CA 1
ATOM 5002 C C . TYR F 1 50 ? -27.002 62.217 34.522 1.00 50.63 73 TYR F C 1
ATOM 5003 O O . TYR F 1 50 ? -26.983 62.770 35.633 1.00 51.79 73 TYR F O 1
ATOM 5012 N N . LEU F 1 51 ? -25.904 61.817 33.871 1.00 44.29 74 LEU F N 1
ATOM 5013 C CA . LEU F 1 51 ? -24.553 61.885 34.421 1.00 43.31 74 LEU F CA 1
ATOM 5014 C C . LEU F 1 51 ? -23.662 62.969 33.795 1.00 53.28 74 LEU F C 1
ATOM 5015 O O . LEU F 1 51 ? -22.589 63.253 34.339 1.00 54.28 74 LEU F O 1
ATOM 5020 N N . GLY F 1 52 ? -24.096 63.534 32.663 1.00 51.48 75 GLY F N 1
ATOM 5021 C CA . GLY F 1 52 ? -23.330 64.484 31.863 1.00 50.88 75 GLY F CA 1
ATOM 5022 C C . GLY F 1 52 ? -23.071 63.874 30.494 1.00 50.78 75 GLY F C 1
ATOM 5023 O O . GLY F 1 52 ? -23.630 62.823 30.192 1.00 46.34 75 GLY F O 1
ATOM 5024 N N . ASP F 1 53 ? -22.226 64.508 29.655 1.00 50.14 76 ASP F N 1
ATOM 5025 C CA . ASP F 1 53 ? -21.920 64.027 28.293 1.00 49.96 76 ASP F CA 1
ATOM 5026 C C . ASP F 1 53 ? -20.639 63.205 28.260 1.00 54.83 76 ASP F C 1
ATOM 5027 O O . ASP F 1 53 ? -20.268 62.678 27.214 1.00 56.03 76 ASP F O 1
ATOM 5032 N N . SER F 1 54 ? -19.976 63.097 29.408 1.00 50.47 77 SER F N 1
ATOM 5033 C CA . SER F 1 54 ? -18.791 62.283 29.648 1.00 47.35 77 SER F CA 1
ATOM 5034 C C . SER F 1 54 ? -18.889 61.774 31.067 1.00 49.92 77 SER F C 1
ATOM 5035 O O . SER F 1 54 ? -19.264 62.543 31.954 1.00 52.08 77 SER F O 1
ATOM 5038 N N . TYR F 1 55 ? -18.607 60.501 31.298 1.00 43.17 78 TYR F N 1
ATOM 5039 C CA . TYR F 1 55 ? -18.690 59.974 32.653 1.00 42.36 78 TYR F CA 1
ATOM 5040 C C . TYR F 1 55 ? -17.333 59.414 33.042 1.00 46.20 78 TYR F C 1
ATOM 5041 O O . TYR F 1 55 ? -16.874 58.406 32.494 1.00 43.96 78 TYR F O 1
ATOM 5050 N N . LEU F 1 56 ? -16.661 60.140 33.944 1.00 44.44 79 LEU F N 1
ATOM 5051 C CA . LEU F 1 56 ? -15.321 59.827 34.429 1.00 43.83 79 LEU F CA 1
ATOM 5052 C C . LEU F 1 56 ? -15.366 59.494 35.913 1.00 51.72 79 LEU F C 1
ATOM 5053 O O . LEU F 1 56 ? -15.809 60.325 36.704 1.00 55.25 79 LEU F O 1
ATOM 5058 N N . VAL F 1 57 ? -14.961 58.261 36.283 1.00 46.80 80 VAL F N 1
ATOM 5059 C CA . VAL F 1 57 ? -14.921 57.794 37.665 1.00 47.34 80 VAL F CA 1
ATOM 5060 C C . VAL F 1 57 ? -13.477 57.482 38.042 1.00 49.58 80 VAL F C 1
ATOM 5061 O O . VAL F 1 57 ? -12.885 56.548 37.499 1.00 48.67 80 VAL F O 1
ATOM 5065 N N . ASN F 1 58 ? -12.922 58.264 38.967 1.00 46.40 81 ASN F N 1
ATOM 5066 C CA A ASN F 1 58 ? -11.564 58.045 39.458 0.50 46.13 81 ASN F CA 1
ATOM 5067 C CA B ASN F 1 58 ? -11.571 58.108 39.514 0.50 46.60 81 ASN F CA 1
ATOM 5068 C C . ASN F 1 58 ? -11.645 57.175 40.733 1.00 52.15 81 ASN F C 1
ATOM 5069 O O . ASN F 1 58 ? -12.549 57.359 41.557 1.00 53.38 81 ASN F O 1
ATOM 5078 N N . LYS F 1 59 ? -10.736 56.186 40.859 1.00 47.77 82 LYS F N 1
ATOM 5079 C CA . LYS F 1 59 ? -10.632 55.251 41.993 1.00 48.43 82 LYS F CA 1
ATOM 5080 C C . LYS F 1 59 ? -12.012 54.651 42.353 1.00 53.84 82 LYS F C 1
ATOM 5081 O O . LYS F 1 59 ? -12.541 54.878 43.447 1.00 56.81 82 LYS F O 1
ATOM 5087 N N . VAL F 1 60 ? -12.572 53.871 41.414 1.00 48.10 83 VAL F N 1
ATOM 5088 C CA . VAL F 1 60 ? -13.860 53.171 41.538 1.00 47.18 83 VAL F CA 1
ATOM 5089 C C . VAL F 1 60 ? -13.829 52.271 42.787 1.00 55.01 83 VAL F C 1
ATOM 5090 O O . VAL F 1 60 ? -12.956 51.408 42.887 1.00 55.02 83 VAL F O 1
ATOM 5094 N N . THR F 1 61 ? -14.751 52.506 43.751 1.00 53.97 84 THR F N 1
ATOM 5095 C CA . THR F 1 61 ? -14.838 51.725 44.992 1.00 56.88 84 THR F CA 1
ATOM 5096 C C . THR F 1 61 ? -15.954 50.657 44.872 1.00 63.00 84 THR F C 1
ATOM 5097 O O . THR F 1 61 ? -15.906 49.634 45.558 1.00 65.42 84 THR F O 1
ATOM 5101 N N . GLU F 1 62 ? -16.936 50.893 43.986 1.00 58.17 85 GLU F N 1
ATOM 5102 C CA . GLU F 1 62 ? -18.042 49.982 43.704 1.00 58.30 85 GLU F CA 1
ATOM 5103 C C . GLU F 1 62 ? -17.534 48.776 42.905 1.00 60.52 85 GLU F C 1
ATOM 5104 O O . GLU F 1 62 ? -16.574 48.900 42.144 1.00 58.07 85 GLU F O 1
ATOM 5110 N N . ASN F 1 63 ? -18.173 47.624 43.070 1.00 58.24 86 ASN F N 1
ATOM 5111 C CA . ASN F 1 63 ? -17.800 46.399 42.362 1.00 57.68 86 ASN F CA 1
ATOM 5112 C C . ASN F 1 63 ? -18.340 46.394 40.927 1.00 59.70 86 ASN F C 1
ATOM 5113 O O . ASN F 1 63 ? -17.895 45.594 40.106 1.00 59.11 86 ASN F O 1
ATOM 5118 N N . LYS F 1 64 ? -19.309 47.272 40.641 1.00 54.70 87 LYS F N 1
ATOM 5119 C CA . LYS F 1 64 ? -19.964 47.394 39.349 1.00 51.98 87 LYS F CA 1
ATOM 5120 C C . LYS F 1 64 ? -20.255 48.872 39.061 1.00 54.69 87 LYS F C 1
ATOM 5121 O O . LYS F 1 64 ? -20.806 49.568 39.912 1.00 57.43 87 LYS F O 1
ATOM 5127 N N . ILE F 1 65 ? -19.845 49.352 37.887 1.00 48.06 88 ILE F N 1
ATOM 5128 C CA . ILE F 1 65 ? -20.135 50.697 37.387 1.00 46.92 88 ILE F CA 1
ATOM 5129 C C . ILE F 1 65 ? -20.723 50.526 35.989 1.00 49.14 88 ILE F C 1
ATOM 5130 O O . ILE F 1 65 ? -20.132 49.884 35.121 1.00 46.65 88 ILE F O 1
ATOM 5135 N N . SER F 1 66 ? -21.896 51.114 35.796 1.00 47.83 89 SER F N 1
ATOM 5136 C CA . SER F 1 66 ? -22.644 51.091 34.547 1.00 47.74 89 SER F CA 1
ATOM 5137 C C . SER F 1 66 ? -22.788 52.506 33.959 1.00 49.80 89 SER F C 1
ATOM 5138 O O . SER F 1 66 ? -22.782 53.505 34.683 1.00 48.49 89 SER F O 1
ATOM 5141 N N . CYS F 1 67 ? -22.917 52.562 32.634 1.00 46.34 90 CYS F N 1
ATOM 5142 C CA . CYS F 1 67 ? -23.153 53.781 31.874 1.00 46.42 90 CYS F CA 1
ATOM 5143 C C . CYS F 1 67 ? -23.930 53.415 30.618 1.00 50.21 90 CYS F C 1
ATOM 5144 O O . CYS F 1 67 ? -23.597 52.420 29.978 1.00 47.60 90 CYS F O 1
ATOM 5147 N N . GLN F 1 68 ? -25.018 54.153 30.320 1.00 48.83 91 GLN F N 1
ATOM 5148 C CA . GLN F 1 68 ? -25.844 53.860 29.152 1.00 49.66 91 GLN F CA 1
ATOM 5149 C C . GLN F 1 68 ? -26.321 55.146 28.470 1.00 54.32 91 GLN F C 1
ATOM 5150 O O . GLN F 1 68 ? -26.310 56.218 29.072 1.00 54.24 91 GLN F O 1
ATOM 5156 N N . THR F 1 69 ? -26.742 55.010 27.209 1.00 52.28 92 THR F N 1
ATOM 5157 C CA . THR F 1 69 ? -27.322 56.063 26.373 1.00 54.09 92 THR F CA 1
ATOM 5158 C C . THR F 1 69 ? -28.856 55.934 26.344 1.00 62.38 92 THR F C 1
ATOM 5159 O O . THR F 1 69 ? -29.426 55.036 26.979 1.00 62.42 92 THR F O 1
ATOM 5163 N N . GLY F 1 70 ? -29.494 56.788 25.541 1.00 61.58 93 GLY F N 1
ATOM 5164 C CA . GLY F 1 70 ? -30.921 56.724 25.266 1.00 63.94 93 GLY F CA 1
ATOM 5165 C C . GLY F 1 70 ? -31.160 55.703 24.165 1.00 67.55 93 GLY F C 1
ATOM 5166 O O . GLY F 1 70 ? -30.216 55.041 23.714 1.00 65.14 93 GLY F O 1
ATOM 5167 N N . LYS F 1 71 ? -32.418 55.580 23.708 1.00 66.02 94 LYS F N 1
ATOM 5168 C CA . LYS F 1 71 ? -32.847 54.644 22.658 1.00 66.85 94 LYS F CA 1
ATOM 5169 C C . LYS F 1 71 ? -32.204 54.926 21.272 1.00 68.97 94 LYS F C 1
ATOM 5170 O O . LYS F 1 71 ? -32.207 54.034 20.417 1.00 68.92 94 LYS F O 1
ATOM 5176 N N . GLU F 1 72 ? -31.680 56.162 21.065 1.00 63.99 95 GLU F N 1
ATOM 5177 C CA A GLU F 1 72 ? -31.120 56.570 19.767 0.50 64.02 95 GLU F CA 1
ATOM 5178 C CA B GLU F 1 72 ? -31.115 56.712 19.833 0.50 64.28 95 GLU F CA 1
ATOM 5179 C C . GLU F 1 72 ? -29.569 56.508 19.755 1.00 65.07 95 GLU F C 1
ATOM 5180 O O . GLU F 1 72 ? -28.924 57.030 18.832 1.00 64.60 95 GLU F O 1
ATOM 5191 N N . GLY F 1 73 ? -28.995 55.773 20.718 1.00 60.13 96 GLY F N 1
ATOM 5192 C CA . GLY F 1 73 ? -27.553 55.536 20.815 1.00 57.56 96 GLY F CA 1
ATOM 5193 C C . GLY F 1 73 ? -27.015 54.751 19.642 1.00 61.71 96 GLY F C 1
ATOM 5194 O O . GLY F 1 73 ? -27.674 53.813 19.188 1.00 62.31 96 GLY F O 1
ATOM 5195 N N . SER F 1 74 ? -25.831 55.142 19.129 1.00 57.69 97 SER F N 1
ATOM 5196 C CA . SER F 1 74 ? -25.204 54.476 17.986 1.00 59.15 97 SER F CA 1
ATOM 5197 C C . SER F 1 74 ? -23.850 53.847 18.363 1.00 63.46 97 SER F C 1
ATOM 5198 O O . SER F 1 74 ? -23.380 52.956 17.648 1.00 63.21 97 SER F O 1
ATOM 5217 N N . THR F 1 77 ? -17.957 53.963 24.179 1.00 40.35 100 THR F N 1
ATOM 5218 C CA . THR F 1 77 ? -16.570 53.573 24.432 1.00 39.02 100 THR F CA 1
ATOM 5219 C C . THR F 1 77 ? -16.268 53.702 25.915 1.00 43.14 100 THR F C 1
ATOM 5220 O O . THR F 1 77 ? -16.688 54.659 26.562 1.00 42.72 100 THR F O 1
ATOM 5224 N N . CYS F 1 78 ? -15.536 52.726 26.437 1.00 40.90 101 CYS F N 1
ATOM 5225 C CA . CYS F 1 78 ? -15.066 52.709 27.800 1.00 40.36 101 CYS F CA 1
ATOM 5226 C C . CYS F 1 78 ? -13.558 52.546 27.800 1.00 42.16 101 CYS F C 1
ATOM 5227 O O . CYS F 1 78 ? -13.035 51.558 27.280 1.00 41.30 101 CYS F O 1
ATOM 5230 N N . ALA F 1 79 ? -12.865 53.540 28.346 1.00 38.03 102 ALA F N 1
ATOM 5231 C CA . ALA F 1 79 ? -11.414 53.540 28.511 1.00 37.31 102 ALA F CA 1
ATOM 5232 C C . ALA F 1 79 ? -11.093 53.483 29.973 1.00 40.77 102 ALA F C 1
ATOM 5233 O O . ALA F 1 79 ? -11.688 54.222 30.754 1.00 42.62 102 ALA F O 1
ATOM 5235 N N . GLY F 1 80 ? -10.193 52.600 30.354 1.00 36.38 103 GLY F N 1
ATOM 5236 C CA . GLY F 1 80 ? -9.824 52.449 31.753 1.00 36.11 103 GLY F CA 1
ATOM 5237 C C . GLY F 1 80 ? -8.346 52.317 32.032 1.00 37.81 103 GLY F C 1
ATOM 5238 O O . GLY F 1 80 ? -7.569 52.009 31.136 1.00 37.21 103 GLY F O 1
ATOM 5239 N N . SER F 1 81 ? -7.955 52.572 33.281 1.00 34.67 104 SER F N 1
ATOM 5240 C CA . SER F 1 81 ? -6.594 52.387 33.762 1.00 35.43 104 SER F CA 1
ATOM 5241 C C . SER F 1 81 ? -6.645 51.696 35.110 1.00 41.63 104 SER F C 1
ATOM 5242 O O . SER F 1 81 ? -7.587 51.883 35.895 1.00 41.12 104 SER F O 1
ATOM 5245 N N . VAL F 1 82 ? -5.665 50.829 35.328 1.00 39.08 105 VAL F N 1
ATOM 5246 C CA . VAL F 1 82 ? -5.471 50.039 36.541 1.00 39.44 105 VAL F CA 1
ATOM 5247 C C . VAL F 1 82 ? -4.056 50.328 37.020 1.00 46.98 105 VAL F C 1
ATOM 5248 O O . VAL F 1 82 ? -3.105 50.116 36.267 1.00 47.76 105 VAL F O 1
ATOM 5252 N N . ILE F 1 83 ? -3.926 50.872 38.237 1.00 45.68 106 ILE F N 1
ATOM 5253 C CA . ILE F 1 83 ? -2.646 51.201 38.876 1.00 47.60 106 ILE F CA 1
ATOM 5254 C C . ILE F 1 83 ? -2.658 50.510 40.234 1.00 52.76 106 ILE F C 1
ATOM 5255 O O . ILE F 1 83 ? -3.653 50.611 40.945 1.00 50.74 106 ILE F O 1
ATOM 5260 N N A SER F 1 84 ? -1.615 49.721 40.527 0.67 52.53 107 SER F N 1
ATOM 5261 N N B SER F 1 84 ? -1.547 49.858 40.629 0.33 52.02 107 SER F N 1
ATOM 5262 C CA A SER F 1 84 ? -1.487 49.011 41.799 0.67 55.40 107 SER F CA 1
ATOM 5263 C CA B SER F 1 84 ? -1.476 49.156 41.912 0.33 54.44 107 SER F CA 1
ATOM 5264 C C A SER F 1 84 ? -0.862 49.922 42.836 0.67 61.00 107 SER F C 1
ATOM 5265 C C B SER F 1 84 ? -0.797 49.997 43.019 0.33 60.46 107 SER F C 1
ATOM 5266 O O A SER F 1 84 ? 0.127 50.607 42.544 0.67 60.64 107 SER F O 1
ATOM 5267 O O B SER F 1 84 ? -1.436 50.224 44.048 0.33 62.08 107 SER F O 1
ATOM 5272 N N A THR F 1 85 ? -1.440 49.915 44.047 0.67 59.05 108 THR F N 1
ATOM 5273 N N B THR F 1 85 ? 0.503 50.395 42.839 0.33 56.85 108 THR F N 1
ATOM 5274 C CA A THR F 1 85 ? -1.038 50.756 45.182 0.67 60.85 108 THR F CA 1
ATOM 5275 C CA B THR F 1 85 ? 1.379 51.140 43.778 0.33 58.89 108 THR F CA 1
ATOM 5276 C C A THR F 1 85 ? -0.381 49.888 46.290 0.67 67.79 108 THR F C 1
ATOM 5277 C C B THR F 1 85 ? 1.682 50.229 45.013 0.33 65.96 108 THR F C 1
ATOM 5278 O O A THR F 1 85 ? -0.259 50.347 47.426 0.67 70.64 108 THR F O 1
ATOM 5279 O O B THR F 1 85 ? 2.687 50.461 45.691 0.33 68.54 108 THR F O 1
ATOM 5286 N N A SER F 1 86 ? 0.069 48.655 45.945 0.67 63.73 109 SER F N 1
ATOM 5287 N N B SER F 1 86 ? 0.847 49.179 45.265 0.33 62.20 109 SER F N 1
ATOM 5288 C CA A SER F 1 86 ? 0.656 47.707 46.891 0.67 66.40 109 SER F CA 1
ATOM 5289 C CA B SER F 1 86 ? 0.998 48.189 46.348 0.33 64.90 109 SER F CA 1
ATOM 5290 C C A SER F 1 86 ? 2.041 47.197 46.459 0.67 71.53 109 SER F C 1
ATOM 5291 C C B SER F 1 86 ? 2.374 47.537 46.267 0.33 71.15 109 SER F C 1
ATOM 5292 O O A SER F 1 86 ? 2.240 46.785 45.309 0.67 69.94 109 SER F O 1
ATOM 5293 O O B SER F 1 86 ? 2.887 47.341 45.157 0.33 69.62 109 SER F O 1
ATOM 5298 N N . GLU F 1 87 ? 2.986 47.230 47.425 1.00 71.02 110 GLU F N 1
ATOM 5299 C CA . GLU F 1 87 ? 4.363 46.727 47.400 1.00 72.86 110 GLU F CA 1
ATOM 5300 C C . GLU F 1 87 ? 4.430 45.204 47.647 1.00 78.15 110 GLU F C 1
ATOM 5301 O O . GLU F 1 87 ? 5.525 44.631 47.644 1.00 79.94 110 GLU F O 1
ATOM 5307 N N . GLN F 1 88 ? 3.273 44.554 47.826 1.00 73.50 111 GLN F N 1
ATOM 5308 C CA . GLN F 1 88 ? 3.190 43.109 48.028 1.00 74.89 111 GLN F CA 1
ATOM 5309 C C . GLN F 1 88 ? 2.827 42.429 46.710 1.00 75.47 111 GLN F C 1
ATOM 5310 O O . GLN F 1 88 ? 1.889 42.850 46.034 1.00 71.38 111 GLN F O 1
ATOM 5316 N N . ALA F 1 89 ? 3.606 41.407 46.328 1.00 73.89 112 ALA F N 1
ATOM 5317 C CA . ALA F 1 89 ? 3.426 40.642 45.094 1.00 71.55 112 ALA F CA 1
ATOM 5318 C C . ALA F 1 89 ? 2.329 39.596 45.249 1.00 76.08 112 ALA F C 1
ATOM 5319 O O . ALA F 1 89 ? 2.140 39.063 46.345 1.00 80.11 112 ALA F O 1
ATOM 5321 N N . GLY F 1 90 ? 1.625 39.315 44.154 1.00 68.68 113 GLY F N 1
ATOM 5322 C CA . GLY F 1 90 ? 0.560 38.319 44.120 1.00 68.25 113 GLY F CA 1
ATOM 5323 C C . GLY F 1 90 ? -0.848 38.826 44.365 1.00 69.13 113 GLY F C 1
ATOM 5324 O O . GLY F 1 90 ? -1.777 38.019 44.422 1.00 70.58 113 GLY F O 1
ATOM 5325 N N . LYS F 1 91 ? -1.029 40.157 44.499 1.00 61.91 114 LYS F N 1
ATOM 5326 C CA . LYS F 1 91 ? -2.351 40.749 44.693 1.00 59.86 114 LYS F CA 1
ATOM 5327 C C . LYS F 1 91 ? -3.061 40.809 43.342 1.00 61.09 114 LYS F C 1
ATOM 5328 O O . LYS F 1 91 ? -2.574 41.448 42.402 1.00 58.00 114 LYS F O 1
ATOM 5334 N N . LYS F 1 92 ? -4.182 40.083 43.236 1.00 58.55 115 LYS F N 1
ATOM 5335 C CA . LYS F 1 92 ? -4.976 39.960 42.012 1.00 55.81 115 LYS F CA 1
ATOM 5336 C C . LYS F 1 92 ? -6.179 40.892 41.964 1.00 56.84 115 LYS F C 1
ATOM 5337 O O . LYS F 1 92 ? -6.895 41.039 42.962 1.00 58.23 115 LYS F O 1
ATOM 5343 N N . LEU F 1 93 ? -6.424 41.472 40.764 1.00 48.70 116 LEU F N 1
ATOM 5344 C CA . LEU F 1 93 ? -7.599 42.260 40.388 1.00 45.30 116 LEU F CA 1
ATOM 5345 C C . LEU F 1 93 ? -8.200 41.639 39.154 1.00 49.02 116 LEU F C 1
ATOM 5346 O O . LEU F 1 93 ? -7.486 41.442 38.175 1.00 48.16 116 LEU F O 1
ATOM 5351 N N . LYS F 1 94 ? -9.488 41.306 39.200 1.00 47.32 117 LYS F N 1
ATOM 5352 C CA . LYS F 1 94 ? -10.206 40.719 38.077 1.00 47.03 117 LYS F CA 1
ATOM 5353 C C . LYS F 1 94 ? -11.168 41.782 37.525 1.00 49.61 117 LYS F C 1
ATOM 5354 O O . LYS F 1 94 ? -11.950 42.365 38.278 1.00 49.42 117 LYS F O 1
ATOM 5360 N N . ILE F 1 95 ? -11.042 42.086 36.234 1.00 44.60 118 ILE F N 1
ATOM 5361 C CA . ILE F 1 95 ? -11.847 43.097 35.554 1.00 42.80 118 ILE F CA 1
ATOM 5362 C C . ILE F 1 95 ? -12.644 42.434 34.437 1.00 47.84 118 ILE F C 1
ATOM 5363 O O . ILE F 1 95 ? -12.082 41.702 33.623 1.00 48.03 118 ILE F O 1
ATOM 5368 N N . SER F 1 96 ? -13.952 42.700 34.406 1.00 44.78 119 SER F N 1
ATOM 5369 C CA . SER F 1 96 ? -14.860 42.318 33.333 1.00 45.21 119 SER F CA 1
ATOM 5370 C C . SER F 1 96 ? -15.490 43.604 32.732 1.00 47.76 119 SER F C 1
ATOM 5371 O O . SER F 1 96 ? -16.088 44.393 33.471 1.00 47.46 119 SER F O 1
ATOM 5374 N N . VAL F 1 97 ? -15.293 43.846 31.420 1.00 42.07 120 VAL F N 1
ATOM 5375 C CA . VAL F 1 97 ? -15.882 44.989 30.720 1.00 39.80 120 VAL F CA 1
ATOM 5376 C C . VAL F 1 97 ? -16.856 44.410 29.727 1.00 45.56 120 VAL F C 1
ATOM 5377 O O . VAL F 1 97 ? -16.425 43.736 28.781 1.00 47.36 120 VAL F O 1
ATOM 5381 N N . ILE F 1 98 ? -18.170 44.594 29.969 1.00 41.09 121 ILE F N 1
ATOM 5382 C CA . ILE F 1 98 ? -19.214 43.992 29.127 1.00 40.97 121 ILE F CA 1
ATOM 5383 C C . ILE F 1 98 ? -19.977 45.106 28.438 1.00 45.48 121 ILE F C 1
ATOM 5384 O O . ILE F 1 98 ? -20.428 46.041 29.098 1.00 45.70 121 ILE F O 1
ATOM 5389 N N . ALA F 1 99 ? -20.107 45.004 27.107 1.00 43.20 122 ALA F N 1
ATOM 5390 C CA . ALA F 1 99 ? -20.820 45.969 26.269 1.00 43.37 122 ALA F CA 1
ATOM 5391 C C . ALA F 1 99 ? -22.143 45.373 25.782 1.00 48.88 122 ALA F C 1
ATOM 5392 O O . ALA F 1 99 ? -22.194 44.217 25.375 1.00 50.89 122 ALA F O 1
ATOM 5394 N N . TYR F 1 100 ? -23.209 46.168 25.847 1.00 45.46 123 TYR F N 1
ATOM 5395 C CA . TYR F 1 100 ? -24.571 45.772 25.461 1.00 47.11 123 TYR F CA 1
ATOM 5396 C C . TYR F 1 100 ? -25.224 46.768 24.511 1.00 52.79 123 TYR F C 1
ATOM 5397 O O . TYR F 1 100 ? -24.904 47.956 24.538 1.00 51.97 123 TYR F O 1
ATOM 5406 N N . ILE F 1 101 ? -26.159 46.282 23.693 1.00 52.02 124 ILE F N 1
ATOM 5407 C CA . ILE F 1 101 ? -27.039 47.064 22.825 1.00 52.91 124 ILE F CA 1
ATOM 5408 C C . ILE F 1 101 ? -28.415 46.470 23.079 1.00 59.98 124 ILE F C 1
ATOM 5409 O O . ILE F 1 101 ? -28.650 45.298 22.755 1.00 59.99 124 ILE F O 1
ATOM 5414 N N . ASP F 1 102 ? -29.279 47.243 23.772 1.00 58.30 125 ASP F N 1
ATOM 5415 C CA . ASP F 1 102 ? -30.645 46.859 24.173 1.00 60.52 125 ASP F CA 1
ATOM 5416 C C . ASP F 1 102 ? -30.597 45.559 25.025 1.00 65.59 125 ASP F C 1
ATOM 5417 O O . ASP F 1 102 ? -31.328 44.602 24.760 1.00 69.30 125 ASP F O 1
ATOM 5422 N N . ASN F 1 103 ? -29.697 45.543 26.037 1.00 59.28 126 ASN F N 1
ATOM 5423 C CA . ASN F 1 103 ? -29.460 44.477 27.026 1.00 59.77 126 ASN F CA 1
ATOM 5424 C C . ASN F 1 103 ? -29.027 43.127 26.365 1.00 64.44 126 ASN F C 1
ATOM 5425 O O . ASN F 1 103 ? -29.088 42.074 27.010 1.00 66.29 126 ASN F O 1
ATOM 5430 N N . LYS F 1 104 ? -28.511 43.189 25.123 1.00 59.88 127 LYS F N 1
ATOM 5431 C CA . LYS F 1 104 ? -27.933 42.058 24.387 1.00 60.42 127 LYS F CA 1
ATOM 5432 C C . LYS F 1 104 ? -26.421 42.285 24.326 1.00 59.18 127 LYS F C 1
ATOM 5433 O O . LYS F 1 104 ? -25.983 43.308 23.789 1.00 56.62 127 LYS F O 1
ATOM 5439 N N . GLU F 1 105 ? -25.633 41.365 24.913 1.00 53.82 128 GLU F N 1
ATOM 5440 C CA . GLU F 1 105 ? -24.172 41.467 24.943 1.00 50.14 128 GLU F CA 1
ATOM 5441 C C . GLU F 1 105 ? -23.595 41.425 23.517 1.00 53.19 128 GLU F C 1
ATOM 5442 O O . GLU F 1 105 ? -23.855 40.476 22.767 1.00 55.24 128 GLU F O 1
ATOM 5448 N N . VAL F 1 106 ? -22.792 42.443 23.176 1.00 45.43 129 VAL F N 1
ATOM 5449 C CA . VAL F 1 106 ? -22.201 42.588 21.850 1.00 45.37 129 VAL F CA 1
ATOM 5450 C C . VAL F 1 106 ? -20.666 42.519 21.928 1.00 48.53 129 VAL F C 1
ATOM 5451 O O . VAL F 1 106 ? -20.027 42.192 20.926 1.00 50.06 129 VAL F O 1
ATOM 5455 N N . ASN F 1 107 ? -20.082 42.801 23.106 1.00 42.00 130 ASN F N 1
ATOM 5456 C CA . ASN F 1 107 ? -18.645 42.751 23.294 1.00 39.92 130 ASN F CA 1
ATOM 5457 C C . ASN F 1 107 ? -18.298 42.484 24.769 1.00 42.62 130 ASN F C 1
ATOM 5458 O O . ASN F 1 107 ? -19.101 42.771 25.666 1.00 39.58 130 ASN F O 1
ATOM 5463 N N . ARG F 1 108 ? -17.084 41.945 25.006 1.00 41.30 131 ARG F N 1
ATOM 5464 C CA . ARG F 1 108 ? -16.594 41.586 26.333 1.00 41.43 131 ARG F CA 1
ATOM 5465 C C . ARG F 1 108 ? -15.066 41.569 26.388 1.00 46.09 131 ARG F C 1
ATOM 5466 O O . ARG F 1 108 ? -14.418 41.033 25.490 1.00 48.24 131 ARG F O 1
ATOM 5474 N N . LEU F 1 109 ? -14.513 42.099 27.478 1.00 39.87 132 LEU F N 1
ATOM 5475 C CA . LEU F 1 109 ? -13.096 42.025 27.795 1.00 39.50 132 LEU F CA 1
ATOM 5476 C C . LEU F 1 109 ? -12.929 41.503 29.210 1.00 44.03 132 LEU F C 1
ATOM 5477 O O . LEU F 1 109 ? -13.528 42.034 30.152 1.00 40.99 132 LEU F O 1
ATOM 5482 N N . GLU F 1 110 ? -12.132 40.437 29.338 1.00 45.02 133 GLU F N 1
ATOM 5483 C CA . GLU F 1 110 ? -11.788 39.810 30.606 1.00 47.11 133 GLU F CA 1
ATOM 5484 C C . GLU F 1 110 ? -10.300 40.002 30.873 1.00 52.56 133 GLU F C 1
ATOM 5485 O O . GLU F 1 110 ? -9.468 39.545 30.078 1.00 54.43 133 GLU F O 1
ATOM 5491 N N . LYS F 1 111 ? -9.966 40.706 31.962 1.00 47.32 134 LYS F N 1
ATOM 5492 C CA . LYS F 1 111 ? -8.577 40.936 32.343 1.00 47.14 134 LYS F CA 1
ATOM 5493 C C . LYS F 1 111 ? -8.346 40.576 33.806 1.00 51.70 134 LYS F C 1
ATOM 5494 O O . LYS F 1 111 ? -9.238 40.731 34.637 1.00 50.74 134 LYS F O 1
ATOM 5500 N N . GLU F 1 112 ? -7.140 40.085 34.106 1.00 49.76 135 GLU F N 1
ATOM 5501 C CA . GLU F 1 112 ? -6.699 39.759 35.456 1.00 50.81 135 GLU F CA 1
ATOM 5502 C C . GLU F 1 112 ? -5.324 40.368 35.656 1.00 53.24 135 GLU F C 1
ATOM 5503 O O . GLU F 1 112 ? -4.421 40.097 34.864 1.00 53.03 135 GLU F O 1
ATOM 5509 N N . TYR F 1 113 ? -5.185 41.234 36.675 1.00 48.88 136 TYR F N 1
ATOM 5510 C CA . TYR F 1 113 ? -3.946 41.953 36.977 1.00 48.13 136 TYR F CA 1
ATOM 5511 C C . TYR F 1 113 ? -3.327 41.399 38.239 1.00 54.66 136 TYR F C 1
ATOM 5512 O O . TYR F 1 113 ? -4.044 41.204 39.217 1.00 55.75 136 TYR F O 1
ATOM 5521 N N . ILE F 1 114 ? -2.011 41.091 38.204 1.00 51.51 137 ILE F N 1
ATOM 5522 C CA . ILE F 1 114 ? -1.301 40.524 39.356 1.00 54.07 137 ILE F CA 1
ATOM 5523 C C . ILE F 1 114 ? -0.069 41.383 39.645 1.00 58.73 137 ILE F C 1
ATOM 5524 O O . ILE F 1 114 ? 0.733 41.632 38.745 1.00 59.02 137 ILE F O 1
ATOM 5529 N N . THR F 1 115 ? 0.071 41.835 40.896 1.00 55.90 138 THR F N 1
ATOM 5530 C CA . THR F 1 115 ? 1.199 42.664 41.337 1.00 56.64 138 THR F CA 1
ATOM 5531 C C . THR F 1 115 ? 2.487 41.822 41.421 1.00 64.37 138 THR F C 1
ATOM 5532 O O . THR F 1 115 ? 2.437 40.622 41.722 1.00 66.52 138 THR F O 1
ATOM 5536 N N . LYS F 1 116 ? 3.634 42.453 41.140 1.00 60.65 139 LYS F N 1
ATOM 5537 C CA . LYS F 1 116 ? 4.945 41.794 41.161 1.00 63.21 139 LYS F CA 1
ATOM 5538 C C . LYS F 1 116 ? 5.884 42.405 42.232 1.00 69.90 139 LYS F C 1
ATOM 5539 O O . LYS F 1 116 ? 7.011 41.926 42.408 1.00 73.68 139 LYS F O 1
ATOM 5545 N N . GLY F 1 117 ? 5.401 43.433 42.931 1.00 63.92 140 GLY F N 1
ATOM 5546 C CA . GLY F 1 117 ? 6.148 44.158 43.951 1.00 65.30 140 GLY F CA 1
ATOM 5547 C C . GLY F 1 117 ? 6.363 45.599 43.542 1.00 66.36 140 GLY F C 1
ATOM 5548 O O . GLY F 1 117 ? 6.466 46.485 44.394 1.00 65.22 140 GLY F O 1
ATOM 5549 N N . SER F 1 118 ? 6.410 45.835 42.216 1.00 61.46 141 SER F N 1
ATOM 5550 C CA . SER F 1 118 ? 6.598 47.146 41.593 1.00 59.71 141 SER F CA 1
ATOM 5551 C C . SER F 1 118 ? 5.251 47.730 41.185 1.00 60.11 141 SER F C 1
ATOM 5552 O O . SER F 1 118 ? 4.240 47.028 41.240 1.00 57.06 141 SER F O 1
ATOM 5555 N N . THR F 1 119 ? 5.237 49.014 40.779 1.00 57.06 142 THR F N 1
ATOM 5556 C CA . THR F 1 119 ? 4.025 49.709 40.356 1.00 53.97 142 THR F CA 1
ATOM 5557 C C . THR F 1 119 ? 3.559 49.137 39.007 1.00 57.54 142 THR F C 1
ATOM 5558 O O . THR F 1 119 ? 4.321 49.083 38.034 1.00 58.14 142 THR F O 1
ATOM 5562 N N . LEU F 1 120 ? 2.293 48.700 38.993 1.00 51.82 143 LEU F N 1
ATOM 5563 C CA . LEU F 1 120 ? 1.583 48.129 37.864 1.00 49.85 143 LEU F CA 1
ATOM 5564 C C . LEU F 1 120 ? 0.764 49.237 37.221 1.00 52.52 143 LEU F C 1
ATOM 5565 O O . LEU F 1 120 ? -0.017 49.899 37.908 1.00 51.99 143 LEU F O 1
ATOM 5570 N N . VAL F 1 121 ? 1.009 49.489 35.924 1.00 46.68 144 VAL F N 1
ATOM 5571 C CA . VAL F 1 121 ? 0.288 50.502 35.164 1.00 44.03 144 VAL F CA 1
ATOM 5572 C C . VAL F 1 121 ? -0.221 49.815 33.923 1.00 48.26 144 VAL F C 1
ATOM 5573 O O . VAL F 1 121 ? 0.548 49.449 33.035 1.00 49.85 144 VAL F O 1
ATOM 5577 N N . GLU F 1 122 ? -1.526 49.623 33.886 1.00 42.93 145 GLU F N 1
ATOM 5578 C CA . GLU F 1 122 ? -2.242 48.928 32.840 1.00 41.15 145 GLU F CA 1
ATOM 5579 C C . GLU F 1 122 ? -3.353 49.779 32.291 1.00 42.02 145 GLU F C 1
ATOM 5580 O O . GLU F 1 122 ? -3.846 50.663 32.986 1.00 41.50 145 GLU F O 1
ATOM 5586 N N . ASN F 1 123 ? -3.758 49.505 31.053 1.00 37.55 146 ASN F N 1
ATOM 5587 C CA . ASN F 1 123 ? -4.834 50.224 30.376 1.00 36.57 146 ASN F CA 1
ATOM 5588 C C . ASN F 1 123 ? -5.714 49.277 29.582 1.00 41.62 146 ASN F C 1
ATOM 5589 O O . ASN F 1 123 ? -5.257 48.202 29.158 1.00 42.38 146 ASN F O 1
ATOM 5594 N N . PHE F 1 124 ? -6.970 49.694 29.342 1.00 36.07 147 PHE F N 1
ATOM 5595 C CA . PHE F 1 124 ? -7.902 48.957 28.501 1.00 35.06 147 PHE F CA 1
ATOM 5596 C C . PHE F 1 124 ? -8.843 49.919 27.808 1.00 37.56 147 PHE F C 1
ATOM 5597 O O . PHE F 1 124 ? -9.029 51.049 28.252 1.00 35.75 147 PHE F O 1
ATOM 5605 N N . SER F 1 125 ? -9.411 49.467 26.690 1.00 36.27 148 SER F N 1
ATOM 5606 C CA . SER F 1 125 ? -10.377 50.209 25.884 1.00 36.15 148 SER F CA 1
ATOM 5607 C C . SER F 1 125 ? -11.319 49.211 25.231 1.00 41.94 148 SER F C 1
ATOM 5608 O O . SER F 1 125 ? -10.858 48.276 24.580 1.00 43.28 148 SER F O 1
ATOM 5611 N N . VAL F 1 126 ? -12.629 49.349 25.490 1.00 38.67 149 VAL F N 1
ATOM 5612 C CA . VAL F 1 126 ? -13.698 48.482 24.965 1.00 38.71 149 VAL F CA 1
ATOM 5613 C C . VAL F 1 126 ? -14.825 49.364 24.437 1.00 42.47 149 VAL F C 1
ATOM 5614 O O . VAL F 1 126 ? -15.185 50.354 25.068 1.00 40.82 149 VAL F O 1
ATOM 5618 N N . SER F 1 127 ? -15.422 48.968 23.323 1.00 40.66 150 SER F N 1
ATOM 5619 C CA . SER F 1 127 ? -16.516 49.700 22.703 1.00 41.23 150 SER F CA 1
ATOM 5620 C C . SER F 1 127 ? -17.663 48.741 22.349 1.00 46.95 150 SER F C 1
ATOM 5621 O O . SER F 1 127 ? -17.455 47.519 22.276 1.00 48.46 150 SER F O 1
ATOM 5624 N N . THR F 1 128 ? -18.877 49.286 22.132 1.00 42.37 151 THR F N 1
ATOM 5625 C CA . THR F 1 128 ? -20.044 48.472 21.751 1.00 42.59 151 THR F CA 1
ATOM 5626 C C . THR F 1 128 ? -20.009 48.112 20.263 1.00 49.65 151 THR F C 1
ATOM 5627 O O . THR F 1 128 ? -20.664 47.157 19.848 1.00 52.61 151 THR F O 1
ATOM 5631 N N . THR F 1 129 ? -19.271 48.885 19.459 1.00 46.16 152 THR F N 1
ATOM 5632 C CA . THR F 1 129 ? -19.212 48.739 17.999 1.00 47.70 152 THR F CA 1
ATOM 5633 C C . THR F 1 129 ? -17.803 48.314 17.480 1.00 51.14 152 THR F C 1
ATOM 5634 O O . THR F 1 129 ? -17.499 48.531 16.301 1.00 53.24 152 THR F O 1
ATOM 5638 N N . SER F 1 130 ? -16.958 47.711 18.341 1.00 45.64 153 SER F N 1
ATOM 5639 C CA . SER F 1 130 ? -15.610 47.234 17.961 1.00 44.35 153 SER F CA 1
ATOM 5640 C C . SER F 1 130 ? -15.736 46.138 16.933 1.00 49.80 153 SER F C 1
ATOM 5641 O O . SER F 1 130 ? -16.537 45.216 17.125 1.00 49.52 153 SER F O 1
ATOM 5644 N N . VAL F 1 131 ? -14.975 46.249 15.832 1.00 48.00 154 VAL F N 1
ATOM 5645 C CA . VAL F 1 131 ? -15.030 45.301 14.727 1.00 50.33 154 VAL F CA 1
ATOM 5646 C C . VAL F 1 131 ? -14.077 44.126 15.029 1.00 55.66 154 VAL F C 1
ATOM 5647 O O . VAL F 1 131 ? -12.926 44.345 15.405 1.00 54.32 154 VAL F O 1
ATOM 5651 N N . GLU F 1 132 ? -14.592 42.885 14.865 1.00 54.80 155 GLU F N 1
ATOM 5652 C CA . GLU F 1 132 ? -13.907 41.615 15.105 1.00 59.59 155 GLU F CA 1
ATOM 5653 C C . GLU F 1 132 ? -12.725 41.420 14.139 1.00 67.12 155 GLU F C 1
ATOM 5654 O O . GLU F 1 132 ? -12.870 41.655 12.915 1.00 72.57 155 GLU F O 1
ATOM 5657 N N . ASN G 1 8 ? -4.735 45.096 -2.470 1.00 102.27 31 ASN G N 1
ATOM 5658 C CA . ASN G 1 8 ? -5.518 45.524 -1.316 1.00 97.71 31 ASN G CA 1
ATOM 5659 C C . ASN G 1 8 ? -4.659 45.568 -0.070 1.00 96.88 31 ASN G C 1
ATOM 5660 O O . ASN G 1 8 ? -3.799 44.706 0.139 1.00 96.65 31 ASN G O 1
ATOM 5662 N N . THR G 1 9 ? -4.904 46.590 0.760 1.00 88.90 32 THR G N 1
ATOM 5663 C CA . THR G 1 9 ? -4.222 46.864 2.025 1.00 83.07 32 THR G CA 1
ATOM 5664 C C . THR G 1 9 ? -5.067 46.268 3.185 1.00 80.64 32 THR G C 1
ATOM 5665 O O . THR G 1 9 ? -4.607 46.248 4.322 1.00 75.41 32 THR G O 1
ATOM 5669 N N . THR G 1 10 ? -6.286 45.763 2.891 1.00 77.34 33 THR G N 1
ATOM 5670 C CA . THR G 1 10 ? -7.168 45.171 3.906 1.00 74.01 33 THR G CA 1
ATOM 5671 C C . THR G 1 10 ? -6.737 43.713 4.158 1.00 76.01 33 THR G C 1
ATOM 5672 O O . THR G 1 10 ? -6.561 42.938 3.211 1.00 80.39 33 THR G O 1
ATOM 5676 N N . GLY G 1 11 ? -6.569 43.376 5.434 1.00 66.07 34 GLY G N 1
ATOM 5677 C CA . GLY G 1 11 ? -6.159 42.051 5.885 1.00 64.62 34 GLY G CA 1
ATOM 5678 C C . GLY G 1 11 ? -5.833 42.023 7.361 1.00 63.34 34 GLY G C 1
ATOM 5679 O O . GLY G 1 11 ? -6.220 42.933 8.095 1.00 60.74 34 GLY G O 1
ATOM 5680 N N . VAL G 1 12 ? -5.103 40.982 7.806 1.00 58.80 35 VAL G N 1
ATOM 5681 C CA . VAL G 1 12 ? -4.684 40.865 9.207 1.00 55.21 35 VAL G CA 1
ATOM 5682 C C . VAL G 1 12 ? -3.415 41.702 9.376 1.00 59.37 35 VAL G C 1
ATOM 5683 O O . VAL G 1 12 ? -2.329 41.294 8.945 1.00 60.67 35 VAL G O 1
ATOM 5687 N N . HIS G 1 13 ? -3.577 42.899 9.957 1.00 54.68 36 HIS G N 1
ATOM 5688 C CA . HIS G 1 13 ? -2.484 43.821 10.281 1.00 52.41 36 HIS G CA 1
ATOM 5689 C C . HIS G 1 13 ? -1.882 43.380 11.596 1.00 52.70 36 HIS G C 1
ATOM 5690 O O . HIS G 1 13 ? -2.622 43.177 12.556 1.00 53.11 36 HIS G O 1
ATOM 5697 N N . LYS G 1 14 ? -0.563 43.156 11.619 1.00 46.54 37 LYS G N 1
ATOM 5698 C CA . LYS G 1 14 ? 0.162 42.650 12.780 1.00 44.91 37 LYS G CA 1
ATOM 5699 C C . LYS G 1 14 ? 1.513 43.347 12.934 1.00 48.83 37 LYS G C 1
ATOM 5700 O O . LYS G 1 14 ? 2.196 43.597 11.944 1.00 50.38 37 LYS G O 1
ATOM 5706 N N . ILE G 1 15 ? 1.886 43.672 14.181 1.00 43.11 38 ILE G N 1
ATOM 5707 C CA . ILE G 1 15 ? 3.187 44.258 14.490 1.00 41.77 38 ILE G CA 1
ATOM 5708 C C . ILE G 1 15 ? 3.811 43.412 15.615 1.00 45.75 38 ILE G C 1
ATOM 5709 O O . ILE G 1 15 ? 3.166 43.164 16.637 1.00 44.94 38 ILE G O 1
ATOM 5714 N N . VAL G 1 16 ? 5.048 42.936 15.385 1.00 42.39 39 VAL G N 1
ATOM 5715 C CA . VAL G 1 16 ? 5.821 42.152 16.351 1.00 41.80 39 VAL G CA 1
ATOM 5716 C C . VAL G 1 16 ? 7.000 43.006 16.820 1.00 46.08 39 VAL G C 1
ATOM 5717 O O . VAL G 1 16 ? 7.755 43.547 15.998 1.00 48.18 39 VAL G O 1
ATOM 5721 N N . VAL G 1 17 ? 7.129 43.146 18.149 1.00 40.62 40 VAL G N 1
ATOM 5722 C CA . VAL G 1 17 ? 8.217 43.883 18.802 1.00 38.39 40 VAL G CA 1
ATOM 5723 C C . VAL G 1 17 ? 9.071 42.856 19.519 1.00 43.20 40 VAL G C 1
ATOM 5724 O O . VAL G 1 17 ? 8.539 42.032 20.260 1.00 43.43 40 VAL G O 1
ATOM 5728 N N . GLU G 1 18 ? 10.383 42.875 19.247 1.00 40.16 41 GLU G N 1
ATOM 5729 C CA . GLU G 1 18 ? 11.351 41.977 19.860 1.00 41.10 41 GLU G CA 1
ATOM 5730 C C . GLU G 1 18 ? 12.475 42.763 20.503 1.00 46.10 41 GLU G C 1
ATOM 5731 O O . GLU G 1 18 ? 12.905 43.784 19.960 1.00 45.91 41 GLU G O 1
ATOM 5737 N N . GLN G 1 19 ? 12.964 42.276 21.655 1.00 43.39 42 GLN G N 1
ATOM 5738 C CA . GLN G 1 19 ? 14.083 42.900 22.355 1.00 43.07 42 GLN G CA 1
ATOM 5739 C C . GLN G 1 19 ? 15.110 41.851 22.753 1.00 50.01 42 GLN G C 1
ATOM 5740 O O . GLN G 1 19 ? 14.750 40.707 23.049 1.00 51.74 42 GLN G O 1
ATOM 5746 N N . SER G 1 20 ? 16.390 42.251 22.771 1.00 46.51 43 SER G N 1
ATOM 5747 C CA . SER G 1 20 ? 17.493 41.392 23.213 1.00 48.20 43 SER G CA 1
ATOM 5748 C C . SER G 1 20 ? 18.589 42.267 23.790 1.00 48.83 43 SER G C 1
ATOM 5749 O O . SER G 1 20 ? 18.544 43.483 23.626 1.00 45.75 43 SER G O 1
ATOM 5752 N N . GLY G 1 21 ? 19.535 41.636 24.479 1.00 47.02 44 GLY G N 1
ATOM 5753 C CA . GLY G 1 21 ? 20.654 42.307 25.116 1.00 47.14 44 GLY G CA 1
ATOM 5754 C C . GLY G 1 21 ? 20.457 42.438 26.607 1.00 50.77 44 GLY G C 1
ATOM 5755 O O . GLY G 1 21 ? 19.920 41.529 27.253 1.00 50.86 44 GLY G O 1
ATOM 5756 N N . ASN G 1 22 ? 20.880 43.586 27.148 1.00 46.62 45 ASN G N 1
ATOM 5757 C CA . ASN G 1 22 ? 20.783 43.911 28.567 1.00 46.04 45 ASN G CA 1
ATOM 5758 C C . ASN G 1 22 ? 19.384 44.415 28.874 1.00 47.18 45 ASN G C 1
ATOM 5759 O O . ASN G 1 22 ? 19.225 45.553 29.293 1.00 44.73 45 ASN G O 1
ATOM 5764 N N . THR G 1 23 ? 18.374 43.555 28.681 1.00 45.69 46 THR G N 1
ATOM 5765 C CA . THR G 1 23 ? 16.937 43.874 28.829 1.00 44.28 46 THR G CA 1
ATOM 5766 C C . THR G 1 23 ? 16.588 44.305 30.279 1.00 50.20 46 THR G C 1
ATOM 5767 O O . THR G 1 23 ? 15.594 45.003 30.480 1.00 50.01 46 THR G O 1
ATOM 5771 N N . ASP G 1 24 ? 17.411 43.927 31.262 1.00 48.92 47 ASP G N 1
ATOM 5772 C CA . ASP G 1 24 ? 17.208 44.281 32.670 1.00 49.52 47 ASP G CA 1
ATOM 5773 C C . ASP G 1 24 ? 17.606 45.744 32.964 1.00 52.33 47 ASP G C 1
ATOM 5774 O O . ASP G 1 24 ? 17.181 46.299 33.984 1.00 52.73 47 ASP G O 1
ATOM 5779 N N . ASP G 1 25 ? 18.413 46.368 32.083 1.00 46.48 48 ASP G N 1
ATOM 5780 C CA . ASP G 1 25 ? 18.943 47.719 32.292 1.00 45.02 48 ASP G CA 1
ATOM 5781 C C . ASP G 1 25 ? 18.174 48.789 31.523 1.00 45.80 48 ASP G C 1
ATOM 5782 O O . ASP G 1 25 ? 18.639 49.928 31.417 1.00 47.51 48 ASP G O 1
ATOM 5787 N N . PHE G 1 26 ? 16.995 48.440 31.017 1.00 38.83 49 PHE G N 1
ATOM 5788 C CA . PHE G 1 26 ? 16.135 49.321 30.243 1.00 35.51 49 PHE G CA 1
ATOM 5789 C C . PHE G 1 26 ? 14.707 49.076 30.547 1.00 42.01 49 PHE G C 1
ATOM 5790 O O . PHE G 1 26 ? 14.388 47.992 31.004 1.00 44.29 49 PHE G O 1
ATOM 5798 N N . ASP G 1 27 ? 13.835 50.064 30.250 1.00 38.50 50 ASP G N 1
ATOM 5799 C CA . ASP G 1 27 ? 12.370 50.015 30.286 1.00 36.66 50 ASP G CA 1
ATOM 5800 C C . ASP G 1 27 ? 11.850 50.207 28.866 1.00 40.62 50 ASP G C 1
ATOM 5801 O O . ASP G 1 27 ? 12.128 51.232 28.255 1.00 39.65 50 ASP G O 1
ATOM 5806 N N . LEU G 1 28 ? 11.168 49.193 28.319 1.00 38.60 51 LEU G N 1
ATOM 5807 C CA . LEU G 1 28 ? 10.548 49.227 26.994 1.00 37.19 51 LEU G CA 1
ATOM 5808 C C . LEU G 1 28 ? 9.050 49.378 27.175 1.00 41.03 51 LEU G C 1
ATOM 5809 O O . LEU G 1 28 ? 8.417 48.537 27.820 1.00 41.21 51 LEU G O 1
ATOM 5814 N N . ASN G 1 29 ? 8.499 50.470 26.651 1.00 37.16 52 ASN G N 1
ATOM 5815 C CA . ASN G 1 29 ? 7.073 50.793 26.727 1.00 35.96 52 ASN G CA 1
ATOM 5816 C C . ASN G 1 29 ? 6.544 50.869 25.321 1.00 38.56 52 ASN G C 1
ATOM 5817 O O . ASN G 1 29 ? 7.106 51.587 24.492 1.00 36.64 52 ASN G O 1
ATOM 5822 N N . ILE G 1 30 ? 5.532 50.068 25.005 1.00 36.07 53 ILE G N 1
ATOM 5823 C CA . ILE G 1 30 ? 5.005 50.052 23.650 1.00 35.22 53 ILE G CA 1
ATOM 5824 C C . ILE G 1 30 ? 3.463 50.216 23.706 1.00 40.60 53 ILE G C 1
ATOM 5825 O O . ILE G 1 30 ? 2.804 49.819 24.660 1.00 39.85 53 ILE G O 1
ATOM 5830 N N . ALA G 1 31 ? 2.931 50.886 22.689 1.00 38.45 54 ALA G N 1
ATOM 5831 C CA . ALA G 1 31 ? 1.507 51.127 22.524 1.00 38.17 54 ALA G CA 1
ATOM 5832 C C . ALA G 1 31 ? 1.104 50.797 21.099 1.00 38.88 54 ALA G C 1
ATOM 5833 O O . ALA G 1 31 ? 1.777 51.214 20.168 1.00 36.87 54 ALA G O 1
ATOM 5835 N N . PHE G 1 32 ? 0.023 50.022 20.943 1.00 35.70 55 PHE G N 1
ATOM 5836 C CA . PHE G 1 32 ? -0.547 49.611 19.667 1.00 35.42 55 PHE G CA 1
ATOM 5837 C C . PHE G 1 32 ? -1.951 50.163 19.499 1.00 46.22 55 PHE G C 1
ATOM 5838 O O . PHE G 1 32 ? -2.752 50.168 20.444 1.00 46.18 55 PHE G O 1
ATOM 5846 N N . GLY G 1 33 ? -2.226 50.620 18.283 1.00 46.20 56 GLY G N 1
ATOM 5847 C CA . GLY G 1 33 ? -3.513 51.151 17.848 1.00 46.87 56 GLY G CA 1
ATOM 5848 C C . GLY G 1 33 ? -3.778 50.698 16.428 1.00 51.86 56 GLY G C 1
ATOM 5849 O O . GLY G 1 33 ? -2.842 50.594 15.635 1.00 51.84 56 GLY G O 1
ATOM 5850 N N . ALA G 1 34 ? -5.039 50.385 16.100 1.00 49.27 57 ALA G N 1
ATOM 5851 C CA . ALA G 1 34 ? -5.380 49.914 14.769 1.00 50.54 57 ALA G CA 1
ATOM 5852 C C . ALA G 1 34 ? -6.768 50.383 14.322 1.00 57.07 57 ALA G C 1
ATOM 5853 O O . ALA G 1 34 ? -7.585 50.847 15.131 1.00 57.32 57 ALA G O 1
ATOM 5855 N N . ALA G 1 35 ? -7.015 50.266 13.016 1.00 55.87 58 ALA G N 1
ATOM 5856 C CA . ALA G 1 35 ? -8.298 50.625 12.409 1.00 58.38 58 ALA G CA 1
ATOM 5857 C C . ALA G 1 35 ? -8.773 49.528 11.455 1.00 65.20 58 ALA G C 1
ATOM 5858 O O . ALA G 1 35 ? -7.952 48.896 10.784 1.00 64.40 58 ALA G O 1
ATOM 5860 N N . ASN G 1 36 ? -10.093 49.272 11.446 1.00 64.93 59 ASN G N 1
ATOM 5861 C CA . ASN G 1 36 ? -10.744 48.313 10.556 1.00 68.04 59 ASN G CA 1
ATOM 5862 C C . ASN G 1 36 ? -11.520 49.079 9.517 1.00 77.03 59 ASN G C 1
ATOM 5863 O O . ASN G 1 36 ? -11.665 50.302 9.632 1.00 76.67 59 ASN G O 1
ATOM 5868 N N . THR G 1 37 ? -12.013 48.372 8.491 1.00 78.07 60 THR G N 1
ATOM 5869 C CA . THR G 1 37 ? -12.827 48.982 7.444 1.00 81.78 60 THR G CA 1
ATOM 5870 C C . THR G 1 37 ? -14.187 49.420 8.063 1.00 87.50 60 THR G C 1
ATOM 5871 O O . THR G 1 37 ? -14.800 50.382 7.588 1.00 89.59 60 THR G O 1
ATOM 5875 N N . GLY G 1 38 ? -14.591 48.744 9.149 1.00 82.32 61 GLY G N 1
ATOM 5876 C CA . GLY G 1 38 ? -15.830 49.003 9.878 1.00 82.49 61 GLY G CA 1
ATOM 5877 C C . GLY G 1 38 ? -15.770 50.078 10.950 1.00 83.12 61 GLY G C 1
ATOM 5878 O O . GLY G 1 38 ? -16.807 50.650 11.294 1.00 84.35 61 GLY G O 1
ATOM 5879 N N . GLY G 1 39 ? -14.575 50.332 11.489 1.00 75.15 62 GLY G N 1
ATOM 5880 C CA . GLY G 1 39 ? -14.347 51.334 12.525 1.00 72.95 62 GLY G CA 1
ATOM 5881 C C . GLY G 1 39 ? -13.113 51.056 13.362 1.00 73.05 62 GLY G C 1
ATOM 5882 O O . GLY G 1 39 ? -12.031 50.807 12.817 1.00 72.62 62 GLY G O 1
ATOM 5883 N N . VAL G 1 40 ? -13.262 51.099 14.704 1.00 66.22 63 VAL G N 1
ATOM 5884 C CA . VAL G 1 40 ? -12.159 50.833 15.638 1.00 62.20 63 VAL G CA 1
ATOM 5885 C C . VAL G 1 40 ? -11.939 49.322 15.654 1.00 61.12 63 VAL G C 1
ATOM 5886 O O . VAL G 1 40 ? -12.909 48.556 15.769 1.00 62.01 63 VAL G O 1
ATOM 5890 N N . ALA G 1 41 ? -10.673 48.901 15.486 1.00 51.71 64 ALA G N 1
ATOM 5891 C CA . ALA G 1 41 ? -10.308 47.499 15.387 1.00 48.81 64 ALA G CA 1
ATOM 5892 C C . ALA G 1 41 ? -10.121 46.826 16.732 1.00 50.95 64 ALA G C 1
ATOM 5893 O O . ALA G 1 41 ? -9.404 47.351 17.586 1.00 49.89 64 ALA G O 1
ATOM 5895 N N . LYS G 1 42 ? -10.698 45.615 16.886 1.00 46.59 65 LYS G N 1
ATOM 5896 C CA . LYS G 1 42 ? -10.422 44.746 18.031 1.00 44.31 65 LYS G CA 1
ATOM 5897 C C . LYS G 1 42 ? -8.991 44.247 17.930 1.00 44.46 65 LYS G C 1
ATOM 5898 O O . LYS G 1 42 ? -8.559 43.904 16.831 1.00 43.11 65 LYS G O 1
ATOM 5904 N N . LEU G 1 43 ? -8.251 44.216 19.046 1.00 40.74 66 LEU G N 1
ATOM 5905 C CA . LEU G 1 43 ? -6.856 43.753 19.022 1.00 39.53 66 LEU G CA 1
ATOM 5906 C C . LEU G 1 43 ? -6.726 42.363 19.673 1.00 43.46 66 LEU G C 1
ATOM 5907 O O . LEU G 1 43 ? -7.464 42.014 20.615 1.00 43.74 66 LEU G O 1
ATOM 5912 N N . TYR G 1 44 ? -5.814 41.561 19.122 1.00 38.48 67 TYR G N 1
ATOM 5913 C CA . TYR G 1 44 ? -5.595 40.197 19.567 1.00 39.98 67 TYR G CA 1
ATOM 5914 C C . TYR G 1 44 ? -4.127 39.865 19.690 1.00 47.00 67 TYR G C 1
ATOM 5915 O O . TYR G 1 44 ? -3.311 40.434 18.965 1.00 46.29 67 TYR G O 1
ATOM 5924 N N . ASN G 1 45 ? -3.787 38.901 20.568 1.00 47.71 68 ASN G N 1
ATOM 5925 C CA . ASN G 1 45 ? -2.419 38.367 20.709 1.00 49.05 68 ASN G CA 1
ATOM 5926 C C . ASN G 1 45 ? -2.246 37.206 19.695 1.00 57.60 68 ASN G C 1
ATOM 5927 O O . ASN G 1 45 ? -3.194 36.932 18.962 1.00 59.18 68 ASN G O 1
ATOM 5932 N N . GLU G 1 46 ? -1.073 36.537 19.629 1.00 56.74 69 GLU G N 1
ATOM 5933 C CA . GLU G 1 46 ? -0.864 35.447 18.653 1.00 60.23 69 GLU G CA 1
ATOM 5934 C C . GLU G 1 46 ? -1.817 34.255 18.895 1.00 66.30 69 GLU G C 1
ATOM 5935 O O . GLU G 1 46 ? -2.144 33.557 17.928 1.00 68.44 69 GLU G O 1
ATOM 5941 N N . ASN G 1 47 ? -2.307 34.072 20.147 1.00 61.41 70 ASN G N 1
ATOM 5942 C CA . ASN G 1 47 ? -3.246 32.999 20.519 1.00 62.88 70 ASN G CA 1
ATOM 5943 C C . ASN G 1 47 ? -4.717 33.390 20.206 1.00 63.51 70 ASN G C 1
ATOM 5944 O O . ASN G 1 47 ? -5.633 32.639 20.555 1.00 64.08 70 ASN G O 1
ATOM 5949 N N . GLY G 1 48 ? -4.910 34.552 19.564 1.00 56.75 71 GLY G N 1
ATOM 5950 C CA . GLY G 1 48 ? -6.215 35.078 19.172 1.00 55.82 71 GLY G CA 1
ATOM 5951 C C . GLY G 1 48 ? -7.085 35.577 20.309 1.00 57.79 71 GLY G C 1
ATOM 5952 O O . GLY G 1 48 ? -8.302 35.696 20.145 1.00 57.98 71 GLY G O 1
ATOM 5953 N N . GLU G 1 49 ? -6.472 35.875 21.469 1.00 52.68 72 GLU G N 1
ATOM 5954 C CA . GLU G 1 49 ? -7.169 36.383 22.655 1.00 51.30 72 GLU G CA 1
ATOM 5955 C C . GLU G 1 49 ? -7.348 37.894 22.529 1.00 50.46 72 GLU G C 1
ATOM 5956 O O . GLU G 1 49 ? -6.393 38.598 22.203 1.00 47.34 72 GLU G O 1
ATOM 5962 N N . TYR G 1 50 ? -8.580 38.381 22.753 1.00 46.16 73 TYR G N 1
ATOM 5963 C CA . TYR G 1 50 ? -8.944 39.794 22.671 1.00 42.98 73 TYR G CA 1
ATOM 5964 C C . TYR G 1 50 ? -8.234 40.592 23.786 1.00 46.09 73 TYR G C 1
ATOM 5965 O O . TYR G 1 50 ? -8.308 40.228 24.963 1.00 46.70 73 TYR G O 1
ATOM 5974 N N . LEU G 1 51 ? -7.524 41.664 23.384 1.00 40.67 74 LEU G N 1
ATOM 5975 C CA . LEU G 1 51 ? -6.727 42.538 24.260 1.00 38.99 74 LEU G CA 1
ATOM 5976 C C . LEU G 1 51 ? -7.422 43.858 24.609 1.00 43.57 74 LEU G C 1
ATOM 5977 O O . LEU G 1 51 ? -7.003 44.563 25.548 1.00 43.06 74 LEU G O 1
ATOM 5982 N N . GLY G 1 52 ? -8.437 44.189 23.827 1.00 40.28 75 GLY G N 1
ATOM 5983 C CA . GLY G 1 52 ? -9.154 45.444 23.898 1.00 40.34 75 GLY G CA 1
ATOM 5984 C C . GLY G 1 52 ? -8.963 46.169 22.581 1.00 45.03 75 GLY G C 1
ATOM 5985 O O . GLY G 1 52 ? -8.462 45.577 21.617 1.00 43.46 75 GLY G O 1
ATOM 5986 N N . ASP G 1 53 ? -9.333 47.458 22.530 1.00 43.32 76 ASP G N 1
ATOM 5987 C CA . ASP G 1 53 ? -9.245 48.265 21.314 1.00 43.69 76 ASP G CA 1
ATOM 5988 C C . ASP G 1 53 ? -7.958 49.104 21.274 1.00 49.00 76 ASP G C 1
ATOM 5989 O O . ASP G 1 53 ? -7.697 49.799 20.294 1.00 51.04 76 ASP G O 1
ATOM 5994 N N . SER G 1 54 ? -7.159 49.018 22.325 1.00 44.75 77 SER G N 1
ATOM 5995 C CA . SER G 1 54 ? -5.856 49.660 22.475 1.00 44.10 77 SER G CA 1
ATOM 5996 C C . SER G 1 54 ? -4.993 48.731 23.287 1.00 48.53 77 SER G C 1
ATOM 5997 O O . SER G 1 54 ? -5.479 48.189 24.287 1.00 48.26 77 SER G O 1
ATOM 6000 N N . TYR G 1 55 ? -3.741 48.523 22.884 1.00 44.76 78 TYR G N 1
ATOM 6001 C CA . TYR G 1 55 ? -2.887 47.621 23.646 1.00 43.97 78 TYR G CA 1
ATOM 6002 C C . TYR G 1 55 ? -1.626 48.364 24.069 1.00 49.33 78 TYR G C 1
ATOM 6003 O O . TYR G 1 55 ? -0.800 48.736 23.241 1.00 48.87 78 TYR G O 1
ATOM 6012 N N . LEU G 1 56 ? -1.543 48.649 25.372 1.00 46.63 79 LEU G N 1
ATOM 6013 C CA . LEU G 1 56 ? -0.448 49.367 26.002 1.00 46.78 79 LEU G CA 1
ATOM 6014 C C . LEU G 1 56 ? 0.289 48.450 26.974 1.00 53.57 79 LEU G C 1
ATOM 6015 O O . LEU G 1 56 ? -0.328 47.900 27.888 1.00 55.78 79 LEU G O 1
ATOM 6020 N N . VAL G 1 57 ? 1.594 48.216 26.728 1.00 49.26 80 VAL G N 1
ATOM 6021 C CA . VAL G 1 57 ? 2.444 47.387 27.581 1.00 49.04 80 VAL G CA 1
ATOM 6022 C C . VAL G 1 57 ? 3.570 48.252 28.151 1.00 51.01 80 VAL G C 1
ATOM 6023 O O . VAL G 1 57 ? 4.452 48.680 27.405 1.00 50.92 80 VAL G O 1
ATOM 6027 N N . ASN G 1 58 ? 3.534 48.525 29.455 1.00 45.60 81 ASN G N 1
ATOM 6028 C CA . ASN G 1 58 ? 4.601 49.270 30.127 1.00 44.06 81 ASN G CA 1
ATOM 6029 C C . ASN G 1 58 ? 5.609 48.281 30.659 1.00 47.66 81 ASN G C 1
ATOM 6030 O O . ASN G 1 58 ? 5.209 47.224 31.142 1.00 49.48 81 ASN G O 1
ATOM 6035 N N . LYS G 1 59 ? 6.913 48.606 30.549 1.00 42.78 82 LYS G N 1
ATOM 6036 C CA . LYS G 1 59 ? 8.050 47.810 31.021 1.00 42.57 82 LYS G CA 1
ATOM 6037 C C . LYS G 1 59 ? 7.912 46.337 30.559 1.00 47.74 82 LYS G C 1
ATOM 6038 O O . LYS G 1 59 ? 7.752 45.435 31.380 1.00 49.48 82 LYS G O 1
ATOM 6044 N N . VAL G 1 60 ? 7.928 46.127 29.237 1.00 42.81 83 VAL G N 1
ATOM 6045 C CA . VAL G 1 60 ? 7.856 44.822 28.574 1.00 43.52 83 VAL G CA 1
ATOM 6046 C C . VAL G 1 60 ? 8.980 43.923 29.126 1.00 49.86 83 VAL G C 1
ATOM 6047 O O . VAL G 1 60 ? 10.153 44.294 29.040 1.00 49.77 83 VAL G O 1
ATOM 6051 N N . THR G 1 61 ? 8.611 42.777 29.734 1.00 47.50 84 THR G N 1
ATOM 6052 C CA . THR G 1 61 ? 9.563 41.822 30.318 1.00 49.00 84 THR G CA 1
ATOM 6053 C C . THR G 1 61 ? 9.804 40.659 29.324 1.00 54.03 84 THR G C 1
ATOM 6054 O O . THR G 1 61 ? 10.874 40.055 29.340 1.00 55.85 84 THR G O 1
ATOM 6058 N N . GLU G 1 62 ? 8.821 40.387 28.449 1.00 49.10 85 GLU G N 1
ATOM 6059 C CA . GLU G 1 62 ? 8.872 39.378 27.392 1.00 49.10 85 GLU G CA 1
ATOM 6060 C C . GLU G 1 62 ? 9.834 39.816 26.281 1.00 50.04 85 GLU G C 1
ATOM 6061 O O . GLU G 1 62 ? 9.975 41.015 26.019 1.00 47.98 85 GLU G O 1
ATOM 6067 N N . ASN G 1 63 ? 10.496 38.853 25.627 1.00 46.58 86 ASN G N 1
ATOM 6068 C CA . ASN G 1 63 ? 11.440 39.131 24.545 1.00 45.55 86 ASN G CA 1
ATOM 6069 C C . ASN G 1 63 ? 10.712 39.399 23.235 1.00 47.15 86 ASN G C 1
ATOM 6070 O O . ASN G 1 63 ? 11.303 39.949 22.308 1.00 45.84 86 ASN G O 1
ATOM 6075 N N . LYS G 1 64 ? 9.431 39.024 23.165 1.00 44.30 87 LYS G N 1
ATOM 6076 C CA . LYS G 1 64 ? 8.599 39.176 21.980 1.00 43.90 87 LYS G CA 1
ATOM 6077 C C . LYS G 1 64 ? 7.169 39.557 22.401 1.00 49.76 87 LYS G C 1
ATOM 6078 O O . LYS G 1 64 ? 6.592 38.932 23.292 1.00 51.31 87 LYS G O 1
ATOM 6084 N N . ILE G 1 65 ? 6.625 40.600 21.771 1.00 45.51 88 ILE G N 1
ATOM 6085 C CA . ILE G 1 65 ? 5.256 41.087 21.956 1.00 44.71 88 ILE G CA 1
ATOM 6086 C C . ILE G 1 65 ? 4.638 41.206 20.578 1.00 48.56 88 ILE G C 1
ATOM 6087 O O . ILE G 1 65 ? 5.244 41.764 19.669 1.00 48.13 88 ILE G O 1
ATOM 6092 N N . SER G 1 66 ? 3.439 40.671 20.432 1.00 45.63 89 SER G N 1
ATOM 6093 C CA . SER G 1 66 ? 2.702 40.686 19.183 1.00 45.51 89 SER G CA 1
ATOM 6094 C C . SER G 1 66 ? 1.313 41.273 19.377 1.00 46.84 89 SER G C 1
ATOM 6095 O O . SER G 1 66 ? 0.684 41.069 20.418 1.00 45.23 89 SER G O 1
ATOM 6098 N N . CYS G 1 67 ? 0.837 42.001 18.368 1.00 43.94 90 CYS G N 1
ATOM 6099 C CA . CYS G 1 67 ? -0.513 42.565 18.355 1.00 44.33 90 CYS G CA 1
ATOM 6100 C C . CYS G 1 67 ? -1.055 42.496 16.927 1.00 46.39 90 CYS G C 1
ATOM 6101 O O . CYS G 1 67 ? -0.313 42.797 15.993 1.00 45.53 90 CYS G O 1
ATOM 6104 N N . GLN G 1 68 ? -2.316 42.042 16.752 1.00 42.73 91 GLN G N 1
ATOM 6105 C CA . GLN G 1 68 ? -2.924 41.894 15.424 1.00 44.09 91 GLN G CA 1
ATOM 6106 C C . GLN G 1 68 ? -4.419 42.213 15.432 1.00 50.27 91 GLN G C 1
ATOM 6107 O O . GLN G 1 68 ? -5.064 42.141 16.475 1.00 50.35 91 GLN G O 1
ATOM 6113 N N . THR G 1 69 ? -4.964 42.519 14.244 1.00 48.97 92 THR G N 1
ATOM 6114 C CA . THR G 1 69 ? -6.387 42.771 13.998 1.00 49.71 92 THR G CA 1
ATOM 6115 C C . THR G 1 69 ? -7.051 41.506 13.431 1.00 58.14 92 THR G C 1
ATOM 6116 O O . THR G 1 69 ? -6.401 40.467 13.292 1.00 58.83 92 THR G O 1
ATOM 6120 N N . GLY G 1 70 ? -8.323 41.638 13.054 1.00 57.10 93 GLY G N 1
ATOM 6121 C CA . GLY G 1 70 ? -9.093 40.625 12.348 1.00 59.11 93 GLY G CA 1
ATOM 6122 C C . GLY G 1 70 ? -8.788 40.754 10.867 1.00 64.61 93 GLY G C 1
ATOM 6123 O O . GLY G 1 70 ? -7.942 41.568 10.484 1.00 63.45 93 GLY G O 1
ATOM 6124 N N . LYS G 1 71 ? -9.484 39.978 10.016 1.00 64.07 94 LYS G N 1
ATOM 6125 C CA . LYS G 1 71 ? -9.280 39.957 8.562 1.00 66.12 94 LYS G CA 1
ATOM 6126 C C . LYS G 1 71 ? -9.675 41.299 7.882 1.00 69.79 94 LYS G C 1
ATOM 6127 O O . LYS G 1 71 ? -9.258 41.528 6.750 1.00 71.78 94 LYS G O 1
ATOM 6133 N N . GLU G 1 72 ? -10.449 42.173 8.550 1.00 64.86 95 GLU G N 1
ATOM 6134 C CA . GLU G 1 72 ? -10.906 43.437 7.958 1.00 64.65 95 GLU G CA 1
ATOM 6135 C C . GLU G 1 72 ? -10.086 44.657 8.455 1.00 65.58 95 GLU G C 1
ATOM 6136 O O . GLU G 1 72 ? -10.524 45.804 8.291 1.00 65.85 95 GLU G O 1
ATOM 6142 N N . GLY G 1 73 ? -8.880 44.398 8.966 1.00 59.27 96 GLY G N 1
ATOM 6143 C CA . GLY G 1 73 ? -7.940 45.428 9.401 1.00 55.93 96 GLY G CA 1
ATOM 6144 C C . GLY G 1 73 ? -7.451 46.263 8.238 1.00 60.46 96 GLY G C 1
ATOM 6145 O O . GLY G 1 73 ? -7.195 45.722 7.162 1.00 61.58 96 GLY G O 1
ATOM 6146 N N . SER G 1 74 ? -7.348 47.585 8.426 1.00 57.80 97 SER G N 1
ATOM 6147 C CA . SER G 1 74 ? -6.911 48.508 7.372 1.00 59.92 97 SER G CA 1
ATOM 6148 C C . SER G 1 74 ? -5.574 49.200 7.728 1.00 65.10 97 SER G C 1
ATOM 6149 O O . SER G 1 74 ? -4.884 49.690 6.827 1.00 67.01 97 SER G O 1
ATOM 6168 N N . THR G 1 77 ? -0.548 50.820 14.056 1.00 41.70 100 THR G N 1
ATOM 6169 C CA . THR G 1 77 ? 0.584 51.653 14.463 1.00 41.41 100 THR G CA 1
ATOM 6170 C C . THR G 1 77 ? 1.139 51.161 15.792 1.00 45.05 100 THR G C 1
ATOM 6171 O O . THR G 1 77 ? 0.381 50.778 16.694 1.00 44.25 100 THR G O 1
ATOM 6175 N N . CYS G 1 78 ? 2.468 51.176 15.900 1.00 40.81 101 CYS G N 1
ATOM 6176 C CA . CYS G 1 78 ? 3.171 50.826 17.118 1.00 39.97 101 CYS G CA 1
ATOM 6177 C C . CYS G 1 78 ? 4.100 51.957 17.488 1.00 43.59 101 CYS G C 1
ATOM 6178 O O . CYS G 1 78 ? 4.990 52.309 16.706 1.00 45.76 101 CYS G O 1
ATOM 6181 N N . ALA G 1 79 ? 3.861 52.549 18.653 1.00 37.44 102 ALA G N 1
ATOM 6182 C CA . ALA G 1 79 ? 4.686 53.608 19.219 1.00 36.89 102 ALA G CA 1
ATOM 6183 C C . ALA G 1 79 ? 5.367 53.096 20.444 1.00 39.95 102 ALA G C 1
ATOM 6184 O O . ALA G 1 79 ? 4.717 52.467 21.282 1.00 39.13 102 ALA G O 1
ATOM 6186 N N . GLY G 1 80 ? 6.663 53.332 20.543 1.00 37.31 103 GLY G N 1
ATOM 6187 C CA . GLY G 1 80 ? 7.428 52.861 21.687 1.00 36.26 103 GLY G CA 1
ATOM 6188 C C . GLY G 1 80 ? 8.417 53.847 22.266 1.00 39.89 103 GLY G C 1
ATOM 6189 O O . GLY G 1 80 ? 8.809 54.823 21.618 1.00 40.77 103 GLY G O 1
ATOM 6190 N N . SER G 1 81 ? 8.812 53.594 23.508 1.00 35.26 104 SER G N 1
ATOM 6191 C CA . SER G 1 81 ? 9.828 54.368 24.192 1.00 34.95 104 SER G CA 1
ATOM 6192 C C . SER G 1 81 ? 10.778 53.401 24.888 1.00 37.21 104 SER G C 1
ATOM 6193 O O . SER G 1 81 ? 10.371 52.339 25.338 1.00 36.86 104 SER G O 1
ATOM 6196 N N . VAL G 1 82 ? 12.049 53.762 24.898 1.00 33.94 105 VAL G N 1
ATOM 6197 C CA . VAL G 1 82 ? 13.149 53.057 25.541 1.00 34.00 105 VAL G CA 1
ATOM 6198 C C . VAL G 1 82 ? 13.800 54.046 26.526 1.00 38.93 105 VAL G C 1
ATOM 6199 O O . VAL G 1 82 ? 14.216 55.129 26.118 1.00 37.28 105 VAL G O 1
ATOM 6203 N N . ILE G 1 83 ? 13.814 53.701 27.811 1.00 38.42 106 ILE G N 1
ATOM 6204 C CA . ILE G 1 83 ? 14.410 54.500 28.890 1.00 40.27 106 ILE G CA 1
ATOM 6205 C C . ILE G 1 83 ? 15.382 53.589 29.631 1.00 45.64 106 ILE G C 1
ATOM 6206 O O . ILE G 1 83 ? 15.007 52.461 29.935 1.00 44.31 106 ILE G O 1
ATOM 6211 N N A SER G 1 84 ? 16.627 54.050 29.863 0.67 45.30 107 SER G N 1
ATOM 6212 N N B SER G 1 84 ? 16.603 54.063 29.956 0.33 44.27 107 SER G N 1
ATOM 6213 C CA A SER G 1 84 ? 17.655 53.271 30.567 0.67 47.22 107 SER G CA 1
ATOM 6214 C CA B SER G 1 84 ? 17.575 53.215 30.654 0.33 45.60 107 SER G CA 1
ATOM 6215 C C A SER G 1 84 ? 17.534 53.448 32.068 0.67 52.15 107 SER G C 1
ATOM 6216 C C B SER G 1 84 ? 17.666 53.526 32.156 0.33 50.52 107 SER G C 1
ATOM 6217 O O A SER G 1 84 ? 17.429 54.590 32.547 0.67 51.25 107 SER G O 1
ATOM 6218 O O B SER G 1 84 ? 17.577 52.580 32.947 0.33 51.67 107 SER G O 1
ATOM 6223 N N A THR G 1 85 ? 17.578 52.309 32.804 0.67 49.32 108 THR G N 1
ATOM 6224 N N B THR G 1 85 ? 17.906 54.820 32.545 0.33 46.04 108 THR G N 1
ATOM 6225 C CA A THR G 1 85 ? 17.498 52.248 34.269 0.67 50.14 108 THR G CA 1
ATOM 6226 C CA B THR G 1 85 ? 18.116 55.325 33.924 0.33 47.03 108 THR G CA 1
ATOM 6227 C C A THR G 1 85 ? 18.901 51.881 34.824 0.67 57.31 108 THR G C 1
ATOM 6228 C C B THR G 1 85 ? 19.486 54.798 34.437 0.33 52.93 108 THR G C 1
ATOM 6229 O O A THR G 1 85 ? 19.011 51.115 35.787 0.67 58.97 108 THR G O 1
ATOM 6230 O O B THR G 1 85 ? 20.202 55.566 35.079 0.33 53.99 108 THR G O 1
ATOM 6237 N N A SER G 1 86 ? 19.973 52.466 34.225 0.67 54.24 109 SER G N 1
ATOM 6238 N N B SER G 1 86 ? 19.854 53.522 34.110 0.33 50.45 109 SER G N 1
ATOM 6239 C CA A SER G 1 86 ? 21.359 52.190 34.606 0.67 55.40 109 SER G CA 1
ATOM 6240 C CA B SER G 1 86 ? 21.091 52.784 34.449 0.33 52.31 109 SER G CA 1
ATOM 6241 C C A SER G 1 86 ? 22.287 53.409 34.452 0.67 59.45 109 SER G C 1
ATOM 6242 C C B SER G 1 86 ? 22.308 53.700 34.437 0.33 58.35 109 SER G C 1
ATOM 6243 O O A SER G 1 86 ? 22.205 54.154 33.473 0.67 58.65 109 SER G O 1
ATOM 6244 O O B SER G 1 86 ? 22.456 54.517 33.521 0.33 57.64 109 SER G O 1
ATOM 6249 N N . GLU G 1 87 ? 23.173 53.570 35.454 1.00 57.46 110 GLU G N 1
ATOM 6250 C CA . GLU G 1 87 ? 24.288 54.505 35.598 1.00 58.72 110 GLU G CA 1
ATOM 6251 C C . GLU G 1 87 ? 25.587 53.941 34.991 1.00 63.80 110 GLU G C 1
ATOM 6252 O O . GLU G 1 87 ? 26.620 54.624 35.023 1.00 65.55 110 GLU G O 1
ATOM 6258 N N . GLN G 1 88 ? 25.535 52.717 34.427 1.00 59.22 111 GLN G N 1
ATOM 6259 C CA . GLN G 1 88 ? 26.694 52.092 33.802 1.00 60.28 111 GLN G CA 1
ATOM 6260 C C . GLN G 1 88 ? 26.627 52.272 32.292 1.00 62.40 111 GLN G C 1
ATOM 6261 O O . GLN G 1 88 ? 25.587 52.012 31.685 1.00 60.03 111 GLN G O 1
ATOM 6267 N N . ALA G 1 89 ? 27.732 52.759 31.693 1.00 59.99 112 ALA G N 1
ATOM 6268 C CA . ALA G 1 89 ? 27.845 52.979 30.249 1.00 58.55 112 ALA G CA 1
ATOM 6269 C C . ALA G 1 89 ? 28.137 51.660 29.510 1.00 63.26 112 ALA G C 1
ATOM 6270 O O . ALA G 1 89 ? 28.805 50.778 30.060 1.00 64.30 112 ALA G O 1
ATOM 6272 N N . GLY G 1 90 ? 27.628 51.542 28.282 1.00 58.43 113 GLY G N 1
ATOM 6273 C CA . GLY G 1 90 ? 27.864 50.373 27.441 1.00 58.93 113 GLY G CA 1
ATOM 6274 C C . GLY G 1 90 ? 26.816 49.279 27.473 1.00 62.67 113 GLY G C 1
ATOM 6275 O O . GLY G 1 90 ? 26.996 48.252 26.816 1.00 65.24 113 GLY G O 1
ATOM 6276 N N . LYS G 1 91 ? 25.722 49.471 28.231 1.00 55.68 114 LYS G N 1
ATOM 6277 C CA . LYS G 1 91 ? 24.625 48.509 28.281 1.00 53.13 114 LYS G CA 1
ATOM 6278 C C . LYS G 1 91 ? 23.834 48.652 26.985 1.00 55.68 114 LYS G C 1
ATOM 6279 O O . LYS G 1 91 ? 23.549 49.775 26.569 1.00 54.33 114 LYS G O 1
ATOM 6285 N N . LYS G 1 92 ? 23.566 47.532 26.295 1.00 52.06 115 LYS G N 1
ATOM 6286 C CA . LYS G 1 92 ? 22.904 47.579 24.992 1.00 49.39 115 LYS G CA 1
ATOM 6287 C C . LYS G 1 92 ? 21.536 46.910 24.997 1.00 49.52 115 LYS G C 1
ATOM 6288 O O . LYS G 1 92 ? 21.320 45.871 25.640 1.00 48.45 115 LYS G O 1
ATOM 6294 N N . LEU G 1 93 ? 20.619 47.518 24.232 1.00 43.48 116 LEU G N 1
ATOM 6295 C CA . LEU G 1 93 ? 19.298 46.990 23.956 1.00 41.12 116 LEU G CA 1
ATOM 6296 C C . LEU G 1 93 ? 19.117 46.985 22.465 1.00 46.62 116 LEU G C 1
ATOM 6297 O O . LEU G 1 93 ? 19.324 48.021 21.822 1.00 46.03 116 LEU G O 1
ATOM 6302 N N . LYS G 1 94 ? 18.796 45.810 21.913 1.00 44.89 117 LYS G N 1
ATOM 6303 C CA . LYS G 1 94 ? 18.541 45.606 20.496 1.00 45.45 117 LYS G CA 1
ATOM 6304 C C . LYS G 1 94 ? 17.028 45.449 20.330 1.00 48.21 117 LYS G C 1
ATOM 6305 O O . LYS G 1 94 ? 16.413 44.635 21.019 1.00 47.99 117 LYS G O 1
ATOM 6311 N N . ILE G 1 95 ? 16.430 46.283 19.478 1.00 44.43 118 ILE G N 1
ATOM 6312 C CA . ILE G 1 95 ? 14.987 46.299 19.216 1.00 42.48 118 ILE G CA 1
ATOM 6313 C C . ILE G 1 95 ? 14.723 46.023 17.745 1.00 46.40 118 ILE G C 1
ATOM 6314 O O . ILE G 1 95 ? 15.367 46.586 16.866 1.00 46.56 118 ILE G O 1
ATOM 6319 N N . SER G 1 96 ? 13.741 45.193 17.490 1.00 44.48 119 SER G N 1
ATOM 6320 C CA . SER G 1 96 ? 13.246 44.965 16.141 1.00 46.25 119 SER G CA 1
ATOM 6321 C C . SER G 1 96 ? 11.741 45.152 16.167 1.00 49.30 119 SER G C 1
ATOM 6322 O O . SER G 1 96 ? 11.077 44.678 17.097 1.00 48.42 119 SER G O 1
ATOM 6325 N N . VAL G 1 97 ? 11.214 45.906 15.202 1.00 45.20 120 VAL G N 1
ATOM 6326 C CA . VAL G 1 97 ? 9.774 46.153 15.059 1.00 43.47 120 VAL G CA 1
ATOM 6327 C C . VAL G 1 97 ? 9.414 45.725 13.646 1.00 51.24 120 VAL G C 1
ATOM 6328 O O . VAL G 1 97 ? 9.863 46.360 12.690 1.00 53.62 120 VAL G O 1
ATOM 6332 N N . ILE G 1 98 ? 8.703 44.598 13.498 1.00 48.58 121 ILE G N 1
ATOM 6333 C CA . ILE G 1 98 ? 8.357 44.107 12.158 1.00 50.83 121 ILE G CA 1
ATOM 6334 C C . ILE G 1 98 ? 6.833 44.179 12.007 1.00 54.51 121 ILE G C 1
ATOM 6335 O O . ILE G 1 98 ? 6.099 43.724 12.891 1.00 52.83 121 ILE G O 1
ATOM 6340 N N . ALA G 1 99 ? 6.375 44.791 10.894 1.00 52.34 122 ALA G N 1
ATOM 6341 C CA . ALA G 1 99 ? 4.968 44.979 10.532 1.00 51.92 122 ALA G CA 1
ATOM 6342 C C . ALA G 1 99 ? 4.578 44.034 9.400 1.00 57.58 122 ALA G C 1
ATOM 6343 O O . ALA G 1 99 ? 5.336 43.854 8.439 1.00 59.90 122 ALA G O 1
ATOM 6345 N N . TYR G 1 100 ? 3.399 43.413 9.530 1.00 54.47 123 TYR G N 1
ATOM 6346 C CA . TYR G 1 100 ? 2.858 42.438 8.565 1.00 56.89 123 TYR G CA 1
ATOM 6347 C C . TYR G 1 100 ? 1.420 42.746 8.163 1.00 60.61 123 TYR G C 1
ATOM 6348 O O . TYR G 1 100 ? 0.678 43.349 8.926 1.00 57.93 123 TYR G O 1
ATOM 6357 N N . ILE G 1 101 ? 1.028 42.298 6.965 1.00 61.06 124 ILE G N 1
ATOM 6358 C CA . ILE G 1 101 ? -0.343 42.307 6.442 1.00 61.04 124 ILE G CA 1
ATOM 6359 C C . ILE G 1 101 ? -0.528 40.915 5.881 1.00 67.42 124 ILE G C 1
ATOM 6360 O O . ILE G 1 101 ? 0.129 40.575 4.897 1.00 69.85 124 ILE G O 1
ATOM 6365 N N . ASP G 1 102 ? -1.341 40.081 6.562 1.00 64.32 125 ASP G N 1
ATOM 6366 C CA . ASP G 1 102 ? -1.617 38.669 6.210 1.00 67.08 125 ASP G CA 1
ATOM 6367 C C . ASP G 1 102 ? -0.288 37.870 6.142 1.00 74.91 125 ASP G C 1
ATOM 6368 O O . ASP G 1 102 ? -0.017 37.170 5.164 1.00 77.73 125 ASP G O 1
ATOM 6373 N N . ASN G 1 103 ? 0.550 38.017 7.195 1.00 71.67 126 ASN G N 1
ATOM 6374 C CA . ASN G 1 103 ? 1.849 37.341 7.396 1.00 73.37 126 ASN G CA 1
ATOM 6375 C C . ASN G 1 103 ? 2.884 37.650 6.243 1.00 78.82 126 ASN G C 1
ATOM 6376 O O . ASN G 1 103 ? 3.870 36.925 6.070 1.00 79.46 126 ASN G O 1
ATOM 6381 N N . LYS G 1 104 ? 2.682 38.770 5.529 1.00 73.94 127 LYS G N 1
ATOM 6382 C CA . LYS G 1 104 ? 3.594 39.321 4.534 1.00 73.94 127 LYS G CA 1
ATOM 6383 C C . LYS G 1 104 ? 4.202 40.588 5.129 1.00 72.82 127 LYS G C 1
ATOM 6384 O O . LYS G 1 104 ? 3.460 41.523 5.439 1.00 70.39 127 LYS G O 1
ATOM 6390 N N . GLU G 1 105 ? 5.532 40.599 5.347 1.00 67.64 128 GLU G N 1
ATOM 6391 C CA . GLU G 1 105 ? 6.252 41.738 5.915 1.00 64.12 128 GLU G CA 1
ATOM 6392 C C . GLU G 1 105 ? 6.116 42.960 5.012 1.00 70.05 128 GLU G C 1
ATOM 6393 O O . GLU G 1 105 ? 6.434 42.892 3.819 1.00 74.61 128 GLU G O 1
ATOM 6399 N N . VAL G 1 106 ? 5.641 44.070 5.586 1.00 63.59 129 VAL G N 1
ATOM 6400 C CA . VAL G 1 106 ? 5.398 45.313 4.848 1.00 64.28 129 VAL G CA 1
ATOM 6401 C C . VAL G 1 106 ? 6.305 46.435 5.379 1.00 64.57 129 VAL G C 1
ATOM 6402 O O . VAL G 1 106 ? 6.569 47.398 4.656 1.00 66.34 129 VAL G O 1
ATOM 6406 N N . ASN G 1 107 ? 6.789 46.311 6.618 1.00 56.49 130 ASN G N 1
ATOM 6407 C CA . ASN G 1 107 ? 7.677 47.309 7.200 1.00 54.14 130 ASN G CA 1
ATOM 6408 C C . ASN G 1 107 ? 8.558 46.684 8.295 1.00 53.80 130 ASN G C 1
ATOM 6409 O O . ASN G 1 107 ? 8.208 45.641 8.857 1.00 50.80 130 ASN G O 1
ATOM 6414 N N . ARG G 1 108 ? 9.715 47.320 8.573 1.00 49.83 131 ARG G N 1
ATOM 6415 C CA . ARG G 1 108 ? 10.691 46.845 9.553 1.00 47.81 131 ARG G CA 1
ATOM 6416 C C . ARG G 1 108 ? 11.542 47.976 10.083 1.00 50.89 131 ARG G C 1
ATOM 6417 O O . ARG G 1 108 ? 12.018 48.798 9.304 1.00 52.59 131 ARG G O 1
ATOM 6425 N N . LEU G 1 109 ? 11.783 47.974 11.392 1.00 45.76 132 LEU G N 1
ATOM 6426 C CA . LEU G 1 109 ? 12.674 48.916 12.053 1.00 46.46 132 LEU G CA 1
ATOM 6427 C C . LEU G 1 109 ? 13.608 48.150 12.975 1.00 51.00 132 LEU G C 1
ATOM 6428 O O . LEU G 1 109 ? 13.152 47.372 13.808 1.00 49.15 132 LEU G O 1
ATOM 6433 N N . GLU G 1 110 ? 14.914 48.350 12.787 1.00 50.24 133 GLU G N 1
ATOM 6434 C CA . GLU G 1 110 ? 15.989 47.747 13.574 1.00 50.25 133 GLU G CA 1
ATOM 6435 C C . GLU G 1 110 ? 16.723 48.849 14.317 1.00 54.59 133 GLU G C 1
ATOM 6436 O O . GLU G 1 110 ? 17.239 49.776 13.685 1.00 56.05 133 GLU G O 1
ATOM 6442 N N . LYS G 1 111 ? 16.736 48.787 15.651 1.00 49.34 134 LYS G N 1
ATOM 6443 C CA . LYS G 1 111 ? 17.402 49.800 16.479 1.00 48.77 134 LYS G CA 1
ATOM 6444 C C . LYS G 1 111 ? 18.277 49.162 17.540 1.00 52.80 134 LYS G C 1
ATOM 6445 O O . LYS G 1 111 ? 17.976 48.071 18.025 1.00 51.12 134 LYS G O 1
ATOM 6451 N N . GLU G 1 112 ? 19.363 49.851 17.889 1.00 51.61 135 GLU G N 1
ATOM 6452 C CA . GLU G 1 112 ? 20.286 49.444 18.936 1.00 53.06 135 GLU G CA 1
ATOM 6453 C C . GLU G 1 112 ? 20.564 50.643 19.833 1.00 56.03 135 GLU G C 1
ATOM 6454 O O . GLU G 1 112 ? 20.982 51.690 19.340 1.00 57.64 135 GLU G O 1
ATOM 6460 N N . TYR G 1 113 ? 20.287 50.501 21.137 1.00 49.61 136 TYR G N 1
ATOM 6461 C CA . TYR G 1 113 ? 20.458 51.567 22.129 1.00 48.23 136 TYR G CA 1
ATOM 6462 C C . TYR G 1 113 ? 21.607 51.231 23.051 1.00 53.73 136 TYR G C 1
ATOM 6463 O O . TYR G 1 113 ? 21.710 50.089 23.493 1.00 54.49 136 TYR G O 1
ATOM 6472 N N . ILE G 1 114 ? 22.502 52.202 23.298 1.00 51.25 137 ILE G N 1
ATOM 6473 C CA . ILE G 1 114 ? 23.690 52.012 24.151 1.00 52.33 137 ILE G CA 1
ATOM 6474 C C . ILE G 1 114 ? 23.729 53.138 25.188 1.00 55.79 137 ILE G C 1
ATOM 6475 O O . ILE G 1 114 ? 23.653 54.317 24.826 1.00 55.67 137 ILE G O 1
ATOM 6480 N N . THR G 1 115 ? 23.852 52.768 26.472 1.00 53.15 138 THR G N 1
ATOM 6481 C CA . THR G 1 115 ? 23.915 53.720 27.593 1.00 53.45 138 THR G CA 1
ATOM 6482 C C . THR G 1 115 ? 25.278 54.445 27.615 1.00 60.99 138 THR G C 1
ATOM 6483 O O . THR G 1 115 ? 26.298 53.858 27.223 1.00 62.64 138 THR G O 1
ATOM 6487 N N . LYS G 1 116 ? 25.269 55.718 28.085 1.00 58.22 139 LYS G N 1
ATOM 6488 C CA A LYS G 1 116 ? 26.449 56.590 28.172 0.50 60.11 139 LYS G CA 1
ATOM 6489 C CA B LYS G 1 116 ? 26.438 56.606 28.174 0.50 60.06 139 LYS G CA 1
ATOM 6490 C C . LYS G 1 116 ? 26.789 56.966 29.627 1.00 65.41 139 LYS G C 1
ATOM 6491 O O . LYS G 1 116 ? 27.801 57.635 29.874 1.00 68.31 139 LYS G O 1
ATOM 6502 N N . GLY G 1 117 ? 25.951 56.545 30.567 1.00 60.65 140 GLY G N 1
ATOM 6503 C CA . GLY G 1 117 ? 26.099 56.845 31.991 1.00 61.62 140 GLY G CA 1
ATOM 6504 C C . GLY G 1 117 ? 24.945 57.692 32.507 1.00 64.44 140 GLY G C 1
ATOM 6505 O O . GLY G 1 117 ? 24.573 57.624 33.684 1.00 62.67 140 GLY G O 1
ATOM 6506 N N . SER G 1 118 ? 24.366 58.496 31.603 1.00 62.09 141 SER G N 1
ATOM 6507 C CA . SER G 1 118 ? 23.219 59.365 31.847 1.00 61.51 141 SER G CA 1
ATOM 6508 C C . SER G 1 118 ? 21.934 58.671 31.399 1.00 61.46 141 SER G C 1
ATOM 6509 O O . SER G 1 118 ? 21.998 57.618 30.756 1.00 60.25 141 SER G O 1
ATOM 6512 N N . THR G 1 119 ? 20.767 59.254 31.734 1.00 56.86 142 THR G N 1
ATOM 6513 C CA . THR G 1 119 ? 19.471 58.693 31.367 1.00 54.09 142 THR G CA 1
ATOM 6514 C C . THR G 1 119 ? 19.267 58.811 29.840 1.00 57.38 142 THR G C 1
ATOM 6515 O O . THR G 1 119 ? 19.397 59.894 29.260 1.00 59.08 142 THR G O 1
ATOM 6519 N N . LEU G 1 120 ? 18.984 57.662 29.212 1.00 50.56 143 LEU G N 1
ATOM 6520 C CA . LEU G 1 120 ? 18.703 57.472 27.796 1.00 48.02 143 LEU G CA 1
ATOM 6521 C C . LEU G 1 120 ? 17.197 57.486 27.618 1.00 48.83 143 LEU G C 1
ATOM 6522 O O . LEU G 1 120 ? 16.489 56.729 28.285 1.00 46.73 143 LEU G O 1
ATOM 6527 N N . VAL G 1 121 ? 16.702 58.407 26.778 1.00 44.41 144 VAL G N 1
ATOM 6528 C CA . VAL G 1 121 ? 15.282 58.519 26.474 1.00 42.26 144 VAL G CA 1
ATOM 6529 C C . VAL G 1 121 ? 15.178 58.512 24.965 1.00 46.77 144 VAL G C 1
ATOM 6530 O O . VAL G 1 121 ? 15.558 59.485 24.306 1.00 49.84 144 VAL G O 1
ATOM 6534 N N . GLU G 1 122 ? 14.710 57.396 24.423 1.00 40.00 145 GLU G N 1
ATOM 6535 C CA . GLU G 1 122 ? 14.588 57.173 22.986 1.00 39.40 145 GLU G CA 1
ATOM 6536 C C . GLU G 1 122 ? 13.173 56.775 22.617 1.00 41.92 145 GLU G C 1
ATOM 6537 O O . GLU G 1 122 ? 12.458 56.219 23.448 1.00 41.91 145 GLU G O 1
ATOM 6543 N N . ASN G 1 123 ? 12.759 57.082 21.373 1.00 37.65 146 ASN G N 1
ATOM 6544 C CA . ASN G 1 123 ? 11.409 56.811 20.878 1.00 35.52 146 ASN G CA 1
ATOM 6545 C C . ASN G 1 123 ? 11.428 56.216 19.491 1.00 38.72 146 ASN G C 1
ATOM 6546 O O . ASN G 1 123 ? 12.394 56.400 18.751 1.00 40.86 146 ASN G O 1
ATOM 6551 N N . PHE G 1 124 ? 10.348 55.504 19.134 1.00 33.51 147 PHE G N 1
ATOM 6552 C CA . PHE G 1 124 ? 10.151 54.951 17.809 1.00 33.74 147 PHE G CA 1
ATOM 6553 C C . PHE G 1 124 ? 8.662 54.870 17.508 1.00 37.66 147 PHE G C 1
ATOM 6554 O O . PHE G 1 124 ? 7.824 54.849 18.421 1.00 34.20 147 PHE G O 1
ATOM 6562 N N . SER G 1 125 ? 8.345 54.828 16.207 1.00 37.60 148 SER G N 1
ATOM 6563 C CA . SER G 1 125 ? 6.986 54.707 15.675 1.00 37.79 148 SER G CA 1
ATOM 6564 C C . SER G 1 125 ? 7.053 53.972 14.359 1.00 43.82 148 SER G C 1
ATOM 6565 O O . SER G 1 125 ? 7.812 54.369 13.470 1.00 45.00 148 SER G O 1
ATOM 6568 N N . VAL G 1 126 ? 6.331 52.851 14.256 1.00 40.70 149 VAL G N 1
ATOM 6569 C CA . VAL G 1 126 ? 6.283 52.008 13.040 1.00 41.08 149 VAL G CA 1
ATOM 6570 C C . VAL G 1 126 ? 4.816 51.652 12.742 1.00 43.14 149 VAL G C 1
ATOM 6571 O O . VAL G 1 126 ? 4.060 51.371 13.667 1.00 41.46 149 VAL G O 1
ATOM 6575 N N . SER G 1 127 ? 4.417 51.637 11.467 1.00 42.28 150 SER G N 1
ATOM 6576 C CA . SER G 1 127 ? 3.052 51.245 11.101 1.00 42.00 150 SER G CA 1
ATOM 6577 C C . SER G 1 127 ? 3.079 50.358 9.876 1.00 49.67 150 SER G C 1
ATOM 6578 O O . SER G 1 127 ? 4.082 50.305 9.146 1.00 51.71 150 SER G O 1
ATOM 6581 N N . THR G 1 128 ? 1.973 49.652 9.653 1.00 47.36 151 THR G N 1
ATOM 6582 C CA . THR G 1 128 ? 1.838 48.712 8.537 1.00 49.61 151 THR G CA 1
ATOM 6583 C C . THR G 1 128 ? 1.572 49.434 7.220 1.00 57.64 151 THR G C 1
ATOM 6584 O O . THR G 1 128 ? 1.791 48.838 6.174 1.00 61.90 151 THR G O 1
ATOM 6588 N N . THR G 1 129 ? 1.097 50.697 7.258 1.00 53.73 152 THR G N 1
ATOM 6589 C CA . THR G 1 129 ? 0.722 51.478 6.071 1.00 56.61 152 THR G CA 1
ATOM 6590 C C . THR G 1 129 ? 1.642 52.715 5.818 1.00 62.81 152 THR G C 1
ATOM 6591 O O . THR G 1 129 ? 1.242 53.636 5.081 1.00 65.55 152 THR G O 1
ATOM 6595 N N . SER G 1 130 ? 2.865 52.725 6.391 1.00 57.54 153 SER G N 1
ATOM 6596 C CA . SER G 1 130 ? 3.837 53.804 6.170 1.00 58.41 153 SER G CA 1
ATOM 6597 C C . SER G 1 130 ? 4.272 53.803 4.714 1.00 66.73 153 SER G C 1
ATOM 6598 O O . SER G 1 130 ? 4.651 52.747 4.202 1.00 66.60 153 SER G O 1
ATOM 6601 N N . VAL G 1 131 ? 4.197 54.964 4.046 1.00 66.33 154 VAL G N 1
ATOM 6602 C CA . VAL G 1 131 ? 4.550 55.103 2.630 1.00 70.18 154 VAL G CA 1
ATOM 6603 C C . VAL G 1 131 ? 6.064 55.369 2.521 1.00 75.17 154 VAL G C 1
ATOM 6604 O O . VAL G 1 131 ? 6.597 56.224 3.236 1.00 73.51 154 VAL G O 1
ATOM 6608 N N . GLU G 1 132 ? 6.746 54.617 1.625 1.00 74.04 155 GLU G N 1
ATOM 6609 C CA . GLU G 1 132 ? 8.196 54.694 1.412 1.00 76.29 155 GLU G CA 1
ATOM 6610 C C . GLU G 1 132 ? 8.598 56.015 0.749 1.00 79.50 155 GLU G C 1
ATOM 6611 O O . GLU G 1 132 ? 7.918 56.474 -0.201 1.00 78.36 155 GLU G O 1
ATOM 6614 N N . ASN H 1 8 ? 6.194 71.909 -8.756 1.00 107.05 31 ASN H N 1
ATOM 6615 C CA . ASN H 1 8 ? 5.780 70.781 -7.920 1.00 102.88 31 ASN H CA 1
ATOM 6616 C C . ASN H 1 8 ? 6.508 70.797 -6.580 1.00 100.35 31 ASN H C 1
ATOM 6617 O O . ASN H 1 8 ? 7.720 71.033 -6.526 1.00 99.54 31 ASN H O 1
ATOM 6622 N N . THR H 1 9 ? 5.754 70.518 -5.506 1.00 91.74 32 THR H N 1
ATOM 6623 C CA . THR H 1 9 ? 6.212 70.488 -4.121 1.00 85.77 32 THR H CA 1
ATOM 6624 C C . THR H 1 9 ? 6.588 69.038 -3.728 1.00 84.65 32 THR H C 1
ATOM 6625 O O . THR H 1 9 ? 7.165 68.831 -2.661 1.00 80.39 32 THR H O 1
ATOM 6629 N N . THR H 1 10 ? 6.266 68.043 -4.585 1.00 81.46 33 THR H N 1
ATOM 6630 C CA . THR H 1 10 ? 6.544 66.628 -4.317 1.00 78.26 33 THR H CA 1
ATOM 6631 C C . THR H 1 10 ? 8.016 66.327 -4.659 1.00 79.87 33 THR H C 1
ATOM 6632 O O . THR H 1 10 ? 8.497 66.685 -5.738 1.00 83.50 33 THR H O 1
ATOM 6636 N N . GLY H 1 11 ? 8.698 65.676 -3.722 1.00 70.96 34 GLY H N 1
ATOM 6637 C CA . GLY H 1 11 ? 10.100 65.291 -3.832 1.00 69.81 34 GLY H CA 1
ATOM 6638 C C . GLY H 1 11 ? 10.675 64.790 -2.520 1.00 69.08 34 GLY H C 1
ATOM 6639 O O . GLY H 1 11 ? 9.928 64.438 -1.599 1.00 66.94 34 GLY H O 1
ATOM 6640 N N . VAL H 1 12 ? 12.014 64.752 -2.422 1.00 63.28 35 VAL H N 1
ATOM 6641 C CA . VAL H 1 12 ? 12.688 64.323 -1.202 1.00 58.69 35 VAL H CA 1
ATOM 6642 C C . VAL H 1 12 ? 12.761 65.533 -0.272 1.00 59.25 35 VAL H C 1
ATOM 6643 O O . VAL H 1 12 ? 13.573 66.438 -0.483 1.00 60.02 35 VAL H O 1
ATOM 6647 N N . HIS H 1 13 ? 11.871 65.560 0.724 1.00 53.32 36 HIS H N 1
ATOM 6648 C CA . HIS H 1 13 ? 11.810 66.589 1.763 1.00 50.97 36 HIS H CA 1
ATOM 6649 C C . HIS H 1 13 ? 12.829 66.226 2.831 1.00 53.76 36 HIS H C 1
ATOM 6650 O O . HIS H 1 13 ? 12.852 65.075 3.287 1.00 52.53 36 HIS H O 1
ATOM 6657 N N . LYS H 1 14 ? 13.722 67.176 3.164 1.00 49.42 37 LYS H N 1
ATOM 6658 C CA . LYS H 1 14 ? 14.827 66.970 4.102 1.00 47.01 37 LYS H CA 1
ATOM 6659 C C . LYS H 1 14 ? 15.034 68.197 4.970 1.00 51.23 37 LYS H C 1
ATOM 6660 O O . LYS H 1 14 ? 14.960 69.315 4.474 1.00 53.94 37 LYS H O 1
ATOM 6666 N N . ILE H 1 15 ? 15.288 67.988 6.268 1.00 44.46 38 ILE H N 1
ATOM 6667 C CA . ILE H 1 15 ? 15.589 69.067 7.200 1.00 42.09 38 ILE H CA 1
ATOM 6668 C C . ILE H 1 15 ? 16.878 68.679 7.940 1.00 44.76 38 ILE H C 1
ATOM 6669 O O . ILE H 1 15 ? 16.991 67.573 8.473 1.00 43.67 38 ILE H O 1
ATOM 6674 N N . VAL H 1 16 ? 17.851 69.596 7.937 1.00 40.26 39 VAL H N 1
ATOM 6675 C CA . VAL H 1 16 ? 19.120 69.440 8.629 1.00 38.13 39 VAL H CA 1
ATOM 6676 C C . VAL H 1 16 ? 19.157 70.463 9.788 1.00 43.28 39 VAL H C 1
ATOM 6677 O O . VAL H 1 16 ? 18.871 71.651 9.605 1.00 43.07 39 VAL H O 1
ATOM 6681 N N . VAL H 1 17 ? 19.470 69.975 10.991 1.00 38.93 40 VAL H N 1
ATOM 6682 C CA . VAL H 1 17 ? 19.650 70.795 12.187 1.00 36.36 40 VAL H CA 1
ATOM 6683 C C . VAL H 1 17 ? 21.126 70.750 12.540 1.00 42.64 40 VAL H C 1
ATOM 6684 O O . VAL H 1 17 ? 21.709 69.658 12.609 1.00 42.92 40 VAL H O 1
ATOM 6688 N N . GLU H 1 18 ? 21.743 71.926 12.704 1.00 40.60 41 GLU H N 1
ATOM 6689 C CA . GLU H 1 18 ? 23.157 72.051 13.065 1.00 41.61 41 GLU H CA 1
ATOM 6690 C C . GLU H 1 18 ? 23.273 72.893 14.336 1.00 43.68 41 GLU H C 1
ATOM 6691 O O . GLU H 1 18 ? 22.531 73.873 14.513 1.00 41.61 41 GLU H O 1
ATOM 6697 N N . GLN H 1 19 ? 24.210 72.509 15.210 1.00 40.44 42 GLN H N 1
ATOM 6698 C CA . GLN H 1 19 ? 24.484 73.250 16.437 1.00 39.68 42 GLN H CA 1
ATOM 6699 C C . GLN H 1 19 ? 25.970 73.490 16.577 1.00 48.07 42 GLN H C 1
ATOM 6700 O O . GLN H 1 19 ? 26.786 72.654 16.160 1.00 50.21 42 GLN H O 1
ATOM 6706 N N . SER H 1 20 ? 26.323 74.637 17.176 1.00 45.02 43 SER H N 1
ATOM 6707 C CA . SER H 1 20 ? 27.711 75.003 17.458 1.00 47.02 43 SER H CA 1
ATOM 6708 C C . SER H 1 20 ? 27.729 75.925 18.679 1.00 49.80 43 SER H C 1
ATOM 6709 O O . SER H 1 20 ? 26.683 76.427 19.084 1.00 45.64 43 SER H O 1
ATOM 6712 N N . GLY H 1 21 ? 28.911 76.117 19.252 1.00 49.80 44 GLY H N 1
ATOM 6713 C CA . GLY H 1 21 ? 29.114 76.941 20.434 1.00 50.39 44 GLY H CA 1
ATOM 6714 C C . GLY H 1 21 ? 29.307 76.099 21.672 1.00 54.97 44 GLY H C 1
ATOM 6715 O O . GLY H 1 21 ? 29.957 75.049 21.625 1.00 54.22 44 GLY H O 1
ATOM 6716 N N . ASN H 1 22 ? 28.708 76.548 22.787 1.00 52.23 45 ASN H N 1
ATOM 6717 C CA . ASN H 1 22 ? 28.760 75.870 24.082 1.00 51.21 45 ASN H CA 1
ATOM 6718 C C . ASN H 1 22 ? 27.710 74.774 24.118 1.00 52.51 45 ASN H C 1
ATOM 6719 O O . ASN H 1 22 ? 26.804 74.821 24.939 1.00 52.51 45 ASN H O 1
ATOM 6724 N N . THR H 1 23 ? 27.839 73.776 23.223 1.00 47.47 46 THR H N 1
ATOM 6725 C CA . THR H 1 23 ? 26.900 72.662 23.047 1.00 44.32 46 THR H CA 1
ATOM 6726 C C . THR H 1 23 ? 26.765 71.809 24.323 1.00 48.94 46 THR H C 1
ATOM 6727 O O . THR H 1 23 ? 25.739 71.146 24.513 1.00 48.99 46 THR H O 1
ATOM 6731 N N . ASP H 1 24 ? 27.771 71.841 25.185 1.00 46.45 47 ASP H N 1
ATOM 6732 C CA . ASP H 1 24 ? 27.831 71.102 26.446 1.00 47.56 47 ASP H CA 1
ATOM 6733 C C . ASP H 1 24 ? 26.934 71.742 27.528 1.00 50.70 47 ASP H C 1
ATOM 6734 O O . ASP H 1 24 ? 26.565 71.064 28.485 1.00 51.90 47 ASP H O 1
ATOM 6739 N N . ASP H 1 25 ? 26.587 73.030 27.381 1.00 45.10 48 ASP H N 1
ATOM 6740 C CA . ASP H 1 25 ? 25.833 73.769 28.388 1.00 43.96 48 ASP H CA 1
ATOM 6741 C C . ASP H 1 25 ? 24.339 73.872 28.051 1.00 44.35 48 ASP H C 1
ATOM 6742 O O . ASP H 1 25 ? 23.592 74.572 28.748 1.00 44.72 48 ASP H O 1
ATOM 6747 N N . PHE H 1 26 ? 23.901 73.136 27.026 1.00 37.93 49 PHE H N 1
ATOM 6748 C CA . PHE H 1 26 ? 22.516 73.103 26.588 1.00 34.36 49 PHE H CA 1
ATOM 6749 C C . PHE H 1 26 ? 22.061 71.714 26.284 1.00 38.52 49 PHE H C 1
ATOM 6750 O O . PHE H 1 26 ? 22.884 70.839 26.005 1.00 39.69 49 PHE H O 1
ATOM 6758 N N . ASP H 1 27 ? 20.725 71.520 26.296 1.00 35.14 50 ASP H N 1
ATOM 6759 C CA . ASP H 1 27 ? 20.006 70.327 25.850 1.00 33.38 50 ASP H CA 1
ATOM 6760 C C . ASP H 1 27 ? 19.189 70.690 24.619 1.00 35.97 50 ASP H C 1
ATOM 6761 O O . ASP H 1 27 ? 18.346 71.578 24.686 1.00 35.31 50 ASP H O 1
ATOM 6766 N N . LEU H 1 28 ? 19.510 70.076 23.476 1.00 34.52 51 LEU H N 1
ATOM 6767 C CA . LEU H 1 28 ? 18.802 70.262 22.204 1.00 33.48 51 LEU H CA 1
ATOM 6768 C C . LEU H 1 28 ? 17.957 69.026 21.948 1.00 38.05 51 LEU H C 1
ATOM 6769 O O . LEU H 1 28 ? 18.487 67.920 21.887 1.00 37.42 51 LEU H O 1
ATOM 6774 N N . ASN H 1 29 ? 16.640 69.216 21.881 1.00 36.20 52 ASN H N 1
ATOM 6775 C CA . ASN H 1 29 ? 15.659 68.155 21.638 1.00 36.47 52 ASN H CA 1
ATOM 6776 C C . ASN H 1 29 ? 14.946 68.478 20.334 1.00 41.57 52 ASN H C 1
ATOM 6777 O O . ASN H 1 29 ? 14.460 69.603 20.155 1.00 39.89 52 ASN H O 1
ATOM 6782 N N . ILE H 1 30 ? 14.990 67.562 19.378 1.00 39.63 53 ILE H N 1
ATOM 6783 C CA . ILE H 1 30 ? 14.380 67.842 18.082 1.00 40.05 53 ILE H CA 1
ATOM 6784 C C . ILE H 1 30 ? 13.468 66.666 17.695 1.00 41.63 53 ILE H C 1
ATOM 6785 O O . ILE H 1 30 ? 13.697 65.515 18.077 1.00 40.66 53 ILE H O 1
ATOM 6790 N N . ALA H 1 31 ? 12.377 67.000 17.010 1.00 36.78 54 ALA H N 1
ATOM 6791 C CA . ALA H 1 31 ? 11.370 66.056 16.554 1.00 35.36 54 ALA H CA 1
ATOM 6792 C C . ALA H 1 31 ? 11.042 66.339 15.106 1.00 38.09 54 ALA H C 1
ATOM 6793 O O . ALA H 1 31 ? 10.851 67.489 14.730 1.00 38.85 54 ALA H O 1
ATOM 6795 N N . PHE H 1 32 ? 11.027 65.303 14.290 1.00 36.19 55 PHE H N 1
ATOM 6796 C CA . PHE H 1 32 ? 10.725 65.379 12.856 1.00 37.53 55 PHE H CA 1
ATOM 6797 C C . PHE H 1 32 ? 9.502 64.554 12.516 1.00 45.15 55 PHE H C 1
ATOM 6798 O O . PHE H 1 32 ? 9.280 63.470 13.080 1.00 45.84 55 PHE H O 1
ATOM 6806 N N . GLY H 1 33 ? 8.742 65.074 11.572 1.00 42.70 56 GLY H N 1
ATOM 6807 C CA . GLY H 1 33 ? 7.525 64.462 11.075 1.00 43.82 56 GLY H CA 1
ATOM 6808 C C . GLY H 1 33 ? 7.325 64.863 9.640 1.00 48.87 56 GLY H C 1
ATOM 6809 O O . GLY H 1 33 ? 7.666 65.984 9.259 1.00 47.68 56 GLY H O 1
ATOM 6810 N N . ALA H 1 34 ? 6.801 63.948 8.829 1.00 48.32 57 ALA H N 1
ATOM 6811 C CA . ALA H 1 34 ? 6.592 64.234 7.416 1.00 49.82 57 ALA H CA 1
ATOM 6812 C C . ALA H 1 34 ? 5.334 63.581 6.859 1.00 57.09 57 ALA H C 1
ATOM 6813 O O . ALA H 1 34 ? 4.727 62.711 7.482 1.00 57.53 57 ALA H O 1
ATOM 6815 N N . ALA H 1 35 ? 4.936 64.062 5.685 1.00 57.26 58 ALA H N 1
ATOM 6816 C CA . ALA H 1 35 ? 3.799 63.574 4.913 1.00 60.23 58 ALA H CA 1
ATOM 6817 C C . ALA H 1 35 ? 4.243 63.182 3.525 1.00 65.99 58 ALA H C 1
ATOM 6818 O O . ALA H 1 35 ? 5.133 63.819 2.957 1.00 64.58 58 ALA H O 1
ATOM 6820 N N . ASN H 1 36 ? 3.650 62.108 3.002 1.00 66.47 59 ASN H N 1
ATOM 6821 C CA . ASN H 1 36 ? 3.829 61.620 1.635 1.00 69.42 59 ASN H CA 1
ATOM 6822 C C . ASN H 1 36 ? 2.548 61.861 0.885 1.00 78.35 59 ASN H C 1
ATOM 6823 O O . ASN H 1 36 ? 1.529 62.192 1.503 1.00 77.72 59 ASN H O 1
ATOM 6828 N N . THR H 1 37 ? 2.576 61.685 -0.442 1.00 80.53 60 THR H N 1
ATOM 6829 C CA . THR H 1 37 ? 1.373 61.831 -1.264 1.00 85.15 60 THR H CA 1
ATOM 6830 C C . THR H 1 37 ? 0.406 60.669 -0.918 1.00 92.52 60 THR H C 1
ATOM 6831 O O . THR H 1 37 ? -0.810 60.865 -0.973 1.00 94.76 60 THR H O 1
ATOM 6835 N N . GLY H 1 38 ? 0.966 59.525 -0.487 1.00 88.67 61 GLY H N 1
ATOM 6836 C CA . GLY H 1 38 ? 0.228 58.326 -0.094 1.00 90.22 61 GLY H CA 1
ATOM 6837 C C . GLY H 1 38 ? -0.314 58.296 1.329 1.00 93.05 61 GLY H C 1
ATOM 6838 O O . GLY H 1 38 ? -1.318 57.621 1.586 1.00 95.17 61 GLY H O 1
ATOM 6839 N N . GLY H 1 39 ? 0.360 58.987 2.255 1.00 85.62 62 GLY H N 1
ATOM 6840 C CA . GLY H 1 39 ? -0.036 59.037 3.662 1.00 83.47 62 GLY H CA 1
ATOM 6841 C C . GLY H 1 39 ? 1.093 59.442 4.587 1.00 82.56 62 GLY H C 1
ATOM 6842 O O . GLY H 1 39 ? 1.775 60.434 4.314 1.00 81.34 62 GLY H O 1
ATOM 6843 N N . VAL H 1 40 ? 1.297 58.682 5.697 1.00 76.12 63 VAL H N 1
ATOM 6844 C CA . VAL H 1 40 ? 2.375 58.946 6.672 1.00 71.61 63 VAL H CA 1
ATOM 6845 C C . VAL H 1 40 ? 3.684 58.498 6.040 1.00 71.29 63 VAL H C 1
ATOM 6846 O O . VAL H 1 40 ? 3.775 57.373 5.542 1.00 72.67 63 VAL H O 1
ATOM 6850 N N . ALA H 1 41 ? 4.681 59.392 6.049 1.00 62.50 64 ALA H N 1
ATOM 6851 C CA . ALA H 1 41 ? 5.969 59.180 5.409 1.00 60.04 64 ALA H CA 1
ATOM 6852 C C . ALA H 1 41 ? 6.960 58.423 6.275 1.00 59.76 64 ALA H C 1
ATOM 6853 O O . ALA H 1 41 ? 7.122 58.721 7.459 1.00 57.80 64 ALA H O 1
ATOM 6855 N N . LYS H 1 42 ? 7.661 57.462 5.650 1.00 55.37 65 LYS H N 1
ATOM 6856 C CA . LYS H 1 42 ? 8.790 56.761 6.259 1.00 52.65 65 LYS H CA 1
ATOM 6857 C C . LYS H 1 42 ? 9.935 57.759 6.329 1.00 52.54 65 LYS H C 1
ATOM 6858 O O . LYS H 1 42 ? 10.120 58.530 5.374 1.00 50.98 65 LYS H O 1
ATOM 6864 N N . LEU H 1 43 ? 10.674 57.795 7.449 1.00 46.12 66 LEU H N 1
ATOM 6865 C CA . LEU H 1 43 ? 11.757 58.763 7.614 1.00 43.46 66 LEU H CA 1
ATOM 6866 C C . LEU H 1 43 ? 13.092 58.053 7.544 1.00 46.49 66 LEU H C 1
ATOM 6867 O O . LEU H 1 43 ? 13.221 56.932 8.047 1.00 47.08 66 LEU H O 1
ATOM 6872 N N . TYR H 1 44 ? 14.076 58.696 6.895 1.00 42.60 67 TYR H N 1
ATOM 6873 C CA . TYR H 1 44 ? 15.409 58.133 6.641 1.00 42.66 67 TYR H CA 1
ATOM 6874 C C . TYR H 1 44 ? 16.515 59.096 7.004 1.00 49.25 67 TYR H C 1
ATOM 6875 O O . TYR H 1 44 ? 16.329 60.314 6.953 1.00 48.34 67 TYR H O 1
ATOM 6884 N N . ASN H 1 45 ? 17.679 58.548 7.363 1.00 49.62 68 ASN H N 1
ATOM 6885 C CA . ASN H 1 45 ? 18.868 59.355 7.629 1.00 51.02 68 ASN H CA 1
ATOM 6886 C C . ASN H 1 45 ? 19.569 59.598 6.278 1.00 59.77 68 ASN H C 1
ATOM 6887 O O . ASN H 1 45 ? 19.098 59.091 5.250 1.00 60.66 68 ASN H O 1
ATOM 6892 N N . GLU H 1 46 ? 20.680 60.360 6.268 1.00 58.61 69 GLU H N 1
ATOM 6893 C CA . GLU H 1 46 ? 21.429 60.703 5.045 1.00 61.14 69 GLU H CA 1
ATOM 6894 C C . GLU H 1 46 ? 22.049 59.431 4.407 1.00 67.66 69 GLU H C 1
ATOM 6895 O O . GLU H 1 46 ? 22.329 59.449 3.217 1.00 69.70 69 GLU H O 1
ATOM 6901 N N . ASN H 1 47 ? 22.166 58.318 5.167 1.00 65.10 70 ASN H N 1
ATOM 6902 C CA . ASN H 1 47 ? 22.663 57.012 4.690 1.00 67.75 70 ASN H CA 1
ATOM 6903 C C . ASN H 1 47 ? 21.511 56.147 4.125 1.00 70.49 70 ASN H C 1
ATOM 6904 O O . ASN H 1 47 ? 21.744 54.998 3.736 1.00 71.88 70 ASN H O 1
ATOM 6909 N N . GLY H 1 48 ? 20.291 56.700 4.118 1.00 64.00 71 GLY H N 1
ATOM 6910 C CA . GLY H 1 48 ? 19.083 56.033 3.631 1.00 62.97 71 GLY H CA 1
ATOM 6911 C C . GLY H 1 48 ? 18.552 54.907 4.504 1.00 62.93 71 GLY H C 1
ATOM 6912 O O . GLY H 1 48 ? 17.844 54.020 4.014 1.00 63.23 71 GLY H O 1
ATOM 6913 N N . GLU H 1 49 ? 18.898 54.924 5.798 1.00 55.79 72 GLU H N 1
ATOM 6914 C CA . GLU H 1 49 ? 18.429 53.917 6.751 1.00 54.84 72 GLU H CA 1
ATOM 6915 C C . GLU H 1 49 ? 17.110 54.393 7.364 1.00 52.70 72 GLU H C 1
ATOM 6916 O O . GLU H 1 49 ? 16.996 55.559 7.735 1.00 49.56 72 GLU H O 1
ATOM 6922 N N . TYR H 1 50 ? 16.117 53.504 7.443 1.00 48.64 73 TYR H N 1
ATOM 6923 C CA . TYR H 1 50 ? 14.791 53.800 7.997 1.00 47.13 73 TYR H CA 1
ATOM 6924 C C . TYR H 1 50 ? 14.885 54.091 9.513 1.00 51.29 73 TYR H C 1
ATOM 6925 O O . TYR H 1 50 ? 15.477 53.311 10.272 1.00 52.99 73 TYR H O 1
ATOM 6934 N N . LEU H 1 51 ? 14.308 55.235 9.926 1.00 45.09 74 LEU H N 1
ATOM 6935 C CA . LEU H 1 51 ? 14.320 55.732 11.308 1.00 42.77 74 LEU H CA 1
ATOM 6936 C C . LEU H 1 51 ? 12.998 55.505 12.054 1.00 48.04 74 LEU H C 1
ATOM 6937 O O . LEU H 1 51 ? 12.959 55.597 13.291 1.00 50.00 74 LEU H O 1
ATOM 6942 N N . GLY H 1 52 ? 11.933 55.251 11.300 1.00 42.90 75 GLY H N 1
ATOM 6943 C CA . GLY H 1 52 ? 10.575 55.092 11.797 1.00 42.08 75 GLY H CA 1
ATOM 6944 C C . GLY H 1 52 ? 9.703 56.142 11.141 1.00 46.75 75 GLY H C 1
ATOM 6945 O O . GLY H 1 52 ? 10.158 56.809 10.208 1.00 47.16 75 GLY H O 1
ATOM 6946 N N . ASP H 1 53 ? 8.454 56.316 11.613 1.00 44.13 76 ASP H N 1
ATOM 6947 C CA . ASP H 1 53 ? 7.502 57.282 11.035 1.00 44.22 76 ASP H CA 1
ATOM 6948 C C . ASP H 1 53 ? 7.518 58.622 11.774 1.00 49.70 76 ASP H C 1
ATOM 6949 O O . ASP H 1 53 ? 6.896 59.586 11.322 1.00 51.46 76 ASP H O 1
ATOM 6954 N N . SER H 1 54 ? 8.247 58.676 12.886 1.00 44.84 77 SER H N 1
ATOM 6955 C CA . SER H 1 54 ? 8.523 59.856 13.686 1.00 42.57 77 SER H CA 1
ATOM 6956 C C . SER H 1 54 ? 9.980 59.779 14.111 1.00 45.42 77 SER H C 1
ATOM 6957 O O . SER H 1 54 ? 10.422 58.693 14.478 1.00 46.68 77 SER H O 1
ATOM 6960 N N . TYR H 1 55 ? 10.732 60.867 14.032 1.00 39.42 78 TYR H N 1
ATOM 6961 C CA . TYR H 1 55 ? 12.122 60.819 14.460 1.00 38.92 78 TYR H CA 1
ATOM 6962 C C . TYR H 1 55 ? 12.329 61.852 15.556 1.00 44.60 78 TYR H C 1
ATOM 6963 O O . TYR H 1 55 ? 12.260 63.058 15.311 1.00 44.22 78 TYR H O 1
ATOM 6972 N N . LEU H 1 56 ? 12.500 61.359 16.781 1.00 42.15 79 LEU H N 1
ATOM 6973 C CA . LEU H 1 56 ? 12.677 62.160 17.984 1.00 42.11 79 LEU H CA 1
ATOM 6974 C C . LEU H 1 56 ? 14.062 61.916 18.578 1.00 51.98 79 LEU H C 1
ATOM 6975 O O . LEU H 1 56 ? 14.403 60.775 18.892 1.00 55.14 79 LEU H O 1
ATOM 6980 N N . VAL H 1 57 ? 14.883 62.986 18.684 1.00 47.39 80 VAL H N 1
ATOM 6981 C CA . VAL H 1 57 ? 16.229 62.919 19.250 1.00 46.65 80 VAL H CA 1
ATOM 6982 C C . VAL H 1 57 ? 16.282 63.808 20.482 1.00 49.20 80 VAL H C 1
ATOM 6983 O O . VAL H 1 57 ? 16.176 65.031 20.366 1.00 49.28 80 VAL H O 1
ATOM 6987 N N . ASN H 1 58 ? 16.436 63.194 21.651 1.00 45.16 81 ASN H N 1
ATOM 6988 C CA A ASN H 1 58 ? 16.552 63.938 22.905 0.50 44.39 81 ASN H CA 1
ATOM 6989 C CA B ASN H 1 58 ? 16.556 63.866 22.949 0.50 44.87 81 ASN H CA 1
ATOM 6990 C C . ASN H 1 58 ? 18.041 64.141 23.206 1.00 47.73 81 ASN H C 1
ATOM 6991 O O . ASN H 1 58 ? 18.850 63.243 22.962 1.00 48.42 81 ASN H O 1
ATOM 7000 N N . LYS H 1 59 ? 18.409 65.351 23.674 1.00 41.75 82 LYS H N 1
ATOM 7001 C CA . LYS H 1 59 ? 19.780 65.769 24.028 1.00 41.13 82 LYS H CA 1
ATOM 7002 C C . LYS H 1 59 ? 20.772 65.386 22.911 1.00 45.82 82 LYS H C 1
ATOM 7003 O O . LYS H 1 59 ? 21.663 64.550 23.109 1.00 47.96 82 LYS H O 1
ATOM 7009 N N . VAL H 1 60 ? 20.593 66.006 21.734 1.00 40.44 83 VAL H N 1
ATOM 7010 C CA . VAL H 1 60 ? 21.418 65.827 20.532 1.00 40.58 83 VAL H CA 1
ATOM 7011 C C . VAL H 1 60 ? 22.889 66.119 20.884 1.00 47.38 83 VAL H C 1
ATOM 7012 O O . VAL H 1 60 ? 23.187 67.225 21.340 1.00 47.52 83 VAL H O 1
ATOM 7016 N N . THR H 1 61 ? 23.789 65.122 20.706 1.00 45.63 84 THR H N 1
ATOM 7017 C CA . THR H 1 61 ? 25.222 65.286 20.999 1.00 47.82 84 THR H CA 1
ATOM 7018 C C . THR H 1 61 ? 26.001 65.535 19.692 1.00 53.89 84 THR H C 1
ATOM 7019 O O . THR H 1 61 ? 27.075 66.149 19.727 1.00 56.43 84 THR H O 1
ATOM 7023 N N . GLU H 1 62 ? 25.439 65.104 18.552 1.00 48.02 85 GLU H N 1
ATOM 7024 C CA . GLU H 1 62 ? 26.009 65.331 17.217 1.00 48.80 85 GLU H CA 1
ATOM 7025 C C . GLU H 1 62 ? 25.859 66.806 16.824 1.00 50.76 85 GLU H C 1
ATOM 7026 O O . GLU H 1 62 ? 24.911 67.464 17.251 1.00 48.15 85 GLU H O 1
ATOM 7032 N N . ASN H 1 63 ? 26.786 67.329 16.022 1.00 49.91 86 ASN H N 1
ATOM 7033 C CA . ASN H 1 63 ? 26.749 68.727 15.582 1.00 50.11 86 ASN H CA 1
ATOM 7034 C C . ASN H 1 63 ? 25.762 68.913 14.429 1.00 53.24 86 ASN H C 1
ATOM 7035 O O . ASN H 1 63 ? 25.376 70.039 14.134 1.00 52.96 86 ASN H O 1
ATOM 7040 N N . LYS H 1 64 ? 25.362 67.814 13.788 1.00 49.34 87 LYS H N 1
ATOM 7041 C CA . LYS H 1 64 ? 24.445 67.792 12.654 1.00 48.49 87 LYS H CA 1
ATOM 7042 C C . LYS H 1 64 ? 23.512 66.589 12.732 1.00 49.52 87 LYS H C 1
ATOM 7043 O O . LYS H 1 64 ? 23.974 65.467 12.954 1.00 49.63 87 LYS H O 1
ATOM 7049 N N . ILE H 1 65 ? 22.201 66.825 12.559 1.00 44.85 88 ILE H N 1
ATOM 7050 C CA . ILE H 1 65 ? 21.149 65.794 12.542 1.00 43.92 88 ILE H CA 1
ATOM 7051 C C . ILE H 1 65 ? 20.290 66.051 11.315 1.00 46.59 88 ILE H C 1
ATOM 7052 O O . ILE H 1 65 ? 19.792 67.163 11.103 1.00 45.59 88 ILE H O 1
ATOM 7057 N N . SER H 1 66 ? 20.154 65.011 10.505 1.00 43.85 89 SER H N 1
ATOM 7058 C CA . SER H 1 66 ? 19.418 65.039 9.256 1.00 44.32 89 SER H CA 1
ATOM 7059 C C . SER H 1 66 ? 18.258 64.034 9.249 1.00 48.19 89 SER H C 1
ATOM 7060 O O . SER H 1 66 ? 18.368 62.929 9.779 1.00 48.75 89 SER H O 1
ATOM 7063 N N . CYS H 1 67 ? 17.162 64.424 8.626 1.00 44.90 90 CYS H N 1
ATOM 7064 C CA . CYS H 1 67 ? 15.988 63.577 8.440 1.00 45.01 90 CYS H CA 1
ATOM 7065 C C . CYS H 1 67 ? 15.391 63.858 7.040 1.00 48.49 90 CYS H C 1
ATOM 7066 O O . CYS H 1 67 ? 15.313 65.022 6.643 1.00 47.54 90 CYS H O 1
ATOM 7069 N N . GLN H 1 68 ? 15.061 62.799 6.270 1.00 46.02 91 GLN H N 1
ATOM 7070 C CA . GLN H 1 68 ? 14.497 62.920 4.912 1.00 48.27 91 GLN H CA 1
ATOM 7071 C C . GLN H 1 68 ? 13.389 61.870 4.635 1.00 54.83 91 GLN H C 1
ATOM 7072 O O . GLN H 1 68 ? 13.315 60.835 5.309 1.00 54.38 91 GLN H O 1
ATOM 7078 N N . THR H 1 69 ? 12.547 62.155 3.624 1.00 53.91 92 THR H N 1
ATOM 7079 C CA . THR H 1 69 ? 11.492 61.266 3.115 1.00 55.90 92 THR H CA 1
ATOM 7080 C C . THR H 1 69 ? 11.947 60.561 1.841 1.00 63.95 92 THR H C 1
ATOM 7081 O O . THR H 1 69 ? 13.085 60.760 1.396 1.00 64.79 92 THR H O 1
ATOM 7085 N N . GLY H 1 70 ? 11.033 59.810 1.226 1.00 62.58 93 GLY H N 1
ATOM 7086 C CA . GLY H 1 70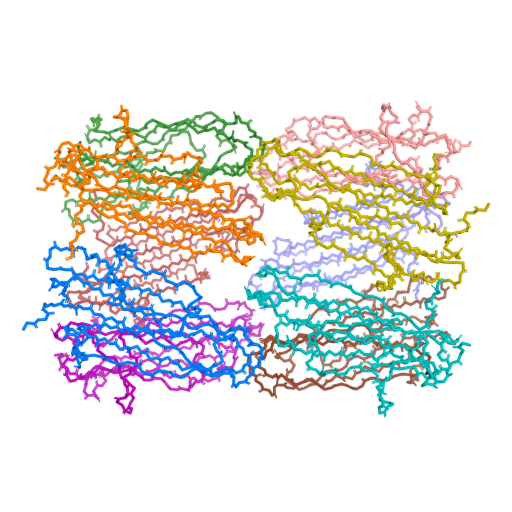 ? 11.249 59.197 -0.081 1.00 65.31 93 GLY H CA 1
ATOM 7087 C C . GLY H 1 70 ? 10.964 60.227 -1.157 1.00 70.70 93 GLY H C 1
ATOM 7088 O O . GLY H 1 70 ? 10.675 61.382 -0.837 1.00 69.68 93 GLY H O 1
ATOM 7089 N N . LYS H 1 71 ? 11.011 59.822 -2.433 1.00 71.60 94 LYS H N 1
ATOM 7090 C CA . LYS H 1 71 ? 10.771 60.702 -3.589 1.00 73.96 94 LYS H CA 1
ATOM 7091 C C . LYS H 1 71 ? 9.318 61.254 -3.645 1.00 77.59 94 LYS H C 1
ATOM 7092 O O . LYS H 1 71 ? 9.086 62.241 -4.343 1.00 79.42 94 LYS H O 1
ATOM 7094 N N . GLU H 1 72 ? 8.361 60.631 -2.924 1.00 72.37 95 GLU H N 1
ATOM 7095 C CA . GLU H 1 72 ? 6.951 61.026 -2.940 1.00 73.14 95 GLU H CA 1
ATOM 7096 C C . GLU H 1 72 ? 6.553 61.873 -1.703 1.00 75.41 95 GLU H C 1
ATOM 7097 O O . GLU H 1 72 ? 5.358 62.041 -1.443 1.00 76.40 95 GLU H O 1
ATOM 7103 N N . GLY H 1 73 ? 7.546 62.460 -1.021 1.00 68.87 96 GLY H N 1
ATOM 7104 C CA . GLY H 1 73 ? 7.340 63.345 0.120 1.00 65.23 96 GLY H CA 1
ATOM 7105 C C . GLY H 1 73 ? 6.643 64.623 -0.299 1.00 69.22 96 GLY H C 1
ATOM 7106 O O . GLY H 1 73 ? 6.940 65.167 -1.368 1.00 70.69 96 GLY H O 1
ATOM 7107 N N . SER H 1 74 ? 5.687 65.097 0.524 1.00 63.84 97 SER H N 1
ATOM 7108 C CA . SER H 1 74 ? 4.918 66.309 0.225 1.00 65.07 97 SER H CA 1
ATOM 7109 C C . SER H 1 74 ? 5.175 67.419 1.261 1.00 66.30 97 SER H C 1
ATOM 7110 O O . SER H 1 74 ? 4.920 68.590 0.974 1.00 67.14 97 SER H O 1
ATOM 7129 N N . THR H 1 77 ? 8.232 68.684 8.789 1.00 44.28 100 THR H N 1
ATOM 7130 C CA . THR H 1 77 ? 8.267 69.641 9.891 1.00 43.87 100 THR H CA 1
ATOM 7131 C C . THR H 1 77 ? 9.323 69.211 10.918 1.00 46.66 100 THR H C 1
ATOM 7132 O O . THR H 1 77 ? 9.471 68.027 11.226 1.00 44.06 100 THR H O 1
ATOM 7136 N N . CYS H 1 78 ? 10.053 70.199 11.428 1.00 44.38 101 CYS H N 1
ATOM 7137 C CA . CYS H 1 78 ? 11.031 70.003 12.475 1.00 43.73 101 CYS H CA 1
ATOM 7138 C C . CYS H 1 78 ? 10.697 70.922 13.623 1.00 44.92 101 CYS H C 1
ATOM 7139 O O . CYS H 1 78 ? 10.650 72.141 13.448 1.00 47.23 101 CYS H O 1
ATOM 7142 N N . ALA H 1 79 ? 10.434 70.337 14.778 1.00 36.04 102 ALA H N 1
ATOM 7143 C CA . ALA H 1 79 ? 10.154 71.065 16.004 1.00 35.10 102 ALA H CA 1
ATOM 7144 C C . ALA H 1 79 ? 11.271 70.812 16.971 1.00 37.17 102 ALA H C 1
ATOM 7145 O O . ALA H 1 79 ? 11.690 69.665 17.136 1.00 34.63 102 ALA H O 1
ATOM 7147 N N . GLY H 1 80 ? 11.762 71.868 17.597 1.00 33.77 103 GLY H N 1
ATOM 7148 C CA . GLY H 1 80 ? 12.839 71.722 18.558 1.00 32.01 103 GLY H CA 1
ATOM 7149 C C . GLY H 1 80 ? 12.685 72.524 19.822 1.00 34.71 103 GLY H C 1
ATOM 7150 O O . GLY H 1 80 ? 11.921 73.484 19.876 1.00 34.78 103 GLY H O 1
ATOM 7151 N N . SER H 1 81 ? 13.415 72.108 20.859 1.00 31.39 104 SER H N 1
ATOM 7152 C CA . SER H 1 81 ? 13.481 72.822 22.123 1.00 30.94 104 SER H CA 1
ATOM 7153 C C . SER H 1 81 ? 14.935 72.900 22.549 1.00 34.95 104 SER H C 1
ATOM 7154 O O . SER H 1 81 ? 15.737 72.005 22.268 1.00 34.19 104 SER H O 1
ATOM 7157 N N . VAL H 1 82 ? 15.281 74.026 23.149 1.00 33.65 105 VAL H N 1
ATOM 7158 C CA . VAL H 1 82 ? 16.602 74.360 23.675 1.00 33.54 105 VAL H CA 1
ATOM 7159 C C . VAL H 1 82 ? 16.410 74.706 25.158 1.00 37.69 105 VAL H C 1
ATOM 7160 O O . VAL H 1 82 ? 15.609 75.589 25.484 1.00 35.22 105 VAL H O 1
ATOM 7164 N N . ILE H 1 83 ? 17.074 73.952 26.047 1.00 35.38 106 ILE H N 1
ATOM 7165 C CA . ILE H 1 83 ? 17.038 74.165 27.491 1.00 36.19 106 ILE H CA 1
ATOM 7166 C C . ILE H 1 83 ? 18.488 74.285 27.965 1.00 41.94 106 ILE H C 1
ATOM 7167 O O . ILE H 1 83 ? 19.323 73.487 27.544 1.00 43.12 106 ILE H O 1
ATOM 7172 N N A SER H 1 84 ? 18.792 75.317 28.757 0.67 39.72 107 SER H N 1
ATOM 7173 N N B SER H 1 84 ? 18.782 75.224 28.874 0.33 39.64 107 SER H N 1
ATOM 7174 C CA A SER H 1 84 ? 20.127 75.529 29.299 0.67 41.85 107 SER H CA 1
ATOM 7175 C CA B SER H 1 84 ? 20.139 75.366 29.383 0.33 41.30 107 SER H CA 1
ATOM 7176 C C A SER H 1 84 ? 20.276 74.769 30.588 0.67 47.48 107 SER H C 1
ATOM 7177 C C B SER H 1 84 ? 20.303 74.653 30.738 0.33 46.66 107 SER H C 1
ATOM 7178 O O A SER H 1 84 ? 19.374 74.786 31.426 0.67 44.91 107 SER H O 1
ATOM 7179 O O B SER H 1 84 ? 20.995 73.631 30.781 0.33 47.62 107 SER H O 1
ATOM 7184 N N A THR H 1 85 ? 21.444 74.133 30.749 0.67 47.87 108 THR H N 1
ATOM 7185 N N B THR H 1 85 ? 19.693 75.199 31.834 0.33 43.17 108 THR H N 1
ATOM 7186 C CA A THR H 1 85 ? 21.811 73.315 31.902 0.67 49.44 108 THR H CA 1
ATOM 7187 C CA B THR H 1 85 ? 19.784 74.767 33.252 0.33 44.55 108 THR H CA 1
ATOM 7188 C C A THR H 1 85 ? 22.960 74.010 32.688 0.67 57.12 108 THR H C 1
ATOM 7189 C C B THR H 1 85 ? 21.161 75.249 33.809 0.33 51.01 108 THR H C 1
ATOM 7190 O O A THR H 1 85 ? 23.614 73.370 33.515 0.67 59.38 108 THR H O 1
ATOM 7191 O O B THR H 1 85 ? 21.325 75.329 35.029 0.33 52.46 108 THR H O 1
ATOM 7198 N N A SER H 1 86 ? 23.167 75.329 32.455 0.67 53.81 109 SER H N 1
ATOM 7199 N N B SER H 1 86 ? 22.116 75.613 32.908 0.33 48.24 109 SER H N 1
ATOM 7200 C CA A SER H 1 86 ? 24.225 76.123 33.087 0.67 55.70 109 SER H CA 1
ATOM 7201 C CA B SER H 1 86 ? 23.456 76.153 33.203 0.33 50.69 109 SER H CA 1
ATOM 7202 C C A SER H 1 86 ? 23.677 77.342 33.839 0.67 58.69 109 SER H C 1
ATOM 7203 C C B SER H 1 86 ? 23.324 77.393 34.070 0.33 57.11 109 SER H C 1
ATOM 7204 O O A SER H 1 86 ? 22.796 78.034 33.330 0.67 57.42 109 SER H O 1
ATOM 7205 O O B SER H 1 86 ? 22.385 78.165 33.862 0.33 56.44 109 SER H O 1
ATOM 7210 N N . GLU H 1 87 ? 24.212 77.579 35.059 1.00 56.33 110 GLU H N 1
ATOM 7211 C CA . GLU H 1 87 ? 24.007 78.724 35.964 1.00 57.40 110 GLU H CA 1
ATOM 7212 C C . GLU H 1 87 ? 24.951 79.889 35.609 1.00 59.77 110 GLU H C 1
ATOM 7213 O O . GLU H 1 87 ? 24.934 80.930 36.279 1.00 61.18 110 GLU H O 1
ATOM 7219 N N . GLN H 1 88 ? 25.749 79.719 34.547 1.00 53.17 111 GLN H N 1
ATOM 7220 C CA . GLN H 1 88 ? 26.668 80.743 34.083 1.00 54.51 111 GLN H CA 1
ATOM 7221 C C . GLN H 1 88 ? 26.065 81.479 32.899 1.00 53.88 111 GLN H C 1
ATOM 7222 O O . GLN H 1 88 ? 25.587 80.851 31.958 1.00 50.83 111 GLN H O 1
ATOM 7228 N N . ALA H 1 89 ? 26.056 82.818 32.977 1.00 50.98 112 ALA H N 1
ATOM 7229 C CA . ALA H 1 89 ? 25.540 83.702 31.939 1.00 50.28 112 ALA H CA 1
ATOM 7230 C C . ALA H 1 89 ? 26.549 83.867 30.794 1.00 56.63 112 ALA H C 1
ATOM 7231 O O . ALA H 1 89 ? 27.763 83.855 31.030 1.00 58.80 112 ALA H O 1
ATOM 7233 N N . GLY H 1 90 ? 26.035 84.027 29.575 1.00 50.97 113 GLY H N 1
ATOM 7234 C CA . GLY H 1 90 ? 26.862 84.235 28.396 1.00 51.81 113 GLY H CA 1
ATOM 7235 C C . GLY H 1 90 ? 27.233 83.009 27.589 1.00 54.86 113 GLY H C 1
ATOM 7236 O O . GLY H 1 90 ? 28.001 83.124 26.630 1.00 56.16 113 GLY H O 1
ATOM 7237 N N . LYS H 1 91 ? 26.714 81.825 27.970 1.00 49.21 114 LYS H N 1
ATOM 7238 C CA . LYS H 1 91 ? 26.959 80.592 27.229 1.00 47.29 114 LYS H CA 1
ATOM 7239 C C . LYS H 1 91 ? 26.080 80.643 25.996 1.00 50.51 114 LYS H C 1
ATOM 7240 O O . LYS H 1 91 ? 24.905 80.993 26.112 1.00 49.15 114 LYS H O 1
ATOM 7246 N N . LYS H 1 92 ? 26.662 80.416 24.812 1.00 48.34 115 LYS H N 1
ATOM 7247 C CA . LYS H 1 92 ? 25.925 80.553 23.555 1.00 47.52 115 LYS H CA 1
ATOM 7248 C C . LYS H 1 92 ? 25.743 79.228 22.804 1.00 49.96 115 LYS H C 1
ATOM 7249 O O . LYS H 1 92 ? 26.660 78.397 22.758 1.00 51.47 115 LYS H O 1
ATOM 7255 N N . LEU H 1 93 ? 24.559 79.080 22.172 1.00 42.52 116 LEU H N 1
ATOM 7256 C CA . LEU H 1 93 ? 24.196 77.963 21.302 1.00 40.23 116 LEU H CA 1
ATOM 7257 C C . LEU H 1 93 ? 23.701 78.496 19.949 1.00 46.56 116 LEU H C 1
ATOM 7258 O O . LEU H 1 93 ? 22.643 79.136 19.894 1.00 45.11 116 LEU H O 1
ATOM 7263 N N . LYS H 1 94 ? 24.474 78.239 18.867 1.00 45.80 117 LYS H N 1
ATOM 7264 C CA . LYS H 1 94 ? 24.115 78.649 17.517 1.00 46.87 117 LYS H CA 1
ATOM 7265 C C . LYS H 1 94 ? 23.390 77.481 16.861 1.00 50.17 117 LYS H C 1
ATOM 7266 O O . LYS H 1 94 ? 23.907 76.364 16.830 1.00 48.73 117 LYS H O 1
ATOM 7268 N N . ILE H 1 95 ? 22.167 77.738 16.393 1.00 46.97 118 ILE H N 1
ATOM 7269 C CA . ILE H 1 95 ? 21.316 76.744 15.750 1.00 44.98 118 ILE H CA 1
ATOM 7270 C C . ILE H 1 95 ? 20.996 77.186 14.324 1.00 52.15 118 ILE H C 1
ATOM 7271 O O . ILE H 1 95 ? 20.595 78.333 14.095 1.00 53.75 118 ILE H O 1
ATOM 7276 N N . SER H 1 96 ? 21.147 76.262 13.373 1.00 48.84 119 SER H N 1
ATOM 7277 C CA . SER H 1 96 ? 20.729 76.508 12.003 1.00 50.05 119 SER H CA 1
ATOM 7278 C C . SER H 1 96 ? 19.853 75.343 11.568 1.00 50.86 119 SER H C 1
ATOM 7279 O O . SER H 1 96 ? 20.206 74.175 11.767 1.00 49.99 119 SER H O 1
ATOM 7282 N N . VAL H 1 97 ? 18.667 75.672 11.069 1.00 45.63 120 VAL H N 1
ATOM 7283 C CA . VAL H 1 97 ? 17.678 74.682 10.632 1.00 42.60 120 VAL H CA 1
ATOM 7284 C C . VAL H 1 97 ? 17.464 74.947 9.169 1.00 46.94 120 VAL H C 1
ATOM 7285 O O . VAL H 1 97 ? 16.935 76.002 8.828 1.00 46.94 120 VAL H O 1
ATOM 7289 N N . ILE H 1 98 ? 17.956 74.053 8.296 1.00 44.33 121 ILE H N 1
ATOM 7290 C CA . ILE H 1 98 ? 17.829 74.252 6.847 1.00 46.69 121 ILE H CA 1
ATOM 7291 C C . ILE H 1 98 ? 16.928 73.157 6.277 1.00 50.15 121 ILE H C 1
ATOM 7292 O O . ILE H 1 98 ? 17.131 71.974 6.562 1.00 48.34 121 ILE H O 1
ATOM 7297 N N . ALA H 1 99 ? 15.920 73.575 5.492 1.00 48.13 122 ALA H N 1
ATOM 7298 C CA . ALA H 1 99 ? 14.936 72.715 4.845 1.00 48.02 122 ALA H CA 1
ATOM 7299 C C . ALA H 1 99 ? 15.204 72.631 3.343 1.00 54.05 122 ALA H C 1
ATOM 7300 O O . ALA H 1 99 ? 15.492 73.643 2.704 1.00 56.19 122 ALA H O 1
ATOM 7302 N N . TYR H 1 100 ? 15.120 71.412 2.790 1.00 50.78 123 TYR H N 1
ATOM 7303 C CA . TYR H 1 100 ? 15.367 71.121 1.374 1.00 53.94 123 TYR H CA 1
ATOM 7304 C C . TYR H 1 100 ? 14.242 70.307 0.735 1.00 59.96 123 TYR H C 1
ATOM 7305 O O . TYR H 1 100 ? 13.555 69.548 1.419 1.00 58.89 123 TYR H O 1
ATOM 7314 N N . ILE H 1 101 ? 14.085 70.442 -0.587 1.00 59.03 124 ILE H N 1
ATOM 7315 C CA . ILE H 1 101 ? 13.197 69.643 -1.431 1.00 59.55 124 ILE H CA 1
ATOM 7316 C C . ILE H 1 101 ? 14.061 69.282 -2.610 1.00 66.92 124 ILE H C 1
ATOM 7317 O O . ILE H 1 101 ? 14.458 70.179 -3.360 1.00 70.23 124 ILE H O 1
ATOM 7322 N N . ASP H 1 102 ? 14.444 67.991 -2.710 1.00 63.04 125 ASP H N 1
ATOM 7323 C CA . ASP H 1 102 ? 15.332 67.433 -3.746 1.00 66.17 125 ASP H CA 1
ATOM 7324 C C . ASP H 1 102 ? 16.688 68.187 -3.749 1.00 72.61 125 ASP H C 1
ATOM 7325 O O . ASP H 1 102 ? 17.155 68.624 -4.801 1.00 76.54 125 ASP H O 1
ATOM 7330 N N . ASN H 1 103 ? 17.288 68.356 -2.543 1.00 66.73 126 ASN H N 1
ATOM 7331 C CA . ASN H 1 103 ? 18.591 68.990 -2.270 1.00 67.64 126 ASN H CA 1
ATOM 7332 C C . ASN H 1 103 ? 18.638 70.487 -2.734 1.00 73.30 126 ASN H C 1
ATOM 7333 O O . ASN H 1 103 ? 19.727 71.048 -2.897 1.00 74.36 126 ASN H O 1
ATOM 7338 N N . LYS H 1 104 ? 17.457 71.130 -2.874 1.00 68.18 127 LYS H N 1
ATOM 7339 C CA . LYS H 1 104 ? 17.302 72.553 -3.160 1.00 69.05 127 LYS H CA 1
ATOM 7340 C C . LYS H 1 104 ? 16.733 73.208 -1.893 1.00 68.98 127 LYS H C 1
ATOM 7341 O O . LYS H 1 104 ? 15.657 72.807 -1.439 1.00 65.43 127 LYS H O 1
ATOM 7343 N N . GLU H 1 105 ? 17.485 74.151 -1.279 1.00 64.54 128 GLU H N 1
ATOM 7344 C CA . GLU H 1 105 ? 17.072 74.843 -0.054 1.00 60.21 128 GLU H CA 1
ATOM 7345 C C . GLU H 1 105 ? 15.791 75.645 -0.298 1.00 64.04 128 GLU H C 1
ATOM 7346 O O . GLU H 1 105 ? 15.738 76.466 -1.215 1.00 67.11 128 GLU H O 1
ATOM 7352 N N . VAL H 1 106 ? 14.770 75.398 0.535 1.00 56.98 129 VAL H N 1
ATOM 7353 C CA . VAL H 1 106 ? 13.457 76.032 0.422 1.00 57.42 129 VAL H CA 1
ATOM 7354 C C . VAL H 1 106 ? 13.160 76.888 1.667 1.00 61.98 129 VAL H C 1
ATOM 7355 O O . VAL H 1 106 ? 12.343 77.808 1.586 1.00 65.24 129 VAL H O 1
ATOM 7359 N N . ASN H 1 107 ? 13.809 76.584 2.809 1.00 54.03 130 ASN H N 1
ATOM 7360 C CA . ASN H 1 107 ? 13.606 77.340 4.034 1.00 51.51 130 ASN H CA 1
ATOM 7361 C C . ASN H 1 107 ? 14.844 77.268 4.928 1.00 53.24 130 ASN H C 1
ATOM 7362 O O . ASN H 1 107 ? 15.656 76.351 4.793 1.00 51.99 130 ASN H O 1
ATOM 7367 N N . ARG H 1 108 ? 14.985 78.253 5.837 1.00 49.63 131 ARG H N 1
ATOM 7368 C CA . ARG H 1 108 ? 16.115 78.369 6.749 1.00 48.41 131 ARG H CA 1
ATOM 7369 C C . ARG H 1 108 ? 15.741 79.192 7.987 1.00 52.37 131 ARG H C 1
ATOM 7370 O O . ARG H 1 108 ? 15.104 80.248 7.875 1.00 54.31 131 ARG H O 1
ATOM 7378 N N . LEU H 1 109 ? 16.187 78.722 9.153 1.00 46.68 132 LEU H N 1
ATOM 7379 C CA . LEU H 1 109 ? 16.066 79.428 10.416 1.00 46.36 132 LEU H CA 1
ATOM 7380 C C . LEU H 1 109 ? 17.417 79.464 11.094 1.00 52.12 132 LEU H C 1
ATOM 7381 O O . LEU H 1 109 ? 18.042 78.419 11.284 1.00 49.29 132 LEU H O 1
ATOM 7386 N N . GLU H 1 110 ? 17.874 80.680 11.432 1.00 53.19 133 GLU H N 1
ATOM 7387 C CA . GLU H 1 110 ? 19.134 80.930 12.128 1.00 54.29 133 GLU H CA 1
ATOM 7388 C C . GLU H 1 110 ? 18.826 81.524 13.492 1.00 58.28 133 GLU H C 1
ATOM 7389 O O . GLU H 1 110 ? 18.190 82.582 13.574 1.00 60.26 133 GLU H O 1
ATOM 7395 N N . LYS H 1 111 ? 19.238 80.831 14.558 1.00 52.00 134 LYS H N 1
ATOM 7396 C CA A LYS H 1 111 ? 18.992 81.255 15.937 0.50 50.61 134 LYS H CA 1
ATOM 7397 C CA B LYS H 1 111 ? 19.002 81.289 15.924 0.50 50.35 134 LYS H CA 1
ATOM 7398 C C . LYS H 1 111 ? 20.248 81.163 16.773 1.00 53.92 134 LYS H C 1
ATOM 7399 O O . LYS H 1 111 ? 21.081 80.281 16.551 1.00 51.77 134 LYS H O 1
ATOM 7410 N N . GLU H 1 112 ? 20.356 82.050 17.758 1.00 51.87 135 GLU H N 1
ATOM 7411 C CA . GLU H 1 112 ? 21.453 82.081 18.704 1.00 52.48 135 GLU H CA 1
ATOM 7412 C C . GLU H 1 112 ? 20.869 82.262 20.096 1.00 54.02 135 GLU H C 1
ATOM 7413 O O . GLU H 1 112 ? 20.114 83.204 20.333 1.00 55.43 135 GLU H O 1
ATOM 7419 N N . TYR H 1 113 ? 21.167 81.326 20.997 1.00 47.34 136 TYR H N 1
ATOM 7420 C CA . TYR H 1 113 ? 20.661 81.342 22.366 1.00 45.36 136 TYR H CA 1
ATOM 7421 C C . TYR H 1 113 ? 21.771 81.681 23.324 1.00 50.42 136 TYR H C 1
ATOM 7422 O O . TYR H 1 113 ? 22.865 81.129 23.200 1.00 51.67 136 TYR H O 1
ATOM 7431 N N . ILE H 1 114 ? 21.517 82.632 24.238 1.00 46.03 137 ILE H N 1
ATOM 7432 C CA . ILE H 1 114 ? 22.508 83.084 25.210 1.00 46.61 137 ILE H CA 1
ATOM 7433 C C . ILE H 1 114 ? 21.890 82.971 26.616 1.00 48.76 137 ILE H C 1
ATOM 7434 O O . ILE H 1 114 ? 20.799 83.493 26.865 1.00 47.89 137 ILE H O 1
ATOM 7439 N N . THR H 1 115 ? 22.600 82.300 27.527 1.00 44.71 138 THR H N 1
ATOM 7440 C CA . THR H 1 115 ? 22.164 82.118 28.912 1.00 44.37 138 THR H CA 1
ATOM 7441 C C . THR H 1 115 ? 22.283 83.444 29.687 1.00 51.21 138 THR H C 1
ATOM 7442 O O . THR H 1 115 ? 23.172 84.245 29.394 1.00 52.98 138 THR H O 1
ATOM 7446 N N . LYS H 1 116 ? 21.388 83.652 30.677 1.00 47.90 139 LYS H N 1
ATOM 7447 C CA . LYS H 1 116 ? 21.332 84.863 31.506 1.00 50.59 139 LYS H CA 1
ATOM 7448 C C . LYS H 1 116 ? 21.604 84.571 33.006 1.00 55.61 139 LYS H C 1
ATOM 7449 O O . LYS H 1 116 ? 21.629 85.507 33.827 1.00 58.37 139 LYS H O 1
ATOM 7455 N N . GLY H 1 117 ? 21.800 83.296 33.343 1.00 49.01 140 GLY H N 1
ATOM 7456 C CA . GLY H 1 117 ? 22.026 82.854 34.715 1.00 50.07 140 GLY H CA 1
ATOM 7457 C C . GLY H 1 117 ? 20.899 81.968 35.203 1.00 51.83 140 GLY H C 1
ATOM 7458 O O . GLY H 1 117 ? 21.111 81.086 36.037 1.00 52.17 140 GLY H O 1
ATOM 7459 N N . SER H 1 118 ? 19.688 82.221 34.675 1.00 46.74 141 SER H N 1
ATOM 7460 C CA . SER H 1 118 ? 18.458 81.471 34.935 1.00 45.89 141 SER H CA 1
ATOM 7461 C C . SER H 1 118 ? 18.245 80.414 33.849 1.00 48.71 141 SER H C 1
ATOM 7462 O O . SER H 1 118 ? 18.954 80.419 32.839 1.00 48.74 141 SER H O 1
ATOM 7465 N N . THR H 1 119 ? 17.289 79.501 34.055 1.00 44.50 142 THR H N 1
ATOM 7466 C CA . THR H 1 119 ? 17.009 78.444 33.094 1.00 42.78 142 THR H CA 1
ATOM 7467 C C . THR H 1 119 ? 16.367 79.056 31.823 1.00 46.55 142 THR H C 1
ATOM 7468 O O . THR H 1 119 ? 15.390 79.796 31.900 1.00 48.01 142 THR H O 1
ATOM 7472 N N . LEU H 1 120 ? 16.972 78.754 30.672 1.00 40.98 143 LEU H N 1
ATOM 7473 C CA . LEU H 1 120 ? 16.552 79.163 29.338 1.00 38.54 143 LEU H CA 1
ATOM 7474 C C . LEU H 1 120 ? 15.718 78.044 28.741 1.00 41.46 143 LEU H C 1
ATOM 7475 O O . LEU H 1 120 ? 16.169 76.904 28.691 1.00 40.00 143 LEU H O 1
ATOM 7480 N N . VAL H 1 121 ? 14.477 78.360 28.365 1.00 38.46 144 VAL H N 1
ATOM 7481 C CA . VAL H 1 121 ? 13.568 77.428 27.735 1.00 37.01 144 VAL H CA 1
ATOM 7482 C C . VAL H 1 121 ? 13.086 78.103 26.473 1.00 41.02 144 VAL H C 1
ATOM 7483 O O . VAL H 1 121 ? 12.302 79.052 26.541 1.00 42.18 144 VAL H O 1
ATOM 7487 N N . GLU H 1 122 ? 13.586 77.624 25.330 1.00 36.20 145 GLU H N 1
ATOM 7488 C CA . GLU H 1 122 ? 13.287 78.165 24.011 1.00 36.72 145 GLU H CA 1
ATOM 7489 C C . GLU H 1 122 ? 12.777 77.082 23.083 1.00 40.45 145 GLU H C 1
ATOM 7490 O O . GLU H 1 122 ? 13.104 75.918 23.270 1.00 39.33 145 GLU H O 1
ATOM 7496 N N . ASN H 1 123 ? 11.968 77.468 22.079 1.00 38.51 146 ASN H N 1
ATOM 7497 C CA . ASN H 1 123 ? 11.379 76.554 21.097 1.00 37.50 146 ASN H CA 1
ATOM 7498 C C . ASN H 1 123 ? 11.506 77.081 19.686 1.00 40.91 146 ASN H C 1
ATOM 7499 O O . ASN H 1 123 ? 11.625 78.298 19.485 1.00 41.77 146 ASN H O 1
ATOM 7504 N N . PHE H 1 124 ? 11.460 76.168 18.701 1.00 35.60 147 PHE H N 1
ATOM 7505 C CA . PHE H 1 124 ? 11.470 76.536 17.286 1.00 35.31 147 PHE H CA 1
ATOM 7506 C C . PHE H 1 124 ? 10.697 75.497 16.500 1.00 38.99 147 PHE H C 1
ATOM 7507 O O . PHE H 1 124 ? 10.549 74.357 16.953 1.00 36.53 147 PHE H O 1
ATOM 7515 N N . SER H 1 125 ? 10.201 75.906 15.321 1.00 36.49 148 SER H N 1
ATOM 7516 C CA . SER H 1 125 ? 9.466 75.045 14.409 1.00 36.22 148 SER H CA 1
ATOM 7517 C C . SER H 1 125 ? 9.714 75.536 13.000 1.00 40.77 148 SER H C 1
ATOM 7518 O O . SER H 1 125 ? 9.490 76.717 12.726 1.00 41.65 148 SER H O 1
ATOM 7521 N N . VAL H 1 126 ? 10.268 74.656 12.134 1.00 36.39 149 VAL H N 1
ATOM 7522 C CA . VAL H 1 126 ? 10.604 74.949 10.727 1.00 37.83 149 VAL H CA 1
ATOM 7523 C C . VAL H 1 126 ? 10.051 73.839 9.844 1.00 43.85 149 VAL H C 1
ATOM 7524 O O . VAL H 1 126 ? 10.184 72.658 10.186 1.00 43.31 149 VAL H O 1
ATOM 7528 N N . SER H 1 127 ? 9.460 74.219 8.700 1.00 42.07 150 SER H N 1
ATOM 7529 C CA . SER H 1 127 ? 8.881 73.274 7.758 1.00 42.27 150 SER H CA 1
ATOM 7530 C C . SER H 1 127 ? 9.416 73.529 6.327 1.00 48.18 150 SER H C 1
ATOM 7531 O O . SER H 1 127 ? 9.944 74.612 6.053 1.00 49.21 150 SER H O 1
ATOM 7534 N N . THR H 1 128 ? 9.317 72.520 5.435 1.00 44.46 151 THR H N 1
ATOM 7535 C CA . THR H 1 128 ? 9.744 72.639 4.031 1.00 47.01 151 THR H CA 1
ATOM 7536 C C . THR H 1 128 ? 8.687 73.374 3.189 1.00 54.80 151 THR H C 1
ATOM 7537 O O . THR H 1 128 ? 9.009 73.860 2.105 1.00 57.86 151 THR H O 1
ATOM 7541 N N . THR H 1 129 ? 7.433 73.444 3.683 1.00 51.43 152 THR H N 1
ATOM 7542 C CA . THR H 1 129 ? 6.290 74.035 2.966 1.00 54.35 152 THR H CA 1
ATOM 7543 C C . THR H 1 129 ? 5.718 75.304 3.651 1.00 57.94 152 THR H C 1
ATOM 7544 O O . THR H 1 129 ? 4.569 75.682 3.377 1.00 58.04 152 THR H O 1
ATOM 7548 N N . SER H 1 130 ? 6.524 75.975 4.508 1.00 54.49 153 SER H N 1
ATOM 7549 C CA . SER H 1 130 ? 6.103 77.205 5.198 1.00 54.98 153 SER H CA 1
ATOM 7550 C C . SER H 1 130 ? 5.897 78.311 4.182 1.00 64.25 153 SER H C 1
ATOM 7551 O O . SER H 1 130 ? 6.774 78.527 3.350 1.00 65.49 153 SER H O 1
ATOM 7554 N N . VAL H 1 131 ? 4.742 78.984 4.223 1.00 63.63 154 VAL H N 1
ATOM 7555 C CA . VAL H 1 131 ? 4.422 80.062 3.295 1.00 68.20 154 VAL H CA 1
ATOM 7556 C C . VAL H 1 131 ? 4.948 81.382 3.886 1.00 73.94 154 VAL H C 1
ATOM 7557 O O . VAL H 1 131 ? 4.707 81.677 5.062 1.00 72.45 154 VAL H O 1
ATOM 7561 N N . GLU H 1 132 ? 5.678 82.159 3.060 1.00 73.19 155 GLU H N 1
ATOM 7562 C CA . GLU H 1 132 ? 6.316 83.425 3.420 1.00 75.93 155 GLU H CA 1
ATOM 7563 C C . GLU H 1 132 ? 5.285 84.512 3.712 1.00 74.71 155 GLU H C 1
ATOM 7564 O O . GLU H 1 132 ? 4.279 84.645 2.973 1.00 82.21 155 GLU H O 1
ATOM 7567 N N . ASN I 1 8 ? -12.123 91.120 2.308 1.00 103.90 31 ASN I N 1
ATOM 7568 C CA . ASN I 1 8 ? -11.130 90.055 2.405 1.00 100.26 31 ASN I CA 1
ATOM 7569 C C . ASN I 1 8 ? -10.488 90.041 3.791 1.00 99.66 31 ASN I C 1
ATOM 7570 O O . ASN I 1 8 ? -10.179 91.095 4.359 1.00 98.41 31 ASN I O 1
ATOM 7572 N N . THR I 1 9 ? -10.299 88.827 4.329 1.00 92.81 32 THR I N 1
ATOM 7573 C CA . THR I 1 9 ? -9.692 88.543 5.635 1.00 87.33 32 THR I CA 1
ATOM 7574 C C . THR I 1 9 ? -8.179 88.249 5.428 1.00 86.23 32 THR I C 1
ATOM 7575 O O . THR I 1 9 ? -7.442 88.117 6.407 1.00 82.44 32 THR I O 1
ATOM 7579 N N . THR I 1 10 ? -7.722 88.161 4.152 1.00 82.10 33 THR I N 1
ATOM 7580 C CA . THR I 1 10 ? -6.322 87.883 3.809 1.00 78.64 33 THR I CA 1
ATOM 7581 C C . THR I 1 10 ? -5.513 89.194 3.902 1.00 78.31 33 THR I C 1
ATOM 7582 O O . THR I 1 10 ? -5.918 90.227 3.365 1.00 80.45 33 THR I O 1
ATOM 7586 N N . GLY I 1 11 ? -4.389 89.120 4.609 1.00 68.89 34 GLY I N 1
ATOM 7587 C CA . GLY I 1 11 ? -3.490 90.245 4.833 1.00 66.34 34 GLY I CA 1
ATOM 7588 C C . GLY I 1 11 ? -2.430 89.926 5.860 1.00 64.29 34 GLY I C 1
ATOM 7589 O O . GLY I 1 11 ? -2.182 88.753 6.158 1.00 61.93 34 GLY I O 1
ATOM 7590 N N . VAL I 1 12 ? -1.795 90.973 6.409 1.00 57.96 35 VAL I N 1
ATOM 7591 C CA . VAL I 1 12 ? -0.777 90.796 7.443 1.00 53.58 35 VAL I CA 1
ATOM 7592 C C . VAL I 1 12 ? -1.507 90.682 8.795 1.00 55.35 35 VAL I C 1
ATOM 7593 O O . VAL I 1 12 ? -1.991 91.680 9.348 1.00 54.86 35 VAL I O 1
ATOM 7597 N N . HIS I 1 13 ? -1.623 89.442 9.283 1.00 50.94 36 HIS I N 1
ATOM 7598 C CA . HIS I 1 13 ? -2.215 89.108 10.581 1.00 48.31 36 HIS I CA 1
ATOM 7599 C C . HIS I 1 13 ? -1.154 89.315 11.640 1.00 49.79 36 HIS I C 1
ATOM 7600 O O . HIS I 1 13 ? -0.042 88.809 11.494 1.00 47.10 36 HIS I O 1
ATOM 7607 N N . LYS I 1 14 ? -1.467 90.131 12.653 1.00 47.07 37 LYS I N 1
ATOM 7608 C CA . LYS I 1 14 ? -0.537 90.516 13.716 1.00 45.67 37 LYS I CA 1
ATOM 7609 C C . LYS I 1 14 ? -1.236 90.545 15.069 1.00 48.11 37 LYS I C 1
ATOM 7610 O O . LYS I 1 14 ? -2.368 91.008 15.164 1.00 49.50 37 LYS I O 1
ATOM 7616 N N . ILE I 1 15 ? -0.563 90.046 16.104 1.00 41.66 38 ILE I N 1
ATOM 7617 C CA . ILE I 1 15 ? -1.066 90.088 17.467 1.00 40.74 38 ILE I CA 1
ATOM 7618 C C . ILE I 1 15 ? 0.050 90.686 18.342 1.00 46.70 38 ILE I C 1
ATOM 7619 O O . ILE I 1 15 ? 1.193 90.217 18.305 1.00 46.71 38 ILE I O 1
ATOM 7624 N N . VAL I 1 16 ? -0.294 91.739 19.099 1.00 44.08 39 VAL I N 1
ATOM 7625 C CA . VAL I 1 16 ? 0.601 92.405 20.038 1.00 43.58 39 VAL I CA 1
ATOM 7626 C C . VAL I 1 16 ? 0.114 92.111 21.475 1.00 44.86 39 VAL I C 1
ATOM 7627 O O . VAL I 1 16 ? -1.066 92.274 21.798 1.00 44.08 39 VAL I O 1
ATOM 7631 N N . VAL I 1 17 ? 1.031 91.643 22.314 1.00 40.84 40 VAL I N 1
ATOM 7632 C CA . VAL I 1 17 ? 0.803 91.361 23.733 1.00 38.52 40 VAL I CA 1
ATOM 7633 C C . VAL I 1 17 ? 1.596 92.401 24.516 1.00 43.70 40 VAL I C 1
ATOM 7634 O O . VAL I 1 17 ? 2.794 92.584 24.265 1.00 42.82 40 VAL I O 1
ATOM 7638 N N . GLU I 1 18 ? 0.914 93.114 25.426 1.00 41.32 41 GLU I N 1
ATOM 7639 C CA . GLU I 1 18 ? 1.531 94.111 26.296 1.00 42.16 41 GLU I CA 1
ATOM 7640 C C . GLU I 1 18 ? 1.273 93.791 27.748 1.00 45.34 41 GLU I C 1
ATOM 7641 O O . GLU I 1 18 ? 0.181 93.361 28.092 1.00 44.24 41 GLU I O 1
ATOM 7647 N N . GLN I 1 19 ? 2.278 93.994 28.604 1.00 43.64 42 GLN I N 1
ATOM 7648 C CA . GLN I 1 19 ? 2.147 93.779 30.045 1.00 43.03 42 GLN I CA 1
ATOM 7649 C C . GLN I 1 19 ? 2.673 94.981 30.805 1.00 49.87 42 GLN I C 1
ATOM 7650 O O . GLN I 1 19 ? 3.619 95.641 30.362 1.00 52.92 42 GLN I O 1
ATOM 7656 N N . SER I 1 20 ? 2.054 95.269 31.950 1.00 45.33 43 SER I N 1
ATOM 7657 C CA . SER I 1 20 ? 2.476 96.361 32.821 1.00 47.43 43 SER I CA 1
ATOM 7658 C C . SER I 1 20 ? 2.104 96.011 34.257 1.00 51.23 43 SER I C 1
ATOM 7659 O O . SER I 1 20 ? 1.317 95.094 34.481 1.00 47.68 43 SER I O 1
ATOM 7662 N N . GLY I 1 21 ? 2.698 96.731 35.204 1.00 51.92 44 GLY I N 1
ATOM 7663 C CA . GLY I 1 21 ? 2.475 96.546 36.631 1.00 52.78 44 GLY I CA 1
ATOM 7664 C C . GLY I 1 21 ? 3.640 95.840 37.279 1.00 58.57 44 GLY I C 1
ATOM 7665 O O . GLY I 1 21 ? 4.799 96.093 36.936 1.00 60.22 44 GLY I O 1
ATOM 7666 N N . ASN I 1 22 ? 3.331 94.916 38.193 1.00 54.44 45 ASN I N 1
ATOM 7667 C CA . ASN I 1 22 ? 4.305 94.114 38.929 1.00 53.98 45 ASN I CA 1
ATOM 7668 C C . ASN I 1 22 ? 4.726 92.916 38.085 1.00 54.95 45 ASN I C 1
ATOM 7669 O O . ASN I 1 22 ? 4.536 91.773 38.494 1.00 54.06 45 ASN I O 1
ATOM 7674 N N . THR I 1 23 ? 5.316 93.187 36.913 1.00 50.98 46 THR I N 1
ATOM 7675 C CA . THR I 1 23 ? 5.743 92.194 35.921 1.00 49.23 46 THR I CA 1
ATOM 7676 C C . THR I 1 23 ? 6.779 91.186 36.497 1.00 57.34 46 THR I C 1
ATOM 7677 O O . THR I 1 23 ? 6.884 90.062 35.992 1.00 55.94 46 THR I O 1
ATOM 7681 N N . ASP I 1 24 ? 7.516 91.581 37.545 1.00 58.21 47 ASP I N 1
ATOM 7682 C CA . ASP I 1 24 ? 8.518 90.747 38.202 1.00 59.54 47 ASP I CA 1
ATOM 7683 C C . ASP I 1 24 ? 7.880 89.645 39.073 1.00 61.00 47 ASP I C 1
ATOM 7684 O O . ASP I 1 24 ? 8.543 88.639 39.371 1.00 60.40 47 ASP I O 1
ATOM 7689 N N . ASP I 1 25 ? 6.602 89.829 39.476 1.00 55.00 48 ASP I N 1
ATOM 7690 C CA . ASP I 1 25 ? 5.919 88.913 40.391 1.00 53.62 48 ASP I CA 1
ATOM 7691 C C . ASP I 1 25 ? 5.017 87.913 39.649 1.00 53.78 48 ASP I C 1
ATOM 7692 O O . ASP I 1 25 ? 4.282 87.152 40.286 1.00 53.50 48 ASP I O 1
ATOM 7697 N N . PHE I 1 26 ? 5.133 87.860 38.319 1.00 48.08 49 PHE I N 1
ATOM 7698 C CA . PHE I 1 26 ? 4.379 86.946 37.459 1.00 44.38 49 PHE I CA 1
ATOM 7699 C C . PHE I 1 26 ? 5.249 86.334 36.390 1.00 48.83 49 PHE I C 1
ATOM 7700 O O . PHE I 1 26 ? 6.278 86.902 36.032 1.00 49.77 49 PHE I O 1
ATOM 7708 N N . ASP I 1 27 ? 4.809 85.187 35.857 1.00 45.45 50 ASP I N 1
ATOM 7709 C CA . ASP I 1 27 ? 5.359 84.502 34.687 1.00 44.38 50 ASP I CA 1
ATOM 7710 C C . ASP I 1 27 ? 4.325 84.555 33.567 1.00 46.47 50 ASP I C 1
ATOM 7711 O O . ASP I 1 27 ? 3.221 84.044 33.739 1.00 45.76 50 ASP I O 1
ATOM 7716 N N . LEU I 1 28 ? 4.646 85.247 32.459 1.00 42.12 51 LEU I N 1
ATOM 7717 C CA . LEU I 1 28 ? 3.791 85.350 31.279 1.00 39.52 51 LEU I CA 1
ATOM 7718 C C . LEU I 1 28 ? 4.360 84.453 30.202 1.00 43.79 51 LEU I C 1
ATOM 7719 O O . LEU I 1 28 ? 5.511 84.616 29.813 1.00 44.03 51 LEU I O 1
ATOM 7724 N N . ASN I 1 29 ? 3.577 83.465 29.772 1.00 41.35 52 ASN I N 1
ATOM 7725 C CA . ASN I 1 29 ? 3.951 82.493 28.733 1.00 40.99 52 ASN I CA 1
ATOM 7726 C C . ASN I 1 29 ? 2.981 82.651 27.586 1.00 45.07 52 ASN I C 1
ATOM 7727 O O . ASN I 1 29 ? 1.772 82.629 27.807 1.00 43.59 52 ASN I O 1
ATOM 7732 N N . ILE I 1 30 ? 3.485 82.942 26.392 1.00 43.75 53 ILE I N 1
ATOM 7733 C CA . ILE I 1 30 ? 2.591 83.171 25.251 1.00 43.76 53 ILE I CA 1
ATOM 7734 C C . ILE I 1 30 ? 3.066 82.307 24.074 1.00 47.57 53 ILE I C 1
ATOM 7735 O O . ILE I 1 30 ? 4.255 82.027 23.920 1.00 48.83 53 ILE I O 1
ATOM 7740 N N . ALA I 1 31 ? 2.100 81.819 23.309 1.00 42.02 54 ALA I N 1
ATOM 7741 C CA . ALA I 1 31 ? 2.317 81.010 22.129 1.00 40.79 54 ALA I CA 1
ATOM 7742 C C . ALA I 1 31 ? 1.506 81.580 20.972 1.00 42.42 54 ALA I C 1
ATOM 7743 O O . ALA I 1 31 ? 0.334 81.898 21.134 1.00 41.76 54 ALA I O 1
ATOM 7745 N N . PHE I 1 32 ? 2.148 81.754 19.823 1.00 39.07 55 PHE I N 1
ATOM 7746 C CA . PHE I 1 32 ? 1.536 82.248 18.598 1.00 38.73 55 PHE I CA 1
ATOM 7747 C C . PHE I 1 32 ? 1.585 81.202 17.511 1.00 45.29 55 PHE I C 1
ATOM 7748 O O . PHE I 1 32 ? 2.567 80.476 17.382 1.00 46.59 55 PHE I O 1
ATOM 7756 N N . GLY I 1 33 ? 0.528 81.157 16.720 1.00 42.80 56 GLY I N 1
ATOM 7757 C CA . GLY I 1 33 ? 0.386 80.256 15.591 1.00 43.96 56 GLY I CA 1
ATOM 7758 C C . GLY I 1 33 ? -0.424 80.939 14.525 1.00 49.02 56 GLY I C 1
ATOM 7759 O O . GLY I 1 33 ? -1.308 81.731 14.850 1.00 49.95 56 GLY I O 1
ATOM 7760 N N . ALA I 1 34 ? -0.120 80.667 13.252 1.00 46.68 57 ALA I N 1
ATOM 7761 C CA . ALA I 1 34 ? -0.843 81.283 12.167 1.00 48.18 57 ALA I CA 1
ATOM 7762 C C . ALA I 1 34 ? -0.988 80.361 10.968 1.00 57.61 57 ALA I C 1
ATOM 7763 O O . ALA I 1 34 ? -0.359 79.291 10.891 1.00 57.72 57 ALA I O 1
ATOM 7765 N N . ALA I 1 35 ? -1.853 80.795 10.028 1.00 58.48 58 ALA I N 1
ATOM 7766 C CA . ALA I 1 35 ? -2.158 80.125 8.770 1.00 61.94 58 ALA I CA 1
ATOM 7767 C C . ALA I 1 35 ? -2.128 81.104 7.609 1.00 70.26 58 ALA I C 1
ATOM 7768 O O . ALA I 1 35 ? -2.553 82.257 7.743 1.00 68.79 58 ALA I O 1
ATOM 7770 N N . ASN I 1 36 ? -1.622 80.636 6.464 1.00 71.80 59 ASN I N 1
ATOM 7771 C CA . ASN I 1 36 ? -1.601 81.391 5.215 1.00 74.60 59 ASN I CA 1
ATOM 7772 C C . ASN I 1 36 ? -2.584 80.745 4.247 1.00 82.32 59 ASN I C 1
ATOM 7773 O O . ASN I 1 36 ? -3.123 79.663 4.530 1.00 81.98 59 ASN I O 1
ATOM 7778 N N . THR I 1 37 ? -2.831 81.416 3.114 1.00 81.86 60 THR I N 1
ATOM 7779 C CA . THR I 1 37 ? -3.720 80.903 2.076 1.00 85.97 60 THR I CA 1
ATOM 7780 C C . THR I 1 37 ? -3.077 79.646 1.438 1.00 92.07 60 THR I C 1
ATOM 7781 O O . THR I 1 37 ? -3.804 78.763 0.974 1.00 94.76 60 THR I O 1
ATOM 7785 N N . GLY I 1 38 ? -1.743 79.556 1.489 1.00 86.96 61 GLY I N 1
ATOM 7786 C CA . GLY I 1 38 ? -0.979 78.426 0.963 1.00 88.62 61 GLY I CA 1
ATOM 7787 C C . GLY I 1 38 ? -0.795 77.248 1.910 1.00 91.85 61 GLY I C 1
ATOM 7788 O O . GLY I 1 38 ? -0.643 76.106 1.456 1.00 94.24 61 GLY I O 1
ATOM 7789 N N . GLY I 1 39 ? -0.790 77.525 3.217 1.00 84.52 62 GLY I N 1
ATOM 7790 C CA . GLY I 1 39 ? -0.616 76.510 4.251 1.00 82.99 62 GLY I CA 1
ATOM 7791 C C . GLY I 1 39 ? -0.166 77.077 5.581 1.00 82.70 62 GLY I C 1
ATOM 7792 O O . GLY I 1 39 ? -0.796 78.007 6.094 1.00 81.67 62 GLY I O 1
ATOM 7793 N N . VAL I 1 40 ? 0.927 76.515 6.158 1.00 76.15 63 VAL I N 1
ATOM 7794 C CA . VAL I 1 40 ? 1.490 76.961 7.446 1.00 71.34 63 VAL I CA 1
ATOM 7795 C C . VAL I 1 40 ? 2.213 78.287 7.208 1.00 70.87 63 VAL I C 1
ATOM 7796 O O . VAL I 1 40 ? 3.008 78.406 6.269 1.00 72.02 63 VAL I O 1
ATOM 7800 N N . ALA I 1 41 ? 1.922 79.280 8.062 1.00 62.21 64 ALA I N 1
ATOM 7801 C CA . ALA I 1 41 ? 2.434 80.638 7.934 1.00 59.81 64 ALA I CA 1
ATOM 7802 C C . ALA I 1 41 ? 3.769 80.869 8.641 1.00 59.70 64 ALA I C 1
ATOM 7803 O O . ALA I 1 41 ? 3.921 80.556 9.824 1.00 57.90 64 ALA I O 1
ATOM 7805 N N . LYS I 1 42 ? 4.720 81.488 7.913 1.00 54.92 65 LYS I N 1
ATOM 7806 C CA . LYS I 1 42 ? 5.990 81.926 8.483 1.00 51.82 65 LYS I CA 1
ATOM 7807 C C . LYS I 1 42 ? 5.716 83.056 9.457 1.00 53.13 65 LYS I C 1
ATOM 7808 O O . LYS I 1 42 ? 4.884 83.909 9.164 1.00 52.03 65 LYS I O 1
ATOM 7814 N N . LEU I 1 43 ? 6.359 83.055 10.623 1.00 48.11 66 LEU I N 1
ATOM 7815 C CA . LEU I 1 43 ? 6.087 84.112 11.601 1.00 44.81 66 LEU I CA 1
ATOM 7816 C C . LEU I 1 43 ? 7.273 85.062 11.653 1.00 49.04 66 LEU I C 1
ATOM 7817 O O . LEU I 1 43 ? 8.408 84.639 11.402 1.00 50.51 66 LEU I O 1
ATOM 7822 N N . TYR I 1 44 ? 6.991 86.360 11.896 1.00 44.68 67 TYR I N 1
ATOM 7823 C CA . TYR I 1 44 ? 7.983 87.442 11.913 1.00 44.50 67 TYR I CA 1
ATOM 7824 C C . TYR I 1 44 ? 7.778 88.401 13.075 1.00 48.29 67 TYR I C 1
ATOM 7825 O O . TYR I 1 44 ? 6.644 88.605 13.511 1.00 45.66 67 TYR I O 1
ATOM 7834 N N . ASN I 1 45 ? 8.872 89.046 13.528 1.00 48.54 68 ASN I N 1
ATOM 7835 C CA . ASN I 1 45 ? 8.816 90.098 14.551 1.00 49.34 68 ASN I CA 1
ATOM 7836 C C . ASN I 1 45 ? 8.545 91.449 13.855 1.00 56.07 68 ASN I C 1
ATOM 7837 O O . ASN I 1 45 ? 8.415 91.468 12.622 1.00 56.05 68 ASN I O 1
ATOM 7842 N N . GLU I 1 46 ? 8.467 92.566 14.641 1.00 55.29 69 GLU I N 1
ATOM 7843 C CA A GLU I 1 46 ? 8.222 93.932 14.152 0.50 57.62 69 GLU I CA 1
ATOM 7844 C CA B GLU I 1 46 ? 8.205 93.915 14.107 0.50 57.74 69 GLU I CA 1
ATOM 7845 C C . GLU I 1 46 ? 9.271 94.352 13.092 1.00 62.98 69 GLU I C 1
ATOM 7846 O O . GLU I 1 46 ? 8.951 95.132 12.202 1.00 63.26 69 GLU I O 1
ATOM 7857 N N . ASN I 1 47 ? 10.517 93.819 13.197 1.00 60.47 70 ASN I N 1
ATOM 7858 C CA . ASN I 1 47 ? 11.653 94.115 12.311 1.00 62.79 70 ASN I CA 1
ATOM 7859 C C . ASN I 1 47 ? 11.685 93.185 11.064 1.00 66.22 70 ASN I C 1
ATOM 7860 O O . ASN I 1 47 ? 12.634 93.246 10.280 1.00 67.46 70 ASN I O 1
ATOM 7865 N N . GLY I 1 48 ? 10.653 92.354 10.896 1.00 60.98 71 GLY I N 1
ATOM 7866 C CA . GLY I 1 48 ? 10.524 91.437 9.765 1.00 60.74 71 GLY I CA 1
ATOM 7867 C C . GLY I 1 48 ? 11.455 90.239 9.776 1.00 63.29 71 GLY I C 1
ATOM 7868 O O . GLY I 1 48 ? 11.673 89.615 8.734 1.00 63.34 71 GLY I O 1
ATOM 7869 N N . GLU I 1 49 ? 12.010 89.912 10.947 1.00 58.49 72 GLU I N 1
ATOM 7870 C CA . GLU I 1 49 ? 12.909 88.776 11.131 1.00 59.02 72 GLU I CA 1
ATOM 7871 C C . GLU I 1 49 ? 12.087 87.505 11.342 1.00 58.79 72 GLU I C 1
ATOM 7872 O O . GLU I 1 49 ? 11.157 87.510 12.153 1.00 56.30 72 GLU I O 1
ATOM 7878 N N . TYR I 1 50 ? 12.418 86.432 10.602 1.00 53.84 73 TYR I N 1
ATOM 7879 C CA . TYR I 1 50 ? 11.741 85.137 10.669 1.00 51.27 73 TYR I CA 1
ATOM 7880 C C . TYR I 1 50 ? 11.987 84.485 12.050 1.00 54.09 73 TYR I C 1
ATOM 7881 O O . TYR I 1 50 ? 13.135 84.365 12.491 1.00 55.28 73 TYR I O 1
ATOM 7890 N N . LEU I 1 51 ? 10.889 84.090 12.725 1.00 47.61 74 LEU I N 1
ATOM 7891 C CA . LEU I 1 51 ? 10.899 83.489 14.066 1.00 45.43 74 LEU I CA 1
ATOM 7892 C C . LEU I 1 51 ? 10.709 81.974 14.053 1.00 47.93 74 LEU I C 1
ATOM 7893 O O . LEU I 1 51 ? 10.947 81.315 15.074 1.00 48.38 74 LEU I O 1
ATOM 7898 N N . GLY I 1 52 ? 10.217 81.457 12.934 1.00 43.53 75 GLY I N 1
ATOM 7899 C CA . GLY I 1 52 ? 9.852 80.058 12.744 1.00 42.97 75 GLY I CA 1
ATOM 7900 C C . GLY I 1 52 ? 8.372 79.988 12.410 1.00 45.76 75 GLY I C 1
ATOM 7901 O O . GLY I 1 52 ? 7.750 81.022 12.165 1.00 43.94 75 GLY I O 1
ATOM 7902 N N . ASP I 1 53 ? 7.785 78.792 12.424 1.00 44.51 76 ASP I N 1
ATOM 7903 C CA . ASP I 1 53 ? 6.373 78.579 12.075 1.00 45.01 76 ASP I CA 1
ATOM 7904 C C . ASP I 1 53 ? 5.471 78.544 13.304 1.00 49.71 76 ASP I C 1
ATOM 7905 O O . ASP I 1 53 ? 4.254 78.439 13.166 1.00 51.12 76 ASP I O 1
ATOM 7910 N N . SER I 1 54 ? 6.075 78.611 14.489 1.00 45.68 77 SER I N 1
ATOM 7911 C CA . SER I 1 54 ? 5.419 78.692 15.789 1.00 43.82 77 SER I CA 1
ATOM 7912 C C . SER I 1 54 ? 6.267 79.589 16.651 1.00 50.65 77 SER I C 1
ATOM 7913 O O . SER I 1 54 ? 7.492 79.460 16.609 1.00 52.69 77 SER I O 1
ATOM 7916 N N . TYR I 1 55 ? 5.662 80.519 17.391 1.00 46.06 78 TYR I N 1
ATOM 7917 C CA . TYR I 1 55 ? 6.462 81.403 18.227 1.00 45.53 78 TYR I CA 1
ATOM 7918 C C . TYR I 1 55 ? 6.006 81.263 19.671 1.00 48.75 78 TYR I C 1
ATOM 7919 O O . TYR I 1 55 ? 4.901 81.644 20.025 1.00 47.04 78 TYR I O 1
ATOM 7928 N N . LEU I 1 56 ? 6.849 80.632 20.472 1.00 47.94 79 LEU I N 1
ATOM 7929 C CA . LEU I 1 56 ? 6.610 80.328 21.881 1.00 48.83 79 LEU I CA 1
ATOM 7930 C C . LEU I 1 56 ? 7.602 81.078 22.755 1.00 58.88 79 LEU I C 1
ATOM 7931 O O . LEU I 1 56 ? 8.809 80.893 22.600 1.00 63.31 79 LEU I O 1
ATOM 7936 N N . VAL I 1 57 ? 7.101 81.970 23.624 1.00 54.13 80 VAL I N 1
ATOM 7937 C CA . VAL I 1 57 ? 7.924 82.767 24.533 1.00 54.21 80 VAL I CA 1
ATOM 7938 C C . VAL I 1 57 ? 7.551 82.399 25.978 1.00 56.17 80 VAL I C 1
ATOM 7939 O O . VAL I 1 57 ? 6.435 82.697 26.423 1.00 54.93 80 VAL I O 1
ATOM 7943 N N . ASN I 1 58 ? 8.467 81.750 26.700 1.00 51.31 81 ASN I N 1
ATOM 7944 C CA . ASN I 1 58 ? 8.263 81.441 28.117 1.00 50.13 81 ASN I CA 1
ATOM 7945 C C . ASN I 1 58 ? 8.841 82.567 28.949 1.00 51.45 81 ASN I C 1
ATOM 7946 O O . ASN I 1 58 ? 9.895 83.097 28.596 1.00 53.02 81 ASN I O 1
ATOM 7951 N N . LYS I 1 59 ? 8.141 82.955 30.025 1.00 44.81 82 LYS I N 1
ATOM 7952 C CA . LYS I 1 59 ? 8.527 84.003 30.981 1.00 45.09 82 LYS I CA 1
ATOM 7953 C C . LYS I 1 59 ? 8.975 85.285 30.230 1.00 48.30 82 LYS I C 1
ATOM 7954 O O . LYS I 1 59 ? 10.134 85.687 30.306 1.00 50.19 82 LYS I O 1
ATOM 7960 N N . VAL I 1 60 ? 8.031 85.900 29.498 1.00 43.10 83 VAL I N 1
ATOM 7961 C CA . VAL I 1 60 ? 8.191 87.153 28.738 1.00 42.79 83 VAL I CA 1
ATOM 7962 C C . VAL I 1 60 ? 8.693 88.257 29.679 1.00 48.97 83 VAL I C 1
ATOM 7963 O O . VAL I 1 60 ? 8.033 88.567 30.673 1.00 46.93 83 VAL I O 1
ATOM 7967 N N . THR I 1 61 ? 9.872 88.827 29.374 1.00 50.22 84 THR I N 1
ATOM 7968 C CA . THR I 1 61 ? 10.504 89.889 30.176 1.00 52.70 84 THR I CA 1
ATOM 7969 C C . THR I 1 61 ? 10.224 91.272 29.538 1.00 58.21 84 THR I C 1
ATOM 7970 O O . THR I 1 61 ? 10.228 92.290 30.240 1.00 60.67 84 THR I O 1
ATOM 7974 N N . GLU I 1 62 ? 9.963 91.297 28.220 1.00 53.15 85 GLU I N 1
ATOM 7975 C CA . GLU I 1 62 ? 9.634 92.509 27.462 1.00 53.21 85 GLU I CA 1
ATOM 7976 C C . GLU I 1 62 ? 8.214 92.972 27.795 1.00 56.55 85 GLU I C 1
ATOM 7977 O O . GLU I 1 62 ? 7.352 92.148 28.103 1.00 53.44 85 GLU I O 1
ATOM 7983 N N . ASN I 1 63 ? 7.974 94.286 27.742 1.00 55.95 86 ASN I N 1
ATOM 7984 C CA . ASN I 1 63 ? 6.673 94.882 28.020 1.00 55.25 86 ASN I CA 1
ATOM 7985 C C . ASN I 1 63 ? 5.734 94.761 26.816 1.00 58.35 86 ASN I C 1
ATOM 7986 O O . ASN I 1 63 ? 4.529 94.910 26.993 1.00 57.81 86 ASN I O 1
ATOM 7991 N N . LYS I 1 64 ? 6.271 94.514 25.599 1.00 54.11 87 LYS I N 1
ATOM 7992 C CA . LYS I 1 64 ? 5.502 94.366 24.361 1.00 52.32 87 LYS I CA 1
ATOM 7993 C C . LYS I 1 64 ? 6.144 93.301 23.475 1.00 55.56 87 LYS I C 1
ATOM 7994 O O . LYS I 1 64 ? 7.341 93.365 23.193 1.00 56.67 87 LYS I O 1
ATOM 7996 N N . ILE I 1 65 ? 5.358 92.283 23.102 1.00 51.03 88 ILE I N 1
ATOM 7997 C CA . ILE I 1 65 ? 5.734 91.177 22.217 1.00 48.90 88 ILE I CA 1
ATOM 7998 C C . ILE I 1 65 ? 4.806 91.234 21.035 1.00 48.61 88 ILE I C 1
ATOM 7999 O O . ILE I 1 65 ? 3.592 91.337 21.202 1.00 46.91 88 ILE I O 1
ATOM 8004 N N . SER I 1 66 ? 5.378 91.156 19.843 1.00 44.87 89 SER I N 1
ATOM 8005 C CA . SER I 1 66 ? 4.640 91.201 18.596 1.00 44.64 89 SER I CA 1
ATOM 8006 C C . SER I 1 66 ? 4.969 89.992 17.721 1.00 48.07 89 SER I C 1
ATOM 8007 O O . SER I 1 66 ? 6.110 89.527 17.691 1.00 48.89 89 SER I O 1
ATOM 8010 N N . CYS I 1 67 ? 3.971 89.507 17.001 1.00 44.37 90 CYS I N 1
ATOM 8011 C CA . CYS I 1 67 ? 4.127 88.412 16.056 1.00 46.17 90 CYS I CA 1
ATOM 8012 C C . CYS I 1 67 ? 3.213 88.682 14.854 1.00 50.77 90 CYS I C 1
ATOM 8013 O O . CYS I 1 67 ? 2.071 89.113 15.048 1.00 50.37 90 CYS I O 1
ATOM 8016 N N . GLN I 1 68 ? 3.736 88.514 13.620 1.00 47.73 91 GLN I N 1
ATOM 8017 C CA . GLN I 1 68 ? 2.966 88.765 12.392 1.00 48.74 91 GLN I CA 1
ATOM 8018 C C . GLN I 1 68 ? 3.302 87.759 11.280 1.00 55.15 91 GLN I C 1
ATOM 8019 O O . GLN I 1 68 ? 4.355 87.117 11.311 1.00 54.15 91 GLN I O 1
ATOM 8025 N N . THR I 1 69 ? 2.397 87.653 10.294 1.00 54.62 92 THR I N 1
ATOM 8026 C CA . THR I 1 69 ? 2.538 86.836 9.083 1.00 55.97 92 THR I CA 1
ATOM 8027 C C . THR I 1 69 ? 2.960 87.709 7.914 1.00 62.23 92 THR I C 1
ATOM 8028 O O . THR I 1 69 ? 3.150 88.918 8.080 1.00 61.26 92 THR I O 1
ATOM 8032 N N . GLY I 1 70 ? 3.033 87.095 6.733 1.00 62.06 93 GLY I N 1
ATOM 8033 C CA . GLY I 1 70 ? 3.277 87.772 5.467 1.00 64.13 93 GLY I CA 1
ATOM 8034 C C . GLY I 1 70 ? 1.956 88.314 4.961 1.00 69.84 93 GLY I C 1
ATOM 8035 O O . GLY I 1 70 ? 0.938 88.197 5.657 1.00 69.75 93 GLY I O 1
ATOM 8036 N N . LYS I 1 71 ? 1.951 88.903 3.747 1.00 67.40 94 LYS I N 1
ATOM 8037 C CA . LYS I 1 71 ? 0.763 89.494 3.112 1.00 68.33 94 LYS I CA 1
ATOM 8038 C C . LYS I 1 71 ? -0.359 88.469 2.830 1.00 72.94 94 LYS I C 1
ATOM 8039 O O . LYS I 1 71 ? -1.498 88.884 2.616 1.00 74.29 94 LYS I O 1
ATOM 8045 N N . GLU I 1 72 ? -0.037 87.151 2.781 1.00 68.85 95 GLU I N 1
ATOM 8046 C CA . GLU I 1 72 ? -0.994 86.095 2.429 1.00 69.70 95 GLU I CA 1
ATOM 8047 C C . GLU I 1 72 ? -1.546 85.367 3.668 1.00 70.54 95 GLU I C 1
ATOM 8048 O O . GLU I 1 72 ? -2.127 84.285 3.533 1.00 71.06 95 GLU I O 1
ATOM 8050 N N . GLY I 1 73 ? -1.427 86.001 4.836 1.00 64.34 96 GLY I N 1
ATOM 8051 C CA . GLY I 1 73 ? -1.950 85.490 6.101 1.00 61.01 96 GLY I CA 1
ATOM 8052 C C . GLY I 1 73 ? -3.461 85.400 6.081 1.00 64.02 96 GLY I C 1
ATOM 8053 O O . GLY I 1 73 ? -4.123 86.276 5.511 1.00 64.69 96 GLY I O 1
ATOM 8054 N N . SER I 1 74 ? -4.011 84.319 6.658 1.00 58.96 97 SER I N 1
ATOM 8055 C CA . SER I 1 74 ? -5.460 84.130 6.703 1.00 60.92 97 SER I CA 1
ATOM 8056 C C . SER I 1 74 ? -5.982 84.098 8.155 1.00 65.67 97 SER I C 1
ATOM 8057 O O . SER I 1 74 ? -7.172 84.351 8.377 1.00 65.33 97 SER I O 1
ATOM 8076 N N . THR I 1 77 ? -3.477 83.086 15.939 1.00 43.43 100 THR I N 1
ATOM 8077 C CA . THR I 1 77 ? -3.968 82.799 17.287 1.00 42.87 100 THR I CA 1
ATOM 8078 C C . THR I 1 77 ? -2.867 83.051 18.302 1.00 44.72 100 THR I C 1
ATOM 8079 O O . THR I 1 77 ? -1.712 82.724 18.058 1.00 43.65 100 THR I O 1
ATOM 8083 N N . CYS I 1 78 ? -3.240 83.624 19.438 1.00 41.28 101 CYS I N 1
ATOM 8084 C CA . CYS I 1 78 ? -2.346 83.856 20.550 1.00 40.87 101 CYS I CA 1
ATOM 8085 C C . CYS I 1 78 ? -2.950 83.233 21.802 1.00 44.75 101 CYS I C 1
ATOM 8086 O O . CYS I 1 78 ? -4.052 83.605 22.219 1.00 44.35 101 CYS I O 1
ATOM 8089 N N . ALA I 1 79 ? -2.244 82.250 22.369 1.00 39.95 102 ALA I N 1
ATOM 8090 C CA . ALA I 1 79 ? -2.630 81.593 23.608 1.00 38.16 102 ALA I CA 1
ATOM 8091 C C . ALA I 1 79 ? -1.634 81.943 24.666 1.00 40.47 102 ALA I C 1
ATOM 8092 O O . ALA I 1 79 ? -0.429 81.886 24.415 1.00 41.01 102 ALA I O 1
ATOM 8094 N N . GLY I 1 80 ? -2.114 82.318 25.835 1.00 34.83 103 GLY I N 1
ATOM 8095 C CA . GLY I 1 80 ? -1.220 82.683 26.926 1.00 32.98 103 GLY I CA 1
ATOM 8096 C C . GLY I 1 80 ? -1.591 82.150 28.284 1.00 35.53 103 GLY I C 1
ATOM 8097 O O . GLY I 1 80 ? -2.725 81.750 28.515 1.00 35.66 103 GLY I O 1
ATOM 8098 N N . SER I 1 81 ? -0.620 82.129 29.183 1.00 34.47 104 SER I N 1
ATOM 8099 C CA . SER I 1 81 ? -0.818 81.738 30.572 1.00 35.34 104 SER I CA 1
ATOM 8100 C C . SER I 1 81 ? -0.092 82.741 31.463 1.00 39.59 104 SER I C 1
ATOM 8101 O O . SER I 1 81 ? 0.949 83.301 31.090 1.00 38.25 104 SER I O 1
ATOM 8104 N N . VAL I 1 82 ? -0.695 83.006 32.606 1.00 37.26 105 VAL I N 1
ATOM 8105 C CA . VAL I 1 82 ? -0.198 83.911 33.639 1.00 37.88 105 VAL I CA 1
ATOM 8106 C C . VAL I 1 82 ? -0.143 83.115 34.925 1.00 42.30 105 VAL I C 1
ATOM 8107 O O . VAL I 1 82 ? -1.164 82.587 35.356 1.00 40.64 105 VAL I O 1
ATOM 8111 N N . ILE I 1 83 ? 1.051 82.965 35.478 1.00 41.79 106 ILE I N 1
ATOM 8112 C CA . ILE I 1 83 ? 1.286 82.282 36.744 1.00 44.20 106 ILE I CA 1
ATOM 8113 C C . ILE I 1 83 ? 1.981 83.284 37.668 1.00 51.12 106 ILE I C 1
ATOM 8114 O O . ILE I 1 83 ? 2.899 83.959 37.210 1.00 51.90 106 ILE I O 1
ATOM 8119 N N A SER I 1 84 ? 1.472 83.467 38.898 0.67 49.89 107 SER I N 1
ATOM 8120 N N B SER I 1 84 ? 1.634 83.324 38.966 0.33 48.22 107 SER I N 1
ATOM 8121 C CA A SER I 1 84 ? 2.079 84.388 39.859 0.67 52.37 107 SER I CA 1
ATOM 8122 C CA B SER I 1 84 ? 2.322 84.232 39.883 0.33 49.55 107 SER I CA 1
ATOM 8123 C C A SER I 1 84 ? 3.040 83.638 40.758 0.67 59.21 107 SER I C 1
ATOM 8124 C C B SER I 1 84 ? 3.325 83.470 40.783 0.33 54.20 107 SER I C 1
ATOM 8125 O O A SER I 1 84 ? 2.673 82.623 41.368 0.67 58.50 107 SER I O 1
ATOM 8126 O O B SER I 1 84 ? 4.531 83.616 40.564 0.33 55.67 107 SER I O 1
ATOM 8131 N N A THR I 1 85 ? 4.261 84.187 40.867 0.67 58.19 108 THR I N 1
ATOM 8132 N N B THR I 1 85 ? 2.824 82.678 41.787 0.33 49.19 108 THR I N 1
ATOM 8133 C CA A THR I 1 85 ? 5.406 83.646 41.602 0.67 59.50 108 THR I CA 1
ATOM 8134 C CA B THR I 1 85 ? 3.534 81.908 42.839 0.33 50.03 108 THR I CA 1
ATOM 8135 C C A THR I 1 85 ? 5.571 84.287 43.020 0.67 66.60 108 THR I C 1
ATOM 8136 C C B THR I 1 85 ? 3.942 82.888 43.975 0.33 55.02 108 THR I C 1
ATOM 8137 O O A THR I 1 85 ? 6.507 83.913 43.734 0.67 69.55 108 THR I O 1
ATOM 8138 O O B THR I 1 85 ? 4.161 82.435 45.098 0.33 55.93 108 THR I O 1
ATOM 8145 N N A SER I 1 86 ? 4.642 85.178 43.450 0.67 61.67 109 SER I N 1
ATOM 8146 N N B SER I 1 86 ? 4.004 84.219 43.687 0.33 52.16 109 SER I N 1
ATOM 8147 C CA A SER I 1 86 ? 4.721 85.884 44.741 0.67 62.70 109 SER I CA 1
ATOM 8148 C CA B SER I 1 86 ? 4.342 85.315 44.621 0.33 54.68 109 SER I CA 1
ATOM 8149 C C A SER I 1 86 ? 3.734 85.362 45.811 0.67 64.20 109 SER I C 1
ATOM 8150 C C B SER I 1 86 ? 3.560 85.150 45.914 0.33 60.84 109 SER I C 1
ATOM 8151 O O A SER I 1 86 ? 2.570 85.095 45.504 0.67 62.40 109 SER I O 1
ATOM 8152 O O B SER I 1 86 ? 2.362 84.867 45.854 0.33 59.31 109 SER I O 1
ATOM 8157 N N . GLU I 1 87 ? 4.220 85.273 47.078 1.00 60.57 110 GLU I N 1
ATOM 8158 C CA . GLU I 1 87 ? 3.482 84.972 48.307 1.00 61.38 110 GLU I CA 1
ATOM 8159 C C . GLU I 1 87 ? 2.825 86.234 48.888 1.00 66.15 110 GLU I C 1
ATOM 8160 O O . GLU I 1 87 ? 2.129 86.143 49.902 1.00 66.81 110 GLU I O 1
ATOM 8166 N N . GLN I 1 88 ? 2.999 87.392 48.223 1.00 62.97 111 GLN I N 1
ATOM 8167 C CA . GLN I 1 88 ? 2.425 88.663 48.662 1.00 64.51 111 GLN I CA 1
ATOM 8168 C C . GLN I 1 88 ? 1.166 88.962 47.852 1.00 66.95 111 GLN I C 1
ATOM 8169 O O . GLN I 1 88 ? 1.170 88.865 46.618 1.00 64.98 111 GLN I O 1
ATOM 8175 N N . ALA I 1 89 ? 0.073 89.282 48.565 1.00 63.79 112 ALA I N 1
ATOM 8176 C CA . ALA I 1 89 ? -1.221 89.606 47.975 1.00 62.20 112 ALA I CA 1
ATOM 8177 C C . ALA I 1 89 ? -1.257 91.058 47.484 1.00 67.23 112 ALA I C 1
ATOM 8178 O O . ALA I 1 89 ? -0.599 91.923 48.071 1.00 69.54 112 ALA I O 1
ATOM 8180 N N . GLY I 1 90 ? -2.010 91.305 46.410 1.00 61.28 113 GLY I N 1
ATOM 8181 C CA . GLY I 1 90 ? -2.182 92.642 45.856 1.00 61.77 113 GLY I CA 1
ATOM 8182 C C . GLY I 1 90 ? -1.255 93.044 44.728 1.00 64.44 113 GLY I C 1
ATOM 8183 O O . GLY I 1 90 ? -1.319 94.191 44.272 1.00 65.35 113 GLY I O 1
ATOM 8184 N N . LYS I 1 91 ? -0.377 92.121 44.278 1.00 58.19 114 LYS I N 1
ATOM 8185 C CA . LYS I 1 91 ? 0.511 92.376 43.147 1.00 56.36 114 LYS I CA 1
ATOM 8186 C C . LYS I 1 91 ? -0.338 92.285 41.870 1.00 57.78 114 LYS I C 1
ATOM 8187 O O . LYS I 1 91 ? -1.125 91.350 41.726 1.00 54.87 114 LYS I O 1
ATOM 8193 N N . LYS I 1 92 ? -0.249 93.297 40.997 1.00 55.01 115 LYS I N 1
ATOM 8194 C CA . LYS I 1 92 ? -1.083 93.356 39.804 1.00 52.47 115 LYS I CA 1
ATOM 8195 C C . LYS I 1 92 ? -0.299 93.239 38.509 1.00 54.48 115 LYS I C 1
ATOM 8196 O O . LYS I 1 92 ? 0.810 93.769 38.376 1.00 54.93 115 LYS I O 1
ATOM 8202 N N . LEU I 1 93 ? -0.928 92.579 37.531 1.00 48.31 116 LEU I N 1
ATOM 8203 C CA . LEU I 1 93 ? -0.446 92.442 36.165 1.00 45.57 116 LEU I CA 1
ATOM 8204 C C . LEU I 1 93 ? -1.546 92.841 35.227 1.00 48.05 116 LEU I C 1
ATOM 8205 O O . LEU I 1 93 ? -2.639 92.272 35.298 1.00 46.95 116 LEU I O 1
ATOM 8210 N N . LYS I 1 94 ? -1.269 93.826 34.374 1.00 45.27 117 LYS I N 1
ATOM 8211 C CA . LYS I 1 94 ? -2.200 94.309 33.354 1.00 45.72 117 LYS I CA 1
ATOM 8212 C C . LYS I 1 94 ? -1.744 93.742 32.023 1.00 48.33 117 LYS I C 1
ATOM 8213 O O . LYS I 1 94 ? -0.578 93.895 31.661 1.00 48.15 117 LYS I O 1
ATOM 8219 N N . ILE I 1 95 ? -2.641 93.044 31.326 1.00 44.01 118 ILE I N 1
ATOM 8220 C CA . ILE I 1 95 ? -2.369 92.414 30.027 1.00 42.18 118 ILE I CA 1
ATOM 8221 C C . ILE I 1 95 ? -3.317 92.980 28.972 1.00 46.05 118 ILE I C 1
ATOM 8222 O O . ILE I 1 95 ? -4.520 93.055 29.201 1.00 46.60 118 ILE I O 1
ATOM 8227 N N . SER I 1 96 ? -2.779 93.345 27.817 1.00 43.07 119 SER I N 1
ATOM 8228 C CA . SER I 1 96 ? -3.589 93.740 26.668 1.00 44.37 119 SER I CA 1
ATOM 8229 C C . SER I 1 96 ? -3.132 92.913 25.471 1.00 47.52 119 SER I C 1
ATOM 8230 O O . SER I 1 96 ? -1.937 92.808 25.208 1.00 47.66 119 SER I O 1
ATOM 8233 N N . VAL I 1 97 ? -4.075 92.244 24.816 1.00 43.37 120 VAL I N 1
ATOM 8234 C CA . VAL I 1 97 ? -3.820 91.432 23.630 1.00 41.60 120 VAL I CA 1
ATOM 8235 C C . VAL I 1 97 ? -4.593 92.070 22.495 1.00 48.61 120 VAL I C 1
ATOM 8236 O O . VAL I 1 97 ? -5.817 92.056 22.531 1.00 51.22 120 VAL I O 1
ATOM 8240 N N . ILE I 1 98 ? -3.903 92.705 21.544 1.00 45.34 121 ILE I N 1
ATOM 8241 C CA . ILE I 1 98 ? -4.579 93.384 20.433 1.00 47.15 121 ILE I CA 1
ATOM 8242 C C . ILE I 1 98 ? -4.214 92.665 19.128 1.00 50.48 121 ILE I C 1
ATOM 8243 O O . ILE I 1 98 ? -3.036 92.414 18.867 1.00 48.79 121 ILE I O 1
ATOM 8248 N N . ALA I 1 99 ? -5.246 92.328 18.329 1.00 47.81 122 ALA I N 1
ATOM 8249 C CA . ALA I 1 99 ? -5.150 91.633 17.053 1.00 47.13 122 ALA I CA 1
ATOM 8250 C C . ALA I 1 99 ? -5.414 92.603 15.896 1.00 53.19 122 ALA I C 1
ATOM 8251 O O . ALA I 1 99 ? -6.335 9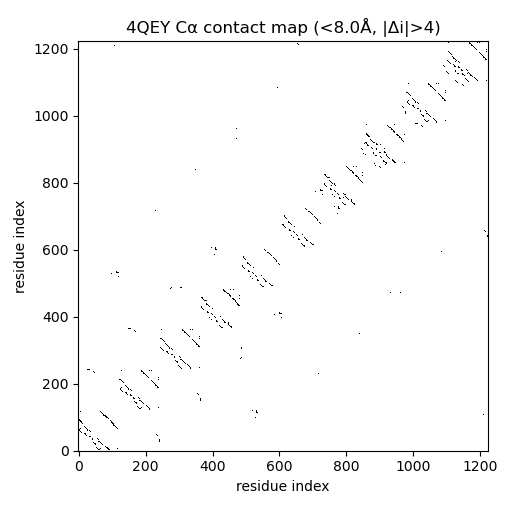3.419 15.959 1.00 54.03 122 ALA I O 1
ATOM 8253 N N . TYR I 1 100 ? -4.587 92.512 14.845 1.00 50.72 123 TYR I N 1
ATOM 8254 C CA . TYR I 1 100 ? -4.652 93.366 13.652 1.00 52.69 123 TYR I CA 1
ATOM 8255 C C . TYR I 1 100 ? -4.632 92.563 12.362 1.00 56.64 123 TYR I C 1
ATOM 8256 O O . TYR I 1 100 ? -4.100 91.452 12.322 1.00 55.54 123 TYR I O 1
ATOM 8265 N N . ILE I 1 101 ? -5.208 93.137 11.302 1.00 55.31 124 ILE I N 1
ATOM 8266 C CA . ILE I 1 101 ? -5.160 92.644 9.923 1.00 55.67 124 ILE I CA 1
ATOM 8267 C C . ILE I 1 101 ? -4.811 93.877 9.118 1.00 63.68 124 ILE I C 1
ATOM 8268 O O . ILE I 1 101 ? -5.621 94.804 9.053 1.00 65.80 124 ILE I O 1
ATOM 8273 N N . ASP I 1 102 ? -3.565 93.940 8.607 1.00 62.28 125 ASP I N 1
ATOM 8274 C CA . ASP I 1 102 ? -3.016 95.074 7.835 1.00 65.52 125 ASP I CA 1
ATOM 8275 C C . ASP I 1 102 ? -3.109 96.383 8.669 1.00 71.53 125 ASP I C 1
ATOM 8276 O O . ASP I 1 102 ? -3.600 97.395 8.189 1.00 74.17 125 ASP I O 1
ATOM 8281 N N . ASN I 1 103 ? -2.655 96.326 9.936 1.00 67.23 126 ASN I N 1
ATOM 8282 C CA . ASN I 1 103 ? -2.583 97.425 10.925 1.00 67.64 126 ASN I CA 1
ATOM 8283 C C . ASN I 1 103 ? -3.986 98.031 11.266 1.00 71.49 126 ASN I C 1
ATOM 8284 O O . ASN I 1 103 ? -4.071 99.132 11.827 1.00 72.29 126 ASN I O 1
ATOM 8289 N N . LYS I 1 104 ? -5.059 97.265 11.008 1.00 65.95 127 LYS I N 1
ATOM 8290 C CA . LYS I 1 104 ? -6.432 97.605 11.371 1.00 65.59 127 LYS I CA 1
ATOM 8291 C C . LYS I 1 104 ? -6.851 96.652 12.483 1.00 63.44 127 LYS I C 1
ATOM 8292 O O . LYS I 1 104 ? -6.835 95.439 12.273 1.00 60.19 127 LYS I O 1
ATOM 8294 N N . GLU I 1 105 ? -7.152 97.190 13.686 1.00 58.86 128 GLU I N 1
ATOM 8295 C CA . GLU I 1 105 ? -7.535 96.401 14.859 1.00 54.99 128 GLU I CA 1
ATOM 8296 C C . GLU I 1 105 ? -8.833 95.641 14.591 1.00 60.06 128 GLU I C 1
ATOM 8297 O O . GLU I 1 105 ? -9.844 96.246 14.242 1.00 63.04 128 GLU I O 1
ATOM 8303 N N . VAL I 1 106 ? -8.795 94.311 14.776 1.00 54.54 129 VAL I N 1
ATOM 8304 C CA . VAL I 1 106 ? -9.938 93.438 14.517 1.00 54.80 129 VAL I CA 1
ATOM 8305 C C . VAL I 1 106 ? -10.408 92.768 15.820 1.00 57.63 129 VAL I C 1
ATOM 8306 O O . VAL I 1 106 ? -11.555 92.338 15.903 1.00 59.48 129 VAL I O 1
ATOM 8310 N N . ASN I 1 107 ? -9.537 92.683 16.830 1.00 51.15 130 ASN I N 1
ATOM 8311 C CA . ASN I 1 107 ? -9.888 92.069 18.110 1.00 48.62 130 ASN I CA 1
ATOM 8312 C C . ASN I 1 107 ? -9.010 92.619 19.238 1.00 48.07 130 ASN I C 1
ATOM 8313 O O . ASN I 1 107 ? -7.919 93.134 18.980 1.00 45.38 130 ASN I O 1
ATOM 8318 N N . ARG I 1 108 ? -9.502 92.515 20.488 1.00 44.70 131 ARG I N 1
ATOM 8319 C CA . ARG I 1 108 ? -8.823 93.026 21.684 1.00 43.37 131 ARG I CA 1
ATOM 8320 C C . ARG I 1 108 ? -9.289 92.307 22.935 1.00 45.78 131 ARG I C 1
ATOM 8321 O O . ARG I 1 108 ? -10.481 92.073 23.107 1.00 48.38 131 ARG I O 1
ATOM 8329 N N . LEU I 1 109 ? -8.351 91.990 23.818 1.00 39.41 132 LEU I N 1
ATOM 8330 C CA . LEU I 1 109 ? -8.615 91.438 25.131 1.00 38.86 132 LEU I CA 1
ATOM 8331 C C . LEU I 1 109 ? -7.827 92.220 26.168 1.00 44.89 132 LEU I C 1
ATOM 8332 O O . LEU I 1 109 ? -6.611 92.364 26.038 1.00 43.63 132 LEU I O 1
ATOM 8337 N N . GLU I 1 110 ? -8.528 92.726 27.189 1.00 44.95 133 GLU I N 1
ATOM 8338 C CA . GLU I 1 110 ? -7.939 93.457 28.303 1.00 45.72 133 GLU I CA 1
ATOM 8339 C C . GLU I 1 110 ? -8.144 92.661 29.581 1.00 49.10 133 GLU I C 1
ATOM 8340 O O . GLU I 1 110 ? -9.286 92.376 29.948 1.00 49.42 133 GLU I O 1
ATOM 8346 N N . LYS I 1 111 ? -7.048 92.279 30.248 1.00 45.23 134 LYS I N 1
ATOM 8347 C CA . LYS I 1 111 ? -7.110 91.513 31.501 1.00 44.54 134 LYS I CA 1
ATOM 8348 C C . LYS I 1 111 ? -6.243 92.140 32.579 1.00 50.92 134 LYS I C 1
ATOM 8349 O O . LYS I 1 111 ? -5.211 92.741 32.278 1.00 50.72 134 LYS I O 1
ATOM 8355 N N . GLU I 1 112 ? -6.673 91.996 33.841 1.00 49.86 135 GLU I N 1
ATOM 8356 C CA . GLU I 1 112 ? -5.939 92.472 35.016 1.00 51.10 135 GLU I CA 1
ATOM 8357 C C . GLU I 1 112 ? -5.934 91.370 36.048 1.00 52.84 135 GLU I C 1
ATOM 8358 O O . GLU I 1 112 ? -6.998 90.889 36.424 1.00 53.30 135 GLU I O 1
ATOM 8360 N N . TYR I 1 113 ? -4.741 90.933 36.467 1.00 47.89 136 TYR I N 1
ATOM 8361 C CA . TYR I 1 113 ? -4.567 89.833 37.422 1.00 46.45 136 TYR I CA 1
ATOM 8362 C C . TYR I 1 113 ? -4.052 90.376 38.741 1.00 51.94 136 TYR I C 1
ATOM 8363 O O . TYR I 1 113 ? -3.174 91.232 38.745 1.00 52.91 136 TYR I O 1
ATOM 8372 N N . ILE I 1 114 ? -4.635 89.927 39.856 1.00 49.79 137 ILE I N 1
ATOM 8373 C CA . ILE I 1 114 ? -4.243 90.378 41.203 1.00 51.67 137 ILE I CA 1
ATOM 8374 C C . ILE I 1 114 ? -3.986 89.137 42.076 1.00 55.71 137 ILE I C 1
ATOM 8375 O O . ILE I 1 114 ? -4.842 88.249 42.152 1.00 55.26 137 ILE I O 1
ATOM 8380 N N . THR I 1 115 ? -2.804 89.081 42.722 1.00 52.65 138 THR I N 1
ATOM 8381 C CA . THR I 1 115 ? -2.407 87.976 43.602 1.00 52.31 138 THR I CA 1
ATOM 8382 C C . THR I 1 115 ? -3.203 88.021 44.909 1.00 58.43 138 THR I C 1
ATOM 8383 O O . THR I 1 115 ? -3.567 89.101 45.374 1.00 59.43 138 THR I O 1
ATOM 8387 N N . LYS I 1 116 ? -3.477 86.835 45.487 1.00 56.09 139 LYS I N 1
ATOM 8388 C CA . LYS I 1 116 ? -4.254 86.669 46.718 1.00 56.93 139 LYS I CA 1
ATOM 8389 C C . LYS I 1 116 ? -3.403 86.025 47.851 1.00 60.86 139 LYS I C 1
ATOM 8390 O O . LYS I 1 116 ? -3.892 85.889 48.978 1.00 63.45 139 LYS I O 1
ATOM 8392 N N . GLY I 1 117 ? -2.150 85.688 47.548 1.00 55.00 140 GLY I N 1
ATOM 8393 C CA . GLY I 1 117 ? -1.223 85.062 48.485 1.00 56.47 140 GLY I CA 1
ATOM 8394 C C . GLY I 1 117 ? -0.837 83.659 48.057 1.00 59.09 140 GLY I C 1
ATOM 8395 O O . GLY I 1 117 ? 0.260 83.180 48.366 1.00 58.59 140 GLY I O 1
ATOM 8396 N N . SER I 1 118 ? -1.755 82.995 47.338 1.00 54.69 141 SER I N 1
ATOM 8397 C CA . SER I 1 118 ? -1.590 81.645 46.794 1.00 53.29 141 SER I CA 1
ATOM 8398 C C . SER I 1 118 ? -1.190 81.733 45.322 1.00 54.98 141 SER I C 1
ATOM 8399 O O . SER I 1 118 ? -1.191 82.829 44.756 1.00 53.81 141 SER I O 1
ATOM 8402 N N . THR I 1 119 ? -0.843 80.596 44.706 1.00 52.13 142 THR I N 1
ATOM 8403 C CA . THR I 1 119 ? -0.433 80.552 43.303 1.00 51.24 142 THR I CA 1
ATOM 8404 C C . THR I 1 119 ? -1.654 80.831 42.393 1.00 55.05 142 THR I C 1
ATOM 8405 O O . THR I 1 119 ? -2.692 80.179 42.503 1.00 54.29 142 THR I O 1
ATOM 8409 N N . LEU I 1 120 ? -1.499 81.834 41.516 1.00 51.70 143 LEU I N 1
ATOM 8410 C CA . LEU I 1 120 ? -2.481 82.286 40.521 1.00 49.88 143 LEU I CA 1
ATOM 8411 C C . LEU I 1 120 ? -2.137 81.617 39.191 1.00 51.48 143 LEU I C 1
ATOM 8412 O O . LEU I 1 120 ? -0.994 81.685 38.743 1.00 50.35 143 LEU I O 1
ATOM 8417 N N . VAL I 1 121 ? -3.101 80.895 38.620 1.00 46.29 144 VAL I N 1
ATOM 8418 C CA . VAL I 1 121 ? -2.945 80.219 37.340 1.00 43.95 144 VAL I CA 1
ATOM 8419 C C . VAL I 1 121 ? -4.121 80.661 36.472 1.00 46.43 144 VAL I C 1
ATOM 8420 O O . VAL I 1 121 ? -5.273 80.283 36.725 1.00 46.36 144 VAL I O 1
ATOM 8424 N N . GLU I 1 122 ? -3.819 81.506 35.486 1.00 40.80 145 GLU I N 1
ATOM 8425 C CA . GLU I 1 122 ? -4.797 82.095 34.576 1.00 39.85 145 GLU I CA 1
ATOM 8426 C C . GLU I 1 122 ? -4.402 81.834 33.124 1.00 43.22 145 GLU I C 1
ATOM 8427 O O . GLU I 1 122 ? -3.219 81.639 32.828 1.00 42.51 145 GLU I O 1
ATOM 8433 N N . ASN I 1 123 ? -5.398 81.809 32.219 1.00 39.44 146 ASN I N 1
ATOM 8434 C CA . ASN I 1 123 ? -5.196 81.547 30.791 1.00 37.72 146 ASN I CA 1
ATOM 8435 C C . ASN I 1 123 ? -5.983 82.499 29.925 1.00 39.63 146 ASN I C 1
ATOM 8436 O O . ASN I 1 123 ? -6.982 83.057 30.379 1.00 41.09 146 ASN I O 1
ATOM 8441 N N . PHE I 1 124 ? -5.535 82.687 28.670 1.00 33.72 147 PHE I N 1
ATOM 8442 C CA . PHE I 1 124 ? -6.252 83.493 27.686 1.00 32.95 147 PHE I CA 1
ATOM 8443 C C . PHE I 1 124 ? -5.956 82.965 26.296 1.00 36.14 147 PHE I C 1
ATOM 8444 O O . PHE I 1 124 ? -4.939 82.315 26.081 1.00 33.90 147 PHE I O 1
ATOM 8452 N N . SER I 1 125 ? -6.858 83.251 25.354 1.00 35.17 148 SER I N 1
ATOM 8453 C CA . SER I 1 125 ? -6.753 82.882 23.950 1.00 35.28 148 SER I CA 1
ATOM 8454 C C . SER I 1 125 ? -7.459 83.947 23.121 1.00 40.55 148 SER I C 1
ATOM 8455 O O . SER I 1 125 ? -8.625 84.259 23.381 1.00 40.01 148 SER I O 1
ATOM 8458 N N . VAL I 1 126 ? -6.726 84.565 22.178 1.00 38.88 149 VAL I N 1
ATOM 8459 C CA . VAL I 1 126 ? -7.230 85.627 21.289 1.00 40.80 149 VAL I CA 1
ATOM 8460 C C . VAL I 1 126 ? -6.798 85.306 19.857 1.00 47.12 149 VAL I C 1
ATOM 8461 O O . VAL I 1 126 ? -5.652 84.920 19.631 1.00 46.23 149 VAL I O 1
ATOM 8465 N N . SER I 1 127 ? -7.682 85.535 18.894 1.00 47.21 150 SER I N 1
ATOM 8466 C CA . SER I 1 127 ? -7.395 85.294 17.477 1.00 47.99 150 SER I CA 1
ATOM 8467 C C . SER I 1 127 ? -7.800 86.520 16.639 1.00 52.02 150 SER I C 1
ATOM 8468 O O . SER I 1 127 ? -8.572 87.355 17.112 1.00 51.64 150 SER I O 1
ATOM 8471 N N . THR I 1 128 ? -7.255 86.643 15.407 1.00 49.93 151 THR I N 1
ATOM 8472 C CA . THR I 1 128 ? -7.587 87.734 14.471 1.00 51.23 151 THR I CA 1
ATOM 8473 C C . THR I 1 128 ? -8.919 87.463 13.758 1.00 58.06 151 THR I C 1
ATOM 8474 O O . THR I 1 128 ? -9.518 88.397 13.235 1.00 60.40 151 THR I O 1
ATOM 8478 N N . THR I 1 129 ? -9.369 86.187 13.729 1.00 55.16 152 THR I N 1
ATOM 8479 C CA . THR I 1 129 ? -10.576 85.735 13.020 1.00 57.99 152 THR I CA 1
ATOM 8480 C C . THR I 1 129 ? -11.683 85.196 13.964 1.00 60.95 152 THR I C 1
ATOM 8481 O O . THR I 1 129 ? -12.559 84.452 13.502 1.00 62.84 152 THR I O 1
ATOM 8485 N N . SER I 1 130 ? -11.660 85.572 15.262 1.00 54.13 153 SER I N 1
ATOM 8486 C CA . SER I 1 130 ? -12.687 85.170 16.237 1.00 53.59 153 SER I CA 1
ATOM 8487 C C . SER I 1 130 ? -14.034 85.744 15.835 1.00 59.17 153 SER I C 1
ATOM 8488 O O . SER I 1 130 ? -14.113 86.945 15.588 1.00 59.01 153 SER I O 1
ATOM 8491 N N . VAL I 1 131 ? -15.074 84.899 15.729 1.00 57.70 154 VAL I N 1
ATOM 8492 C CA . VAL I 1 131 ? -16.404 85.325 15.287 1.00 61.34 154 VAL I CA 1
ATOM 8493 C C . VAL I 1 131 ? -17.204 85.785 16.513 1.00 66.03 154 VAL I C 1
ATOM 8494 O O . VAL I 1 131 ? -17.206 85.105 17.539 1.00 65.30 154 VAL I O 1
ATOM 8498 N N . GLU I 1 132 ? -17.873 86.953 16.394 1.00 63.91 155 GLU I N 1
ATOM 8499 C CA . GLU I 1 132 ? -18.673 87.585 17.445 1.00 65.39 155 GLU I CA 1
ATOM 8500 C C . GLU I 1 132 ? -19.925 86.768 17.775 1.00 79.64 155 GLU I C 1
ATOM 8501 O O . GLU I 1 132 ? -20.633 86.280 16.858 1.00 80.00 155 GLU I O 1
ATOM 8504 N N . THR J 1 9 ? -30.783 75.508 15.818 1.00 69.52 32 THR J N 1
ATOM 8505 C CA . THR J 1 9 ? -29.875 75.297 16.952 1.00 66.64 32 THR J CA 1
ATOM 8506 C C . THR J 1 9 ? -28.904 76.504 17.078 1.00 66.42 32 THR J C 1
ATOM 8507 O O . THR J 1 9 ? -28.218 76.628 18.083 1.00 63.93 32 THR J O 1
ATOM 8511 N N . THR J 1 10 ? -28.868 77.395 16.071 1.00 62.36 33 THR J N 1
ATOM 8512 C CA . THR J 1 10 ? -27.999 78.576 16.052 1.00 59.43 33 THR J CA 1
ATOM 8513 C C . THR J 1 10 ? -28.632 79.689 16.909 1.00 59.38 33 THR J C 1
ATOM 8514 O O . THR J 1 10 ? -29.816 80.015 16.753 1.00 60.51 33 THR J O 1
ATOM 8518 N N . GLY J 1 11 ? -27.816 80.255 17.797 1.00 51.63 34 GLY J N 1
ATOM 8519 C CA . GLY J 1 11 ? -28.210 81.331 18.696 1.00 49.48 34 GLY J CA 1
ATOM 8520 C C . GLY J 1 11 ? -27.137 81.637 19.712 1.00 50.68 34 GLY J C 1
ATOM 8521 O O . GLY J 1 11 ? -25.952 81.364 19.475 1.00 49.73 34 GLY J O 1
ATOM 8522 N N . VAL J 1 12 ? -27.554 82.194 20.868 1.00 45.68 35 VAL J N 1
ATOM 8523 C CA . VAL J 1 12 ? -26.640 82.516 21.972 1.00 42.48 35 VAL J CA 1
ATOM 8524 C C . VAL J 1 12 ? -26.607 81.323 22.895 1.00 44.01 35 VAL J C 1
ATOM 8525 O O . VAL J 1 12 ? -27.534 81.100 23.681 1.00 45.90 35 VAL J O 1
ATOM 8529 N N . HIS J 1 13 ? -25.558 80.538 22.758 1.00 38.60 36 HIS J N 1
ATOM 8530 C CA . HIS J 1 13 ? -25.283 79.346 23.561 1.00 37.36 36 HIS J CA 1
ATOM 8531 C C . HIS J 1 13 ? -24.630 79.807 24.882 1.00 42.92 36 HIS J C 1
ATOM 8532 O O . HIS J 1 13 ? -23.601 80.500 24.854 1.00 43.53 36 HIS J O 1
ATOM 8539 N N . LYS J 1 14 ? -25.265 79.463 26.028 1.00 37.57 37 LYS J N 1
ATOM 8540 C CA . LYS J 1 14 ? -24.840 79.892 27.359 1.00 36.09 37 LYS J CA 1
ATOM 8541 C C . LYS J 1 14 ? -24.881 78.742 28.360 1.00 41.63 37 LYS J C 1
ATOM 8542 O O . LYS J 1 14 ? -25.801 77.928 28.338 1.00 44.20 37 LYS J O 1
ATOM 8548 N N . ILE J 1 15 ? -23.877 78.676 29.235 1.00 35.40 38 ILE J N 1
ATOM 8549 C CA . ILE J 1 15 ? -23.814 77.689 30.299 1.00 34.33 38 ILE J CA 1
ATOM 8550 C C . ILE J 1 15 ? -23.510 78.450 31.584 1.00 38.14 38 ILE J C 1
ATOM 8551 O O . ILE J 1 15 ? -22.557 79.231 31.636 1.00 38.46 38 ILE J O 1
ATOM 8556 N N . VAL J 1 16 ? -24.353 78.244 32.604 1.00 33.88 39 VAL J N 1
ATOM 8557 C CA . VAL J 1 16 ? -24.195 78.832 33.924 1.00 33.77 39 VAL J CA 1
ATOM 8558 C C . VAL J 1 16 ? -23.836 77.703 34.923 1.00 39.43 39 VAL J C 1
ATOM 8559 O O . VAL J 1 16 ? -24.507 76.663 34.976 1.00 39.06 39 VAL J O 1
ATOM 8563 N N . VAL J 1 17 ? -22.742 77.910 35.669 1.00 36.26 40 VAL J N 1
ATOM 8564 C CA . VAL J 1 17 ? -22.264 76.999 36.710 1.00 36.08 40 VAL J CA 1
ATOM 8565 C C . VAL J 1 17 ? -22.478 77.710 38.040 1.00 40.90 40 VAL J C 1
ATOM 8566 O O . VAL J 1 17 ? -22.078 78.867 38.189 1.00 40.03 40 VAL J O 1
ATOM 8570 N N . GLU J 1 18 ? -23.174 77.050 38.963 1.00 38.84 41 GLU J N 1
ATOM 8571 C CA . GLU J 1 18 ? -23.432 77.563 40.306 1.00 40.55 41 GLU J CA 1
ATOM 8572 C C . GLU J 1 18 ? -22.939 76.593 41.359 1.00 45.03 41 GLU J C 1
ATOM 8573 O O . GLU J 1 18 ? -23.106 75.382 41.196 1.00 44.13 41 GLU J O 1
ATOM 8579 N N . GLN J 1 19 ? -22.356 77.123 42.453 1.00 41.96 42 GLN J N 1
ATOM 8580 C CA . GLN J 1 19 ? -21.865 76.308 43.563 1.00 41.43 42 GLN J CA 1
ATOM 8581 C C . GLN J 1 19 ? -22.354 76.861 44.894 1.00 46.50 42 GLN J C 1
ATOM 8582 O O . GLN J 1 19 ? -22.509 78.066 45.049 1.00 47.90 42 GLN J O 1
ATOM 8588 N N . SER J 1 20 ? -22.591 75.971 45.859 1.00 43.17 43 SER J N 1
ATOM 8589 C CA . SER J 1 20 ? -23.009 76.344 47.207 1.00 44.97 43 SER J CA 1
ATOM 8590 C C . SER J 1 20 ? -22.525 75.270 48.179 1.00 47.39 43 SER J C 1
ATOM 8591 O O . SER J 1 20 ? -22.121 74.195 47.749 1.00 43.81 43 SER J O 1
ATOM 8594 N N . GLY J 1 21 ? -22.551 75.592 49.470 1.00 47.15 44 GLY J N 1
ATOM 8595 C CA . GLY J 1 21 ? -22.116 74.720 50.549 1.00 48.34 44 GLY J CA 1
ATOM 8596 C C . GLY J 1 21 ? -20.772 75.152 51.090 1.00 54.77 44 GLY J C 1
ATOM 8597 O O . GLY J 1 21 ? -20.490 76.341 51.212 1.00 53.60 44 GLY J O 1
ATOM 8598 N N . ASN J 1 22 ? -19.923 74.176 51.402 1.00 55.37 45 ASN J N 1
ATOM 8599 C CA . ASN J 1 22 ? -18.572 74.374 51.928 1.00 55.54 45 ASN J CA 1
ATOM 8600 C C . ASN J 1 22 ? -17.616 74.643 50.774 1.00 57.11 45 ASN J C 1
ATOM 8601 O O . ASN J 1 22 ? -16.670 73.883 50.575 1.00 56.81 45 ASN J O 1
ATOM 8606 N N . THR J 1 23 ? -17.863 75.738 50.028 1.00 52.23 46 THR J N 1
ATOM 8607 C CA . THR J 1 23 ? -17.117 76.134 48.823 1.00 50.18 46 THR J CA 1
ATOM 8608 C C . THR J 1 23 ? -15.614 76.394 49.097 1.00 57.06 46 THR J C 1
ATOM 8609 O O . THR J 1 23 ? -14.795 76.278 48.181 1.00 55.85 46 THR J O 1
ATOM 8613 N N . ASP J 1 24 ? -15.264 76.711 50.341 1.00 57.78 47 ASP J N 1
ATOM 8614 C CA . ASP J 1 24 ? -13.895 76.981 50.772 1.00 58.95 47 ASP J CA 1
ATOM 8615 C C . ASP J 1 24 ? -13.048 75.706 50.857 1.00 61.53 47 ASP J C 1
ATOM 8616 O O . ASP J 1 24 ? -11.820 75.788 50.781 1.00 63.07 47 ASP J O 1
ATOM 8621 N N . ASP J 1 25 ? -13.700 74.539 51.026 1.00 54.54 48 ASP J N 1
ATOM 8622 C CA . ASP J 1 25 ? -13.054 73.251 51.260 1.00 52.60 48 ASP J CA 1
ATOM 8623 C C . ASP J 1 25 ? -12.909 72.416 49.965 1.00 51.10 48 ASP J C 1
ATOM 8624 O O . ASP J 1 25 ? -12.412 71.290 50.008 1.00 51.05 48 ASP J O 1
ATOM 8629 N N . PHE J 1 26 ? -13.277 72.992 48.821 1.00 43.80 49 PHE J N 1
ATOM 8630 C CA . PHE J 1 26 ? -13.169 72.359 47.506 1.00 39.66 49 PHE J CA 1
ATOM 8631 C C . PHE J 1 26 ? -12.497 73.268 46.523 1.00 43.04 49 PHE J C 1
ATOM 8632 O O . PHE J 1 26 ? -12.500 74.472 46.734 1.00 43.50 49 PHE J O 1
ATOM 8640 N N . ASP J 1 27 ? -11.938 72.700 45.447 1.00 38.59 50 ASP J N 1
ATOM 8641 C CA . ASP J 1 27 ? -11.402 73.392 44.286 1.00 36.90 50 ASP J CA 1
ATOM 8642 C C . ASP J 1 27 ? -12.288 73.043 43.096 1.00 39.46 50 ASP J C 1
ATOM 8643 O O . ASP J 1 27 ? -12.399 71.873 42.756 1.00 39.51 50 ASP J O 1
ATOM 8648 N N . LEU J 1 28 ? -12.977 74.048 42.517 1.00 36.14 51 LEU J N 1
ATOM 8649 C CA . LEU J 1 28 ? -13.826 73.918 41.339 1.00 34.14 51 LEU J CA 1
ATOM 8650 C C . LEU J 1 28 ? -13.081 74.514 40.161 1.00 39.51 51 LEU J C 1
ATOM 8651 O O . LEU J 1 28 ? -12.738 75.700 40.185 1.00 39.89 51 LEU J O 1
ATOM 8656 N N . ASN J 1 29 ? -12.789 73.678 39.161 1.00 36.56 52 ASN J N 1
ATOM 8657 C CA . ASN J 1 29 ? -12.085 74.063 37.938 1.00 36.47 52 ASN J CA 1
ATOM 8658 C C . ASN J 1 29 ? -13.017 73.818 36.779 1.00 40.73 52 ASN J C 1
ATOM 8659 O O . ASN J 1 29 ? -13.562 72.720 36.653 1.00 38.28 52 ASN J O 1
ATOM 8664 N N . ILE J 1 30 ? -13.303 74.862 35.993 1.00 39.90 53 ILE J N 1
ATOM 8665 C CA . ILE J 1 30 ? -14.247 74.710 34.887 1.00 39.23 53 ILE J CA 1
ATOM 8666 C C . ILE J 1 30 ? -13.605 75.277 33.603 1.00 41.04 53 ILE J C 1
ATOM 8667 O O . ILE J 1 30 ? -12.799 76.200 33.642 1.00 41.37 53 ILE J O 1
ATOM 8672 N N . ALA J 1 31 ? -13.910 74.634 32.491 1.00 35.32 54 ALA J N 1
ATOM 8673 C CA . ALA J 1 31 ? -13.449 75.001 31.168 1.00 35.03 54 ALA J CA 1
ATOM 8674 C C . ALA J 1 31 ? -14.630 75.051 30.225 1.00 38.68 54 ALA J C 1
ATOM 8675 O O . ALA J 1 31 ? -15.426 74.115 30.200 1.00 38.00 54 ALA J O 1
ATOM 8677 N N . PHE J 1 32 ? -14.774 76.158 29.491 1.00 36.16 55 PHE J N 1
ATOM 8678 C CA . PHE J 1 32 ? -15.838 76.363 28.520 1.00 36.02 55 PHE J CA 1
ATOM 8679 C C . PHE J 1 32 ? -15.300 76.386 27.095 1.00 46.37 55 PHE J C 1
ATOM 8680 O O . PHE J 1 32 ? -14.372 77.156 26.803 1.00 47.76 55 PHE J O 1
ATOM 8688 N N . GLY J 1 33 ? -15.885 75.543 26.236 1.00 44.39 56 GLY J N 1
ATOM 8689 C CA . GLY J 1 33 ? -15.552 75.433 24.819 1.00 45.52 56 GLY J CA 1
ATOM 8690 C C . GLY J 1 33 ? -16.768 75.645 23.938 1.00 49.90 56 GLY J C 1
ATOM 8691 O O . GLY J 1 33 ? -17.764 74.942 24.088 1.00 49.43 56 GLY J O 1
ATOM 8692 N N . ALA J 1 34 ? -16.705 76.607 23.013 1.00 47.68 57 ALA J N 1
ATOM 8693 C CA . ALA J 1 34 ? -17.826 76.890 22.131 1.00 47.67 57 ALA J CA 1
ATOM 8694 C C . ALA J 1 34 ? -17.470 76.793 20.635 1.00 54.73 57 ALA J C 1
ATOM 8695 O O . ALA J 1 34 ? -16.302 76.854 20.243 1.00 56.05 57 ALA J O 1
ATOM 8697 N N . ALA J 1 35 ? -18.515 76.642 19.806 1.00 52.52 58 ALA J N 1
ATOM 8698 C CA . ALA J 1 35 ? -18.443 76.623 18.338 1.00 54.20 58 ALA J CA 1
ATOM 8699 C C . ALA J 1 35 ? -19.374 77.689 17.766 1.00 58.04 58 ALA J C 1
ATOM 8700 O O . ALA J 1 35 ? -20.420 77.996 18.351 1.00 55.35 58 ALA J O 1
ATOM 8702 N N . ASN J 1 36 ? -18.978 78.267 16.641 1.00 57.71 59 ASN J N 1
ATOM 8703 C CA . ASN J 1 36 ? -19.742 79.294 15.947 1.00 58.58 59 ASN J CA 1
ATOM 8704 C C . ASN J 1 36 ? -19.915 78.840 14.518 1.00 66.28 59 ASN J C 1
ATOM 8705 O O . ASN J 1 36 ? -19.129 78.011 14.049 1.00 66.15 59 ASN J O 1
ATOM 8710 N N . THR J 1 37 ? -20.934 79.363 13.816 1.00 66.61 60 THR J N 1
ATOM 8711 C CA . THR J 1 37 ? -21.186 78.981 12.420 1.00 69.97 60 THR J CA 1
ATOM 8712 C C . THR J 1 37 ? -20.035 79.515 11.526 1.00 76.23 60 THR J C 1
ATOM 8713 O O . THR J 1 37 ? -19.718 78.900 10.501 1.00 77.31 60 THR J O 1
ATOM 8717 N N . GLY J 1 38 ? -19.406 80.613 11.971 1.00 73.24 61 GLY J N 1
ATOM 8718 C CA . GLY J 1 38 ? -18.312 81.297 11.285 1.00 75.34 61 GLY J CA 1
ATOM 8719 C C . GLY J 1 38 ? -16.922 80.756 11.545 1.00 79.73 61 GLY J C 1
ATOM 8720 O O . GLY J 1 38 ? -16.036 80.933 10.706 1.00 83.16 61 GLY J O 1
ATOM 8721 N N . GLY J 1 39 ? -16.723 80.131 12.706 1.00 72.38 62 GLY J N 1
ATOM 8722 C CA . GLY J 1 39 ? -15.436 79.564 13.084 1.00 71.77 62 GLY J CA 1
ATOM 8723 C C . GLY J 1 39 ? -15.252 79.455 14.582 1.00 70.43 62 GLY J C 1
ATOM 8724 O O . GLY J 1 39 ? -16.085 78.839 15.262 1.00 66.98 62 GLY J O 1
ATOM 8725 N N . VAL J 1 40 ? -14.148 80.064 15.094 1.00 65.61 63 VAL J N 1
ATOM 8726 C CA . VAL J 1 40 ? -13.771 80.077 16.513 1.00 62.22 63 VAL J CA 1
ATOM 8727 C C . VAL J 1 40 ? -14.603 81.181 17.188 1.00 59.13 63 VAL J C 1
ATOM 8728 O O . VAL J 1 40 ? -14.496 82.353 16.837 1.00 59.38 63 VAL J O 1
ATOM 8732 N N . ALA J 1 41 ? -15.481 80.773 18.108 1.00 50.86 64 ALA J N 1
ATOM 8733 C CA . ALA J 1 41 ? -16.425 81.660 18.782 1.00 47.48 64 ALA J CA 1
ATOM 8734 C C . ALA J 1 41 ? -15.780 82.532 19.853 1.00 48.27 64 ALA J C 1
ATOM 8735 O O . ALA J 1 41 ? -15.039 82.033 20.705 1.00 46.87 64 ALA J O 1
ATOM 8737 N N . LYS J 1 42 ? -16.110 83.841 19.833 1.00 43.83 65 LYS J N 1
ATOM 8738 C CA . LYS J 1 42 ? -15.750 84.777 20.899 1.00 41.78 65 LYS J CA 1
ATOM 8739 C C . LYS J 1 42 ? -16.594 84.414 22.106 1.00 42.18 65 LYS J C 1
ATOM 8740 O O . LYS J 1 42 ? -17.776 84.092 21.931 1.00 41.43 65 LYS J O 1
ATOM 8746 N N . LEU J 1 43 ? -16.009 84.385 23.301 1.00 36.44 66 LEU J N 1
ATOM 8747 C CA . LEU J 1 43 ? -16.765 84.036 24.515 1.00 34.00 66 LEU J CA 1
ATOM 8748 C C . LEU J 1 43 ? -16.998 85.302 25.362 1.00 38.04 66 LEU J C 1
ATOM 8749 O O . LEU J 1 43 ? -16.124 86.181 25.432 1.00 38.89 66 LEU J O 1
ATOM 8754 N N . TYR J 1 44 ? -18.185 85.390 25.985 1.00 33.30 67 TYR J N 1
ATOM 8755 C CA . TYR J 1 44 ? -18.604 86.548 26.777 1.00 32.82 67 TYR J CA 1
ATOM 8756 C C . TYR J 1 44 ? -19.223 86.178 28.117 1.00 37.25 67 TYR J C 1
ATOM 8757 O O . TYR J 1 44 ? -19.813 85.096 28.254 1.00 35.76 67 TYR J O 1
ATOM 8766 N N . ASN J 1 45 ? -19.152 87.116 29.091 1.00 35.61 68 ASN J N 1
ATOM 8767 C CA . ASN J 1 45 ? -19.823 86.969 30.386 1.00 35.63 68 ASN J CA 1
ATOM 8768 C C . ASN J 1 45 ? -21.273 87.496 30.212 1.00 43.54 68 ASN J C 1
ATOM 8769 O O . ASN J 1 45 ? -21.645 87.844 29.082 1.00 44.69 68 ASN J O 1
ATOM 8774 N N . GLU J 1 46 ? -22.094 87.554 31.283 1.00 42.57 69 GLU J N 1
ATOM 8775 C CA . GLU J 1 46 ? -23.488 88.014 31.144 1.00 44.51 69 GLU J CA 1
ATOM 8776 C C . GLU J 1 46 ? -23.592 89.503 30.760 1.00 52.06 69 GLU J C 1
ATOM 8777 O O . GLU J 1 46 ? -24.587 89.872 30.132 1.00 54.78 69 GLU J O 1
ATOM 8783 N N . ASN J 1 47 ? -22.575 90.341 31.062 1.00 47.80 70 ASN J N 1
ATOM 8784 C CA . ASN J 1 47 ? -22.597 91.767 30.679 1.00 49.01 70 ASN J CA 1
ATOM 8785 C C . ASN J 1 47 ? -22.000 91.978 29.271 1.00 52.39 70 ASN J C 1
ATOM 8786 O O . ASN J 1 47 ? -21.729 93.123 28.896 1.00 54.22 70 ASN J O 1
ATOM 8791 N N . GLY J 1 48 ? -21.806 90.889 28.513 1.00 45.76 71 GLY J N 1
ATOM 8792 C CA . GLY J 1 48 ? -21.251 90.912 27.161 1.00 44.52 71 GLY J CA 1
ATOM 8793 C C . GLY J 1 48 ? -19.817 91.392 27.087 1.00 47.98 71 GLY J C 1
ATOM 8794 O O . GLY J 1 48 ? -19.429 92.038 26.109 1.00 49.28 71 GLY J O 1
ATOM 8795 N N . GLU J 1 49 ? -19.041 91.145 28.153 1.00 43.54 72 GLU J N 1
ATOM 8796 C CA . GLU J 1 49 ? -17.615 91.468 28.199 1.00 43.44 72 GLU J CA 1
ATOM 8797 C C . GLU J 1 49 ? -16.861 90.265 27.665 1.00 44.90 72 GLU J C 1
ATOM 8798 O O . GLU J 1 49 ? -17.114 89.136 28.080 1.00 41.85 72 GLU J O 1
ATOM 8804 N N . TYR J 1 50 ? -15.999 90.512 26.677 1.00 41.92 73 TYR J N 1
ATOM 8805 C CA . TYR J 1 50 ? -15.198 89.509 26.000 1.00 40.24 73 TYR J CA 1
ATOM 8806 C C . TYR J 1 50 ? -14.206 88.853 26.971 1.00 42.74 73 TYR J C 1
ATOM 8807 O O . TYR J 1 50 ? -13.457 89.538 27.668 1.00 41.52 73 TYR J O 1
ATOM 8816 N N . LEU J 1 51 ? -14.220 87.501 26.993 1.00 39.13 74 LEU J N 1
ATOM 8817 C CA . LEU J 1 51 ? -13.366 86.664 27.840 1.00 37.81 74 LEU J CA 1
ATOM 8818 C C . LEU J 1 51 ? -12.203 86.023 27.073 1.00 42.36 74 LEU J C 1
ATOM 8819 O O . LEU J 1 51 ? -11.350 85.364 27.688 1.00 43.66 74 LEU J O 1
ATOM 8824 N N . GLY J 1 52 ? -12.218 86.151 25.757 1.00 37.77 75 GLY J N 1
ATOM 8825 C CA . GLY J 1 52 ? -11.270 85.473 24.884 1.00 38.81 75 GLY J CA 1
ATOM 8826 C C . GLY J 1 52 ? -11.993 84.337 24.180 1.00 41.69 75 GLY J C 1
ATOM 8827 O O . GLY J 1 52 ? -13.203 84.191 24.353 1.00 38.52 75 GLY J O 1
ATOM 8828 N N . ASP J 1 53 ? -11.257 83.491 23.435 1.00 41.70 76 ASP J N 1
ATOM 8829 C CA . ASP J 1 53 ? -11.786 82.377 22.622 1.00 42.06 76 ASP J CA 1
ATOM 8830 C C . ASP J 1 53 ? -11.877 81.028 23.379 1.00 47.80 76 ASP J C 1
ATOM 8831 O O . ASP J 1 53 ? -12.530 80.107 22.883 1.00 49.76 76 ASP J O 1
ATOM 8836 N N . SER J 1 54 ? -11.254 80.918 24.550 1.00 43.78 77 SER J N 1
ATOM 8837 C CA . SER J 1 54 ? -11.335 79.784 25.478 1.00 43.20 77 SER J CA 1
ATOM 8838 C C . SER J 1 54 ? -11.563 80.348 26.869 1.00 47.57 77 SER J C 1
ATOM 8839 O O . SER J 1 54 ? -10.956 81.375 27.173 1.00 48.61 77 SER J O 1
ATOM 8842 N N . TYR J 1 55 ? -12.419 79.755 27.696 1.00 43.00 78 TYR J N 1
ATOM 8843 C CA . TYR J 1 55 ? -12.596 80.308 29.041 1.00 42.94 78 TYR J CA 1
ATOM 8844 C C . TYR J 1 55 ? -12.318 79.205 30.082 1.00 49.33 78 TYR J C 1
ATOM 8845 O O . TYR J 1 55 ? -13.087 78.258 30.213 1.00 46.95 78 TYR J O 1
ATOM 8854 N N . LEU J 1 56 ? -11.155 79.325 30.766 1.00 50.43 79 LEU J N 1
ATOM 8855 C CA . LEU J 1 56 ? -10.617 78.390 31.764 1.00 51.65 79 LEU J CA 1
ATOM 8856 C C . LEU J 1 56 ? -10.475 79.041 33.132 1.00 58.35 79 LEU J C 1
ATOM 8857 O O . LEU J 1 56 ? -9.548 79.827 33.325 1.00 61.51 79 LEU J O 1
ATOM 8862 N N . VAL J 1 57 ? -11.377 78.702 34.085 1.00 53.12 80 VAL J N 1
ATOM 8863 C CA . VAL J 1 57 ? -11.373 79.260 35.439 1.00 52.39 80 VAL J CA 1
ATOM 8864 C C . VAL J 1 57 ? -10.899 78.189 36.435 1.00 52.87 80 VAL J C 1
ATOM 8865 O O . VAL J 1 57 ? -11.599 77.194 36.661 1.00 51.14 80 VAL J O 1
ATOM 8869 N N . ASN J 1 58 ? -9.721 78.396 37.026 1.00 48.41 81 ASN J N 1
ATOM 8870 C CA . ASN J 1 58 ? -9.197 77.501 38.063 1.00 48.08 81 ASN J CA 1
ATOM 8871 C C . ASN J 1 58 ? -9.592 78.037 39.415 1.00 48.69 81 ASN J C 1
ATOM 8872 O O . ASN J 1 58 ? -9.570 79.254 39.618 1.00 48.84 81 ASN J O 1
ATOM 8877 N N . LYS J 1 59 ? -9.982 77.136 40.330 1.00 43.09 82 LYS J N 1
ATOM 8878 C CA . LYS J 1 59 ? -10.392 77.441 41.708 1.00 42.37 82 LYS J CA 1
ATOM 8879 C C . LYS J 1 59 ? -11.423 78.606 41.738 1.00 47.73 82 LYS J C 1
ATOM 8880 O O . LYS J 1 59 ? -11.159 79.662 42.319 1.00 50.18 82 LYS J O 1
ATOM 8886 N N . VAL J 1 60 ? -12.594 78.384 41.113 1.00 41.75 83 VAL J N 1
ATOM 8887 C CA . VAL J 1 60 ? -13.723 79.324 41.046 1.00 40.52 83 VAL J CA 1
ATOM 8888 C C . VAL J 1 60 ? -14.118 79.759 42.467 1.00 49.72 83 VAL J C 1
ATOM 8889 O O . VAL J 1 60 ? -14.457 78.900 43.288 1.00 51.61 83 VAL J O 1
ATOM 8893 N N . THR J 1 61 ? -14.054 81.076 42.765 1.00 47.61 84 THR J N 1
ATOM 8894 C CA . THR J 1 61 ? -14.403 81.610 44.088 1.00 49.32 84 THR J CA 1
ATOM 8895 C C . THR J 1 61 ? -15.826 82.196 44.061 1.00 53.35 84 THR J C 1
ATOM 8896 O O . THR J 1 61 ? -16.470 82.282 45.109 1.00 55.55 84 THR J O 1
ATOM 8900 N N . GLU J 1 62 ? -16.317 82.574 42.870 1.00 46.73 85 GLU J N 1
ATOM 8901 C CA . GLU J 1 62 ? -17.662 83.099 42.662 1.00 45.67 85 GLU J CA 1
ATOM 8902 C C . GLU J 1 62 ? -18.688 81.968 42.783 1.00 49.07 85 GLU J C 1
ATOM 8903 O O . GLU J 1 62 ? -18.381 80.814 42.466 1.00 48.52 85 GLU J O 1
ATOM 8905 N N . ASN J 1 63 ? -19.895 82.286 43.263 1.00 46.89 86 ASN J N 1
ATOM 8906 C CA . ASN J 1 63 ? -20.975 81.313 43.449 1.00 46.17 86 ASN J CA 1
ATOM 8907 C C . ASN J 1 63 ? -21.683 81.032 42.140 1.00 46.91 86 ASN J C 1
ATOM 8908 O O . ASN J 1 63 ? -22.399 80.040 42.045 1.00 46.95 86 ASN J O 1
ATOM 8913 N N . LYS J 1 64 ? -21.469 81.883 41.132 1.00 42.62 87 LYS J N 1
ATOM 8914 C CA . LYS J 1 64 ? -22.060 81.766 39.804 1.00 41.59 87 LYS J CA 1
ATOM 8915 C C . LYS J 1 64 ? -21.031 82.211 38.738 1.00 45.41 87 LYS J C 1
ATOM 8916 O O . LYS J 1 64 ? -20.383 83.251 38.872 1.00 44.05 87 LYS J O 1
ATOM 8922 N N . ILE J 1 65 ? -20.843 81.373 37.720 1.00 44.11 88 ILE J N 1
ATOM 8923 C CA . ILE J 1 65 ? -19.969 81.624 36.569 1.00 43.88 88 ILE J CA 1
ATOM 8924 C C . ILE J 1 65 ? -20.804 81.413 35.343 1.00 46.16 88 ILE J C 1
ATOM 8925 O O . ILE J 1 65 ? -21.491 80.404 35.229 1.00 46.72 88 ILE J O 1
ATOM 8930 N N . SER J 1 66 ? -20.737 82.355 34.430 1.00 42.89 89 SER J N 1
ATOM 8931 C CA . SER J 1 66 ? -21.478 82.287 33.182 1.00 42.79 89 SER J CA 1
ATOM 8932 C C . SER J 1 66 ? -20.562 82.507 31.981 1.00 44.98 89 SER J C 1
ATOM 8933 O O . SER J 1 66 ? -19.620 83.303 32.034 1.00 44.36 89 SER J O 1
ATOM 8936 N N . CYS J 1 67 ? -20.845 81.778 30.905 1.00 41.47 90 CYS J N 1
ATOM 8937 C CA . CYS J 1 67 ? -20.129 81.894 29.630 1.00 41.46 90 CYS J CA 1
ATOM 8938 C C . CYS J 1 67 ? -21.140 81.772 28.501 1.00 44.91 90 CYS J C 1
ATOM 8939 O O . CYS J 1 67 ? -22.024 80.928 28.600 1.00 45.30 90 CYS J O 1
ATOM 8942 N N . GLN J 1 68 ? -21.090 82.660 27.488 1.00 40.00 91 GLN J N 1
ATOM 8943 C CA . GLN J 1 68 ? -22.018 82.607 26.361 1.00 38.96 91 GLN J CA 1
ATOM 8944 C C . GLN J 1 68 ? -21.315 82.977 25.046 1.00 44.20 91 GLN J C 1
ATOM 8945 O O . GLN J 1 68 ? -20.201 83.509 25.056 1.00 43.98 91 GLN J O 1
ATOM 8951 N N . THR J 1 69 ? -21.971 82.673 23.921 1.00 40.96 92 THR J N 1
ATOM 8952 C CA . THR J 1 69 ? -21.511 83.011 22.582 1.00 42.09 92 THR J CA 1
ATOM 8953 C C . THR J 1 69 ? -22.256 84.242 22.100 1.00 49.77 92 THR J C 1
ATOM 8954 O O . THR J 1 69 ? -23.103 84.778 22.824 1.00 48.86 92 THR J O 1
ATOM 8958 N N . GLY J 1 70 ? -21.988 84.628 20.854 1.00 48.94 93 GLY J N 1
ATOM 8959 C CA . GLY J 1 70 ? -22.732 85.655 20.153 1.00 50.19 93 GLY J CA 1
ATOM 8960 C C . GLY J 1 70 ? -23.962 85.014 19.536 1.00 55.94 93 GLY J C 1
ATOM 8961 O O . GLY J 1 70 ? -24.221 83.820 19.723 1.00 56.19 93 GLY J O 1
ATOM 8962 N N . LYS J 1 71 ? -24.712 85.798 18.778 1.00 54.46 94 LYS J N 1
ATOM 8963 C CA . LYS J 1 71 ? -25.954 85.406 18.108 1.00 54.72 94 LYS J CA 1
ATOM 8964 C C . LYS J 1 71 ? -25.754 84.219 17.116 1.00 56.72 94 LYS J C 1
ATOM 8965 O O . LYS J 1 71 ? -26.758 83.615 16.735 1.00 57.53 94 LYS J O 1
ATOM 8967 N N . GLU J 1 72 ? -24.490 83.873 16.737 1.00 50.70 95 GLU J N 1
ATOM 8968 C CA . GLU J 1 72 ? -24.184 82.840 15.741 1.00 51.24 95 GLU J CA 1
ATOM 8969 C C . GLU J 1 72 ? -23.510 81.566 16.324 1.00 53.73 95 GLU J C 1
ATOM 8970 O O . GLU J 1 72 ? -22.993 80.746 15.550 1.00 53.69 95 GLU J O 1
ATOM 8976 N N . GLY J 1 73 ? -23.586 81.373 17.648 1.00 48.43 96 GLY J N 1
ATOM 8977 C CA . GLY J 1 73 ? -23.069 80.176 18.295 1.00 46.68 96 GLY J CA 1
ATOM 8978 C C . GLY J 1 73 ? -23.858 78.952 17.859 1.00 51.46 96 GLY J C 1
ATOM 8979 O O . GLY J 1 73 ? -25.071 79.040 17.636 1.00 51.42 96 GLY J O 1
ATOM 8980 N N . SER J 1 74 ? -23.163 77.818 17.672 1.00 48.18 97 SER J N 1
ATOM 8981 C CA . SER J 1 74 ? -23.779 76.553 17.253 1.00 48.99 97 SER J CA 1
ATOM 8982 C C . SER J 1 74 ? -23.613 75.469 18.340 1.00 53.11 97 SER J C 1
ATOM 8983 O O . SER J 1 74 ? -24.204 74.391 18.241 1.00 53.66 97 SER J O 1
ATOM 9002 N N . THR J 1 77 ? -19.691 73.762 25.338 1.00 39.49 100 THR J N 1
ATOM 9003 C CA . THR J 1 77 ? -19.403 72.657 26.261 1.00 39.40 100 THR J CA 1
ATOM 9004 C C . THR J 1 77 ? -18.772 73.193 27.529 1.00 41.66 100 THR J C 1
ATOM 9005 O O . THR J 1 77 ? -17.973 74.124 27.503 1.00 41.16 100 THR J O 1
ATOM 9009 N N . CYS J 1 78 ? -19.152 72.608 28.639 1.00 38.57 101 CYS J N 1
ATOM 9010 C CA . CYS J 1 78 ? -18.580 72.939 29.916 1.00 38.49 101 CYS J CA 1
ATOM 9011 C C . CYS J 1 78 ? -18.068 71.672 30.564 1.00 43.57 101 CYS J C 1
ATOM 9012 O O . CYS J 1 78 ? -18.841 70.749 30.817 1.00 44.69 101 CYS J O 1
ATOM 9015 N N . ALA J 1 79 ? -16.759 71.626 30.808 1.00 38.65 102 ALA J N 1
ATOM 9016 C CA . ALA J 1 79 ? -16.106 70.528 31.501 1.00 38.05 102 ALA J CA 1
ATOM 9017 C C . ALA J 1 79 ? -15.600 71.024 32.819 1.00 40.25 102 ALA J C 1
ATOM 9018 O O . ALA J 1 79 ? -15.000 72.099 32.879 1.00 39.99 102 ALA J O 1
ATOM 9020 N N . GLY J 1 80 ? -15.860 70.277 33.870 1.00 36.76 103 GLY J N 1
ATOM 9021 C CA . GLY J 1 80 ? -15.412 70.678 35.193 1.00 36.48 103 GLY J CA 1
ATOM 9022 C C . GLY J 1 80 ? -14.825 69.577 36.044 1.00 38.92 103 GLY J C 1
ATOM 9023 O O . GLY J 1 80 ? -15.051 68.388 35.797 1.00 37.84 103 GLY J O 1
ATOM 9024 N N . SER J 1 81 ? -14.056 69.983 37.052 1.00 35.73 104 SER J N 1
ATOM 9025 C CA . SER J 1 81 ? -13.476 69.073 38.031 1.00 36.82 104 SER J CA 1
ATOM 9026 C C . SER J 1 81 ? -13.671 69.669 39.411 1.00 40.13 104 SER J C 1
ATOM 9027 O O . SER J 1 81 ? -13.647 70.891 39.588 1.00 38.35 104 SER J O 1
ATOM 9030 N N . VAL J 1 82 ? -13.945 68.787 40.365 1.00 37.47 105 VAL J N 1
ATOM 9031 C CA . VAL J 1 82 ? -14.151 69.079 41.775 1.00 37.70 105 VAL J CA 1
ATOM 9032 C C . VAL J 1 82 ? -13.119 68.261 42.559 1.00 44.10 105 VAL J C 1
ATOM 9033 O O . VAL J 1 82 ? -13.087 67.033 42.429 1.00 43.72 105 VAL J O 1
ATOM 9037 N N . ILE J 1 83 ? -12.246 68.957 43.324 1.00 41.49 106 ILE J N 1
ATOM 9038 C CA . ILE J 1 83 ? -11.190 68.353 44.152 1.00 42.55 106 ILE J CA 1
ATOM 9039 C C . ILE J 1 83 ? -11.371 68.888 45.571 1.00 47.20 106 ILE J C 1
ATOM 9040 O O . ILE J 1 83 ? -11.624 70.076 45.732 1.00 45.15 106 ILE J O 1
ATOM 9045 N N A SER J 1 84 ? -11.352 67.992 46.560 0.67 47.75 107 SER J N 1
ATOM 9046 N N B SER J 1 84 ? -11.188 68.045 46.601 0.33 45.01 107 SER J N 1
ATOM 9047 C CA A SER J 1 84 ? -11.505 68.319 47.973 0.67 50.55 107 SER J CA 1
ATOM 9048 C CA B SER J 1 84 ? -11.356 68.480 47.988 0.33 46.20 107 SER J CA 1
ATOM 9049 C C A SER J 1 84 ? -10.154 68.532 48.595 0.67 58.48 107 SER J C 1
ATOM 9050 C C B SER J 1 84 ? -10.014 68.642 48.729 0.33 51.12 107 SER J C 1
ATOM 9051 O O A SER J 1 84 ? -9.245 67.691 48.477 0.67 57.97 107 SER J O 1
ATOM 9052 O O B SER J 1 84 ? -9.774 69.733 49.249 0.33 52.43 107 SER J O 1
ATOM 9057 N N A THR J 1 85 ? -10.042 69.667 49.278 0.67 58.17 108 THR J N 1
ATOM 9058 N N B THR J 1 85 ? -9.182 67.556 48.841 0.33 46.56 108 THR J N 1
ATOM 9059 C CA A THR J 1 85 ? -8.818 70.145 49.905 0.67 59.62 108 THR J CA 1
ATOM 9060 C CA B THR J 1 85 ? -7.888 67.484 49.561 0.33 47.19 108 THR J CA 1
ATOM 9061 C C A THR J 1 85 ? -8.930 69.993 51.446 0.67 67.10 108 THR J C 1
ATOM 9062 C C B THR J 1 85 ? -8.143 67.674 51.096 0.33 53.04 108 THR J C 1
ATOM 9063 O O A THR J 1 85 ? -8.227 70.685 52.183 0.67 68.88 108 THR J O 1
ATOM 9064 O O B THR J 1 85 ? -7.274 67.326 51.895 0.33 53.72 108 THR J O 1
ATOM 9071 N N A SER J 1 86 ? -9.744 69.019 51.915 0.67 63.26 109 SER J N 1
ATOM 9072 N N B SER J 1 86 ? -9.347 68.148 51.491 0.33 50.94 109 SER J N 1
ATOM 9073 C CA A SER J 1 86 ? -9.996 68.800 53.333 0.67 64.40 109 SER J CA 1
ATOM 9074 C CA B SER J 1 86 ? -9.789 68.357 52.876 0.33 53.83 109 SER J CA 1
ATOM 9075 C C A SER J 1 86 ? -9.894 67.333 53.716 0.67 67.38 109 SER J C 1
ATOM 9076 C C B SER J 1 86 ? -9.722 67.053 53.631 0.33 63.17 109 SER J C 1
ATOM 9077 O O A SER J 1 86 ? -10.339 66.460 52.970 0.67 66.70 109 SER J O 1
ATOM 9078 O O B SER J 1 86 ? -10.033 66.008 53.054 0.33 63.10 109 SER J O 1
ATOM 9083 N N . GLU J 1 87 ? -9.278 67.091 54.895 1.00 63.78 110 GLU J N 1
ATOM 9084 C CA . GLU J 1 87 ? -9.117 65.833 55.615 1.00 65.75 110 GLU J CA 1
ATOM 9085 C C . GLU J 1 87 ? -10.319 65.573 56.538 1.00 68.85 110 GLU J C 1
ATOM 9086 O O . GLU J 1 87 ? -10.362 64.535 57.206 1.00 70.55 110 GLU J O 1
ATOM 9092 N N . GLN J 1 88 ? -11.303 66.488 56.542 1.00 62.97 111 GLN J N 1
ATOM 9093 C CA . GLN J 1 88 ? -12.513 66.353 57.331 1.00 64.47 111 GLN J CA 1
ATOM 9094 C C . GLN J 1 88 ? -13.647 65.800 56.469 1.00 65.86 111 GLN J C 1
ATOM 9095 O O . GLN J 1 88 ? -13.900 66.301 55.378 1.00 62.01 111 GLN J O 1
ATOM 9101 N N . ALA J 1 89 ? -14.305 64.740 56.963 1.00 64.92 112 ALA J N 1
ATOM 9102 C CA . ALA J 1 89 ? -15.428 64.095 56.289 1.00 64.21 112 ALA J CA 1
ATOM 9103 C C . ALA J 1 89 ? -16.728 64.881 56.516 1.00 69.42 112 ALA J C 1
ATOM 9104 O O . ALA J 1 89 ? -16.895 65.516 57.567 1.00 71.44 112 ALA J O 1
ATOM 9106 N N . GLY J 1 90 ? -17.621 64.839 55.530 1.00 64.21 113 GLY J N 1
ATOM 9107 C CA . GLY J 1 90 ? -18.923 65.491 55.621 1.00 65.36 113 GLY J CA 1
ATOM 9108 C C . GLY J 1 90 ? -19.039 66.898 55.066 1.00 67.91 113 GLY J C 1
ATOM 9109 O O . GLY J 1 90 ? -20.112 67.505 55.183 1.00 68.69 113 GLY J O 1
ATOM 9110 N N . LYS J 1 91 ? -17.951 67.435 54.467 1.00 61.03 114 LYS J N 1
ATOM 9111 C CA . LYS J 1 91 ? -17.977 68.748 53.830 1.00 58.59 114 LYS J CA 1
ATOM 9112 C C . LYS J 1 91 ? -18.713 68.592 52.503 1.00 60.31 114 LYS J C 1
ATOM 9113 O O . LYS J 1 91 ? -18.436 67.641 51.771 1.00 59.81 114 LYS J O 1
ATOM 9119 N N . LYS J 1 92 ? -19.709 69.447 52.234 1.00 55.67 115 LYS J N 1
ATOM 9120 C CA . LYS J 1 92 ? -20.532 69.303 51.028 1.00 53.47 115 LYS J CA 1
ATOM 9121 C C . LYS J 1 92 ? -20.370 70.457 50.030 1.00 52.38 115 LYS J C 1
ATOM 9122 O O . LYS J 1 92 ? -20.203 71.615 50.412 1.00 49.63 115 LYS J O 1
ATOM 9128 N N . LEU J 1 93 ? -20.468 70.109 48.738 1.00 47.04 116 LEU J N 1
ATOM 9129 C CA . LEU J 1 93 ? -20.486 71.034 47.617 1.00 44.62 116 LEU J CA 1
ATOM 9130 C C . LEU J 1 93 ? -21.661 70.690 46.726 1.00 49.17 116 LEU J C 1
ATOM 9131 O O . LEU J 1 93 ? -21.771 69.547 46.285 1.00 48.47 116 LEU J O 1
ATOM 9136 N N . LYS J 1 94 ? -22.548 71.669 46.479 1.00 46.89 117 LYS J N 1
ATOM 9137 C CA . LYS J 1 94 ? -23.700 71.539 45.590 1.00 47.02 117 LYS J CA 1
ATOM 9138 C C . LYS J 1 94 ? -23.375 72.274 44.289 1.00 50.90 117 LYS J C 1
ATOM 9139 O O . LYS J 1 94 ? -22.999 73.448 44.320 1.00 49.98 117 LYS J O 1
ATOM 9145 N N . ILE J 1 95 ? -23.458 71.565 43.155 1.00 47.41 118 ILE J N 1
ATOM 9146 C CA . ILE J 1 95 ? -23.160 72.103 41.828 1.00 44.42 118 ILE J CA 1
ATOM 9147 C C . ILE J 1 95 ? -24.380 71.990 40.922 1.00 47.41 118 ILE J C 1
ATOM 9148 O O . ILE J 1 95 ? -24.989 70.918 40.829 1.00 48.26 118 ILE J O 1
ATOM 9153 N N . SER J 1 96 ? -24.693 73.083 40.209 1.00 42.63 119 SER J N 1
ATOM 9154 C CA . SER J 1 96 ? -25.729 73.070 39.181 1.00 42.86 119 SER J CA 1
ATOM 9155 C C . SER J 1 96 ? -25.136 73.646 37.898 1.00 44.77 119 SER J C 1
ATOM 9156 O O . SER J 1 96 ? -24.486 74.691 37.925 1.00 43.68 119 SER J O 1
ATOM 9159 N N . VAL J 1 97 ? -25.270 72.898 36.796 1.00 40.11 120 VAL J N 1
ATOM 9160 C CA . VAL J 1 97 ? -24.774 73.292 35.478 1.00 37.00 120 VAL J CA 1
ATOM 9161 C C . VAL J 1 97 ? -25.984 73.396 34.578 1.00 41.70 120 VAL J C 1
ATOM 9162 O O . VAL J 1 97 ? -26.618 72.384 34.311 1.00 43.48 120 VAL J O 1
ATOM 9166 N N . ILE J 1 98 ? -26.369 74.614 34.192 1.00 39.17 121 ILE J N 1
ATOM 9167 C CA . ILE J 1 98 ? -27.566 74.805 33.350 1.00 40.03 121 ILE J CA 1
ATOM 9168 C C . ILE J 1 98 ? -27.128 75.383 32.007 1.00 40.87 121 ILE J C 1
ATOM 9169 O O . ILE J 1 98 ? -26.367 76.346 31.973 1.00 39.94 121 ILE J O 1
ATOM 9174 N N . ALA J 1 99 ? -27.586 74.760 30.913 1.00 37.16 122 ALA J N 1
ATOM 9175 C CA . ALA J 1 99 ? -27.298 75.125 29.525 1.00 36.12 122 ALA J CA 1
ATOM 9176 C C . ALA J 1 99 ? -28.518 75.773 28.871 1.00 42.05 122 ALA J C 1
ATOM 9177 O O . ALA J 1 99 ? -29.645 75.306 29.044 1.00 43.42 122 ALA J O 1
ATOM 9179 N N . TYR J 1 100 ? -28.283 76.861 28.136 1.00 39.65 123 TYR J N 1
ATOM 9180 C CA . TYR J 1 100 ? -29.317 77.651 27.455 1.00 41.02 123 TYR J CA 1
ATOM 9181 C C . TYR J 1 100 ? -28.982 77.922 26.007 1.00 44.60 123 TYR J C 1
ATOM 9182 O O . TYR J 1 100 ? -27.813 77.993 25.623 1.00 43.22 123 TYR J O 1
ATOM 9191 N N . ILE J 1 101 ? -30.013 78.097 25.205 1.00 43.75 124 ILE J N 1
ATOM 9192 C CA . ILE J 1 101 ? -29.924 78.573 23.820 1.00 43.80 124 ILE J CA 1
ATOM 9193 C C . ILE J 1 101 ? -30.963 79.678 23.770 1.00 50.17 124 ILE J C 1
ATOM 9194 O O . ILE J 1 101 ? -32.135 79.428 24.062 1.00 50.99 124 ILE J O 1
ATOM 9199 N N . ASP J 1 102 ? -30.502 80.919 23.572 1.00 47.86 125 ASP J N 1
ATOM 9200 C CA . ASP J 1 102 ? -31.323 82.136 23.523 1.00 49.58 125 ASP J CA 1
ATOM 9201 C C . ASP J 1 102 ? -32.237 82.213 24.782 1.00 59.25 125 ASP J C 1
ATOM 9202 O O . ASP J 1 102 ? -33.453 82.411 24.670 1.00 62.64 125 ASP J O 1
ATOM 9207 N N . ASN J 1 103 ? -31.619 82.026 25.979 1.00 55.48 126 ASN J N 1
ATOM 9208 C CA . ASN J 1 103 ? -32.207 82.088 27.333 1.00 57.00 126 ASN J CA 1
ATOM 9209 C C . ASN J 1 103 ? -33.349 81.043 27.548 1.00 63.27 126 ASN J C 1
ATOM 9210 O O . ASN J 1 103 ? -34.140 81.169 28.491 1.00 66.11 126 ASN J O 1
ATOM 9215 N N . LYS J 1 104 ? -33.374 79.986 26.726 1.00 58.63 127 LYS J N 1
ATOM 9216 C CA . LYS J 1 104 ? -34.281 78.844 26.859 1.00 59.50 127 LYS J CA 1
ATOM 9217 C C . LYS J 1 104 ? -33.439 77.641 27.312 1.00 60.11 127 LYS J C 1
ATOM 9218 O O . LYS J 1 104 ? -32.488 77.274 26.613 1.00 58.43 127 LYS J O 1
ATOM 9220 N N . GLU J 1 105 ? -33.731 77.086 28.510 1.00 54.90 128 GLU J N 1
ATOM 9221 C CA . GLU J 1 105 ? -32.992 75.957 29.082 1.00 52.05 128 GLU J CA 1
ATOM 9222 C C . GLU J 1 105 ? -33.115 74.728 28.182 1.00 55.17 128 GLU J C 1
ATOM 9223 O O . GLU J 1 105 ? -34.221 74.323 27.842 1.00 58.50 128 GLU J O 1
ATOM 9229 N N . VAL J 1 106 ? -31.970 74.153 27.796 1.00 47.93 129 VAL J N 1
ATOM 9230 C CA . VAL J 1 106 ? -31.907 73.010 26.885 1.00 47.84 129 VAL J CA 1
ATOM 9231 C C . VAL J 1 106 ? -31.269 71.809 27.586 1.00 51.39 129 VAL J C 1
ATOM 9232 O O . VAL J 1 106 ? -31.448 70.683 27.130 1.00 54.06 129 VAL J O 1
ATOM 9236 N N . ASN J 1 107 ? -30.510 72.040 28.666 1.00 44.72 130 ASN J N 1
ATOM 9237 C CA . ASN J 1 107 ? -29.865 70.964 29.414 1.00 42.96 130 ASN J CA 1
ATOM 9238 C C . ASN J 1 107 ? -29.572 71.407 30.861 1.00 43.30 130 ASN J C 1
ATOM 9239 O O . ASN J 1 107 ? -29.484 72.606 31.138 1.00 41.61 130 ASN J O 1
ATOM 9244 N N . ARG J 1 108 ? -29.424 70.432 31.777 1.00 37.99 131 ARG J N 1
ATOM 9245 C CA . ARG J 1 108 ? -29.182 70.668 33.196 1.00 36.36 131 ARG J CA 1
ATOM 9246 C C . ARG J 1 108 ? -28.517 69.466 33.851 1.00 41.25 131 ARG J C 1
ATOM 9247 O O . ARG J 1 108 ? -28.887 68.323 33.590 1.00 42.50 131 ARG J O 1
ATOM 9255 N N . LEU J 1 109 ? -27.558 69.736 34.738 1.00 37.21 132 LEU J N 1
ATOM 9256 C CA . LEU J 1 109 ? -26.915 68.739 35.569 1.00 37.17 132 LEU J CA 1
ATOM 9257 C C . LEU J 1 109 ? -26.863 69.252 37.007 1.00 44.47 132 LEU J C 1
ATOM 9258 O O . LEU J 1 109 ? -26.376 70.356 37.260 1.00 42.94 132 LEU J O 1
ATOM 9263 N N . GLU J 1 110 ? -27.398 68.458 37.934 1.00 45.73 133 GLU J N 1
ATOM 9264 C CA . GLU J 1 110 ? -27.397 68.723 39.375 1.00 46.83 133 GLU J CA 1
ATOM 9265 C C . GLU J 1 110 ? -26.537 67.670 40.084 1.00 51.39 133 GLU J C 1
ATOM 9266 O O . GLU J 1 110 ? -26.797 66.480 39.922 1.00 51.94 133 GLU J O 1
ATOM 9272 N N . LYS J 1 111 ? -25.504 68.084 40.840 1.00 48.13 134 LYS J N 1
ATOM 9273 C CA . LYS J 1 111 ? -24.610 67.145 41.543 1.00 48.72 134 LYS J CA 1
ATOM 9274 C C . LYS J 1 111 ? -24.258 67.652 42.966 1.00 55.07 134 LYS J C 1
ATOM 9275 O O . LYS J 1 111 ? -24.161 68.858 43.193 1.00 53.16 134 LYS J O 1
ATOM 9277 N N . GLU J 1 112 ? -24.088 66.727 43.918 1.00 55.58 135 GLU J N 1
ATOM 9278 C CA . GLU J 1 112 ? -23.732 67.051 45.309 1.00 57.57 135 GLU J CA 1
ATOM 9279 C C . GLU J 1 112 ? -22.531 66.178 45.734 1.00 62.24 135 GLU J C 1
ATOM 9280 O O . GLU J 1 112 ? -22.583 64.951 45.614 1.00 64.38 135 GLU J O 1
ATOM 9286 N N . TYR J 1 113 ? -21.440 66.817 46.175 1.00 56.24 136 TYR J N 1
ATOM 9287 C CA . TYR J 1 113 ? -20.199 66.138 46.550 1.00 55.42 136 TYR J CA 1
ATOM 9288 C C . TYR J 1 113 ? -20.018 66.190 48.059 1.00 63.40 136 TYR J C 1
ATOM 9289 O O . TYR J 1 113 ? -20.216 67.246 48.657 1.00 64.31 136 TYR J O 1
ATOM 9298 N N . ILE J 1 114 ? -19.685 65.050 48.680 1.00 60.97 137 ILE J N 1
ATOM 9299 C CA . ILE J 1 114 ? -19.480 64.971 50.127 1.00 63.43 137 ILE J CA 1
ATOM 9300 C C . ILE J 1 114 ? -18.107 64.294 50.377 1.00 66.00 137 ILE J C 1
ATOM 9301 O O . ILE J 1 114 ? -17.811 63.224 49.818 1.00 66.98 137 ILE J O 1
ATOM 9306 N N . THR J 1 115 ? -17.267 64.940 51.189 1.00 60.00 138 THR J N 1
ATOM 9307 C CA . THR J 1 115 ? -15.934 64.430 51.524 1.00 59.34 138 THR J CA 1
ATOM 9308 C C . THR J 1 115 ? -16.043 63.226 52.464 1.00 63.93 138 THR J C 1
ATOM 9309 O O . THR J 1 115 ? -16.971 63.156 53.268 1.00 66.84 138 THR J O 1
ATOM 9313 N N . LYS J 1 116 ? -15.094 62.283 52.352 1.00 58.93 139 LYS J N 1
ATOM 9314 C CA . LYS J 1 116 ? -15.075 61.045 53.145 1.00 60.35 139 LYS J CA 1
ATOM 9315 C C . LYS J 1 116 ? -13.824 60.956 54.046 1.00 64.62 139 LYS J C 1
ATOM 9316 O O . LYS J 1 116 ? -13.694 60.003 54.825 1.00 69.28 139 LYS J O 1
ATOM 9318 N N . GLY J 1 117 ? -12.941 61.945 53.954 1.00 56.77 140 GLY J N 1
ATOM 9319 C CA . GLY J 1 117 ? -11.694 61.991 54.715 1.00 56.80 140 GLY J CA 1
ATOM 9320 C C . GLY J 1 117 ? -10.491 61.940 53.796 1.00 57.27 140 GLY J C 1
ATOM 9321 O O . GLY J 1 117 ? -9.434 62.494 54.105 1.00 56.38 140 GLY J O 1
ATOM 9322 N N . SER J 1 118 ? -10.665 61.273 52.645 1.00 52.79 141 SER J N 1
ATOM 9323 C CA . SER J 1 118 ? -9.665 61.111 51.594 1.00 51.37 141 SER J CA 1
ATOM 9324 C C . SER J 1 118 ? -9.872 62.166 50.502 1.00 53.45 141 SER J C 1
ATOM 9325 O O . SER J 1 118 ? -10.882 62.891 50.515 1.00 51.70 141 SER J O 1
ATOM 9328 N N . THR J 1 119 ? -8.913 62.266 49.567 1.00 50.42 142 THR J N 1
ATOM 9329 C CA . THR J 1 119 ? -8.993 63.219 48.465 1.00 49.07 142 THR J CA 1
ATOM 9330 C C . THR J 1 119 ? -10.105 62.786 47.493 1.00 56.38 142 THR J C 1
ATOM 9331 O O . THR J 1 119 ? -10.125 61.640 47.023 1.00 58.65 142 THR J O 1
ATOM 9335 N N . LEU J 1 120 ? -11.047 63.712 47.243 1.00 53.14 143 LEU J N 1
ATOM 9336 C CA . LEU J 1 120 ? -12.190 63.561 46.348 1.00 52.32 143 LEU J CA 1
ATOM 9337 C C . LEU J 1 120 ? -11.812 64.164 45.010 1.00 53.21 143 LEU J C 1
ATOM 9338 O O . LEU J 1 120 ? -11.382 65.314 44.950 1.00 52.58 143 LEU J O 1
ATOM 9343 N N . VAL J 1 121 ? -11.889 63.359 43.956 1.00 48.04 144 VAL J N 1
ATOM 9344 C CA . VAL J 1 121 ? -11.601 63.786 42.595 1.00 46.19 144 VAL J CA 1
ATOM 9345 C C . VAL J 1 121 ? -12.801 63.398 41.762 1.00 50.38 144 VAL J C 1
ATOM 9346 O O . VAL J 1 121 ? -13.018 62.220 41.503 1.00 53.74 144 VAL J O 1
ATOM 9350 N N . GLU J 1 122 ? -13.600 64.384 41.394 1.00 45.07 145 GLU J N 1
ATOM 9351 C CA . GLU J 1 122 ? -14.832 64.215 40.634 1.00 44.74 145 GLU J CA 1
ATOM 9352 C C . GLU J 1 122 ? -14.815 65.081 39.378 1.00 45.98 145 GLU J C 1
ATOM 9353 O O . GLU J 1 122 ? -14.138 66.106 39.337 1.00 44.36 145 GLU J O 1
ATOM 9359 N N . ASN J 1 123 ? -15.541 64.653 38.344 1.00 42.12 146 ASN J N 1
ATOM 9360 C CA . ASN J 1 123 ? -15.608 65.338 37.057 1.00 39.90 146 ASN J CA 1
ATOM 9361 C C . ASN J 1 123 ? -17.028 65.423 36.536 1.00 43.75 146 ASN J C 1
ATOM 9362 O O . ASN J 1 123 ? -17.888 64.604 36.904 1.00 45.26 146 ASN J O 1
ATOM 9367 N N . PHE J 1 124 ? -17.273 66.410 35.659 1.00 38.79 147 PHE J N 1
ATOM 9368 C CA . PHE J 1 124 ? -18.546 66.562 34.968 1.00 38.34 147 PHE J CA 1
ATOM 9369 C C . PHE J 1 124 ? -18.310 67.201 33.600 1.00 38.91 147 PHE J C 1
ATOM 9370 O O . PHE J 1 124 ? -17.299 67.865 33.394 1.00 38.02 147 PHE J O 1
ATOM 9378 N N . SER J 1 125 ? -19.241 66.973 32.674 1.00 35.02 148 SER J N 1
ATOM 9379 C CA . SER J 1 125 ? -19.241 67.534 31.321 1.00 34.58 148 SER J CA 1
ATOM 9380 C C . SER J 1 125 ? -20.671 67.700 30.864 1.00 41.82 148 SER J C 1
ATOM 9381 O O . SER J 1 125 ? -21.444 66.738 30.909 1.00 44.81 148 SER J O 1
ATOM 9384 N N . VAL J 1 126 ? -21.056 68.940 30.509 1.00 36.49 149 VAL J N 1
ATOM 9385 C CA . VAL J 1 126 ? -22.414 69.319 30.076 1.00 35.81 149 VAL J CA 1
ATOM 9386 C C . VAL J 1 126 ? -22.317 70.199 28.839 1.00 38.22 149 VAL J C 1
ATOM 9387 O O . VAL J 1 126 ? -21.439 71.059 28.796 1.00 36.79 149 VAL J O 1
ATOM 9391 N N . SER J 1 127 ? -23.253 70.052 27.868 1.00 35.82 150 SER J N 1
ATOM 9392 C CA . SER J 1 127 ? -23.253 70.920 26.688 1.00 34.76 150 SER J CA 1
ATOM 9393 C C . SER J 1 127 ? -24.666 71.302 26.282 1.00 38.36 150 SER J C 1
ATOM 9394 O O . SER J 1 127 ? -25.627 70.690 26.744 1.00 38.45 150 SER J O 1
ATOM 9397 N N . THR J 1 128 ? -24.776 72.340 25.418 1.00 35.41 151 THR J N 1
ATOM 9398 C CA . THR J 1 128 ? -26.030 72.874 24.874 1.00 36.34 151 THR J CA 1
ATOM 9399 C C . THR J 1 128 ? -26.630 71.993 23.795 1.00 45.11 151 THR J C 1
ATOM 9400 O O . THR J 1 128 ? -27.831 72.100 23.532 1.00 47.66 151 THR J O 1
ATOM 9404 N N . THR J 1 129 ? -25.799 71.163 23.135 1.00 42.40 152 THR J N 1
ATOM 9405 C CA . THR J 1 129 ? -26.231 70.350 21.998 1.00 44.29 152 THR J CA 1
ATOM 9406 C C . THR J 1 129 ? -26.175 68.812 22.285 1.00 50.93 152 THR J C 1
ATOM 9407 O O . THR J 1 129 ? -26.189 68.021 21.334 1.00 51.53 152 THR J O 1
ATOM 9411 N N . SER J 1 130 ? -26.189 68.402 23.570 1.00 49.00 153 SER J N 1
ATOM 9412 C CA . SER J 1 130 ? -26.227 66.984 23.962 1.00 51.30 153 SER J CA 1
ATOM 9413 C C . SER J 1 130 ? -27.537 66.371 23.533 1.00 61.38 153 SER J C 1
ATOM 9414 O O . SER J 1 130 ? -28.582 66.940 23.848 1.00 61.32 153 SER J O 1
ATOM 9417 N N . VAL J 1 131 ? -27.503 65.246 22.794 1.00 62.94 154 VAL J N 1
ATOM 9418 C CA . VAL J 1 131 ? -28.719 64.576 22.315 1.00 67.28 154 VAL J CA 1
ATOM 9419 C C . VAL J 1 131 ? -29.155 63.564 23.385 1.00 74.64 154 VAL J C 1
ATOM 9420 O O . VAL J 1 131 ? -28.319 62.830 23.911 1.00 74.97 154 VAL J O 1
ATOM 9424 N N . GLU J 1 132 ? -30.457 63.557 23.729 1.00 73.50 155 GLU J N 1
ATOM 9425 C CA . GLU J 1 132 ? -31.039 62.680 24.755 1.00 79.04 155 GLU J CA 1
ATOM 9426 C C . GLU J 1 132 ? -30.981 61.190 24.340 1.00 90.49 155 GLU J C 1
ATOM 9427 O O . GLU J 1 132 ? -31.329 60.862 23.180 1.00 93.04 155 GLU J O 1
#

B-factor: mean 56.33, std 15.98, range [14.77, 144.54]

Solvent-accessible surface area: 51552 Å² total

Foldseek 3Di:
DLFFKKKKKKFKDFLLVQKKKKKKDAFAFPVGQFFKAWPVRDTCGSIHIDTRDPDRMGMIITHGRTNKMKMKMKGQDQDWFGKMWMKMFIDGNNHTQDIDIDMDTGDRHIDIDMDMDGSPDDD/DFFKKKKKKFKDFLLVQKKKKKKDAFAFPVGQFFKAFPVRDTCGSMHIDTRDPDRMGMIITHGRTPKMKMKMKGQDQDWFGKMWMWMFIDGNNHTQDIDTDMDTGDRDIDIDMDMDGSPDDD/DQFKKKKKKFKDFPLVQKKKKKKDAFAFPVGQFFKAFPVRDTCGSIHIDTRDPDRMGMIITHGRTPKMKMKMKRQDQDWFGKMWMWMFIDGNNHTQDIDTDMDTGDRDIDIDMDMDGSPDDD/DFKKKKKKFKDFPLVQKKKKKKDAFAFPVGQFFKAWPVRDTCGSMHIDTRDPDRMGMIITHGRTPKMKMKMKGQAQDWFGKMWMKMFIDGNNHTQDIDTDMDTGHRHIDIDMDMDGSPDDD/DFFKKKKKKFKDFLLVQKKKKKKDAFAFPVGQFFKAFPVRDTCGSMHIDTRDPDRMGMIIGHGRTPKMKMKMKGQHQDWFGKMWMKMFIDGNNHTQDIDTDMDTGDRHIDIDMDMDGSPDDD/DFFKKKKKKFKDFPLVQKKKKKKDFFAFPVGQFFKAFPVRDTCGSMHIDTRDPDRMGMIIGHGRTPKMKMKMKGQDQDWFGKMWMKMFIDGNNHTQDIDTDMDTGPRHIDIDMDMDGSPDDD/DLFFKKKKKKFKDFLLVQKKKKKKDAFAFPVGQFFKAWPVRDTCGSMHIDTRDPDRMGMIITHGRTNKMKMKMKGQDQDWFGKMWMKMFIDGNNHTQDIDTDMDTGPRHIDIDMDMDGNPDDD/DLFFKKKKKKFKDFLLVQKKKKKKDAFAFPVGQFFKAFPVRDTCGSMHIDTRDPDRMGMIITHGRTNKMKMKMKGQHQDWFGKMWMKMFIDGNNHTQDIDTDMDTGDRHIDIDMDMDGSPDDD/DLFFKKKKKKFKDFLLVQKKKKKKDAFAFPVGQFFKAFPVRDTCGSMHIDTRDPDRMGMIITHGRTNKMKMKMKGQRQDWFGKMWMKMFIDGNNHTQDIDTDMDTGPRHIDIDMDMDGSPDDD/DFFKKKKKKFKDFLLVQKKKKKKDAWAFPVGQFFKAWPVRDTPGSIHIDTRDPDRMGMIITHGGTPKMKMKMKGQDQDWFGKMWMKMFIDGPNHTQDIDTDMDTGDRHIDIDMDMDGNPDDD

Nearest PDB structures (foldseek):
  4qey-assembly2_B  TM=1.007E+00  e=1.205E-28  Bacteroides ovatus ATCC 8483
  3u6g-assembly1_B  TM=9.494E-01  e=6.452E-20  Phocaeicola vulgatus ATCC 8482
  4jhp-assembly1_B  TM=3.756E-01  e=9.869E-02  Homo sapiens
  5x74-assembly1_A  TM=3.944E-01  e=1.725E-01  Homo sapiens
  5t4x-assembly1_A  TM=3.802E-01  e=4.913E-01  Mus musculus

Radius of gyration: 34.59 Å; Cα contacts (8 Å, |Δi|>4): 3788; chains: 10; bounding box: 87×65×99 Å

CATH classification: 2.60.60.60

Secondary structure (DSSP, 8-state):
---B-EEEEEEEEESGGGEEEEEEE--BBSSSBBPEE-TT--EEESSEEESS--SSEEEEE--TTB--EEEEEEE--SSTT-EEEEEEEEEETTEEEEEEEEEEE--SSPPEEEEEE-SS-B-/--B-EEEEEEEEESGGGEEEEEEE--BBSSSBBPEE-TT--EEESSEEESS--SSEEEEE--TTB--EEEEEEE--SSTT-EEEEEEEEEETTEEEEEEEEEEE--SSPPEEEEEE-SS-B-/--B-EEEEEEEEESGGGEEEEEEE--BBSSSBBPEE-TT--EEESSEEESS--SSEEEEE--TTB--EEEEEEE--SSTT-EEEEEEEEEETTEEEEEEEEEEE--SSPPEEEEEE-SS-B-/-B-EEEEEEEEESGGGEEEEEEE--BBSSSBBPEE-TT--EEESSEEESS--SSEEEEE--TTB--EEEEEEE--SSTT-EEEEEEEEEETTEEEEEEEEEEE--SSPPEEEEEE-TT-B-/--B-EEEEEEEEESGGGEEEEEEE--BBSSSBBPEE-TT--EEESSEEESS--SSEEEEE--TTB--EEEEEEE--SSTT-EEEEEEEEEETTEEEEEEEEEEE--SSPPEEEEEE-TT-B-/--B-EEEEEEEEESGGGEEEEEEE--BBSSSBBPEE-TT--EEESSEEESS--SSEEEEE--TTB--EEEEEEE--SSTT-EEEEEEEEEETTEEEEEEEEEEE--SSPPEEEEEE-TT-B-/---B-EEEEEEEEESGGGEEEEEEE--BBSSSBBPEE-TT--EEESSEEESS--SSEEEEE--TTB--EEEEEEE--SSTT-EEEEEEEEEETTEEEEEEEEEEE--SSPPEEEEEE-TT-B-/---B-EEEEEEEEESGGGEEEEEEE--BBSSSBBPEE-TT--EEESSEEESS--SSEEEEE--TTB--EEEEEEE--SSTT-EEEEEEEEEETTEEEEEEEEEEE--SSPPEEEEEE-SS-B-/---B-EEEEEEEEESGGGEEEEEEEE-BBSSSBBPEE-TT--EEESEEEESS--SSEEEEE--TTB--EEEEEEE--SSTT-EEEEEEEEEETTEEEEEEEEEEE--SSPPEEEEEE-SS-B-/--B-EEEEEEEEESGGGEEEEEEE--BBSSSBB-EE-TT--EEESSEEESS--SSEEEEE--TTB--EEEEEEE--SSTT-EEEEEEEEEETTEEEEEEEEEEE--SSPPEEEEEE-TT-B-

Sequence (1223 aa):
NTTGVHKIVVEQSGNTDDFDLNIAFGAANTGGVAKLYNENGEYLGDSYLVNKVTENKISCQTGKEGSTCAGSVISSTTSSEQAGKKLKISVIAYIDNKEVNRLEKEYITKGSTLVENFSVSTTSVETTGVHKIVVEQSGNTDDFDLNIAFGAANTGGVAKLYNEENGEYLGDSYLVNKVTENKISCQTGKEEGSTCAGSVISSTTSSEQAGKKLKISVIAYIDNKEVNRLEKEYITKGSTLVENFSVSTTSVETTGVHKIVVEQSGNTDDFDLNIAFGAANTGGVAKLYNENGEYLGDSYLVNKVTENKISCQTGKEGSTCAGSVISSTTSSEQAGKKLKISVIAYIDNKEVNRLEKEYITKGSTLVENFSVSTTSVETGVHKIVVEQSGNTDDFDLNIAFGAANTGGVAKLYNEENGEYLGDSYLVNKVTENKISCQTGKEGSTCAGSVISSTTSSEQAGKKLKISVIAYIDNKEVNRLEKEYITKGSTLVENFSVSTTSVETTGVHKIVVEQSGNTDDDFDLNIAFGAANTGGVAKLYNENGEYLGDSYLVNKVTEENKISCQTGKEGSTCAGSVISSTTSSEQAGKKLKISVIAYIDNKEVNRLEKEYITKGSTLVENFSVSTTSVETTGVHKIVVEQSGNTDDFDLNIAFGAANTGGVAKLYNEENGEYLGDSYLVNNKVTENKISCQTGKEEGSTCAGSVISSTTSSEQAGKKLKISVIAYIDNKEVNRLEKEYITKGSTLVENFSVSTTSVENTTGVHKIVVEQSGNTDDFDLNIAFGAANTGGVAKLYNENGEYLGDSYLVNKVTENKISCQTGKEGSTCAGSVISSTTSSEQAGKKLKISVIAYIDNKEVNRLEKEYITKKGSTLVENFSVSTTSVENTTGVHKIVVEQSGNTDDFDLNIAFGAANTGGVAKLYNENGEYLGDSYLVNNKVTENKISCQTGKEGSTCAGSVISSTTSSEQAGKKLKISVIAYIDNKEVNRLEKKEYITKGSTLVENFSVSTTSVENTTGVHKIVVEQSGNTDDFDLNIAFGAANTGGVAKLYNEENGEYLGDSYLVNKVTENKISCQTGKEGSTCAGSVISSTTSSEQAGKKLKISVIAYIDNKEVNRLEKEYITKGSTLVENFSVSTTSVETTGVHKIVVEQSGNTDDFDLNIAFGAANTGGVAKLYNENGEYLGDSYLVNKVTENKISCQTGKEGSTCAGSVISSTTSSEQAGKKLKISVIAYIDNKEVNRLEKEYITKGSTLVENFSVSTTSVE